Protein AF-A0A1M7M5Y4-F1 (afdb_monomer_lite)

Foldseek 3Di:
DDDDDDYDDDDDDDDDDDDDDDDDDDDDDDDQADPVQVVVPAPEEGADPLVVQLDFVVVVVPPGDYDYPPPPPFWDWDQDPVVRGIWIDGPQWTGHNVGDIDGDDDDDDDDDDDDDDDPDDDDLDDDLVVFDADDQLFDDPALCQLFAPVDDWDWDAFPVPRDIFTWADQDQWIKTLAFAADCDDPVQVQSVSFKAARSNDVVRCNNHNIWGWQCQQLSHPCRPAPHKPQPDDDFRQRNPGPQKGAAEPQNVVSRQVSCPLVLLLLATQDFLNVAHRGVVVRRSSFHQQAKQAVVSSYGPRGSFWAKEFHDYHIRWGWIWIRGHPPPSGIDIDTDNGHGIIHTYMIIGPDGHPDDDDDDDDDDDDDDDDYYDYYDDDDDDDDDDDDDDDDDDDDDDDDDDDDDDDDDDDDDDDLVQQFDPVDDWDWDAFPVPRDIFTWADDPQKIWGLAFAADCADPVQVQSVVFKAAQVNDPVSCNRHNIWGWQCQQLVHPQRHAQHWDDDADDFRQRNHGPLKGFAAPVNVVSVVVSCVLVLLLQATQDFAPDPDGRPVVRRSSNHQRAKAWPNHGDRGNQKAKEAHDDTTNWGWIWIAGPVVRDIDIDTHNDTTMTHTYMIMRGDPDDDDDDDDDDDDDDDDDDDDDDDDDDDDDDADDLCQLFDPVDDWDWDAQPVPRDIFTWDQDPNKIWGLAFAADQDCVVQVQNVVFKAAAVNDPNSCRRHNIWGWQCQQLVHPQLFLAPGDFAQDPDFRQRNHGPQKGFAAPVNLQSVCVVVVLDCQCQAGQPFADPVRHHPVVVRSSHHQRAKFKDFDPDGHGDGGRHWAWEAYAYSVCRNWGKTAADDDDDDDDSHRIDTPPDNTIGMTHTTMIMHD

Secondary structure (DSSP, 8-state):
----------------------------------HHHHTTT-SEEESSHHHHHTS-TTGGGTT--EEESS-GGGEEEEEETTTTEEEEEESS-EE-TT--EE-------------S----SS-S---GGGSPPP---S--S-GGGGS-TTS--EEEE-TTT--EEEEEEETTEEEESS-------TT-HHHHHSEE-GGG-HHHHHHH--EE-HHHHHT-GGGSTTS-----SS---TTSPTTEEPPBHHHHHHHHHHHTT-GGGTB-SSS-TTSPPP--TTS--B----EEETTTTEEESTTTEEEEE-B-SSSSEEEEEEESTTT-SEEEEEE--SSEEBB---EEEEE--------------------------------------------------------------GGGGS-TTSPPEEEE-TTT--EEEEEEETTEEEESS-------SS-HHHHHHEE-GGG-HHHHHHH--EE-HHHHTT-GGGSTTS-B-PPSS---TTSPTT-BPPBHHHHHHHHHHTTT-GGGGB-SSS--SSS----TTS--B----EEETTEEE-TTTEEEEE-B--BSSEEEEEEETTTTEEEEEEE-SS-EEEE---EE------------------------------------GGGGS-TTSPPEEEE-TTT--EEEEEEETTEEEESS------TTT-GGGTTTEE-GGG-HHHHHHH--EE-HHHHTT-TT--TTT--PPP--S---TTSPTT-BPPBHHHHHHHHHHTTT-GGGTB-SSSB-GGG----TTS--B---BEEEEETTEEEEE-TBT-B-EE-B-SSSTTS-EEE----SSSS-S-SEEE---TT-EEEEE---EE-

Sequence (867 aa):
MKKFLLLPGHGSLFVAGTLFALCLVACGDDDDFSPVAKNRGYDYAYTTAKGLSETPCNEMREGREAVIGRDKDRYECRFDRADSVYIWVGYDDTLTAEGREFHRAESSSSLLYSSSSFDFDITWSYDKDDFKLASIPFTLTSKDELFNPEIEYGTMTDERDGQVYRTVVIGNRVWMAENLNFAGNDDYPLVLERSACINFDDDNCALLGRLYSREATMDNIACKLGSSCDIGDTLVRGVCPKGWHIPSSDEVTALVDAFGDKFEEVRSAKTWSFYNEGGNTTGFSMPATGGLNFYNKDFDNLGRTGIVWAYIKGPYLSYLVFRGESGNDIIIHSGFSYNLFASVRCVSDDTLNVVSLSSSVRSSSSVSSSSISSSSGGVSSSSFSSSSFSIFPTSSSSSSAKSSSSSVVSSASKDNFFNSDVTYGTLKDSRDGQVYKTVEINGTTWMAENLNFAGNSDWPLPKNYSYCYGGIAANCALYGRLYDRAAAMNSTTCGYGKSCSLYDGLNRGVCPDGWHIPSEEEVDDLMDFTLGNRKTLRSVDGWVDREVGANESGFSLVGSGVRADKNYVNQGRFAALWYYSTGVVQNYLVFSGVEDKMYLTENSKETVYISVRCVNGAGAEPASSGSTKSSSSGSSSSSESSSSEESSSSFDKAVLFNSSVSYGEMTDSRDGQTYRTLNIAGRTWMAENLNFADSSKLPILEGNNRCYDDDPSECVAFGRLYSREAALNDRRCTCYNGTCPSMSGNVQGICPSGWHIPSKSEAEQLANLNGNQASSLNSSYGWNADHRGNNSTGMSFVGTGVYQRQTGYVGFKGKGNYTNLWVYDASTPNENWYLMDVGKGTTGNGIIAVSDDAGYDPFYPVRCVKD

pLDDT: mean 71.52, std 23.79, range [21.78, 97.69]

Radius of gyration: 38.6 Å; chains: 1; bounding box: 94×127×99 Å

Structure (mmCIF, N/CA/C/O backbone):
data_AF-A0A1M7M5Y4-F1
#
_entry.id   AF-A0A1M7M5Y4-F1
#
loop_
_atom_site.group_PDB
_atom_site.id
_atom_site.type_symbol
_atom_site.label_atom_id
_atom_site.label_alt_id
_atom_site.label_comp_id
_atom_site.label_asym_id
_atom_site.label_entity_id
_atom_site.label_seq_id
_atom_site.pdbx_PDB_ins_code
_atom_site.Cartn_x
_atom_site.Cartn_y
_atom_site.Cartn_z
_atom_site.occupancy
_atom_site.B_iso_or_equiv
_atom_site.auth_seq_id
_atom_site.auth_comp_id
_atom_site.auth_asym_id
_atom_site.auth_atom_id
_atom_site.pdbx_PDB_model_num
ATOM 1 N N . MET A 1 1 ? -26.210 67.051 -1.928 1.00 34.31 1 MET A N 1
ATOM 2 C CA . MET A 1 1 ? -26.258 68.531 -1.945 1.00 34.31 1 MET A CA 1
ATOM 3 C C . MET A 1 1 ? -26.843 68.995 -3.277 1.00 34.31 1 MET A C 1
ATOM 5 O O . MET A 1 1 ? -26.335 68.558 -4.291 1.00 34.31 1 MET A O 1
ATOM 9 N N . LYS A 1 2 ? -27.907 69.822 -3.211 1.00 31.05 2 LYS A N 1
ATOM 10 C CA . LYS A 1 2 ? -28.404 70.861 -4.159 1.00 31.05 2 LYS A CA 1
ATOM 11 C C . LYS A 1 2 ? -28.449 70.516 -5.672 1.00 31.05 2 LYS A C 1
ATOM 13 O O . LYS A 1 2 ? -27.404 70.392 -6.285 1.00 31.05 2 LYS A O 1
ATOM 18 N N . LYS A 1 3 ? -29.637 70.261 -6.265 1.00 32.41 3 LYS A N 1
ATOM 19 C CA . LYS A 1 3 ? -30.690 71.208 -6.773 1.00 32.41 3 LYS A CA 1
ATOM 20 C C . LYS A 1 3 ? -30.225 71.968 -8.039 1.00 32.41 3 LYS A C 1
ATOM 22 O O . LYS A 1 3 ? -29.120 72.480 -8.016 1.00 32.41 3 LYS A O 1
ATOM 27 N N . PHE A 1 4 ? -30.970 72.125 -9.139 1.00 30.55 4 PHE A N 1
ATOM 28 C CA . PHE A 1 4 ? -32.391 72.458 -9.408 1.00 30.55 4 PHE A CA 1
ATOM 29 C C . PHE A 1 4 ? -32.716 72.062 -10.886 1.00 30.55 4 PHE A C 1
ATOM 31 O O . PHE A 1 4 ? -31.772 71.934 -11.652 1.00 30.55 4 PHE A O 1
ATOM 38 N N . LEU A 1 5 ? -33.929 72.021 -11.462 1.00 34.34 5 LEU A N 1
ATOM 39 C CA . LEU A 1 5 ? -35.356 71.853 -11.107 1.00 34.34 5 LEU A CA 1
ATOM 40 C C . LEU A 1 5 ? -36.179 72.390 -12.312 1.00 34.34 5 LEU A C 1
ATOM 42 O O . LEU A 1 5 ? -35.698 73.314 -12.963 1.00 34.34 5 LEU A O 1
ATOM 46 N N . LEU A 1 6 ? -37.418 71.889 -12.488 1.00 29.47 6 LEU A N 1
ATOM 47 C CA . LEU A 1 6 ? -38.654 72.493 -13.072 1.00 29.47 6 LEU A CA 1
ATOM 48 C C . LEU A 1 6 ? -39.362 71.498 -14.029 1.00 29.47 6 LEU A C 1
ATOM 50 O O . LEU A 1 6 ? -38.896 71.314 -15.144 1.00 29.47 6 LEU A O 1
ATOM 54 N N . LEU A 1 7 ? -40.298 70.648 -13.552 1.00 31.44 7 LEU A N 1
ATOM 55 C CA . LEU A 1 7 ? -41.762 70.844 -13.296 1.00 31.44 7 LEU A CA 1
ATOM 56 C C . LEU A 1 7 ? -42.635 70.754 -14.591 1.00 31.44 7 LEU A C 1
ATOM 58 O O . LEU A 1 7 ? -42.131 71.110 -15.647 1.00 31.44 7 LEU A O 1
ATOM 62 N N . PRO A 1 8 ? -43.970 70.495 -14.538 1.00 45.22 8 PRO A N 1
ATOM 63 C CA . PRO A 1 8 ? -44.721 69.457 -13.798 1.00 45.22 8 PRO A CA 1
ATOM 64 C C . PRO A 1 8 ? -45.956 68.863 -14.556 1.00 45.22 8 PRO A C 1
ATOM 66 O O . PRO A 1 8 ? -46.399 69.396 -15.568 1.00 45.22 8 PRO A O 1
ATOM 69 N N . GLY A 1 9 ? -46.606 67.858 -13.944 1.00 29.36 9 GLY A N 1
ATOM 70 C CA . GLY A 1 9 ? -48.065 67.603 -14.027 1.00 29.36 9 GLY A CA 1
ATOM 71 C C . GLY A 1 9 ? -48.487 66.415 -14.908 1.00 29.36 9 GLY A C 1
ATOM 72 O O . GLY A 1 9 ? -47.954 66.247 -15.990 1.00 29.36 9 GLY A O 1
ATOM 73 N N . HIS A 1 10 ? -49.435 65.542 -14.559 1.00 31.19 10 HIS A N 1
ATOM 74 C CA . HIS A 1 10 ? -50.335 65.396 -13.408 1.00 31.19 10 HIS A CA 1
ATOM 75 C C . HIS A 1 10 ? -50.883 63.948 -13.390 1.00 31.19 10 HIS A C 1
ATOM 77 O O . HIS A 1 10 ? -51.125 63.390 -14.453 1.00 31.19 10 HIS A O 1
ATOM 83 N N . GLY A 1 11 ? -51.172 63.424 -12.189 1.00 27.94 11 GLY A N 1
ATOM 84 C CA . GLY A 1 11 ? -52.136 62.338 -11.913 1.00 27.94 11 GLY A CA 1
ATOM 85 C C . GLY A 1 11 ? -51.582 60.912 -12.053 1.00 27.94 11 GLY A C 1
ATOM 86 O O . GLY A 1 11 ? -51.301 60.476 -13.156 1.00 27.94 11 GLY A O 1
ATOM 87 N N . SER A 1 12 ? -51.293 60.153 -10.984 1.00 30.77 12 SER A N 1
ATOM 88 C CA . SER A 1 12 ? -52.267 59.509 -10.070 1.00 30.77 12 SER A CA 1
ATOM 89 C C . SER A 1 12 ? -53.247 58.613 -10.849 1.00 30.77 12 SER A C 1
ATOM 91 O O . SER A 1 12 ? -53.915 59.107 -11.740 1.00 30.77 12 SER A O 1
ATOM 93 N N . LEU A 1 13 ? -53.479 57.333 -10.562 1.00 27.58 13 LEU A N 1
ATOM 94 C CA . LEU A 1 13 ? -53.220 56.504 -9.388 1.00 27.58 13 LEU A CA 1
ATOM 95 C C . LEU A 1 13 ? -53.728 55.072 -9.750 1.00 27.58 13 LEU A C 1
ATOM 97 O O . LEU A 1 13 ? -54.674 54.944 -10.517 1.00 27.58 13 LEU A O 1
ATOM 101 N N . PHE A 1 14 ? -53.169 54.050 -9.097 1.00 26.98 14 PHE A N 1
ATOM 102 C CA . PHE A 1 14 ? -53.721 52.701 -8.840 1.00 26.98 14 PHE A CA 1
ATOM 103 C C . PHE A 1 14 ? -53.782 51.607 -9.932 1.00 26.98 14 PHE A C 1
ATOM 105 O O . PHE A 1 14 ? -54.712 51.505 -10.718 1.00 26.98 14 PHE A O 1
ATOM 112 N N . VAL A 1 15 ? -52.836 50.673 -9.746 1.00 27.33 15 VAL A N 1
ATOM 113 C CA . VAL A 1 15 ? -53.048 49.260 -9.358 1.00 27.33 15 VAL A CA 1
ATOM 114 C C . VAL A 1 15 ? -53.349 48.220 -10.443 1.00 27.33 15 VAL A C 1
ATOM 116 O O . VAL A 1 15 ? -54.462 48.063 -10.917 1.00 27.33 15 VAL A O 1
ATOM 119 N N . ALA A 1 16 ? -52.281 47.436 -10.640 1.00 26.52 16 ALA A N 1
ATOM 120 C CA . ALA A 1 16 ? -52.186 45.978 -10.651 1.00 26.52 16 ALA A CA 1
ATOM 121 C C . ALA A 1 16 ? -52.884 45.181 -11.750 1.00 26.52 16 ALA A C 1
ATOM 123 O O . ALA A 1 16 ? -54.075 45.301 -11.999 1.00 26.52 16 ALA A O 1
ATOM 124 N N . GLY A 1 17 ? -52.120 44.215 -12.261 1.00 27.28 17 GLY A N 1
ATOM 125 C CA . GLY A 1 17 ? -52.689 43.000 -12.826 1.00 27.28 17 GLY A CA 1
ATOM 126 C C . GLY A 1 17 ? -52.121 42.614 -14.178 1.00 27.28 17 GLY A C 1
ATOM 127 O O . GLY A 1 17 ? -52.799 42.738 -15.182 1.00 27.28 17 GLY A O 1
ATOM 128 N N . THR A 1 18 ? -50.881 42.122 -14.162 1.00 31.62 18 THR A N 1
ATOM 129 C CA . THR A 1 18 ? -50.489 40.837 -14.771 1.00 31.62 18 THR A CA 1
ATOM 130 C C . THR A 1 18 ? -50.976 40.467 -16.188 1.00 31.62 18 THR A C 1
ATOM 132 O O . THR A 1 18 ? -52.120 40.076 -16.379 1.00 31.62 18 THR A O 1
ATOM 135 N N . LEU A 1 19 ? -49.961 40.312 -17.053 1.00 29.69 19 LEU A N 1
ATOM 136 C CA . LEU A 1 19 ? -49.630 39.104 -17.837 1.00 29.69 19 LEU A CA 1
ATOM 137 C C . LEU A 1 19 ? -50.247 38.855 -19.234 1.00 29.69 19 LEU A C 1
ATOM 139 O O . LEU A 1 19 ? -51.456 38.837 -19.412 1.00 29.69 19 LEU A O 1
ATOM 143 N N . PHE A 1 20 ? -49.323 38.444 -20.123 1.00 29.45 20 PHE A N 1
ATOM 144 C CA . PHE A 1 20 ? -49.449 37.693 -21.389 1.00 29.45 20 PHE A CA 1
ATOM 145 C C . PHE A 1 20 ? -50.150 38.378 -22.573 1.00 29.45 20 PHE A C 1
ATOM 147 O O . PHE A 1 20 ? -51.145 39.060 -22.411 1.00 29.45 20 PHE A O 1
ATOM 154 N N . ALA A 1 21 ? -49.802 38.147 -23.837 1.00 32.47 21 ALA A N 1
ATOM 155 C CA . ALA A 1 21 ? -48.606 37.750 -24.585 1.00 32.47 21 ALA A CA 1
ATOM 156 C C . ALA A 1 21 ? -49.056 37.704 -26.065 1.00 32.47 21 ALA A C 1
ATOM 158 O O . ALA A 1 21 ? -50.230 37.462 -26.327 1.00 32.47 21 ALA A O 1
ATOM 159 N N . LEU A 1 22 ? -48.091 37.800 -26.988 1.00 32.81 22 LEU A N 1
ATOM 160 C CA . LEU A 1 22 ? -48.070 37.104 -28.291 1.00 32.81 22 LEU A CA 1
ATOM 161 C C . LEU A 1 22 ? -49.062 37.510 -29.407 1.00 32.81 22 LEU A C 1
ATOM 163 O O . LEU A 1 22 ? -50.264 37.290 -29.314 1.00 32.81 22 LEU A O 1
ATOM 167 N N . CYS A 1 23 ? -48.510 37.986 -30.535 1.00 28.95 23 CYS A N 1
ATOM 168 C CA . CYS A 1 23 ? -48.354 37.231 -31.806 1.00 28.95 23 CYS A CA 1
ATOM 169 C C . CYS A 1 23 ? -48.054 38.201 -32.979 1.00 28.95 23 CYS A C 1
ATOM 171 O O . CYS A 1 23 ? -48.779 39.173 -33.151 1.00 28.95 23 CYS A O 1
ATOM 173 N N . LEU A 1 24 ? -46.890 38.081 -33.650 1.00 29.92 24 LEU A N 1
ATOM 174 C CA . LEU A 1 24 ? -46.639 37.406 -34.958 1.00 29.92 24 LEU A CA 1
ATOM 175 C C . LEU A 1 24 ? -47.029 38.285 -36.179 1.00 29.92 24 LEU A C 1
ATOM 177 O O . LEU A 1 24 ? -48.061 38.934 -36.120 1.00 29.92 24 LEU A O 1
ATOM 181 N N . VAL A 1 25 ? -46.390 38.327 -37.360 1.00 33.47 25 VAL A N 1
ATOM 182 C CA . VAL A 1 25 ? -45.107 37.908 -37.989 1.00 33.47 25 VAL A CA 1
ATOM 183 C C . VAL A 1 25 ? -45.203 38.336 -39.480 1.00 33.47 25 VAL A C 1
ATOM 185 O O . VAL A 1 25 ? -46.324 38.404 -39.982 1.00 33.47 25 VAL A O 1
ATOM 188 N N . ALA A 1 26 ? -44.059 38.572 -40.159 1.00 27.20 26 ALA A N 1
ATOM 189 C CA . ALA A 1 26 ? -43.703 38.260 -41.582 1.00 27.20 26 ALA A CA 1
ATOM 190 C C . ALA A 1 26 ? -42.733 39.343 -42.141 1.00 27.20 26 ALA A C 1
ATOM 192 O O . ALA A 1 26 ? -43.088 40.515 -42.069 1.00 27.20 26 ALA A O 1
ATOM 193 N N . CYS A 1 27 ? -41.455 39.115 -42.523 1.00 29.62 27 CYS A N 1
ATOM 194 C CA . CYS A 1 27 ? -40.794 38.233 -43.537 1.00 29.62 27 CYS A CA 1
ATOM 195 C C . CYS A 1 27 ? -41.164 38.604 -44.997 1.00 29.62 27 CYS A C 1
ATOM 197 O O . CYS A 1 27 ? -42.352 38.774 -45.243 1.00 29.62 27 CYS 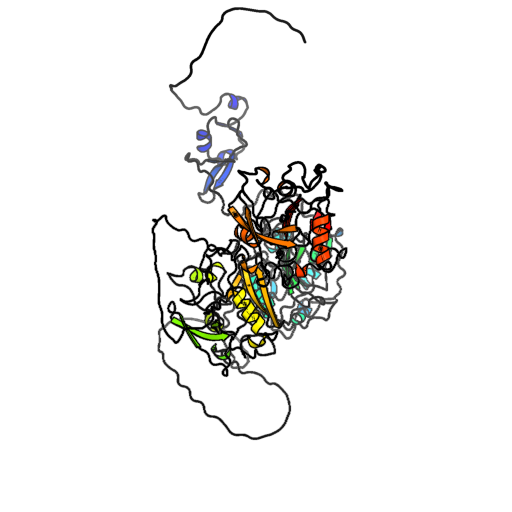A O 1
ATOM 199 N N . GLY A 1 28 ? -40.290 38.716 -46.017 1.00 25.91 28 GLY A N 1
ATOM 200 C CA . GLY A 1 28 ? -38.828 38.542 -46.229 1.00 25.91 28 GLY A CA 1
ATOM 201 C C . GLY A 1 28 ? -38.264 39.697 -47.109 1.00 25.91 28 GLY A C 1
ATOM 202 O O . GLY A 1 28 ? -38.909 40.740 -47.175 1.00 25.91 28 GLY A O 1
ATOM 203 N N . ASP A 1 29 ? -37.086 39.694 -47.743 1.00 31.00 29 ASP A N 1
ATOM 204 C CA . ASP A 1 29 ? -36.242 38.630 -48.309 1.00 31.00 29 ASP A CA 1
ATOM 205 C C . ASP A 1 29 ? -34.744 39.042 -48.302 1.00 31.00 29 ASP A C 1
ATOM 207 O O . ASP A 1 29 ? -34.417 40.220 -48.447 1.00 31.00 29 ASP A O 1
ATOM 211 N N . ASP A 1 30 ? -33.869 38.046 -48.132 1.00 39.25 30 ASP A N 1
ATOM 212 C CA . ASP A 1 30 ? -32.585 37.812 -48.821 1.00 39.25 30 ASP A CA 1
ATOM 213 C C . ASP A 1 30 ? -31.559 38.943 -49.021 1.00 39.25 30 ASP A C 1
ATOM 215 O O . ASP A 1 30 ? -31.142 39.203 -50.143 1.00 39.25 30 ASP A O 1
ATOM 219 N N . ASP A 1 31 ? -31.022 39.510 -47.940 1.00 40.72 31 ASP A N 1
ATOM 220 C CA . ASP A 1 31 ? -29.646 40.033 -47.949 1.00 40.72 31 ASP A CA 1
ATOM 221 C C . ASP A 1 31 ? -29.061 39.922 -46.529 1.00 40.72 31 ASP A C 1
ATOM 223 O O . ASP A 1 31 ? -29.251 40.795 -45.678 1.00 40.72 31 ASP A O 1
ATOM 227 N N . ASP A 1 32 ? -28.337 38.832 -46.256 1.00 45.06 32 ASP A N 1
ATOM 228 C CA . ASP A 1 32 ? -27.644 38.551 -44.984 1.00 45.06 32 ASP A CA 1
ATOM 229 C C . ASP A 1 32 ? -26.398 39.443 -44.778 1.00 45.06 32 ASP A C 1
ATOM 231 O O . ASP A 1 32 ? -25.331 38.991 -44.363 1.00 45.06 32 ASP A O 1
ATOM 235 N N . PHE A 1 33 ? -26.507 40.744 -45.066 1.00 40.06 33 PHE A N 1
ATOM 236 C CA . PHE A 1 33 ? -25.399 41.684 -44.939 1.00 40.06 33 PHE A CA 1
ATOM 237 C C . PHE A 1 33 ? -25.802 42.966 -44.217 1.00 40.06 33 PHE A C 1
ATOM 239 O O . PHE A 1 33 ? -26.606 43.766 -44.694 1.00 40.06 33 PHE A O 1
ATOM 246 N N . SER A 1 34 ? -25.176 43.219 -43.066 1.00 43.31 34 SER A N 1
ATOM 247 C CA . SER A 1 34 ? -25.359 44.481 -42.346 1.00 43.31 34 SER A CA 1
ATOM 248 C C . SER A 1 34 ? -24.813 45.660 -43.172 1.00 43.31 34 SER A C 1
ATOM 250 O O . SER A 1 34 ? -23.605 45.710 -43.438 1.00 43.31 34 SER A O 1
ATOM 252 N N . PRO A 1 35 ? -25.632 46.679 -43.508 1.00 43.94 35 PRO A N 1
ATOM 253 C CA . PRO A 1 35 ? -25.182 47.858 -44.261 1.00 43.94 35 PRO A CA 1
ATOM 254 C C . PRO A 1 35 ? -24.041 48.623 -43.570 1.00 43.94 35 PRO A C 1
ATOM 256 O O . PRO A 1 35 ? -23.283 49.357 -44.204 1.00 43.94 35 PRO A O 1
ATOM 259 N N . VAL A 1 36 ? -23.903 48.443 -42.254 1.00 45.44 36 VAL A N 1
ATOM 260 C CA . VAL A 1 36 ? -22.893 49.098 -41.415 1.00 45.44 36 VAL A CA 1
ATOM 261 C C . VAL A 1 36 ? -21.496 48.499 -41.625 1.00 45.44 36 VAL A C 1
ATOM 263 O O . VAL A 1 36 ? -20.505 49.218 -41.493 1.00 45.44 36 VAL A O 1
ATOM 266 N N . ALA A 1 37 ? -21.397 47.217 -41.985 1.00 44.81 37 ALA A N 1
ATOM 267 C CA . ALA A 1 37 ? -20.116 46.535 -42.172 1.00 44.81 37 ALA A CA 1
ATOM 268 C C . ALA A 1 37 ? -19.436 46.910 -43.498 1.00 44.81 37 ALA A C 1
ATOM 270 O O . ALA A 1 37 ? -18.224 47.130 -43.533 1.00 44.81 37 ALA A O 1
ATOM 271 N N . LYS A 1 38 ? -20.227 47.112 -44.560 1.00 41.72 38 LYS A N 1
ATOM 272 C CA . LYS A 1 38 ? -19.728 47.494 -45.892 1.00 41.72 38 LYS A CA 1
ATOM 273 C C . LYS A 1 38 ? -19.036 48.864 -45.899 1.00 41.72 38 LYS A C 1
ATOM 275 O O . LYS A 1 38 ? -18.039 49.056 -46.583 1.00 41.72 38 LYS A O 1
ATOM 280 N N . ASN A 1 39 ? -19.505 49.801 -45.072 1.00 48.44 39 ASN A N 1
ATOM 281 C CA . ASN A 1 39 ? -18.911 51.139 -44.942 1.00 48.44 39 ASN A CA 1
ATOM 282 C C . ASN A 1 39 ? -17.626 51.183 -44.094 1.00 48.44 39 ASN A C 1
ATOM 284 O O . ASN A 1 39 ? -16.997 52.237 -44.007 1.00 48.44 39 ASN A O 1
ATOM 288 N N . ARG A 1 40 ? -17.234 50.073 -43.456 1.00 48.09 40 ARG A N 1
ATOM 289 C CA . ARG A 1 40 ? -16.013 49.973 -42.638 1.00 48.09 40 ARG A CA 1
ATOM 290 C C . ARG A 1 40 ? -14.918 49.101 -43.260 1.00 48.09 40 ARG A C 1
ATOM 292 O O . ARG A 1 40 ? -13.887 48.918 -42.627 1.00 48.09 40 ARG A O 1
ATOM 299 N N . GLY A 1 41 ? -15.111 48.638 -44.497 1.00 42.81 41 GLY A N 1
ATOM 300 C CA . GLY A 1 41 ? -14.094 47.899 -45.252 1.00 42.81 41 GLY A CA 1
ATOM 301 C C . GLY A 1 41 ? -14.046 46.395 -44.975 1.00 42.81 41 GLY A C 1
ATOM 302 O O . GLY A 1 41 ? -13.026 45.781 -45.256 1.00 42.81 41 GLY A O 1
ATOM 303 N N . TYR A 1 42 ? -15.117 45.810 -44.430 1.00 46.94 42 TYR A N 1
ATOM 304 C CA . TYR A 1 42 ? -15.208 44.366 -44.201 1.00 46.94 42 TYR A CA 1
ATOM 305 C C . TYR A 1 42 ? -15.859 43.655 -45.388 1.00 46.94 42 TYR A C 1
ATOM 307 O O . TYR A 1 42 ? -16.869 44.127 -45.917 1.00 46.94 42 TYR A O 1
ATOM 315 N N . ASP A 1 43 ? -15.307 42.502 -45.763 1.00 46.72 43 ASP A N 1
ATOM 316 C CA . ASP A 1 43 ? -15.782 41.711 -46.900 1.00 46.72 43 ASP A CA 1
ATOM 317 C C . ASP A 1 43 ? -17.022 40.866 -46.564 1.00 46.72 43 ASP A C 1
ATOM 319 O O . ASP A 1 43 ? -17.818 40.592 -47.460 1.00 46.72 43 ASP A O 1
ATOM 323 N N . TYR A 1 44 ? -17.228 40.500 -45.285 1.00 48.16 44 TYR A N 1
ATOM 324 C CA . TYR A 1 44 ? -18.352 39.663 -44.831 1.00 48.16 44 TYR A CA 1
ATOM 325 C C . TYR A 1 44 ? -18.910 40.088 -43.455 1.00 48.16 44 TYR A C 1
ATOM 327 O O . TYR A 1 44 ? -18.153 40.429 -42.548 1.00 48.16 44 TYR A O 1
ATOM 335 N N . ALA A 1 45 ? -20.235 40.077 -43.255 1.00 46.88 45 ALA A N 1
ATOM 336 C CA . ALA A 1 45 ? -20.840 40.374 -41.948 1.00 46.88 45 ALA A CA 1
ATOM 337 C C . ALA A 1 45 ? -22.177 39.655 -41.741 1.00 46.88 45 ALA A C 1
ATOM 339 O O . ALA A 1 45 ? -23.184 40.050 -42.324 1.00 46.88 45 ALA A O 1
ATOM 340 N N . TYR A 1 46 ? -22.180 38.661 -40.849 1.00 53.84 46 TYR A N 1
ATOM 341 C CA . TYR A 1 46 ? -23.322 37.781 -40.601 1.00 53.84 46 TYR A CA 1
ATOM 342 C C . TYR A 1 46 ? -24.011 38.122 -39.278 1.00 53.84 46 TYR A C 1
ATOM 344 O O . TYR A 1 46 ? -23.365 38.379 -38.257 1.00 53.84 46 TYR A O 1
ATOM 352 N N . THR A 1 47 ? -25.342 38.125 -39.283 1.00 46.56 47 THR A N 1
ATOM 353 C CA . THR A 1 47 ? -26.169 38.493 -38.121 1.00 46.56 47 THR A CA 1
ATOM 354 C C . THR A 1 47 ? -26.804 37.288 -37.421 1.00 46.56 47 THR A C 1
ATOM 356 O O . THR A 1 47 ? -27.409 37.466 -36.364 1.00 46.56 47 THR A O 1
ATOM 359 N N . THR A 1 48 ? -26.651 36.070 -37.961 1.00 50.59 48 THR A N 1
ATOM 360 C CA . THR A 1 48 ? -27.249 34.836 -37.423 1.00 50.59 48 THR A CA 1
ATOM 361 C C . THR A 1 48 ? -26.273 33.650 -37.450 1.00 50.59 48 THR A C 1
ATOM 363 O O . THR A 1 48 ? -25.391 33.575 -38.305 1.00 50.59 48 THR A O 1
ATOM 366 N N . ALA A 1 49 ? -26.439 32.698 -36.520 1.00 50.53 49 ALA A N 1
ATOM 367 C CA . ALA A 1 49 ? -25.616 31.481 -36.438 1.00 50.53 49 ALA A CA 1
ATOM 368 C C . ALA A 1 49 ? -25.801 30.546 -37.649 1.00 50.53 49 ALA A C 1
ATOM 370 O O . ALA A 1 49 ? -24.877 29.831 -38.029 1.00 50.53 49 ALA A O 1
ATOM 371 N N . LYS A 1 50 ? -26.973 30.602 -38.296 1.00 50.38 50 LYS A N 1
ATOM 372 C CA . LYS A 1 50 ? -27.277 29.824 -39.500 1.00 50.38 50 LYS A CA 1
ATOM 373 C C . LYS A 1 50 ? -26.417 30.262 -40.694 1.00 50.38 50 LYS A C 1
ATOM 375 O O . LYS A 1 50 ? -25.756 29.416 -41.291 1.00 50.38 50 LYS A O 1
ATOM 380 N N . GLY A 1 51 ? -26.325 31.571 -40.959 1.00 56.41 51 GLY A N 1
ATOM 381 C CA . GLY A 1 51 ? -25.464 32.106 -42.026 1.00 56.41 51 GLY A CA 1
ATOM 382 C C . GLY A 1 51 ? -23.971 31.827 -41.802 1.00 56.41 51 GLY A C 1
ATOM 383 O O . GLY A 1 51 ? -23.217 31.628 -42.753 1.00 56.41 51 GLY A O 1
ATOM 384 N N . LEU A 1 52 ? -23.548 31.721 -40.536 1.00 57.00 52 LEU A N 1
ATOM 385 C CA . LEU A 1 52 ? -22.193 31.297 -40.178 1.00 57.00 52 LEU A CA 1
ATOM 386 C C . LEU A 1 52 ? -21.951 29.803 -40.448 1.00 57.00 52 LEU A C 1
ATOM 388 O O . LEU A 1 52 ? -20.889 29.447 -40.951 1.00 57.00 52 LEU A O 1
ATOM 392 N N . SER A 1 53 ? -22.915 28.938 -40.115 1.00 54.19 53 SER A N 1
ATOM 393 C CA . SER A 1 53 ? -22.785 27.486 -40.300 1.00 54.19 53 SER A CA 1
ATOM 394 C C . SER A 1 53 ? -22.752 27.075 -41.771 1.00 54.19 53 SER A C 1
ATOM 396 O O . SER A 1 53 ? -22.004 26.176 -42.133 1.00 54.19 53 SER A O 1
ATOM 398 N N . GLU A 1 54 ? -23.494 27.773 -42.632 1.00 54.16 54 GLU A N 1
ATOM 399 C CA . GLU A 1 54 ? -23.564 27.481 -44.070 1.00 54.16 54 GLU A CA 1
ATOM 400 C C . GLU A 1 54 ? -22.337 28.001 -44.847 1.00 54.16 54 GLU A C 1
ATOM 402 O O . GLU A 1 54 ? -22.169 27.665 -46.018 1.00 54.16 54 GLU A O 1
ATOM 407 N N . THR A 1 55 ? -21.448 28.772 -44.201 1.00 54.41 55 THR A N 1
ATOM 408 C CA . THR A 1 55 ? -20.211 29.288 -44.808 1.00 54.41 55 THR A CA 1
ATOM 409 C C . THR A 1 55 ? -18.996 28.447 -44.379 1.00 54.41 55 THR A C 1
ATOM 411 O O . THR A 1 55 ? -18.599 28.493 -43.207 1.00 54.41 55 THR A O 1
ATOM 414 N N . PRO A 1 56 ? -18.346 27.712 -45.303 1.00 54.59 56 PRO A N 1
ATOM 415 C CA . PRO A 1 56 ? -17.162 26.908 -45.010 1.00 54.59 56 PRO A CA 1
ATOM 416 C C . PRO A 1 56 ? -16.012 27.762 -44.452 1.00 54.59 56 PRO A C 1
ATOM 418 O O . PRO A 1 56 ? -15.554 28.718 -45.078 1.00 54.59 56 PRO A O 1
ATOM 421 N N . CYS A 1 57 ? -15.509 27.435 -43.259 1.00 59.16 57 CYS A N 1
ATOM 422 C CA . CYS A 1 57 ? -14.519 28.285 -42.584 1.00 59.16 57 CYS A CA 1
ATOM 423 C C . CYS A 1 57 ? -13.118 28.284 -43.222 1.00 59.16 57 CYS A C 1
ATOM 425 O O . CYS A 1 57 ? -12.282 29.129 -42.900 1.00 59.16 57 CYS A O 1
ATOM 427 N N . ASN A 1 58 ? -12.867 27.381 -44.171 1.00 50.25 58 ASN A N 1
ATOM 428 C CA . ASN A 1 58 ? -11.675 27.381 -45.019 1.00 50.25 58 ASN A CA 1
ATOM 429 C C . ASN A 1 58 ? -11.645 28.560 -46.013 1.00 50.25 58 ASN A C 1
ATOM 431 O O . ASN A 1 58 ? -10.555 29.027 -46.336 1.00 50.25 58 ASN A O 1
ATOM 435 N N . GLU A 1 59 ? -12.795 29.093 -46.436 1.00 51.41 59 GLU A N 1
ATOM 436 C CA . GLU A 1 59 ? -12.872 30.249 -47.346 1.00 51.41 59 GLU A CA 1
ATOM 437 C C . GLU A 1 59 ? -12.517 31.581 -46.654 1.00 51.41 59 GLU A C 1
ATOM 439 O O . GLU A 1 59 ? -12.146 32.548 -47.317 1.00 51.41 59 GLU A O 1
ATOM 444 N N . MET A 1 60 ? -12.540 31.633 -45.315 1.00 51.88 60 MET A N 1
ATOM 445 C CA . MET A 1 60 ? -12.175 32.827 -44.532 1.00 51.88 60 MET A CA 1
ATOM 446 C C . MET A 1 60 ? -10.663 32.981 -44.280 1.00 51.88 60 MET A C 1
ATOM 448 O O . MET A 1 60 ? -10.232 34.022 -43.788 1.00 51.88 60 MET A O 1
ATOM 452 N N . ARG A 1 61 ? -9.829 31.976 -44.603 1.00 43.12 61 ARG A N 1
ATOM 453 C CA . ARG A 1 61 ? -8.362 32.059 -44.422 1.00 43.12 61 ARG A CA 1
ATOM 454 C C . ARG A 1 61 ? -7.656 32.897 -45.493 1.00 43.12 61 ARG A C 1
ATOM 456 O O . ARG A 1 61 ? -6.558 33.388 -45.239 1.00 43.12 61 ARG A O 1
ATOM 463 N N . GLU A 1 62 ? -8.270 33.115 -46.654 1.00 42.69 62 GLU A N 1
ATOM 464 C CA . GLU A 1 62 ? -7.727 34.001 -47.691 1.00 42.69 62 GLU A CA 1
ATOM 465 C C . GLU A 1 62 ? -8.056 35.476 -47.397 1.00 42.69 62 GLU A C 1
ATOM 467 O O . GLU A 1 62 ? -8.876 36.096 -48.066 1.00 42.69 62 GLU A O 1
ATOM 472 N N . GLY A 1 63 ? -7.410 36.046 -46.374 1.00 42.81 63 GLY A N 1
ATOM 473 C CA . GLY A 1 63 ? -7.194 37.494 -46.238 1.00 42.81 63 GLY A CA 1
ATOM 474 C C . GLY A 1 63 ? -8.418 38.407 -46.076 1.00 42.81 63 GLY A C 1
ATOM 475 O O . GLY A 1 63 ? -8.280 39.605 -46.315 1.00 42.81 63 GLY A O 1
ATOM 476 N N . ARG A 1 64 ? -9.589 37.895 -45.680 1.00 44.16 64 ARG A N 1
ATOM 477 C CA . ARG A 1 64 ? -10.835 38.677 -45.580 1.00 44.16 64 ARG A CA 1
ATOM 478 C C . ARG A 1 64 ? -11.454 38.584 -44.183 1.00 44.16 64 ARG A C 1
ATOM 480 O O . ARG A 1 64 ? -11.658 37.492 -43.662 1.00 44.16 64 ARG A O 1
ATOM 487 N N . GLU A 1 65 ? -11.746 39.726 -43.554 1.00 43.38 65 GLU A N 1
ATOM 488 C CA . GLU A 1 65 ? -12.290 39.776 -42.187 1.00 43.38 65 GLU A CA 1
ATOM 489 C C . GLU A 1 65 ? -13.825 39.736 -42.164 1.00 43.38 65 GLU A C 1
ATOM 491 O O . GLU A 1 65 ? -14.485 40.571 -42.787 1.00 43.38 65 GLU A O 1
ATOM 496 N N . ALA A 1 66 ? -14.384 38.814 -41.368 1.00 43.41 66 ALA A N 1
ATOM 497 C CA . ALA A 1 66 ? -15.801 38.788 -41.014 1.00 43.41 66 ALA A CA 1
ATOM 498 C C . ALA A 1 66 ? -16.045 39.203 -39.551 1.00 43.41 66 ALA A C 1
ATOM 500 O O . ALA A 1 66 ? -15.241 38.912 -38.652 1.00 43.41 66 ALA A O 1
ATOM 501 N N . VAL A 1 67 ? -17.176 39.874 -39.304 1.00 43.56 67 VAL A N 1
ATOM 502 C CA . VAL A 1 67 ? -17.670 40.205 -37.957 1.00 43.56 67 VAL A CA 1
ATOM 503 C C . VAL A 1 67 ? -18.997 39.493 -37.715 1.00 43.56 67 VAL A C 1
ATOM 505 O O . VAL A 1 67 ? -19.945 39.668 -38.479 1.00 43.56 67 VAL A O 1
ATOM 508 N N . ILE A 1 68 ? -19.060 38.734 -36.621 1.00 43.47 68 ILE A N 1
ATOM 509 C CA . ILE A 1 68 ? -20.285 38.138 -36.079 1.00 43.47 68 ILE A CA 1
ATOM 510 C C . ILE A 1 68 ? -20.683 38.974 -34.862 1.00 43.47 68 ILE A C 1
ATOM 512 O O . ILE A 1 68 ? -19.826 39.388 -34.076 1.00 43.47 68 ILE A O 1
ATOM 516 N N . GLY A 1 69 ? -21.974 39.271 -34.715 1.00 48.16 69 GLY A N 1
ATOM 517 C CA . GLY A 1 69 ? -22.486 40.045 -33.584 1.00 48.16 69 GLY A CA 1
ATOM 518 C C . GLY A 1 69 ? -22.004 39.503 -32.229 1.00 48.16 69 GLY A C 1
ATOM 519 O O . GLY A 1 69 ? -22.151 38.323 -31.954 1.00 48.16 69 GLY A O 1
ATOM 520 N N . ARG A 1 70 ? -21.420 40.399 -31.419 1.00 41.91 70 ARG A N 1
ATOM 521 C CA . ARG A 1 70 ? -20.971 40.294 -30.008 1.00 41.91 70 ARG A CA 1
ATOM 522 C C . ARG A 1 70 ? -20.187 39.066 -29.512 1.00 41.91 70 ARG A C 1
ATOM 524 O O . ARG A 1 70 ? -19.750 39.140 -28.374 1.00 41.91 70 ARG A O 1
ATOM 531 N N . ASP A 1 71 ? -19.932 38.031 -30.310 1.00 47.53 71 ASP A N 1
ATOM 532 C CA . ASP A 1 71 ? -19.333 36.778 -29.814 1.00 47.53 71 ASP A CA 1
ATOM 533 C C . ASP A 1 71 ? -18.293 36.147 -30.756 1.00 47.53 71 ASP A C 1
ATOM 535 O O . ASP A 1 71 ? -18.160 34.927 -30.829 1.00 47.53 71 ASP A O 1
ATOM 539 N N . LYS A 1 72 ? -17.510 36.970 -31.468 1.00 43.72 72 LYS A N 1
ATOM 540 C CA . LYS A 1 72 ? -16.402 36.488 -32.319 1.00 43.72 72 LYS A CA 1
ATOM 541 C C . LYS A 1 72 ? -15.385 35.630 -31.546 1.00 43.72 72 LYS A C 1
ATOM 543 O O . LYS A 1 72 ? -14.796 34.726 -32.121 1.00 43.72 72 LYS A O 1
ATOM 548 N N . ASP A 1 73 ? -15.236 35.870 -30.247 1.00 50.66 73 ASP A N 1
ATOM 549 C CA . ASP A 1 73 ? -14.224 35.217 -29.410 1.00 50.66 73 ASP A CA 1
ATOM 550 C C . ASP A 1 73 ? -14.673 33.852 -28.861 1.00 50.66 73 ASP A C 1
ATOM 552 O O . ASP A 1 73 ? -13.921 33.199 -28.140 1.00 50.66 73 ASP A O 1
ATOM 556 N N . ARG A 1 74 ? -15.904 33.413 -29.169 1.00 51.50 74 ARG A N 1
ATOM 557 C CA . ARG A 1 74 ? -16.462 32.168 -28.624 1.00 51.50 74 ARG A CA 1
ATOM 558 C C . ARG A 1 74 ? -16.378 30.965 -29.553 1.00 51.50 74 ARG A C 1
ATOM 560 O O . ARG A 1 74 ? -16.664 29.882 -29.057 1.00 51.50 74 ARG A O 1
ATOM 567 N N . TYR A 1 75 ? -15.975 31.124 -30.822 1.00 52.19 75 TYR A N 1
ATOM 568 C CA . TYR A 1 75 ? -15.937 30.040 -31.818 1.00 52.19 75 TYR A CA 1
ATOM 569 C C . TYR A 1 75 ? -14.633 30.015 -32.640 1.00 52.19 75 TYR A C 1
ATOM 571 O O . TYR A 1 75 ? -14.171 31.042 -33.129 1.00 52.19 75 TYR A O 1
ATOM 579 N N . GLU A 1 76 ? -14.064 28.824 -32.838 1.00 56.84 76 GLU A N 1
ATOM 580 C CA . GLU A 1 76 ? -12.811 28.560 -33.558 1.00 56.84 76 GLU A CA 1
ATOM 581 C C . GLU A 1 76 ? -13.036 27.562 -34.711 1.00 56.84 76 GLU A C 1
ATOM 583 O O . GLU A 1 76 ? -13.714 26.550 -34.551 1.00 56.84 76 GLU A O 1
ATOM 588 N N . CYS A 1 77 ? -12.452 27.819 -35.883 1.00 53.25 77 CYS A N 1
ATOM 589 C CA . CYS A 1 77 ? -12.530 26.920 -37.041 1.00 53.25 77 CYS A CA 1
ATOM 590 C C . CYS A 1 77 ? -11.558 25.738 -36.888 1.00 53.25 77 CYS A C 1
ATOM 592 O O . CYS A 1 77 ? -10.343 25.940 -36.811 1.00 53.25 77 CYS A O 1
ATOM 594 N N . ARG A 1 78 ? -12.069 24.501 -36.901 1.00 51.72 78 ARG A N 1
ATOM 595 C CA . ARG A 1 78 ? -11.276 23.264 -36.801 1.00 51.72 78 ARG A CA 1
ATOM 596 C C . ARG A 1 78 ? -11.579 22.313 -37.953 1.00 51.72 78 ARG A C 1
ATOM 598 O O . ARG A 1 78 ? -12.710 22.213 -38.410 1.00 51.72 78 ARG A O 1
ATOM 605 N N . PHE A 1 79 ? -10.550 21.617 -38.431 1.00 49.56 79 PHE A N 1
ATOM 606 C CA . PHE A 1 79 ? -10.711 20.562 -39.430 1.00 49.56 79 PHE A CA 1
ATOM 607 C C . PHE A 1 79 ? -10.976 19.235 -38.725 1.00 49.56 79 PHE A C 1
ATOM 609 O O . PHE A 1 79 ? -10.114 18.755 -37.985 1.00 49.56 79 PHE A O 1
ATOM 616 N N . ASP A 1 80 ? -12.146 18.652 -38.956 1.00 49.47 80 ASP A N 1
ATOM 617 C CA . ASP A 1 80 ? -12.462 17.313 -38.485 1.00 49.47 80 ASP A CA 1
ATOM 618 C C . ASP A 1 80 ? -11.856 16.284 -39.448 1.00 49.47 80 ASP A C 1
ATOM 620 O O . ASP A 1 80 ? -12.263 16.165 -40.606 1.00 49.47 80 ASP A O 1
ATOM 624 N N . ARG A 1 81 ? -10.842 15.550 -38.974 1.00 42.44 81 ARG A N 1
ATOM 625 C CA . ARG A 1 81 ? -10.153 14.524 -39.769 1.00 42.44 81 ARG A CA 1
ATOM 626 C C . ARG A 1 81 ? -10.982 13.255 -39.963 1.00 42.44 81 ARG A C 1
ATOM 628 O O . ARG A 1 81 ? -10.664 12.514 -40.889 1.00 42.44 81 ARG A O 1
ATOM 635 N N . ALA A 1 82 ? -11.985 12.987 -39.124 1.00 46.12 82 ALA A N 1
ATOM 636 C CA . ALA A 1 82 ? -12.826 11.802 -39.275 1.00 46.12 82 ALA A CA 1
ATOM 637 C C . ALA A 1 82 ? -13.715 11.929 -40.519 1.00 46.12 82 ALA A C 1
ATOM 639 O O . ALA A 1 82 ? -13.764 11.012 -41.337 1.00 46.12 82 ALA A O 1
ATOM 640 N N . ASP A 1 83 ? -14.304 13.111 -40.707 1.00 45.03 83 ASP A N 1
ATOM 641 C CA . ASP A 1 83 ? -15.257 13.378 -41.789 1.00 45.03 83 ASP A CA 1
ATOM 642 C C . ASP A 1 83 ? -14.674 14.238 -42.925 1.00 45.03 83 ASP A C 1
ATOM 644 O O . ASP A 1 83 ? -15.324 14.462 -43.944 1.00 45.03 83 ASP A O 1
ATOM 648 N N . SER A 1 84 ? -13.418 14.685 -42.796 1.00 47.84 84 SER A N 1
ATOM 649 C CA . SER A 1 84 ? -12.703 15.520 -43.777 1.00 47.84 84 SER A CA 1
ATOM 650 C C . SER A 1 84 ? -13.407 16.846 -44.104 1.00 47.84 84 SER A C 1
ATOM 652 O O . SER A 1 84 ? -13.363 17.323 -45.241 1.00 47.84 84 SER A O 1
ATOM 654 N N . VAL A 1 85 ? -14.034 17.466 -43.102 1.00 46.78 85 VAL A N 1
ATOM 655 C CA . VAL A 1 85 ? -14.775 18.732 -43.224 1.00 46.78 85 VAL A CA 1
ATOM 656 C C . VAL A 1 85 ? -14.281 19.777 -42.222 1.00 46.78 85 VAL A C 1
ATOM 658 O O . VAL A 1 85 ? -13.723 19.457 -41.176 1.00 46.78 85 VAL A O 1
ATOM 661 N N . TYR A 1 86 ? -14.472 21.057 -42.545 1.00 52.38 86 TYR A N 1
ATOM 662 C CA . TYR A 1 86 ? -14.143 22.178 -41.661 1.00 52.38 86 TYR A CA 1
ATOM 663 C C . TYR A 1 86 ? -15.384 22.613 -40.869 1.00 52.38 86 TYR A C 1
ATOM 665 O O . TYR A 1 86 ? -16.426 22.878 -41.465 1.00 52.38 86 TYR A O 1
ATOM 673 N N . ILE A 1 87 ? -15.266 22.694 -39.542 1.00 56.12 87 ILE A N 1
ATOM 674 C CA . ILE A 1 87 ? -16.372 22.957 -38.608 1.00 56.12 87 ILE A CA 1
ATOM 675 C C . ILE A 1 87 ? -16.045 24.117 -37.658 1.00 56.12 87 ILE A C 1
ATOM 677 O O . ILE A 1 87 ? -14.879 24.376 -37.352 1.00 56.12 87 ILE A O 1
ATOM 681 N N . TRP A 1 88 ? -17.075 24.810 -37.169 1.00 56.22 88 TRP A N 1
ATOM 682 C CA . TRP A 1 88 ? -16.933 25.869 -36.167 1.00 56.22 88 TRP A CA 1
ATOM 683 C C . TRP A 1 88 ? -17.157 25.294 -34.765 1.00 56.22 88 TRP A C 1
ATOM 685 O O . TRP A 1 88 ? -18.199 24.708 -34.472 1.00 56.22 88 TRP A O 1
ATOM 695 N N . VAL A 1 89 ? -16.180 25.465 -33.881 1.00 56.84 89 VAL A N 1
ATOM 696 C CA . VAL A 1 89 ? -16.158 24.881 -32.535 1.00 56.84 89 VAL A CA 1
ATOM 697 C C . VAL A 1 89 ? -16.232 25.987 -31.499 1.00 56.84 89 VAL A C 1
ATOM 699 O O . VAL A 1 89 ? -15.322 26.805 -31.400 1.00 56.84 89 VAL A O 1
ATOM 702 N N . GLY A 1 90 ? -17.321 26.017 -30.741 1.00 56.06 90 GLY A N 1
ATOM 703 C CA . GLY A 1 90 ? -17.537 26.941 -29.641 1.00 56.06 90 GLY A CA 1
ATOM 704 C C . GLY A 1 90 ? -16.987 26.432 -28.312 1.00 56.06 90 GLY A C 1
ATOM 705 O O . GLY A 1 90 ? -16.673 25.252 -28.168 1.00 56.06 90 GLY A O 1
ATOM 706 N N . TYR A 1 91 ? -16.886 27.323 -27.324 1.00 52.66 91 TYR A N 1
ATOM 707 C CA . TYR A 1 91 ? -16.413 26.965 -25.977 1.00 52.66 91 TYR A CA 1
ATOM 708 C C . TYR A 1 91 ? -17.317 25.921 -25.290 1.00 52.66 91 TYR A C 1
ATOM 710 O O . TYR A 1 91 ? -16.810 25.026 -24.613 1.00 52.66 91 TYR A O 1
ATOM 718 N N . ASP A 1 92 ? -18.630 26.006 -25.542 1.00 51.09 92 ASP A N 1
ATOM 719 C CA . ASP A 1 92 ? -19.647 25.132 -24.942 1.00 51.09 92 ASP A CA 1
ATOM 720 C C . ASP A 1 92 ? -20.397 24.255 -25.975 1.00 51.09 92 ASP A C 1
ATOM 722 O O . ASP A 1 92 ? -20.928 23.210 -25.601 1.00 51.09 92 ASP A O 1
ATOM 726 N N . ASP A 1 93 ? -20.369 24.603 -27.275 1.00 53.72 93 ASP A N 1
ATOM 727 C CA . ASP A 1 93 ? -21.167 23.952 -28.334 1.00 53.72 93 ASP A CA 1
ATOM 728 C C . ASP A 1 93 ? -20.385 23.773 -29.652 1.00 53.72 93 ASP A C 1
ATOM 730 O O . ASP A 1 93 ? -19.469 24.536 -29.947 1.00 53.72 93 ASP A O 1
ATOM 734 N N . THR A 1 94 ? -20.763 22.809 -30.500 1.00 51.09 94 THR A N 1
ATOM 735 C CA . THR A 1 94 ? -20.170 22.606 -31.846 1.00 51.09 94 THR A CA 1
ATOM 736 C C . THR A 1 94 ? -21.210 22.772 -32.954 1.00 51.09 94 THR A C 1
ATOM 738 O O . THR A 1 94 ? -22.314 22.241 -32.847 1.00 51.09 94 THR A O 1
ATOM 741 N N . LEU A 1 95 ? -20.861 23.506 -34.021 1.00 47.78 95 LEU A N 1
ATOM 742 C CA . LEU A 1 95 ? -21.738 23.800 -35.161 1.00 47.78 95 LEU A CA 1
ATOM 743 C C . LEU A 1 95 ? -21.133 23.269 -36.467 1.00 47.78 95 LEU A C 1
ATOM 745 O O . LEU A 1 95 ? -19.990 23.568 -36.821 1.00 47.78 95 LEU A O 1
ATOM 749 N N . THR A 1 96 ? -21.931 22.504 -37.211 1.00 50.44 96 THR A N 1
ATOM 750 C CA . THR A 1 96 ? -21.567 21.943 -38.521 1.00 50.44 96 THR A CA 1
ATOM 751 C C . THR A 1 96 ? -22.443 22.527 -39.629 1.00 50.44 96 THR A C 1
ATOM 753 O O . THR A 1 96 ? -23.529 23.044 -39.359 1.00 50.44 96 THR A O 1
ATOM 756 N N . ALA A 1 97 ? -21.988 22.429 -40.883 1.00 43.00 97 ALA A N 1
ATOM 757 C CA . ALA A 1 97 ? -22.645 23.025 -42.052 1.00 43.00 97 ALA A CA 1
ATOM 758 C C . ALA A 1 97 ? -24.061 22.498 -42.365 1.00 43.00 97 ALA A C 1
ATOM 760 O O . ALA A 1 97 ? -24.746 23.048 -43.221 1.00 43.00 97 ALA A O 1
ATOM 761 N N . GLU A 1 98 ? -24.536 21.480 -41.640 1.00 43.72 98 GLU A N 1
ATOM 762 C CA . GLU A 1 98 ? -25.908 20.965 -41.733 1.00 43.72 98 GLU A CA 1
ATOM 763 C C . GLU A 1 98 ? -26.823 21.403 -40.569 1.00 43.72 98 GLU A C 1
ATOM 765 O O . GLU A 1 98 ? -27.938 20.895 -40.436 1.00 43.72 98 GLU A O 1
ATOM 770 N N . GLY A 1 99 ? -26.386 22.325 -39.703 1.00 41.97 99 GLY A N 1
ATOM 771 C CA . GLY A 1 99 ? -27.237 22.906 -38.655 1.00 41.97 99 GLY A CA 1
ATOM 772 C C . GLY A 1 99 ? -27.658 21.937 -37.541 1.00 41.97 99 GLY A C 1
ATOM 773 O O . GLY A 1 99 ? -28.694 22.148 -36.912 1.00 41.97 99 GLY A O 1
ATOM 774 N N . ARG A 1 100 ? -26.886 20.872 -37.283 1.00 36.69 100 ARG A N 1
ATOM 775 C CA . ARG A 1 100 ? -27.108 19.968 -36.141 1.00 36.69 100 ARG A CA 1
ATOM 776 C C . ARG A 1 100 ? -26.150 20.298 -34.995 1.00 36.69 100 ARG A C 1
ATOM 778 O O . ARG A 1 100 ? -24.936 20.238 -35.178 1.00 36.69 100 ARG A O 1
ATOM 785 N N . GLU A 1 101 ? -26.712 20.641 -33.835 1.00 36.47 101 GLU A N 1
ATOM 786 C CA . GLU A 1 101 ? -25.990 20.860 -32.574 1.00 36.47 101 GLU A CA 1
ATOM 787 C C . GLU A 1 101 ? -25.604 19.519 -31.932 1.00 36.47 101 GLU A C 1
ATOM 789 O O . GLU A 1 101 ? -26.442 18.625 -31.791 1.00 36.47 101 GLU A O 1
ATOM 794 N N . PHE A 1 102 ? -24.348 19.394 -31.501 1.00 34.38 102 PHE A N 1
ATOM 795 C CA . PHE A 1 102 ? -23.909 18.335 -30.591 1.00 34.38 102 PHE A CA 1
ATOM 796 C C . PHE A 1 102 ? -23.451 18.943 -29.261 1.00 34.38 102 PHE A C 1
ATOM 798 O O . PHE A 1 102 ? -22.592 19.827 -29.236 1.00 34.38 102 PHE A O 1
ATOM 805 N N . HIS A 1 103 ? -23.989 18.417 -28.154 1.00 30.20 103 HIS A N 1
ATOM 806 C CA . HIS A 1 103 ? -23.480 18.662 -26.805 1.00 30.20 103 HIS A CA 1
ATOM 807 C C . HIS A 1 103 ? -22.394 17.644 -26.446 1.00 30.20 103 HIS A C 1
ATOM 809 O O . HIS A 1 103 ? -22.509 16.448 -26.724 1.00 30.20 103 HIS A O 1
ATOM 815 N N . ARG A 1 104 ? -21.336 18.140 -25.805 1.00 27.84 104 ARG A N 1
ATOM 816 C CA . ARG A 1 104 ? -20.163 17.372 -25.382 1.00 27.84 104 ARG A CA 1
ATOM 817 C C . ARG A 1 104 ? -20.555 16.270 -24.391 1.00 27.84 104 ARG A C 1
ATOM 819 O O . ARG A 1 104 ? -20.964 16.564 -23.273 1.00 27.84 104 ARG A O 1
ATOM 826 N N . ALA A 1 105 ? -20.373 15.010 -24.780 1.00 25.06 105 ALA A N 1
ATOM 827 C CA . ALA A 1 105 ? -20.315 13.897 -23.836 1.00 25.06 105 ALA A CA 1
ATOM 828 C C . ALA A 1 105 ? -18.916 13.846 -23.197 1.00 25.06 105 ALA A C 1
ATOM 830 O O . ALA A 1 105 ? -17.902 14.014 -23.881 1.00 25.06 105 ALA A O 1
ATOM 831 N N . GLU A 1 106 ? -18.869 13.674 -21.877 1.00 31.77 106 GLU A N 1
ATOM 832 C CA . GLU A 1 106 ? -17.638 13.665 -21.092 1.00 31.77 106 GLU A CA 1
ATOM 833 C C . GLU A 1 106 ? -16.692 12.507 -21.455 1.00 31.77 106 GLU A C 1
ATOM 835 O O . GLU A 1 106 ? -17.096 11.357 -21.606 1.00 31.77 106 GLU A O 1
ATOM 840 N N . SER A 1 107 ? -15.409 12.877 -21.538 1.00 37.50 107 SER A N 1
ATOM 841 C CA . SER A 1 107 ? -14.189 12.072 -21.390 1.00 37.50 107 SER A CA 1
ATOM 842 C C . SER A 1 107 ? -14.055 10.753 -22.168 1.00 37.50 107 SER A C 1
ATOM 844 O O . SER A 1 107 ? -14.457 9.702 -21.683 1.00 37.50 107 SER A O 1
ATOM 846 N N . SER A 1 108 ? -13.272 10.778 -23.254 1.00 26.22 108 SER A N 1
ATOM 847 C CA . SER A 1 108 ? -12.112 9.878 -23.416 1.00 26.22 108 SER A CA 1
ATOM 848 C C . SER A 1 108 ? -11.299 10.207 -24.678 1.00 26.22 108 SER A C 1
ATOM 850 O O . SER A 1 108 ? -11.808 10.121 -25.789 1.00 26.22 108 SER A O 1
ATOM 852 N N . SER A 1 109 ? -10.028 10.560 -24.459 1.00 33.91 109 SER A N 1
ATOM 853 C CA . SER A 1 109 ? -8.836 10.224 -25.263 1.00 33.91 109 SER A CA 1
ATOM 854 C C . SER A 1 109 ? -8.911 10.191 -26.801 1.00 33.91 109 SER A C 1
ATOM 856 O O . SER A 1 109 ? -9.351 9.201 -27.378 1.00 33.91 109 SER A O 1
ATOM 858 N N . SER A 1 110 ? -8.250 11.159 -27.447 1.00 27.62 110 SER A N 1
ATOM 859 C CA . SER A 1 110 ? -7.414 10.908 -28.637 1.00 27.62 110 SER A CA 1
ATOM 860 C C . SER A 1 110 ? -6.602 12.159 -28.999 1.00 27.62 110 SER A C 1
ATOM 862 O O . SER A 1 110 ? -7.109 13.068 -29.652 1.00 27.62 110 SER A O 1
ATOM 864 N N . LEU A 1 111 ? -5.332 12.216 -28.591 1.00 27.94 111 LEU A N 1
ATOM 865 C CA . LEU A 1 111 ? -4.354 13.137 -29.174 1.00 27.94 111 LEU A CA 1
ATOM 866 C C . LEU A 1 111 ? -3.381 12.319 -30.026 1.00 27.94 111 LEU A C 1
ATOM 868 O O . LEU A 1 111 ? -2.464 11.690 -29.508 1.00 27.94 111 LEU A O 1
ATOM 872 N N . LEU A 1 112 ? -3.599 12.346 -31.342 1.00 26.53 112 LEU A N 1
ATOM 873 C CA . LEU A 1 112 ? -2.547 12.151 -32.334 1.00 26.53 112 LEU A CA 1
ATOM 874 C C . LEU A 1 112 ? -2.230 13.511 -32.961 1.00 26.53 112 LEU A C 1
ATOM 876 O O . LEU A 1 112 ? -3.116 14.287 -33.315 1.00 26.53 112 LEU A O 1
ATOM 880 N N . TYR A 1 113 ? -0.931 13.767 -33.028 1.00 29.27 113 TYR A N 1
ATOM 881 C CA . TYR A 1 113 ? -0.251 15.029 -33.271 1.00 29.27 113 TYR A CA 1
ATOM 882 C C . TYR A 1 113 ? -0.597 15.737 -34.597 1.00 29.27 113 TYR A C 1
ATOM 884 O O . TYR A 1 113 ? -0.894 15.121 -35.625 1.00 29.27 113 TYR A O 1
ATOM 892 N N . SER A 1 114 ? -0.444 17.065 -34.584 1.00 23.39 114 SER A N 1
ATOM 893 C CA . SER A 1 114 ? -0.130 17.874 -35.764 1.00 23.39 114 SER A CA 1
ATOM 894 C C . SER A 1 114 ? 0.693 19.088 -35.344 1.00 23.39 114 SER A C 1
ATOM 896 O O . SER A 1 114 ? 0.240 19.925 -34.568 1.00 23.39 114 SER A O 1
ATOM 898 N N . SER A 1 115 ? 1.906 19.157 -35.878 1.00 32.59 115 SER A N 1
ATOM 899 C CA . SER A 1 115 ? 2.836 20.280 -35.832 1.00 32.59 115 SER A CA 1
ATOM 900 C C . SER A 1 115 ? 2.187 21.585 -36.303 1.00 32.59 115 SER A C 1
ATOM 902 O O . SER A 1 115 ? 1.707 21.616 -37.433 1.00 32.59 115 SER A O 1
ATOM 904 N N . SER A 1 116 ? 2.222 22.626 -35.460 1.00 28.16 116 SER A N 1
ATOM 905 C CA . SER A 1 116 ? 2.325 24.064 -35.805 1.00 28.16 116 SER A CA 1
ATOM 906 C C . SER A 1 116 ? 1.590 24.970 -34.802 1.00 28.16 116 SER A C 1
ATOM 908 O O . SER A 1 116 ? 0.668 25.686 -35.177 1.00 28.16 116 SER A O 1
ATOM 910 N N . SER A 1 117 ? 1.992 24.949 -33.531 1.00 30.22 117 SER A N 1
ATOM 911 C CA . SER A 1 117 ? 1.881 26.098 -32.611 1.00 30.22 117 SER A CA 1
ATOM 912 C C . SER A 1 117 ? 2.529 25.707 -31.285 1.00 30.22 117 SER A C 1
ATOM 914 O O . SER A 1 117 ? 1.860 25.331 -30.322 1.00 30.22 117 SER A O 1
ATOM 916 N N . PHE A 1 118 ? 3.860 25.697 -31.278 1.00 29.89 118 PHE A N 1
ATOM 917 C CA . PHE A 1 118 ? 4.637 25.525 -30.061 1.00 29.89 118 PHE A CA 1
ATOM 918 C C . PHE A 1 118 ? 4.698 26.873 -29.347 1.00 29.89 118 PHE A C 1
ATOM 920 O O . PHE A 1 118 ? 5.429 27.757 -29.780 1.00 29.89 118 PHE A O 1
ATOM 927 N N . ASP A 1 119 ? 3.933 27.022 -28.270 1.00 26.14 119 ASP A N 1
ATOM 928 C CA . ASP A 1 119 ? 4.255 28.005 -27.238 1.00 26.14 119 ASP A CA 1
ATOM 929 C C . ASP A 1 119 ? 5.124 27.280 -26.204 1.00 26.14 119 ASP A C 1
ATOM 931 O O . ASP A 1 119 ? 4.651 26.708 -25.219 1.00 26.14 119 ASP A O 1
ATOM 935 N N . PHE A 1 120 ? 6.405 27.148 -26.551 1.00 33.66 120 PHE A N 1
ATOM 936 C CA . PHE A 1 120 ? 7.445 26.722 -25.630 1.00 33.66 120 PHE A CA 1
ATOM 937 C C . PHE A 1 120 ? 8.094 28.004 -25.119 1.00 33.66 120 PHE A C 1
ATOM 939 O O . PHE A 1 120 ? 8.745 28.713 -25.887 1.00 33.66 120 PHE A O 1
ATOM 946 N N . ASP A 1 121 ? 7.911 28.318 -23.838 1.00 34.00 121 ASP A N 1
ATOM 947 C CA . ASP A 1 121 ? 8.797 29.277 -23.196 1.00 34.00 121 ASP A CA 1
ATOM 948 C C . ASP A 1 121 ? 10.205 28.658 -23.212 1.00 34.00 121 ASP A C 1
ATOM 950 O O . ASP A 1 121 ? 10.430 27.593 -22.635 1.00 34.00 121 ASP A O 1
ATOM 954 N N . ILE A 1 122 ? 11.117 29.343 -23.907 1.00 33.44 122 ILE A N 1
ATOM 955 C CA . ILE A 1 122 ? 12.572 29.143 -23.946 1.00 33.44 122 ILE A CA 1
ATOM 956 C C . ILE A 1 122 ? 13.064 28.061 -24.926 1.00 33.44 122 ILE A C 1
ATOM 958 O O . ILE A 1 122 ? 13.100 26.867 -24.643 1.00 33.44 122 ILE A O 1
ATOM 962 N N . THR A 1 123 ? 13.576 28.535 -26.068 1.00 35.94 123 THR A N 1
ATOM 963 C CA . THR A 1 123 ? 14.809 28.031 -26.704 1.00 35.94 123 THR A CA 1
ATOM 964 C C . THR A 1 123 ? 15.624 27.145 -25.762 1.00 35.94 123 THR A C 1
ATOM 966 O O . THR A 1 123 ? 16.157 27.662 -24.783 1.00 35.94 123 THR A O 1
ATOM 969 N N . TRP A 1 124 ? 15.765 25.847 -26.040 1.00 44.62 124 TRP A N 1
ATOM 970 C CA . TRP A 1 124 ? 16.656 24.955 -25.291 1.00 44.62 124 TRP A CA 1
ATOM 971 C C . TRP A 1 124 ? 18.128 25.342 -25.557 1.00 44.62 124 TRP A C 1
ATOM 973 O O . TRP A 1 124 ? 18.857 24.702 -26.300 1.00 44.62 124 TRP A O 1
ATOM 983 N N . SER A 1 125 ? 18.535 26.479 -25.000 1.00 47.12 125 SER A N 1
ATOM 984 C CA . SER A 1 125 ? 19.861 27.082 -25.048 1.00 47.12 125 SER A CA 1
ATOM 985 C C . SER A 1 125 ? 20.331 27.160 -23.606 1.00 47.12 125 SER A C 1
ATOM 987 O O . SER A 1 125 ? 20.225 28.200 -22.958 1.00 47.12 125 SER A O 1
ATOM 989 N N . TYR A 1 126 ? 20.783 26.032 -23.074 1.00 57.78 126 TYR A N 1
ATOM 990 C CA . TYR A 1 126 ? 21.584 26.058 -21.862 1.00 57.78 126 TYR A CA 1
ATOM 991 C C . TYR A 1 126 ? 23.037 26.287 -22.271 1.00 57.78 126 TYR A C 1
ATOM 993 O O . TYR A 1 126 ? 23.508 25.729 -23.265 1.00 57.78 126 TYR A O 1
ATOM 1001 N N . ASP A 1 127 ? 23.738 27.127 -21.520 1.00 64.31 127 ASP A N 1
ATOM 1002 C CA . ASP A 1 127 ? 25.177 27.239 -21.681 1.00 64.31 127 ASP A CA 1
ATOM 1003 C C . ASP A 1 127 ? 25.816 25.997 -21.055 1.00 64.31 127 ASP A C 1
ATOM 1005 O O . ASP A 1 127 ? 25.568 25.689 -19.886 1.00 64.31 127 ASP A O 1
ATOM 1009 N N . LYS A 1 128 ? 26.605 25.244 -21.827 1.00 67.06 128 LYS A N 1
ATOM 1010 C CA . LYS A 1 128 ? 27.330 24.078 -21.298 1.00 67.06 128 LYS A CA 1
ATOM 1011 C C . LYS A 1 128 ? 28.291 24.501 -20.183 1.00 67.06 128 LYS A C 1
ATOM 1013 O O . LYS A 1 128 ? 28.542 23.705 -19.281 1.00 67.06 128 LYS A O 1
ATOM 1018 N N . ASP A 1 129 ? 28.746 25.753 -20.205 1.00 72.25 129 ASP A N 1
ATOM 1019 C CA . ASP A 1 129 ? 29.642 26.326 -19.202 1.00 72.25 129 ASP A CA 1
ATOM 1020 C C . ASP A 1 129 ? 28.958 26.534 -17.836 1.00 72.25 129 ASP A C 1
ATOM 1022 O O . ASP A 1 129 ? 29.636 26.672 -16.817 1.00 72.25 129 ASP A O 1
ATOM 1026 N N . ASP A 1 130 ? 27.622 26.490 -17.775 1.00 76.00 130 ASP A N 1
ATOM 1027 C CA . ASP A 1 130 ? 26.872 26.560 -16.517 1.00 76.00 130 ASP A CA 1
ATOM 1028 C C . ASP A 1 130 ? 26.879 25.238 -15.728 1.00 76.00 130 ASP A C 1
ATOM 1030 O O . ASP A 1 130 ? 26.434 25.203 -14.573 1.00 76.00 130 ASP A O 1
ATOM 1034 N N . PHE A 1 131 ? 27.316 24.143 -16.351 1.00 78.06 131 PHE A N 1
ATOM 1035 C CA . PHE A 1 131 ? 27.303 22.811 -15.763 1.00 78.06 131 PHE A CA 1
ATOM 1036 C C . PHE A 1 131 ? 28.670 22.446 -15.209 1.00 78.06 131 PHE A C 1
ATOM 1038 O O . PHE A 1 131 ? 29.714 22.672 -15.822 1.00 78.06 131 PHE A O 1
ATOM 1045 N N . LYS A 1 132 ? 28.671 21.813 -14.039 1.00 83.25 132 LYS A N 1
ATOM 1046 C CA . LYS A 1 132 ? 29.901 21.270 -13.476 1.00 83.25 132 LYS A CA 1
ATOM 1047 C C . LYS A 1 132 ? 30.312 20.038 -14.269 1.00 83.25 132 LYS A C 1
ATOM 1049 O O . LYS A 1 132 ? 29.551 19.081 -14.386 1.00 83.25 132 LYS A O 1
ATOM 1054 N N . LEU A 1 133 ? 31.537 20.058 -14.787 1.00 82.69 133 LEU A N 1
ATOM 1055 C CA . LEU A 1 133 ? 32.137 18.870 -15.379 1.00 82.69 133 LEU A CA 1
ATOM 1056 C C . LEU A 1 133 ? 32.374 17.825 -14.284 1.00 82.69 133 LEU A C 1
ATOM 1058 O O . LEU A 1 133 ? 33.012 18.096 -13.263 1.00 82.69 133 LEU A O 1
ATOM 1062 N N . ALA A 1 134 ? 31.873 16.619 -14.519 1.00 80.69 134 ALA A N 1
ATOM 1063 C CA . ALA A 1 134 ? 32.087 15.463 -13.677 1.00 80.69 134 ALA A CA 1
ATOM 1064 C C . ALA A 1 134 ? 33.565 15.062 -13.696 1.00 80.69 134 ALA A C 1
ATOM 1066 O O . ALA A 1 134 ? 34.185 14.955 -14.759 1.00 80.69 134 ALA A O 1
ATOM 1067 N N . SER A 1 135 ? 34.115 14.745 -12.526 1.00 82.75 135 SER A N 1
ATOM 1068 C CA . SER A 1 135 ? 35.380 14.015 -12.450 1.00 82.75 135 SER A CA 1
ATOM 1069 C C . SER A 1 135 ? 35.114 12.550 -12.795 1.00 82.75 135 SER A C 1
ATOM 1071 O O . SER A 1 135 ? 34.506 11.840 -11.994 1.00 82.75 135 SER A O 1
ATOM 1073 N N . ILE A 1 136 ? 35.521 12.106 -13.989 1.00 82.81 136 ILE A N 1
ATOM 1074 C CA . ILE A 1 136 ? 35.340 10.718 -14.434 1.00 82.81 136 ILE A CA 1
ATOM 1075 C C . ILE A 1 136 ? 36.344 9.833 -13.678 1.00 82.81 136 ILE A C 1
ATOM 1077 O O . ILE A 1 136 ? 37.551 9.975 -13.872 1.00 82.81 136 ILE A O 1
ATOM 1081 N N . PRO A 1 137 ? 35.886 8.918 -12.808 1.00 82.06 137 PRO A N 1
ATOM 1082 C CA . PRO A 1 137 ? 36.761 8.209 -11.875 1.00 82.06 137 PRO A CA 1
ATOM 1083 C C . PRO A 1 137 ? 37.368 6.921 -12.467 1.00 82.06 137 PRO A C 1
ATOM 1085 O O . PRO A 1 137 ? 37.939 6.107 -11.745 1.00 82.06 137 PRO A O 1
ATOM 1088 N N . PHE A 1 138 ? 37.237 6.721 -13.778 1.00 80.62 138 PHE A N 1
ATOM 1089 C CA . PHE A 1 138 ? 37.697 5.545 -14.511 1.00 80.62 138 PHE A CA 1
ATOM 1090 C C . PHE A 1 138 ? 38.238 5.941 -15.889 1.00 80.62 138 PHE A C 1
ATOM 1092 O O . PHE A 1 138 ? 38.001 7.042 -16.379 1.00 80.62 138 PHE A O 1
ATOM 1099 N N . THR A 1 139 ? 38.945 5.019 -16.540 1.00 83.44 139 THR A N 1
ATOM 1100 C CA . THR A 1 139 ? 39.463 5.209 -17.901 1.00 83.44 139 THR A CA 1
ATOM 1101 C C . THR A 1 139 ? 38.986 4.077 -18.799 1.00 83.44 139 THR A C 1
ATOM 1103 O O . THR A 1 139 ? 39.191 2.902 -18.480 1.00 83.44 139 THR A O 1
ATOM 1106 N N . LEU A 1 140 ? 38.380 4.442 -19.926 1.00 83.50 140 LEU A N 1
ATOM 1107 C CA . LEU A 1 140 ? 37.959 3.547 -21.001 1.00 83.50 140 LEU A CA 1
ATOM 1108 C C . LEU A 1 140 ? 38.639 3.992 -22.296 1.00 83.50 140 LEU A C 1
ATOM 1110 O O . LEU A 1 140 ? 38.686 5.185 -22.581 1.00 83.50 140 LEU A O 1
ATOM 1114 N N . THR A 1 141 ? 39.161 3.043 -23.066 1.00 85.06 141 THR A N 1
ATOM 1115 C CA . THR A 1 141 ? 39.735 3.292 -24.401 1.00 85.06 141 THR A CA 1
ATOM 1116 C C . THR A 1 141 ? 38.901 2.666 -25.515 1.00 85.06 141 THR A C 1
ATOM 1118 O O . THR A 1 141 ? 38.976 3.098 -26.662 1.00 85.06 141 THR A O 1
ATOM 1121 N N . SER A 1 142 ? 38.070 1.679 -25.174 1.00 88.94 142 SER A N 1
ATOM 1122 C CA . SER A 1 142 ? 37.063 1.084 -26.048 1.00 88.94 142 SER A CA 1
ATOM 1123 C C . SER A 1 142 ? 35.814 0.717 -25.251 1.00 88.94 142 SER A C 1
ATOM 1125 O O . SER A 1 142 ? 35.907 0.332 -24.082 1.00 88.94 142 SER A O 1
ATOM 1127 N N . LYS A 1 143 ? 34.643 0.757 -25.904 1.00 88.62 143 LYS A N 1
ATOM 1128 C CA . LYS A 1 143 ? 33.393 0.243 -25.324 1.00 88.62 143 LYS A CA 1
ATOM 1129 C C . LYS A 1 143 ? 33.474 -1.251 -24.996 1.00 88.62 143 LYS A C 1
ATOM 1131 O O . LYS A 1 143 ? 32.778 -1.712 -24.101 1.00 88.62 143 LYS A O 1
ATOM 1136 N N . ASP A 1 144 ? 34.355 -1.998 -25.669 1.00 90.00 144 ASP A N 1
ATOM 1137 C CA . ASP A 1 144 ? 34.567 -3.435 -25.443 1.00 90.00 144 ASP A CA 1
ATOM 1138 C C . ASP A 1 144 ? 35.010 -3.763 -24.019 1.00 90.00 144 ASP A C 1
ATOM 1140 O O . ASP A 1 144 ? 34.689 -4.832 -23.512 1.00 90.00 144 ASP A O 1
ATOM 1144 N N . GLU A 1 145 ? 35.667 -2.821 -23.344 1.00 89.75 145 GLU A N 1
ATOM 1145 C CA . GLU A 1 145 ? 36.111 -2.980 -21.959 1.00 89.75 145 GLU A CA 1
ATOM 1146 C C . GLU A 1 145 ? 34.955 -3.035 -20.947 1.00 89.75 145 GLU A C 1
ATOM 1148 O O . GLU A 1 145 ? 35.173 -3.369 -19.786 1.00 89.75 145 GLU A O 1
ATOM 1153 N N . LEU A 1 146 ? 33.723 -2.711 -21.353 1.00 89.81 146 LEU A N 1
ATOM 1154 C CA . LEU A 1 146 ? 32.544 -2.883 -20.504 1.00 89.81 146 LEU A CA 1
ATOM 1155 C C . LEU A 1 146 ? 32.097 -4.350 -20.434 1.00 89.81 146 LEU A C 1
ATOM 1157 O O . LEU A 1 146 ? 31.510 -4.767 -19.432 1.00 89.81 146 LEU A O 1
ATOM 1161 N N . PHE A 1 147 ? 32.387 -5.132 -21.473 1.00 91.06 147 PHE A N 1
ATOM 1162 C CA . PHE A 1 147 ? 31.774 -6.431 -21.723 1.00 91.06 147 PHE A CA 1
ATOM 1163 C C . PHE A 1 147 ? 32.642 -7.595 -21.249 1.00 91.06 147 PHE A C 1
ATOM 1165 O O . PHE A 1 147 ? 33.866 -7.498 -21.186 1.00 91.06 147 PHE A O 1
ATOM 1172 N N . ASN A 1 148 ? 32.001 -8.721 -20.935 1.00 90.25 148 ASN A N 1
ATOM 1173 C CA . ASN A 1 148 ? 32.712 -9.947 -20.598 1.00 90.25 148 ASN A CA 1
ATOM 1174 C C . ASN A 1 148 ? 33.087 -10.703 -21.889 1.00 90.25 148 ASN A C 1
ATOM 1176 O O . ASN A 1 148 ? 32.181 -11.126 -22.608 1.00 90.25 148 ASN A O 1
ATOM 1180 N N . PRO A 1 149 ? 34.382 -10.909 -22.196 1.00 88.88 149 PRO A N 1
ATOM 1181 C CA . PRO A 1 149 ? 34.803 -11.578 -23.429 1.00 88.88 149 PRO A CA 1
ATOM 1182 C C . PRO A 1 149 ? 34.389 -13.057 -23.504 1.00 88.88 149 PRO A C 1
ATOM 1184 O O . PRO A 1 149 ? 34.381 -13.624 -24.592 1.00 88.88 149 PRO A O 1
ATOM 1187 N N . GLU A 1 150 ? 34.028 -13.674 -22.376 1.00 89.06 150 GLU A N 1
ATOM 1188 C CA . GLU A 1 150 ? 33.583 -15.071 -22.305 1.00 89.06 150 GLU A CA 1
ATOM 1189 C C . GLU A 1 150 ? 32.096 -15.248 -22.663 1.00 89.06 150 GLU A C 1
ATOM 1191 O O . GLU A 1 150 ? 31.610 -16.377 -22.747 1.00 89.06 150 GLU A O 1
ATOM 1196 N N . ILE A 1 151 ? 31.355 -14.152 -22.863 1.00 89.06 151 ILE A N 1
ATOM 1197 C CA . ILE A 1 151 ? 29.932 -14.180 -23.214 1.00 89.06 151 ILE A CA 1
ATOM 1198 C C . ILE A 1 151 ? 29.759 -13.940 -24.711 1.00 89.06 151 ILE A C 1
ATOM 1200 O O . ILE A 1 151 ? 30.250 -12.961 -25.273 1.00 89.06 151 ILE A O 1
ATOM 1204 N N . GLU A 1 152 ? 29.005 -14.827 -25.360 1.00 92.94 152 GLU A N 1
ATOM 1205 C CA . GLU A 1 152 ? 28.591 -14.640 -26.747 1.00 92.94 152 GLU A CA 1
ATOM 1206 C C . GLU A 1 152 ? 27.406 -13.670 -26.809 1.00 92.94 152 GLU A C 1
ATOM 1208 O O . GLU A 1 152 ? 26.274 -14.000 -26.453 1.00 92.94 152 GLU A O 1
ATOM 1213 N N . TYR A 1 153 ? 27.689 -12.447 -27.249 1.00 94.00 153 TYR A N 1
ATOM 1214 C CA . TYR A 1 153 ? 26.690 -11.401 -27.420 1.00 94.00 153 TYR A CA 1
ATOM 1215 C C . TYR A 1 153 ? 25.993 -11.499 -28.773 1.00 94.00 153 TYR A C 1
ATOM 1217 O O . TYR A 1 153 ? 26.639 -11.648 -29.812 1.00 94.00 153 TYR A O 1
ATOM 1225 N N . GLY A 1 154 ? 24.675 -11.302 -28.767 1.00 95.19 154 GLY A N 1
ATOM 1226 C CA . GLY A 1 154 ? 23.944 -10.951 -29.977 1.00 95.19 154 GLY A CA 1
ATOM 1227 C C . GLY A 1 154 ? 24.231 -9.506 -30.386 1.00 95.19 154 GLY A C 1
ATOM 1228 O O . GLY A 1 154 ? 24.878 -8.743 -29.663 1.00 95.19 154 GLY A O 1
ATOM 1229 N N . THR A 1 155 ? 23.717 -9.095 -31.541 1.00 95.75 155 THR A N 1
ATOM 1230 C CA . THR A 1 155 ? 23.782 -7.700 -31.988 1.00 95.75 155 THR A CA 1
ATOM 1231 C C . THR A 1 155 ? 22.461 -7.259 -32.597 1.00 95.75 155 THR A C 1
ATOM 1233 O O . THR A 1 155 ? 21.671 -8.069 -33.078 1.00 95.75 155 THR A O 1
ATOM 1236 N N . MET A 1 156 ? 22.219 -5.956 -32.563 1.00 94.62 156 MET A N 1
ATOM 1237 C CA . MET A 1 156 ? 21.145 -5.293 -33.291 1.00 94.62 156 MET A CA 1
ATOM 1238 C C . MET A 1 156 ? 21.690 -4.004 -33.910 1.00 94.62 156 MET A C 1
ATOM 1240 O O . MET A 1 156 ? 22.587 -3.379 -33.343 1.00 94.62 156 MET A O 1
ATOM 1244 N N . THR A 1 157 ? 21.166 -3.604 -35.067 1.00 96.12 157 THR A N 1
ATOM 1245 C CA . THR A 1 157 ? 21.541 -2.352 -35.743 1.00 96.12 157 THR A CA 1
ATOM 1246 C C . THR A 1 157 ? 20.373 -1.379 -35.711 1.00 96.12 157 THR A C 1
ATOM 1248 O O . THR A 1 157 ? 19.266 -1.738 -36.106 1.00 96.12 157 THR A O 1
ATOM 1251 N N . ASP A 1 158 ? 20.599 -0.170 -35.205 1.00 94.94 158 ASP A N 1
ATOM 1252 C CA . ASP A 1 158 ? 19.598 0.888 -35.203 1.00 94.94 158 ASP A CA 1
ATOM 1253 C C . ASP A 1 158 ? 19.567 1.520 -36.594 1.00 94.94 158 ASP A C 1
ATOM 1255 O O . ASP A 1 158 ? 20.527 2.143 -37.039 1.00 94.94 158 ASP A O 1
ATOM 1259 N N . GLU A 1 159 ? 18.472 1.317 -37.322 1.00 92.81 159 GLU A N 1
ATOM 1260 C CA . GLU A 1 159 ? 18.336 1.795 -38.702 1.00 92.81 159 GLU A CA 1
ATOM 1261 C C . GLU A 1 159 ? 18.334 3.329 -38.807 1.00 92.81 159 GLU A C 1
ATOM 1263 O O . GLU A 1 159 ? 18.535 3.865 -39.897 1.00 92.81 159 GLU A O 1
ATOM 1268 N N . ARG A 1 160 ? 18.110 4.042 -37.693 1.00 93.38 160 ARG A N 1
ATOM 1269 C CA . ARG A 1 160 ? 17.998 5.507 -37.669 1.00 93.38 160 ARG A CA 1
ATOM 1270 C C . ARG A 1 160 ? 19.353 6.204 -37.731 1.00 93.38 160 ARG A C 1
ATOM 1272 O O . ARG A 1 160 ? 19.430 7.300 -38.278 1.00 93.38 160 ARG A O 1
ATOM 1279 N N . ASP A 1 161 ? 20.398 5.596 -37.170 1.00 92.94 161 ASP A N 1
ATOM 1280 C CA . ASP A 1 161 ? 21.752 6.167 -37.103 1.00 92.94 161 ASP A CA 1
ATOM 1281 C C . ASP A 1 161 ? 22.873 5.183 -37.498 1.00 92.94 161 ASP A C 1
ATOM 1283 O O . ASP A 1 161 ? 24.043 5.561 -37.566 1.00 92.94 161 ASP A O 1
ATOM 1287 N N . GLY A 1 162 ? 22.530 3.927 -37.799 1.00 92.56 162 GLY A N 1
ATOM 1288 C CA . GLY A 1 162 ? 23.463 2.872 -38.183 1.00 92.56 162 GLY A CA 1
ATOM 1289 C C . GLY A 1 162 ? 24.275 2.290 -37.024 1.00 92.56 162 GLY A C 1
ATOM 1290 O O . GLY A 1 162 ? 25.158 1.462 -37.272 1.00 92.56 162 GLY A O 1
ATOM 1291 N N . GLN A 1 163 ? 24.020 2.688 -35.772 1.00 93.25 163 GLN A N 1
ATOM 1292 C CA . GLN A 1 163 ? 24.774 2.176 -34.632 1.00 93.25 163 GLN A CA 1
ATOM 1293 C C . GLN A 1 163 ? 24.435 0.715 -34.343 1.00 93.25 163 GLN A C 1
ATOM 1295 O O . GLN A 1 163 ? 23.285 0.280 -34.400 1.00 93.25 163 GLN A O 1
ATOM 1300 N N . VAL A 1 164 ? 25.472 -0.062 -34.025 1.00 95.56 164 VAL A N 1
ATOM 1301 C CA . VAL A 1 164 ? 25.349 -1.482 -33.691 1.00 95.56 164 VAL A CA 1
ATOM 1302 C C . VAL A 1 164 ? 25.521 -1.662 -32.189 1.00 95.56 164 VAL A C 1
ATOM 1304 O O . VAL A 1 164 ? 26.592 -1.368 -31.643 1.00 95.56 164 VAL A O 1
ATOM 1307 N N . TYR A 1 165 ? 24.476 -2.187 -31.554 1.00 96.31 165 TYR A N 1
ATOM 1308 C CA . TYR A 1 165 ? 24.421 -2.457 -30.124 1.00 96.31 165 TYR A CA 1
ATOM 1309 C C . TYR A 1 165 ? 24.509 -3.961 -29.854 1.00 96.31 165 TYR A C 1
ATOM 1311 O O . TYR A 1 165 ? 23.841 -4.764 -30.511 1.00 96.31 165 TYR A O 1
ATOM 1319 N N . ARG A 1 166 ? 25.318 -4.358 -28.870 1.00 95.88 166 ARG A N 1
ATOM 1320 C CA . ARG A 1 166 ? 25.326 -5.715 -28.319 1.00 95.88 166 ARG A CA 1
ATOM 1321 C C . ARG A 1 166 ? 24.035 -5.996 -27.573 1.00 95.88 166 ARG A C 1
ATOM 1323 O O . ARG A 1 166 ? 23.479 -5.131 -26.895 1.00 95.88 166 ARG A O 1
ATOM 1330 N N . THR A 1 167 ? 23.594 -7.238 -27.658 1.00 96.44 167 THR A N 1
ATOM 1331 C CA . THR A 1 167 ? 22.391 -7.727 -26.999 1.00 96.44 167 THR A CA 1
ATOM 1332 C C . THR A 1 167 ? 22.684 -9.004 -26.232 1.00 96.44 167 THR A C 1
ATOM 1334 O O . THR A 1 167 ? 23.612 -9.750 -26.549 1.00 96.44 167 THR A O 1
ATOM 1337 N N . VAL A 1 168 ? 21.901 -9.244 -25.191 1.00 95.38 168 VAL A N 1
ATOM 1338 C CA . VAL A 1 168 ? 22.013 -10.430 -24.347 1.00 95.38 168 VAL A CA 1
ATOM 1339 C C . VAL A 1 168 ? 20.623 -10.953 -24.022 1.00 95.38 168 VAL A C 1
ATOM 1341 O O . VAL A 1 168 ? 19.674 -10.184 -23.858 1.00 95.38 168 VAL A O 1
ATOM 1344 N N . VAL A 1 169 ? 20.492 -12.273 -23.948 1.00 93.12 169 VAL A N 1
ATOM 1345 C CA . VAL A 1 169 ? 19.252 -12.910 -23.510 1.00 93.12 169 VAL A CA 1
ATOM 1346 C C . VAL A 1 169 ? 19.268 -12.999 -21.992 1.00 93.12 169 VAL A C 1
ATOM 1348 O O . VAL A 1 169 ? 20.103 -13.703 -21.431 1.00 93.12 169 VAL A O 1
ATOM 1351 N N . ILE A 1 170 ? 18.333 -12.314 -21.337 1.00 88.69 170 ILE A N 1
ATOM 1352 C CA . ILE A 1 170 ? 18.109 -12.421 -19.894 1.00 88.69 170 ILE A CA 1
ATOM 1353 C C . ILE A 1 170 ? 16.673 -12.890 -19.676 1.00 88.69 170 ILE A C 1
ATOM 1355 O O . ILE A 1 170 ? 15.719 -12.280 -20.169 1.00 88.69 170 ILE A O 1
ATOM 1359 N N . GLY A 1 171 ? 16.519 -14.015 -18.978 1.00 86.69 171 GLY A N 1
ATOM 1360 C CA . GLY A 1 171 ? 15.236 -14.708 -18.901 1.00 86.69 171 GLY A CA 1
ATOM 1361 C C . GLY A 1 171 ? 14.773 -15.160 -20.291 1.00 86.69 171 GLY A C 1
ATOM 1362 O O . GLY A 1 171 ? 15.468 -15.912 -20.969 1.00 86.69 171 GLY A O 1
ATOM 1363 N N . ASN A 1 172 ? 13.598 -14.698 -20.718 1.00 83.50 172 ASN A N 1
ATOM 1364 C CA . ASN A 1 172 ? 13.005 -14.991 -22.030 1.00 83.50 172 ASN A CA 1
ATOM 1365 C C . ASN A 1 172 ? 12.993 -13.781 -22.984 1.00 83.50 172 ASN A C 1
ATOM 1367 O O . ASN A 1 172 ? 12.288 -13.800 -23.998 1.00 83.50 172 ASN A O 1
ATOM 1371 N N . ARG A 1 173 ? 13.736 -12.721 -22.654 1.00 89.00 173 ARG A N 1
ATOM 1372 C CA . ARG A 1 173 ? 13.778 -11.467 -23.410 1.00 89.00 173 ARG A CA 1
ATOM 1373 C C . ARG A 1 173 ? 15.183 -11.185 -23.909 1.00 89.00 173 ARG A C 1
ATOM 1375 O O . ARG A 1 173 ? 16.171 -11.544 -23.266 1.00 89.00 173 ARG A O 1
ATOM 1382 N N . VAL A 1 174 ? 15.258 -10.493 -25.038 1.00 94.94 174 VAL A N 1
ATOM 1383 C CA . VAL A 1 174 ? 16.509 -9.947 -25.560 1.00 94.94 174 VAL A CA 1
ATOM 1384 C C . VAL A 1 174 ? 16.628 -8.497 -25.097 1.00 94.94 174 VAL A C 1
ATOM 1386 O O . VAL A 1 174 ? 15.759 -7.676 -25.387 1.00 94.94 174 VAL A O 1
ATOM 1389 N N . TRP A 1 175 ? 17.703 -8.190 -24.378 1.00 96.56 175 TRP A N 1
ATOM 1390 C CA . TRP A 1 175 ? 18.006 -6.867 -23.837 1.00 96.56 175 TRP A CA 1
ATOM 1391 C C . TRP A 1 175 ? 19.204 -6.258 -24.549 1.00 96.56 175 TRP A C 1
ATOM 1393 O O . TRP A 1 175 ? 20.134 -6.974 -24.929 1.00 96.56 175 TRP A O 1
ATOM 1403 N N . MET A 1 176 ? 19.235 -4.932 -24.663 1.00 96.75 176 MET A N 1
ATOM 1404 C CA . MET A 1 176 ? 20.483 -4.236 -24.968 1.00 96.75 176 MET A CA 1
ATOM 1405 C C . MET A 1 176 ? 21.495 -4.434 -23.827 1.00 96.75 176 MET A C 1
ATOM 1407 O O . MET A 1 176 ? 21.225 -4.129 -22.662 1.00 96.75 176 MET A O 1
ATOM 1411 N N . ALA A 1 177 ? 22.685 -4.920 -24.183 1.00 95.12 177 ALA A N 1
ATOM 1412 C CA . ALA A 1 177 ? 23.831 -5.060 -23.285 1.00 95.12 177 ALA A CA 1
ATOM 1413 C C . ALA A 1 177 ? 24.659 -3.759 -23.182 1.00 95.12 177 ALA A C 1
ATOM 1415 O O . ALA A 1 177 ? 25.538 -3.647 -22.331 1.00 95.12 177 ALA A O 1
ATOM 1416 N N . GLU A 1 178 ? 24.334 -2.741 -23.978 1.00 93.38 178 GLU A N 1
ATOM 1417 C CA . GLU A 1 178 ? 24.869 -1.376 -23.891 1.00 93.38 178 GLU A CA 1
ATOM 1418 C C . GLU A 1 178 ? 23.748 -0.345 -23.745 1.00 93.38 178 GLU A C 1
ATOM 1420 O O . GLU A 1 178 ? 22.593 -0.611 -24.065 1.00 93.38 178 GLU A O 1
ATOM 1425 N N . ASN A 1 179 ? 24.095 0.838 -23.239 1.00 96.94 179 ASN A N 1
ATOM 1426 C CA . ASN A 1 179 ? 23.180 1.974 -23.212 1.00 96.94 179 ASN A CA 1
ATOM 1427 C C . ASN A 1 179 ? 23.000 2.543 -24.630 1.00 96.94 179 ASN A C 1
ATOM 1429 O O . ASN A 1 179 ? 23.957 2.621 -25.400 1.00 96.94 179 ASN A O 1
ATOM 1433 N N . LEU A 1 180 ? 21.789 3.001 -24.945 1.00 97.69 180 LEU A N 1
ATOM 1434 C CA . LEU A 1 180 ? 21.457 3.659 -26.208 1.00 97.69 180 LEU A CA 1
ATOM 1435 C C . LEU A 1 180 ? 22.272 4.955 -26.400 1.00 97.69 180 LEU A C 1
ATOM 1437 O O . LEU A 1 180 ? 22.510 5.700 -25.447 1.00 97.69 180 LEU A O 1
ATOM 1441 N N . ASN A 1 181 ? 22.668 5.243 -27.644 1.00 96.88 181 ASN A N 1
ATOM 1442 C CA . ASN A 1 181 ? 23.419 6.448 -28.028 1.00 96.88 181 ASN A CA 1
ATOM 1443 C C . ASN A 1 181 ? 22.801 7.185 -29.238 1.00 96.88 181 ASN A C 1
ATOM 1445 O O . ASN A 1 181 ? 23.496 7.880 -29.977 1.00 96.88 181 ASN A O 1
ATOM 1449 N N . PHE A 1 182 ? 21.496 7.039 -29.464 1.00 96.75 182 PHE A N 1
ATOM 1450 C CA . PHE A 1 182 ? 20.782 7.756 -30.518 1.00 96.75 182 PHE A CA 1
ATOM 1451 C C . PHE A 1 182 ? 20.680 9.254 -30.186 1.00 96.75 182 PHE A C 1
ATOM 1453 O O . PHE A 1 182 ? 20.086 9.622 -29.173 1.00 96.75 182 PHE A O 1
ATOM 1460 N N . ALA A 1 183 ? 21.260 10.127 -31.011 1.00 91.75 183 ALA A N 1
ATOM 1461 C CA . ALA A 1 183 ? 21.322 11.571 -30.745 1.00 91.75 183 ALA A CA 1
ATOM 1462 C C . ALA A 1 183 ? 20.055 12.348 -31.156 1.00 91.75 183 ALA A C 1
ATOM 1464 O O . ALA A 1 183 ? 19.990 13.552 -30.935 1.00 91.75 183 ALA A O 1
ATOM 1465 N N . GLY A 1 184 ? 19.055 11.679 -31.740 1.00 88.94 184 GLY A N 1
ATOM 1466 C CA . GLY A 1 184 ? 17.911 12.341 -32.366 1.00 88.94 184 GLY A CA 1
ATOM 1467 C C . GLY A 1 184 ? 18.222 12.851 -33.776 1.00 88.94 184 GLY A C 1
ATOM 1468 O O . GLY A 1 184 ? 19.368 12.873 -34.222 1.00 88.94 184 GLY A O 1
ATOM 1469 N N . ASN A 1 185 ? 17.173 13.223 -34.500 1.00 86.56 185 ASN A N 1
ATOM 1470 C CA . ASN A 1 185 ? 17.224 13.835 -35.829 1.00 86.56 185 ASN A CA 1
ATOM 1471 C C . ASN A 1 185 ? 15.942 14.669 -36.033 1.00 86.56 185 ASN A C 1
ATOM 1473 O O . ASN A 1 185 ? 15.166 14.830 -35.089 1.00 86.56 185 ASN A O 1
ATOM 1477 N N . ASP A 1 186 ? 15.702 15.166 -37.246 1.00 81.25 186 ASP A N 1
ATOM 1478 C CA . ASP A 1 186 ? 14.525 15.991 -37.560 1.00 81.25 186 ASP A CA 1
ATOM 1479 C C . ASP A 1 186 ? 13.179 15.286 -37.280 1.00 81.25 186 ASP A C 1
ATOM 1481 O O . ASP A 1 186 ? 12.194 15.952 -36.960 1.00 81.25 186 ASP A O 1
ATOM 1485 N N . ASP A 1 187 ? 13.137 13.950 -37.335 1.00 82.25 187 ASP A N 1
ATOM 1486 C CA . ASP A 1 187 ? 11.947 13.149 -37.012 1.00 82.25 187 ASP A CA 1
ATOM 1487 C C . ASP A 1 187 ? 11.773 12.927 -35.497 1.00 82.25 187 ASP A C 1
ATOM 1489 O O . ASP A 1 187 ? 10.680 12.590 -35.041 1.00 82.25 187 ASP A O 1
ATOM 1493 N N . TYR A 1 188 ? 12.833 13.137 -34.708 1.00 84.06 188 TYR A N 1
ATOM 1494 C CA . TYR A 1 188 ? 12.872 12.965 -33.251 1.00 84.06 188 TYR A CA 1
ATOM 1495 C C . TYR A 1 188 ? 13.359 14.245 -32.543 1.00 84.06 188 TYR A C 1
ATOM 1497 O O . TYR A 1 188 ? 14.380 14.219 -31.841 1.00 84.06 188 TYR A O 1
ATOM 1505 N N . PRO A 1 189 ? 12.642 15.377 -32.683 1.00 82.06 189 PRO A N 1
ATOM 1506 C CA . PRO A 1 189 ? 13.096 16.678 -32.189 1.00 82.06 189 PRO A CA 1
ATOM 1507 C C . PRO A 1 189 ? 13.236 16.721 -30.662 1.00 82.06 189 PRO A C 1
ATOM 1509 O O . PRO A 1 189 ? 14.139 17.369 -30.144 1.00 82.06 189 PRO A O 1
ATOM 1512 N N . LEU A 1 190 ? 12.406 15.975 -29.921 1.00 83.38 190 LEU A N 1
ATOM 1513 C CA . LEU A 1 190 ? 12.536 15.876 -28.462 1.00 83.38 190 LEU A CA 1
ATOM 1514 C C . LEU A 1 190 ? 13.840 15.198 -28.047 1.00 83.38 190 LEU A C 1
ATOM 1516 O O . LEU A 1 190 ? 14.437 15.586 -27.052 1.00 83.38 190 LEU A O 1
ATOM 1520 N N . VAL A 1 191 ? 14.290 14.194 -28.796 1.00 88.38 191 VAL A N 1
ATOM 1521 C CA . VAL A 1 191 ? 15.547 13.488 -28.521 1.00 88.38 191 VAL A CA 1
ATOM 1522 C C . VAL A 1 191 ? 16.737 14.360 -28.906 1.00 88.38 191 VAL A C 1
ATOM 1524 O O . VAL A 1 191 ? 17.694 14.456 -28.136 1.00 88.38 191 VAL A O 1
ATOM 1527 N N . LEU A 1 192 ? 16.635 15.027 -30.060 1.00 85.06 192 LEU A N 1
ATOM 1528 C CA . LEU A 1 192 ? 17.635 15.965 -30.562 1.00 85.06 192 LEU A CA 1
ATOM 1529 C C . LEU A 1 192 ? 17.883 17.100 -29.564 1.00 85.06 192 LEU A C 1
ATOM 1531 O O . LEU A 1 192 ? 19.025 17.472 -29.309 1.00 85.06 192 LEU A O 1
ATOM 1535 N N . GLU A 1 193 ? 16.811 17.606 -28.957 1.00 82.12 193 GLU A N 1
ATOM 1536 C CA . GLU A 1 193 ? 16.877 18.689 -27.984 1.00 82.12 193 GLU A CA 1
ATOM 1537 C C . GLU A 1 193 ? 17.001 18.224 -26.538 1.00 82.12 193 GLU A C 1
ATOM 1539 O O . GLU A 1 193 ? 17.312 19.045 -25.704 1.00 82.12 193 GLU A O 1
ATOM 1544 N N . ARG A 1 194 ? 16.717 16.976 -26.153 1.00 86.00 194 ARG A N 1
ATOM 1545 C CA . ARG A 1 194 ? 16.734 16.568 -24.728 1.00 86.00 194 ARG A CA 1
ATOM 1546 C C . ARG A 1 194 ? 17.511 15.297 -24.470 1.00 86.00 194 ARG A C 1
ATOM 1548 O O . ARG A 1 194 ? 17.125 14.443 -23.666 1.00 86.00 194 ARG A O 1
ATOM 1555 N N . SER A 1 195 ? 18.677 15.234 -25.095 1.00 90.31 195 SER A N 1
ATOM 1556 C CA . SER A 1 195 ? 19.706 14.249 -24.803 1.00 90.31 195 SER A CA 1
ATOM 1557 C C . SER A 1 195 ? 21.081 14.909 -24.645 1.00 90.31 195 SER A C 1
ATOM 1559 O O . SER A 1 195 ? 21.348 15.969 -25.205 1.00 90.31 195 SER A O 1
ATOM 1561 N N . ALA A 1 196 ? 21.959 14.314 -23.837 1.00 89.62 196 ALA A N 1
ATOM 1562 C CA . ALA A 1 196 ? 23.277 14.864 -23.525 1.00 89.62 196 ALA A CA 1
ATOM 1563 C C . ALA A 1 196 ? 24.317 13.765 -23.282 1.00 89.62 196 ALA A C 1
ATOM 1565 O O . ALA A 1 196 ? 24.003 12.687 -22.773 1.00 89.62 196 ALA A O 1
ATOM 1566 N N . CYS A 1 197 ? 25.572 14.062 -23.613 1.00 90.88 197 CYS A N 1
ATOM 1567 C CA . CYS A 1 197 ? 26.712 13.223 -23.253 1.00 90.88 197 CYS A CA 1
ATOM 1568 C C . CYS A 1 197 ? 27.214 13.550 -21.850 1.00 90.88 197 CYS A C 1
ATOM 1570 O O . CYS A 1 197 ? 27.082 14.685 -21.384 1.00 90.88 197 CYS A O 1
ATOM 1572 N N . ILE A 1 198 ? 27.844 12.576 -21.192 1.00 88.94 198 ILE A N 1
ATOM 1573 C CA . ILE A 1 198 ? 28.586 12.844 -19.956 1.00 88.94 198 ILE A CA 1
ATOM 1574 C C . ILE A 1 198 ? 29.673 13.878 -20.265 1.00 88.94 198 ILE A C 1
ATOM 1576 O O . ILE A 1 198 ? 30.416 13.733 -21.237 1.00 88.94 198 ILE A O 1
ATOM 1580 N N . ASN A 1 199 ? 29.719 14.949 -19.469 1.00 85.25 199 ASN A N 1
ATOM 1581 C CA . ASN A 1 199 ? 30.561 16.129 -19.699 1.00 85.25 199 ASN A CA 1
ATOM 1582 C C . ASN A 1 199 ? 30.358 16.823 -21.057 1.00 85.25 199 ASN A C 1
ATOM 1584 O O . ASN A 1 199 ? 31.209 17.599 -21.478 1.00 85.25 199 ASN A O 1
ATOM 1588 N N . PHE A 1 200 ? 29.232 16.571 -21.733 1.00 87.62 200 PHE A N 1
ATOM 1589 C CA . PHE A 1 200 ? 28.925 17.089 -23.073 1.00 87.62 200 PHE A CA 1
ATOM 1590 C C . PHE A 1 200 ? 29.992 16.763 -24.127 1.00 87.62 200 PHE A C 1
ATOM 1592 O O . PHE A 1 200 ? 30.148 17.509 -25.095 1.00 87.62 200 PHE A O 1
ATOM 1599 N N . ASP A 1 201 ? 30.690 15.647 -23.922 1.00 85.69 201 ASP A N 1
ATOM 1600 C CA . ASP A 1 201 ? 31.766 15.141 -24.764 1.00 85.69 201 ASP A CA 1
ATOM 1601 C C . ASP A 1 201 ? 31.280 13.918 -25.557 1.00 85.69 201 ASP A C 1
ATOM 1603 O O . ASP A 1 201 ? 30.825 12.924 -24.978 1.00 85.69 201 ASP A O 1
ATOM 1607 N N . ASP A 1 202 ? 31.356 14.002 -26.884 1.00 88.75 202 ASP A N 1
ATOM 1608 C CA . ASP A 1 202 ? 30.868 12.964 -27.792 1.00 88.75 202 ASP A CA 1
ATOM 1609 C C . ASP A 1 202 ? 31.643 11.644 -27.653 1.00 88.75 202 ASP A C 1
ATOM 1611 O O . ASP A 1 202 ? 31.055 10.574 -27.843 1.00 88.75 202 ASP A O 1
ATOM 1615 N N . ASP A 1 203 ? 32.910 11.686 -27.225 1.00 89.31 203 ASP A N 1
ATOM 1616 C CA . ASP A 1 203 ? 33.701 10.479 -26.969 1.00 89.31 203 ASP A CA 1
ATOM 1617 C C . ASP A 1 203 ? 33.111 9.682 -25.794 1.00 89.31 203 ASP A C 1
ATOM 1619 O O . ASP A 1 203 ? 33.017 8.451 -25.840 1.00 89.31 203 ASP A O 1
ATOM 1623 N N . ASN A 1 204 ? 32.604 10.368 -24.763 1.00 89.56 204 ASN A N 1
ATOM 1624 C CA . ASN A 1 204 ? 31.928 9.706 -23.645 1.00 89.56 204 ASN A CA 1
ATOM 1625 C C . ASN A 1 204 ? 30.604 9.071 -24.078 1.00 89.56 204 ASN A C 1
ATOM 1627 O O . ASN A 1 204 ? 30.276 7.979 -23.616 1.00 89.56 204 ASN A O 1
ATOM 1631 N N . CYS A 1 205 ? 29.859 9.711 -24.981 1.00 92.50 205 CYS A N 1
ATOM 1632 C CA . CYS A 1 205 ? 28.662 9.118 -25.579 1.00 92.50 205 CYS A CA 1
ATOM 1633 C C . CYS A 1 205 ? 28.982 7.843 -26.369 1.00 92.50 205 CYS A C 1
ATOM 1635 O O . CYS A 1 205 ? 28.277 6.843 -26.235 1.00 92.50 205 CYS A O 1
ATOM 1637 N N . ALA A 1 206 ? 30.057 7.858 -27.161 1.00 91.00 206 ALA A N 1
ATOM 1638 C CA . ALA A 1 206 ? 30.495 6.696 -27.930 1.00 91.00 206 ALA A CA 1
ATOM 1639 C C . ALA A 1 206 ? 30.910 5.512 -27.036 1.00 91.00 206 ALA A C 1
ATOM 1641 O O . ALA A 1 206 ? 30.731 4.354 -27.420 1.00 91.00 206 ALA A O 1
ATOM 1642 N N . LEU A 1 207 ? 31.446 5.790 -25.842 1.00 89.94 207 LEU A N 1
ATOM 1643 C CA . LEU A 1 207 ? 31.899 4.770 -24.892 1.00 89.94 207 LEU A CA 1
ATOM 1644 C C . LEU A 1 207 ? 30.796 4.263 -23.950 1.00 89.94 207 LEU A C 1
ATOM 1646 O O . LEU A 1 207 ? 30.776 3.076 -23.631 1.00 89.94 207 LEU A O 1
ATOM 1650 N N . LEU A 1 208 ? 29.912 5.144 -23.471 1.00 91.31 208 LEU A N 1
ATOM 1651 C CA . LEU A 1 208 ? 29.000 4.872 -22.348 1.00 91.31 208 LEU A CA 1
ATOM 1652 C C . LEU A 1 208 ? 27.512 4.972 -22.703 1.00 91.31 208 LEU A C 1
ATOM 1654 O O . LEU A 1 208 ? 26.666 4.624 -21.873 1.00 91.31 208 LEU A O 1
ATOM 1658 N N . GLY A 1 209 ? 27.191 5.446 -23.904 1.00 94.19 209 GLY A N 1
ATOM 1659 C CA . GLY A 1 209 ? 25.842 5.837 -24.290 1.00 94.19 209 GLY A CA 1
ATOM 1660 C C . GLY A 1 209 ? 25.472 7.249 -23.837 1.00 94.19 209 GLY A C 1
ATOM 1661 O O . GLY A 1 209 ? 26.241 7.952 -23.174 1.00 94.19 209 GLY A O 1
ATOM 1662 N N . ARG A 1 210 ? 24.271 7.675 -24.225 1.00 94.81 210 ARG A N 1
ATOM 1663 C CA . ARG A 1 210 ? 23.759 9.032 -24.009 1.00 94.81 210 ARG A CA 1
ATOM 1664 C C . ARG A 1 210 ? 22.763 9.064 -22.849 1.00 94.81 210 ARG A C 1
ATOM 1666 O O . ARG A 1 210 ? 22.115 8.066 -22.533 1.00 94.81 210 ARG A O 1
ATOM 1673 N N . LEU A 1 211 ? 22.638 10.224 -22.212 1.00 94.50 211 LEU A N 1
ATOM 1674 C CA . LEU A 1 211 ? 21.636 10.486 -21.183 1.00 94.50 211 LEU A CA 1
ATOM 1675 C C . LEU A 1 211 ? 20.445 11.219 -21.804 1.00 94.50 211 LEU A C 1
ATOM 1677 O O . LEU A 1 211 ? 20.629 12.192 -22.530 1.00 94.50 211 LEU A O 1
ATOM 1681 N N . TYR A 1 212 ? 19.233 10.782 -21.490 1.00 93.56 212 TYR A N 1
ATOM 1682 C CA . TYR A 1 212 ? 17.983 11.305 -22.037 1.00 93.56 212 TYR A CA 1
ATOM 1683 C C . TYR A 1 212 ? 17.105 11.844 -20.921 1.00 93.56 212 TYR A C 1
ATOM 1685 O O . TYR A 1 212 ? 17.063 11.264 -19.833 1.00 93.56 212 TYR A O 1
ATOM 1693 N N . SER A 1 213 ? 16.364 12.915 -21.189 1.00 89.94 213 SER A N 1
ATOM 1694 C CA . SER A 1 213 ? 15.278 13.334 -20.303 1.00 89.94 213 SER A CA 1
ATOM 1695 C C . SER A 1 213 ? 14.091 12.365 -20.399 1.00 89.94 213 SER A C 1
ATOM 1697 O O . SER A 1 213 ? 14.025 11.520 -21.299 1.00 89.94 213 SER A O 1
ATOM 1699 N N . ARG A 1 214 ? 13.112 12.488 -19.497 1.00 87.81 214 ARG A N 1
ATOM 1700 C CA . ARG A 1 214 ? 11.914 11.634 -19.522 1.00 87.81 214 ARG A CA 1
ATOM 1701 C C . ARG A 1 214 ? 11.105 11.814 -20.808 1.00 87.81 214 ARG A C 1
ATOM 1703 O O . ARG A 1 214 ? 10.694 10.828 -21.409 1.00 87.81 214 ARG A O 1
ATOM 1710 N N . GLU A 1 215 ? 10.875 13.048 -21.248 1.00 86.25 215 GLU A N 1
ATOM 1711 C CA . GLU A 1 215 ? 10.120 13.316 -22.474 1.00 86.25 215 GLU A CA 1
ATOM 1712 C C . GLU A 1 215 ? 10.857 12.884 -23.742 1.00 86.25 215 GLU A C 1
ATOM 1714 O O . GLU A 1 215 ? 10.199 12.415 -24.664 1.00 86.25 215 GLU A O 1
ATOM 1719 N N . ALA A 1 216 ? 12.193 12.971 -23.775 1.00 90.75 216 ALA A N 1
ATOM 1720 C CA . ALA A 1 216 ? 12.987 12.407 -24.864 1.00 90.75 216 ALA A CA 1
ATOM 1721 C C . ALA A 1 216 ? 12.904 10.883 -24.865 1.00 90.75 216 ALA A C 1
ATOM 1723 O O . ALA A 1 216 ? 12.693 10.274 -25.906 1.00 90.75 216 ALA A O 1
ATOM 1724 N N . THR A 1 217 ? 13.018 10.265 -23.689 1.00 93.12 217 THR A N 1
ATOM 1725 C CA . THR A 1 217 ? 12.954 8.808 -23.534 1.00 93.12 217 THR A CA 1
ATOM 1726 C C . THR A 1 217 ? 11.627 8.244 -24.025 1.00 93.12 217 THR A C 1
ATOM 1728 O O . THR A 1 217 ? 11.610 7.249 -24.744 1.00 93.12 217 THR A O 1
ATOM 1731 N N . MET A 1 218 ? 10.518 8.883 -23.651 1.00 90.00 218 MET A N 1
ATOM 1732 C CA . MET A 1 218 ? 9.176 8.463 -24.063 1.00 90.00 218 MET A CA 1
ATOM 1733 C C . MET A 1 218 ? 8.782 8.997 -25.444 1.00 90.00 218 MET A C 1
ATOM 1735 O O . MET A 1 218 ? 7.734 8.609 -25.954 1.00 90.00 218 MET A O 1
ATOM 1739 N N . ASP A 1 219 ? 9.604 9.874 -26.033 1.00 88.31 219 ASP A N 1
ATOM 1740 C CA . ASP A 1 219 ? 9.340 10.594 -27.283 1.00 88.31 219 ASP A CA 1
ATOM 1741 C C . ASP A 1 219 ? 7.936 11.232 -27.302 1.00 88.31 219 ASP A C 1
ATOM 1743 O O . ASP A 1 219 ? 7.166 11.122 -28.256 1.00 88.31 219 ASP A O 1
ATOM 1747 N N . ASN A 1 220 ? 7.548 11.841 -26.174 1.00 85.75 220 ASN A N 1
ATOM 1748 C CA . ASN A 1 220 ? 6.200 12.367 -25.978 1.00 85.75 220 ASN A CA 1
ATOM 1749 C C . ASN A 1 220 ? 6.188 13.595 -25.059 1.00 85.75 220 ASN A C 1
ATOM 1751 O O . ASN A 1 220 ? 6.652 13.555 -23.918 1.00 85.75 220 ASN A O 1
ATOM 1755 N N . ILE A 1 221 ? 5.584 14.690 -25.528 1.00 78.12 221 ILE A N 1
ATOM 1756 C CA . ILE A 1 221 ? 5.558 15.970 -24.804 1.00 78.12 221 ILE A CA 1
ATOM 1757 C C . ILE A 1 221 ? 4.660 15.937 -23.560 1.00 78.12 221 ILE A C 1
ATOM 1759 O O . ILE A 1 221 ? 4.877 16.710 -22.626 1.00 78.12 221 ILE A O 1
ATOM 1763 N N . ALA A 1 222 ? 3.686 15.021 -23.501 1.00 77.69 222 ALA A N 1
ATOM 1764 C CA . ALA A 1 222 ? 2.890 14.786 -22.295 1.00 77.69 222 ALA A CA 1
ATOM 1765 C C . ALA A 1 222 ? 3.774 14.334 -21.117 1.00 77.69 222 ALA A C 1
ATOM 1767 O O . ALA A 1 222 ? 3.443 14.569 -19.958 1.00 77.69 222 ALA A O 1
ATOM 1768 N N . CYS A 1 223 ? 4.946 13.767 -21.415 1.00 79.50 223 CYS A N 1
ATOM 1769 C CA . CYS A 1 223 ? 5.957 13.357 -20.448 1.00 79.50 223 CYS A CA 1
ATOM 1770 C C . CYS A 1 223 ? 6.893 14.476 -19.993 1.00 79.50 223 CYS A C 1
ATOM 1772 O O . CYS A 1 223 ? 7.869 14.190 -19.302 1.00 79.50 223 CYS A O 1
ATOM 1774 N N . LYS A 1 224 ? 6.589 15.746 -20.284 1.00 77.06 224 LYS A N 1
ATOM 1775 C CA . LYS A 1 224 ? 7.352 16.874 -19.734 1.00 77.06 224 LYS A CA 1
ATOM 1776 C C . LYS A 1 224 ? 7.361 16.874 -18.200 1.00 77.06 224 LYS A C 1
ATOM 1778 O O . LYS A 1 224 ? 6.438 16.370 -17.547 1.00 77.06 224 LYS A O 1
ATOM 1783 N N . LEU A 1 225 ? 8.399 17.477 -17.620 1.00 67.69 225 LEU A N 1
ATOM 1784 C CA . LEU A 1 225 ? 8.527 17.619 -16.170 1.00 67.69 225 LEU A CA 1
ATOM 1785 C C . LEU A 1 225 ? 7.258 18.245 -15.560 1.00 67.69 225 LEU A C 1
ATOM 1787 O O . LEU A 1 225 ? 6.704 19.211 -16.085 1.00 67.69 225 LEU A O 1
ATOM 1791 N N . GLY A 1 226 ? 6.792 17.678 -14.444 1.00 63.38 226 GLY A N 1
ATOM 1792 C CA . GLY A 1 226 ? 5.609 18.159 -13.722 1.00 63.38 226 GLY A CA 1
ATOM 1793 C C . GLY A 1 226 ? 4.267 17.779 -14.355 1.00 63.38 226 GLY A C 1
ATOM 1794 O O . GLY A 1 226 ? 3.229 18.138 -13.810 1.00 63.38 226 GLY A O 1
ATOM 1795 N N . SER A 1 227 ? 4.264 17.049 -15.476 1.00 67.12 227 SER A N 1
ATOM 1796 C CA . SER A 1 227 ? 3.050 16.527 -16.117 1.00 67.12 227 SER A CA 1
ATOM 1797 C C . SER A 1 227 ? 2.917 15.014 -15.933 1.00 67.12 227 SER A C 1
ATOM 1799 O O . SER A 1 227 ? 3.912 14.280 -15.860 1.00 67.12 227 SER A O 1
ATOM 1801 N N . SER A 1 228 ? 1.672 14.535 -15.857 1.00 67.19 228 SER A N 1
ATOM 1802 C CA . SER A 1 228 ? 1.383 13.101 -15.871 1.00 67.19 228 SER A CA 1
ATOM 1803 C C . SER A 1 228 ? 1.741 12.514 -17.232 1.00 67.19 228 SER A C 1
ATOM 1805 O O . SER A 1 228 ? 1.301 13.047 -18.248 1.00 67.19 228 SER A O 1
ATOM 1807 N N . CYS A 1 229 ? 2.470 11.400 -17.259 1.00 72.44 229 CYS A N 1
ATOM 1808 C CA . CYS A 1 229 ? 2.792 10.699 -18.502 1.00 72.44 229 CYS A CA 1
ATOM 1809 C C . CYS A 1 229 ? 2.204 9.302 -18.518 1.00 72.44 229 CYS A C 1
ATOM 1811 O O . CYS A 1 229 ? 2.858 8.264 -18.557 1.00 72.44 229 CYS A O 1
ATOM 1813 N N . ASP A 1 230 ? 0.878 9.339 -18.497 1.00 73.75 230 ASP A N 1
ATOM 1814 C CA . ASP A 1 230 ? 0.049 8.221 -18.884 1.00 73.75 230 ASP A CA 1
ATOM 1815 C C . ASP A 1 230 ? -0.160 8.299 -20.400 1.00 73.75 230 ASP A C 1
ATOM 1817 O O . ASP A 1 230 ? -0.988 9.063 -20.897 1.00 73.75 230 ASP A O 1
ATOM 1821 N N . ILE A 1 231 ? 0.683 7.576 -21.136 1.00 72.44 231 ILE A N 1
ATOM 1822 C CA . ILE A 1 231 ? 0.643 7.494 -22.600 1.00 72.44 231 ILE A CA 1
ATOM 1823 C C . ILE A 1 231 ? -0.028 6.192 -23.069 1.00 72.44 231 ILE A C 1
ATOM 1825 O O . ILE A 1 231 ? 0.027 5.868 -24.253 1.00 72.44 231 ILE A O 1
ATOM 1829 N N . GLY A 1 232 ? -0.724 5.496 -22.158 1.00 61.03 232 GLY A N 1
ATOM 1830 C CA . GLY A 1 232 ? -1.550 4.321 -22.436 1.00 61.03 232 GLY A CA 1
ATOM 1831 C C . GLY A 1 232 ? -0.973 2.993 -21.935 1.00 61.03 232 GLY A C 1
ATOM 1832 O O . GLY A 1 232 ? 0.128 2.917 -21.401 1.00 61.03 232 GLY A O 1
ATOM 1833 N N . ASP A 1 233 ? -1.751 1.922 -22.126 1.00 54.22 233 ASP A N 1
ATOM 1834 C CA . ASP A 1 233 ? -1.467 0.551 -21.660 1.00 54.22 233 ASP A CA 1
ATOM 1835 C C . ASP A 1 233 ? -0.630 -0.289 -22.658 1.00 54.22 233 ASP A C 1
ATOM 1837 O O . ASP A 1 233 ? -0.701 -1.518 -22.661 1.00 54.22 233 ASP A O 1
ATOM 1841 N N . THR A 1 234 ? 0.137 0.347 -23.547 1.00 61.25 234 THR A N 1
ATOM 1842 C CA . THR A 1 234 ? 0.923 -0.330 -24.598 1.00 61.25 234 THR A CA 1
ATOM 1843 C C . THR A 1 234 ? 2.424 -0.260 -24.337 1.00 61.25 234 THR A C 1
ATOM 1845 O O . THR A 1 234 ? 2.891 0.685 -23.707 1.00 61.25 234 THR A O 1
ATOM 1848 N N . LEU A 1 235 ? 3.189 -1.214 -24.891 1.00 77.38 235 LEU A N 1
ATOM 1849 C CA . LEU A 1 235 ? 4.653 -1.134 -24.960 1.00 77.38 235 LEU A CA 1
ATOM 1850 C C . LEU A 1 235 ? 5.070 0.226 -25.533 1.00 77.38 235 LEU A C 1
ATOM 1852 O O . LEU A 1 235 ? 4.721 0.579 -26.663 1.00 77.38 235 LEU A O 1
ATOM 1856 N N . VAL A 1 236 ? 5.795 1.005 -24.735 1.00 86.88 236 VAL A N 1
ATOM 1857 C CA . VAL A 1 236 ? 6.233 2.341 -25.131 1.00 86.88 236 VAL A CA 1
ATOM 1858 C C . VAL A 1 236 ? 7.522 2.198 -25.916 1.00 86.88 236 VAL A C 1
ATOM 1860 O O . VAL A 1 236 ? 8.590 2.039 -25.332 1.00 86.88 236 VAL A O 1
ATOM 1863 N N . ARG A 1 237 ? 7.440 2.294 -27.248 1.00 90.62 237 ARG A N 1
ATOM 1864 C CA . ARG A 1 237 ? 8.643 2.352 -28.091 1.00 90.62 237 ARG A CA 1
ATOM 1865 C C . ARG A 1 237 ? 9.572 3.479 -27.627 1.00 90.62 237 ARG A C 1
ATOM 1867 O O . ARG A 1 237 ? 10.759 3.260 -27.420 1.00 90.62 237 ARG A O 1
ATOM 1874 N N . GLY A 1 238 ? 9.017 4.680 -27.449 1.00 91.12 238 GLY A N 1
ATOM 1875 C CA . GLY A 1 238 ? 9.783 5.869 -27.085 1.00 91.12 238 GLY A CA 1
ATOM 1876 C C . GLY A 1 238 ? 10.979 6.084 -28.017 1.00 91.12 238 GLY A C 1
ATOM 1877 O O . GLY A 1 238 ? 10.871 5.902 -29.235 1.00 91.12 238 GLY A O 1
ATOM 1878 N N . VAL A 1 239 ? 12.128 6.411 -27.423 1.00 95.31 239 VAL A N 1
ATOM 1879 C CA . VAL A 1 239 ? 13.407 6.606 -28.119 1.00 95.31 239 VAL A CA 1
ATOM 1880 C C . VAL A 1 239 ? 14.029 5.305 -28.644 1.00 95.31 239 VAL A C 1
ATOM 1882 O O . VAL A 1 239 ? 14.984 5.365 -29.419 1.00 95.31 239 VAL A O 1
ATOM 1885 N N . CYS A 1 240 ? 13.515 4.125 -28.289 1.00 95.94 240 CYS A N 1
ATOM 1886 C CA . CYS A 1 240 ? 14.047 2.855 -28.786 1.00 95.94 240 CYS A CA 1
ATOM 1887 C C . CYS A 1 240 ? 13.801 2.652 -30.292 1.00 95.94 240 CYS A C 1
ATOM 1889 O O . CYS A 1 240 ? 12.845 3.203 -30.852 1.00 95.94 240 CYS A O 1
ATOM 1891 N N . PRO A 1 241 ? 14.669 1.881 -30.976 1.00 94.12 241 PRO A N 1
ATOM 1892 C CA . PRO A 1 241 ? 14.490 1.583 -32.392 1.00 94.12 241 PRO A CA 1
ATOM 1893 C C . PRO A 1 241 ? 13.239 0.735 -32.631 1.00 94.12 241 PRO A C 1
ATOM 1895 O O . PRO A 1 241 ? 12.676 0.132 -31.723 1.00 94.12 241 PRO A O 1
ATOM 1898 N N . LYS A 1 242 ? 12.781 0.670 -33.883 1.00 89.25 242 LYS A N 1
ATOM 1899 C CA . LYS A 1 242 ? 11.646 -0.185 -34.253 1.00 89.25 242 LYS A CA 1
ATOM 1900 C C . LYS A 1 242 ? 11.933 -1.652 -33.888 1.00 89.25 242 LYS A C 1
ATOM 1902 O O . LYS A 1 242 ? 13.022 -2.143 -34.165 1.00 89.25 242 LYS A O 1
ATOM 1907 N N . GLY A 1 243 ? 10.948 -2.350 -33.314 1.00 89.50 243 GLY A N 1
ATOM 1908 C CA . GLY A 1 243 ? 11.120 -3.719 -32.804 1.00 89.50 243 GLY A CA 1
ATOM 1909 C C . GLY A 1 243 ? 11.697 -3.779 -31.385 1.00 89.50 243 GLY A C 1
ATOM 1910 O O . GLY A 1 243 ? 12.008 -4.866 -30.895 1.00 89.50 243 GLY A O 1
ATOM 1911 N N . TRP A 1 244 ? 11.880 -2.615 -30.755 1.00 95.06 244 TRP A N 1
ATOM 1912 C CA . TRP A 1 244 ? 12.384 -2.455 -29.403 1.00 95.06 244 TRP A CA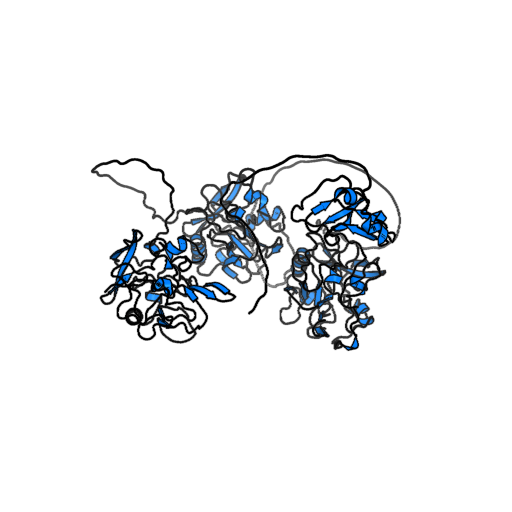 1
ATOM 1913 C C . TRP A 1 244 ? 11.584 -1.384 -28.657 1.00 95.06 244 TRP A C 1
ATOM 1915 O O . TRP A 1 244 ? 11.095 -0.421 -29.252 1.00 95.06 244 TRP A O 1
ATOM 1925 N N . HIS A 1 245 ? 11.506 -1.499 -27.337 1.00 94.00 245 HIS A N 1
ATOM 1926 C CA . HIS A 1 245 ? 10.761 -0.571 -26.492 1.00 94.00 245 HIS A CA 1
ATOM 1927 C C . HIS A 1 245 ? 11.485 -0.259 -25.181 1.00 94.00 245 HIS A C 1
ATOM 1929 O O . HIS A 1 245 ? 12.438 -0.935 -24.781 1.00 94.00 245 HIS A O 1
ATOM 1935 N N . ILE A 1 246 ? 11.024 0.808 -24.527 1.00 93.88 246 ILE A N 1
ATOM 1936 C CA . ILE A 1 246 ? 11.422 1.176 -23.172 1.00 93.88 246 ILE A CA 1
ATOM 1937 C C . ILE A 1 246 ? 10.882 0.114 -22.211 1.00 93.88 246 ILE A C 1
ATOM 1939 O O . ILE A 1 246 ? 9.679 -0.146 -22.254 1.00 93.88 246 ILE A O 1
ATOM 1943 N N . PRO A 1 247 ? 11.722 -0.462 -21.331 1.00 92.12 247 PRO A N 1
ATOM 1944 C CA . PRO A 1 247 ? 11.310 -1.524 -20.424 1.00 92.12 247 PRO A CA 1
ATOM 1945 C C . PRO A 1 247 ? 10.052 -1.150 -19.637 1.00 92.12 247 PRO A C 1
ATOM 1947 O O . PRO A 1 247 ? 10.022 -0.114 -18.963 1.00 92.12 247 PRO A O 1
ATOM 1950 N N . SER A 1 248 ? 9.027 -1.995 -19.709 1.00 86.62 248 SER A N 1
ATOM 1951 C CA . SER A 1 248 ? 7.835 -1.874 -18.863 1.00 86.62 248 SER A CA 1
ATOM 1952 C C . SER A 1 248 ? 8.117 -2.311 -17.421 1.00 86.62 248 SER A C 1
ATOM 1954 O O . SER A 1 248 ? 9.112 -2.986 -17.156 1.00 86.62 248 SER A O 1
ATOM 1956 N N . SER A 1 249 ? 7.223 -1.986 -16.480 1.00 79.12 249 SER A N 1
ATOM 1957 C CA . SER A 1 249 ? 7.291 -2.489 -15.095 1.00 79.12 249 SER A CA 1
ATOM 1958 C C . SER A 1 249 ? 7.512 -4.001 -15.021 1.00 79.12 249 SER A C 1
ATOM 1960 O O . SER A 1 249 ? 8.339 -4.468 -14.243 1.00 79.12 249 SER A O 1
ATOM 1962 N N . ASP A 1 250 ? 6.804 -4.755 -15.857 1.00 81.31 250 ASP A N 1
ATOM 1963 C CA . ASP A 1 250 ? 6.786 -6.215 -15.819 1.00 81.31 250 ASP A CA 1
ATOM 1964 C C . ASP A 1 250 ? 8.103 -6.790 -16.364 1.00 81.31 250 ASP A C 1
ATOM 1966 O O . ASP A 1 250 ? 8.655 -7.740 -15.810 1.00 81.31 250 ASP A O 1
ATOM 1970 N N . GLU A 1 251 ? 8.654 -6.187 -17.422 1.00 87.56 251 GLU A N 1
ATOM 1971 C CA . GLU A 1 251 ? 9.956 -6.572 -17.984 1.00 87.56 251 GLU A CA 1
ATOM 1972 C C . GLU A 1 251 ? 11.104 -6.209 -17.054 1.00 87.56 251 GLU A C 1
ATOM 1974 O O . GLU A 1 251 ? 12.056 -6.975 -16.924 1.00 87.56 251 GLU A O 1
ATOM 1979 N N . VAL A 1 252 ? 11.000 -5.076 -16.364 1.00 83.25 252 VAL A N 1
ATOM 1980 C CA . VAL A 1 252 ? 11.958 -4.674 -15.340 1.00 83.25 252 VAL A CA 1
ATOM 1981 C C . VAL A 1 252 ? 11.928 -5.624 -14.143 1.00 83.25 252 VAL A C 1
ATOM 1983 O O . VAL A 1 252 ? 12.989 -6.054 -13.692 1.00 83.25 252 VAL A O 1
ATOM 1986 N N . THR A 1 253 ? 10.747 -6.000 -13.650 1.00 82.31 253 THR A N 1
ATOM 1987 C CA . THR A 1 253 ? 10.625 -7.000 -12.578 1.00 82.31 253 THR A CA 1
ATOM 1988 C C . THR A 1 253 ? 11.210 -8.342 -13.023 1.00 82.31 253 THR A C 1
ATOM 1990 O O . THR A 1 253 ? 12.047 -8.904 -12.322 1.00 82.31 253 THR A O 1
ATOM 1993 N N . ALA A 1 254 ? 10.878 -8.806 -14.233 1.00 82.56 254 ALA A N 1
ATOM 1994 C CA . ALA A 1 254 ? 11.424 -10.046 -14.786 1.00 82.56 254 ALA A CA 1
ATOM 1995 C C . ALA A 1 254 ? 12.953 -10.006 -14.963 1.00 82.56 254 ALA A C 1
ATOM 1997 O O . ALA A 1 254 ? 13.622 -11.022 -14.777 1.00 82.56 254 ALA A O 1
ATOM 1998 N N . LEU A 1 255 ? 13.517 -8.843 -15.306 1.00 87.06 255 LEU A N 1
ATOM 1999 C CA . LEU A 1 255 ? 14.961 -8.630 -15.383 1.00 87.06 255 LEU A CA 1
ATOM 2000 C C . LEU A 1 255 ? 15.619 -8.793 -14.007 1.00 87.06 255 LEU A C 1
ATOM 2002 O O . LEU A 1 255 ? 16.607 -9.515 -13.881 1.00 87.06 255 LEU A O 1
ATOM 2006 N N . VAL A 1 256 ? 15.068 -8.142 -12.979 1.00 84.00 256 VAL A N 1
ATOM 2007 C CA . VAL A 1 256 ? 15.575 -8.231 -11.601 1.00 84.00 256 VAL A CA 1
ATOM 2008 C C . VAL A 1 256 ? 15.473 -9.666 -11.077 1.00 84.00 256 VAL A C 1
ATOM 2010 O O . VAL A 1 256 ? 16.445 -10.181 -10.522 1.00 84.00 256 VAL A O 1
ATOM 2013 N N . ASP A 1 257 ? 14.354 -10.345 -11.328 1.00 80.88 257 ASP A N 1
ATOM 2014 C CA . ASP A 1 257 ? 14.152 -11.747 -10.949 1.00 80.88 257 ASP A CA 1
ATOM 2015 C C . ASP A 1 257 ? 15.143 -12.687 -11.649 1.00 80.88 257 ASP A C 1
ATOM 2017 O O . ASP A 1 257 ? 15.688 -13.597 -11.021 1.00 80.88 257 ASP A O 1
ATOM 2021 N N . ALA A 1 258 ? 15.426 -12.454 -12.935 1.00 84.19 258 ALA A N 1
ATOM 2022 C CA . ALA A 1 258 ? 16.388 -13.247 -13.697 1.00 84.19 258 ALA A CA 1
ATOM 2023 C C . ALA A 1 258 ? 17.829 -13.099 -13.178 1.00 84.19 258 ALA A C 1
ATOM 2025 O O . ALA A 1 258 ? 18.626 -14.030 -13.314 1.00 84.19 258 ALA A O 1
ATOM 2026 N N . PHE A 1 259 ? 18.169 -11.959 -12.569 1.00 82.44 259 PHE A N 1
ATOM 2027 C CA . PHE A 1 259 ? 19.466 -11.761 -11.923 1.00 82.44 259 PHE A CA 1
ATOM 2028 C C . PHE A 1 259 ? 19.550 -12.386 -10.528 1.00 82.44 259 PHE A C 1
ATOM 2030 O O . PHE A 1 259 ? 20.638 -12.793 -10.120 1.00 82.44 259 PHE A O 1
ATOM 2037 N N . GLY A 1 260 ? 18.434 -12.522 -9.808 1.00 77.25 260 GLY A N 1
ATOM 2038 C CA . GLY A 1 260 ? 18.411 -13.157 -8.492 1.00 77.25 260 GLY A CA 1
ATOM 2039 C C . GLY A 1 260 ? 19.291 -12.419 -7.479 1.00 77.25 260 GLY A C 1
ATOM 2040 O O . GLY A 1 260 ? 19.041 -11.263 -7.171 1.00 77.25 260 GLY A O 1
ATOM 2041 N N . ASP A 1 261 ? 20.306 -13.090 -6.935 1.00 72.56 261 ASP A N 1
ATOM 2042 C CA . ASP A 1 261 ? 21.308 -12.538 -6.009 1.00 72.56 261 ASP A CA 1
ATOM 2043 C C . ASP A 1 261 ? 22.615 -12.103 -6.703 1.00 72.56 261 ASP A C 1
ATOM 2045 O O . ASP A 1 261 ? 23.558 -11.653 -6.050 1.00 72.56 261 ASP A O 1
ATOM 2049 N N . LYS A 1 262 ? 22.678 -12.187 -8.037 1.00 73.69 262 LYS A N 1
ATOM 2050 C CA . LYS A 1 262 ? 23.891 -11.972 -8.839 1.00 73.69 262 LYS A CA 1
ATOM 2051 C C . LYS A 1 262 ? 24.140 -10.507 -9.200 1.00 73.69 262 LYS A C 1
ATOM 2053 O O . LYS A 1 262 ? 24.605 -10.195 -10.292 1.00 73.69 262 LYS A O 1
ATOM 2058 N N . PHE A 1 263 ? 23.842 -9.570 -8.310 1.00 75.06 263 PHE A N 1
ATOM 2059 C CA . PHE A 1 263 ? 23.899 -8.136 -8.628 1.00 75.06 263 PHE A CA 1
ATOM 2060 C C . PHE A 1 263 ? 25.311 -7.635 -8.974 1.00 75.06 263 PHE A C 1
ATOM 2062 O O . PHE A 1 263 ? 25.474 -6.781 -9.848 1.00 75.06 263 PHE A O 1
ATOM 2069 N N . GLU A 1 264 ? 26.347 -8.205 -8.356 1.00 76.31 264 GLU A N 1
ATOM 2070 C CA . GLU A 1 264 ? 27.749 -7.913 -8.697 1.00 76.31 264 GLU A CA 1
ATOM 2071 C C . GLU A 1 264 ? 28.127 -8.406 -10.109 1.00 76.31 264 GLU A C 1
ATOM 2073 O O . GLU A 1 264 ? 29.014 -7.847 -10.753 1.00 76.31 264 GLU A O 1
ATOM 2078 N N . GLU A 1 265 ? 27.409 -9.406 -10.624 1.00 84.31 265 GLU A N 1
ATOM 2079 C CA . GLU A 1 265 ? 27.597 -10.008 -11.948 1.00 84.31 265 GLU A CA 1
ATOM 2080 C C . GLU A 1 265 ? 26.866 -9.252 -13.077 1.00 84.31 265 GLU A C 1
ATOM 2082 O O . GLU A 1 265 ? 27.035 -9.577 -14.254 1.00 84.31 265 GLU A O 1
ATOM 2087 N N . VAL A 1 266 ? 26.030 -8.264 -12.738 1.00 87.75 266 VAL A N 1
ATOM 2088 C CA . VAL A 1 266 ? 25.282 -7.409 -13.687 1.00 87.75 266 VAL A CA 1
ATOM 2089 C C . VAL A 1 266 ? 26.078 -6.169 -14.085 1.00 87.75 266 VAL A C 1
ATOM 2091 O O . VAL A 1 266 ? 25.925 -5.630 -15.185 1.00 87.75 266 VAL A O 1
ATOM 2094 N N . ARG A 1 267 ? 26.944 -5.712 -13.181 1.00 88.69 267 ARG A N 1
ATOM 2095 C CA . ARG A 1 267 ? 27.842 -4.577 -13.389 1.00 88.69 267 ARG A CA 1
ATOM 2096 C C . ARG A 1 267 ? 28.785 -4.864 -14.551 1.00 88.69 267 ARG A C 1
ATOM 2098 O O . ARG A 1 267 ? 29.285 -5.978 -14.687 1.00 88.69 267 ARG A O 1
ATOM 2105 N N . SER A 1 268 ? 29.041 -3.850 -15.370 1.00 89.44 268 SER A N 1
ATOM 2106 C CA . SER A 1 268 ? 30.066 -3.918 -16.408 1.00 89.44 268 SER A CA 1
ATOM 2107 C C . SER A 1 268 ? 31.443 -4.212 -15.814 1.00 89.44 268 SER A C 1
ATOM 2109 O O . SER A 1 268 ? 31.734 -3.858 -14.668 1.00 89.44 268 SER A O 1
ATOM 2111 N N . ALA A 1 269 ? 32.304 -4.797 -16.645 1.00 84.12 269 ALA A N 1
ATOM 2112 C CA . ALA A 1 269 ? 33.665 -5.180 -16.281 1.00 84.12 269 ALA A CA 1
ATOM 2113 C C . ALA A 1 269 ? 34.546 -3.985 -15.873 1.00 84.12 269 ALA A C 1
ATOM 2115 O O . ALA A 1 269 ? 35.550 -4.156 -15.195 1.00 84.12 269 ALA A O 1
ATOM 2116 N N . LYS A 1 270 ? 34.147 -2.762 -16.241 1.00 83.25 270 LYS A N 1
ATOM 2117 C CA . LYS A 1 270 ? 34.795 -1.503 -15.851 1.00 83.25 270 LYS A CA 1
ATOM 2118 C C . LYS A 1 270 ? 33.765 -0.448 -15.467 1.00 83.25 270 LYS A C 1
ATOM 2120 O O . LYS A 1 270 ? 32.575 -0.671 -15.650 1.00 83.25 270 LYS A O 1
ATOM 2125 N N . THR A 1 271 ? 34.208 0.721 -15.001 1.00 86.75 271 THR A N 1
ATOM 2126 C CA . THR A 1 271 ? 33.431 1.926 -14.595 1.00 86.75 271 THR A CA 1
ATOM 2127 C C . THR A 1 271 ? 32.972 2.010 -13.143 1.00 86.75 271 THR A C 1
ATOM 2129 O O . THR A 1 271 ? 32.775 3.115 -12.650 1.00 86.75 271 THR A O 1
ATOM 2132 N N . TRP A 1 272 ? 32.881 0.901 -12.411 1.00 87.44 272 TRP A N 1
ATOM 2133 C CA . TRP A 1 272 ? 32.438 0.886 -11.008 1.00 87.44 272 TRP A CA 1
ATOM 2134 C C . TRP A 1 272 ? 33.573 1.224 -10.028 1.00 87.44 272 TRP A C 1
ATOM 2136 O O . TRP A 1 272 ? 33.819 0.498 -9.078 1.00 87.44 272 TRP A O 1
ATOM 2146 N N . SER A 1 273 ? 34.281 2.331 -10.259 1.00 74.56 273 SER A N 1
ATOM 2147 C CA . SER A 1 273 ? 35.563 2.695 -9.623 1.00 74.56 273 SER A CA 1
ATOM 2148 C C . SER A 1 273 ? 35.532 2.911 -8.105 1.00 74.56 273 SER A C 1
ATOM 2150 O O . SER A 1 273 ? 36.584 2.953 -7.471 1.00 74.56 273 SER A O 1
ATOM 2152 N N . PHE A 1 274 ? 34.354 3.127 -7.518 1.00 68.06 274 PHE A N 1
ATOM 2153 C CA . PHE A 1 274 ? 34.191 3.256 -6.064 1.00 68.06 274 PHE A CA 1
ATOM 2154 C C . PHE A 1 274 ? 33.934 1.907 -5.376 1.00 68.06 274 PHE A C 1
ATOM 2156 O O . PHE A 1 274 ? 33.829 1.863 -4.153 1.00 68.06 274 PHE A O 1
ATOM 2163 N N . TYR A 1 275 ? 33.849 0.827 -6.155 1.00 66.81 275 TYR A N 1
ATOM 2164 C CA . TYR A 1 275 ? 33.557 -0.537 -5.730 1.00 66.81 275 TYR A CA 1
ATOM 2165 C C . TYR A 1 275 ? 34.508 -1.517 -6.436 1.00 66.81 275 TYR A C 1
ATOM 2167 O O . TYR A 1 275 ? 35.309 -1.118 -7.281 1.00 66.81 275 TYR A O 1
ATOM 2175 N N . ASN A 1 276 ? 34.449 -2.808 -6.097 1.00 60.56 276 ASN A N 1
ATOM 2176 C CA . ASN A 1 276 ? 35.120 -3.807 -6.930 1.00 60.56 276 ASN A CA 1
ATOM 2177 C C . ASN A 1 276 ? 34.456 -3.818 -8.317 1.00 60.56 276 ASN A C 1
ATOM 2179 O O . ASN A 1 276 ? 33.224 -3.803 -8.414 1.00 60.56 276 ASN A O 1
ATOM 2183 N N . GLU A 1 277 ? 35.273 -3.830 -9.374 1.00 64.94 277 GLU A N 1
ATOM 2184 C CA . GLU A 1 277 ? 34.805 -4.003 -10.751 1.00 64.94 277 GLU A CA 1
ATOM 2185 C C . GLU A 1 277 ? 33.949 -5.279 -10.858 1.00 64.94 277 GLU A C 1
ATOM 2187 O O . GLU A 1 277 ? 34.237 -6.295 -10.220 1.00 64.94 277 GLU A O 1
ATOM 2192 N N . GLY A 1 278 ? 32.847 -5.202 -11.607 1.00 62.50 278 GLY A N 1
ATOM 2193 C CA . GLY A 1 278 ? 31.890 -6.298 -11.733 1.00 62.50 278 GLY A CA 1
ATOM 2194 C C . GLY A 1 278 ? 32.410 -7.429 -12.610 1.00 62.50 278 GLY A C 1
ATOM 2195 O O . GLY A 1 278 ? 33.127 -7.193 -13.575 1.00 62.50 278 GLY A O 1
ATOM 2196 N N . GLY A 1 279 ? 31.998 -8.667 -12.330 1.00 69.31 279 GLY A N 1
ATOM 2197 C CA . GLY A 1 279 ? 32.366 -9.819 -13.165 1.00 69.31 279 GLY A CA 1
ATOM 2198 C C . GLY A 1 279 ? 31.654 -9.856 -14.524 1.00 69.31 279 GLY A C 1
ATOM 2199 O O . GLY A 1 279 ? 32.060 -10.617 -15.402 1.00 69.31 279 GLY A O 1
ATOM 2200 N N . ASN A 1 280 ? 30.580 -9.068 -14.694 1.00 83.38 280 ASN A N 1
ATOM 2201 C CA . ASN A 1 280 ? 29.704 -9.061 -15.870 1.00 83.38 280 ASN A CA 1
ATOM 2202 C C . ASN A 1 280 ? 29.368 -10.476 -16.393 1.00 83.38 280 ASN A C 1
ATOM 2204 O O . ASN A 1 280 ? 29.303 -10.719 -17.595 1.00 83.38 280 ASN A O 1
ATOM 2208 N N . THR A 1 281 ? 29.220 -11.461 -15.506 1.00 85.50 281 THR A N 1
ATOM 2209 C CA . THR A 1 281 ? 28.984 -12.864 -15.886 1.00 85.50 281 THR A CA 1
ATOM 2210 C C . THR A 1 281 ? 27.546 -13.111 -16.336 1.00 85.50 281 THR A C 1
ATOM 2212 O O . THR A 1 281 ? 27.259 -14.150 -16.923 1.00 85.50 281 THR A O 1
ATOM 2215 N N . THR A 1 282 ? 26.647 -12.143 -16.130 1.00 88.62 282 THR A N 1
ATOM 2216 C CA . THR A 1 282 ? 25.295 -12.146 -16.718 1.00 88.62 282 THR A CA 1
ATOM 2217 C C . THR A 1 282 ? 25.273 -11.661 -18.165 1.00 88.62 282 THR A C 1
ATOM 2219 O O . THR A 1 282 ? 24.321 -11.922 -18.891 1.00 88.62 282 THR A O 1
ATOM 2222 N N . GLY A 1 283 ? 26.292 -10.907 -18.577 1.00 90.44 283 GLY A N 1
ATOM 2223 C CA . GLY A 1 283 ? 26.357 -10.251 -19.873 1.00 90.44 283 GLY A CA 1
ATOM 2224 C C . GLY A 1 283 ? 25.574 -8.946 -19.958 1.00 90.44 283 GLY A C 1
ATOM 2225 O O . GLY A 1 283 ? 25.786 -8.191 -20.898 1.00 90.44 283 GLY A O 1
ATOM 2226 N N . PHE A 1 284 ? 24.733 -8.592 -18.986 1.00 92.69 284 PHE A N 1
ATOM 2227 C CA . PHE A 1 284 ? 23.963 -7.345 -19.057 1.00 92.69 284 PHE A CA 1
ATOM 2228 C C . PHE A 1 284 ? 24.844 -6.087 -19.072 1.00 92.69 284 PHE A C 1
ATOM 2230 O O . PHE A 1 284 ? 24.473 -5.090 -19.686 1.00 92.69 284 PHE A O 1
ATOM 2237 N N . SER A 1 285 ? 26.049 -6.149 -18.498 1.00 92.62 285 SER A N 1
ATOM 2238 C CA . SER A 1 285 ? 27.104 -5.155 -18.700 1.00 92.62 285 SER A CA 1
ATOM 2239 C C . SER A 1 285 ? 26.697 -3.720 -18.348 1.00 92.62 285 SER A C 1
ATOM 2241 O O . SER A 1 285 ? 26.902 -2.801 -19.143 1.00 92.62 285 SER A O 1
ATOM 2243 N N . MET A 1 286 ? 26.098 -3.501 -17.174 1.00 93.50 286 MET A N 1
ATOM 2244 C CA . MET A 1 286 ? 25.597 -2.181 -16.772 1.00 93.50 286 MET A CA 1
ATOM 2245 C C . MET A 1 286 ? 26.730 -1.242 -16.310 1.00 93.50 286 MET A C 1
ATOM 2247 O O . MET A 1 286 ? 27.321 -1.517 -15.263 1.00 93.50 286 MET A O 1
ATOM 2251 N N . PRO A 1 287 ? 27.018 -0.121 -17.004 1.00 92.00 287 PRO A N 1
ATOM 2252 C CA . PRO A 1 287 ? 28.002 0.865 -16.558 1.00 92.00 287 PRO A CA 1
ATOM 2253 C C . PRO A 1 287 ? 27.481 1.789 -15.451 1.00 92.00 287 PRO A C 1
ATOM 2255 O O . PRO A 1 287 ? 26.293 2.104 -15.374 1.00 92.00 287 PRO A O 1
ATOM 2258 N N . ALA A 1 288 ? 28.393 2.280 -14.612 1.00 89.88 288 ALA A N 1
ATOM 2259 C CA . ALA A 1 288 ? 28.102 3.230 -13.542 1.00 89.88 288 ALA A CA 1
ATOM 2260 C C . ALA A 1 288 ? 28.075 4.683 -14.053 1.00 89.88 288 ALA A C 1
ATOM 2262 O O . ALA A 1 288 ? 28.880 5.522 -13.644 1.00 89.88 288 ALA A O 1
ATOM 2263 N N . THR A 1 289 ? 27.172 4.982 -14.987 1.00 88.88 289 THR A N 1
ATOM 2264 C CA . THR A 1 289 ? 27.084 6.288 -15.669 1.00 88.88 289 THR A CA 1
ATOM 2265 C C . THR A 1 289 ? 26.469 7.404 -14.828 1.00 88.88 289 THR A C 1
ATOM 2267 O O . THR A 1 289 ? 26.560 8.564 -15.220 1.00 88.88 289 THR A O 1
ATOM 2270 N N . GLY A 1 290 ? 25.846 7.084 -13.691 1.00 89.12 290 GLY A N 1
ATOM 2271 C CA . GLY A 1 290 ? 25.103 8.060 -12.901 1.00 89.12 290 GLY A CA 1
ATOM 2272 C C . GLY A 1 290 ? 23.949 8.684 -13.692 1.00 89.12 290 GLY A C 1
ATOM 2273 O O . GLY A 1 290 ? 23.360 8.041 -14.567 1.00 89.12 290 GLY A O 1
ATOM 2274 N N . GLY A 1 291 ? 23.637 9.940 -13.381 1.00 89.88 291 GLY A N 1
ATOM 2275 C CA . GLY A 1 291 ? 22.683 10.756 -14.131 1.00 89.88 291 GLY A CA 1
ATOM 2276 C C . GLY A 1 291 ? 23.071 12.232 -14.125 1.00 89.88 291 GLY A C 1
ATOM 2277 O O . GLY A 1 291 ? 23.812 12.683 -13.256 1.00 89.88 291 GLY A O 1
ATOM 2278 N N . LEU A 1 292 ? 22.570 12.987 -15.098 1.00 87.81 292 LEU A N 1
ATOM 2279 C CA . LEU A 1 292 ? 22.724 14.440 -15.153 1.00 87.81 292 LEU A CA 1
ATOM 2280 C C . LEU A 1 292 ? 21.494 15.083 -14.515 1.00 87.81 292 LEU A C 1
ATOM 2282 O O . LEU A 1 292 ? 20.365 14.865 -14.956 1.00 87.81 292 LEU A O 1
ATOM 2286 N N . ASN A 1 293 ? 21.713 15.873 -13.474 1.00 84.19 293 ASN A N 1
ATOM 2287 C CA . ASN A 1 293 ? 20.665 16.584 -12.772 1.00 84.19 293 ASN A CA 1
ATOM 2288 C C . ASN A 1 293 ? 20.663 18.046 -13.229 1.00 84.19 293 ASN A C 1
ATOM 2290 O O . ASN A 1 293 ? 21.588 18.827 -13.013 1.00 84.19 293 ASN A O 1
ATOM 2294 N N . PHE A 1 294 ? 19.599 18.419 -13.931 1.00 75.31 294 PHE A N 1
ATOM 2295 C CA . PHE A 1 294 ? 19.501 19.730 -14.564 1.00 75.31 294 PHE A CA 1
ATOM 2296 C C . PHE A 1 294 ? 19.155 20.846 -13.573 1.00 75.31 294 PHE A C 1
ATOM 2298 O O . PHE A 1 294 ? 19.304 22.021 -13.896 1.00 75.31 294 PHE A O 1
ATOM 2305 N N . TYR A 1 295 ? 18.681 20.502 -12.371 1.00 73.38 295 TYR A N 1
ATOM 2306 C CA . TYR A 1 295 ? 18.357 21.487 -11.340 1.00 73.38 295 TYR A CA 1
ATOM 2307 C C . TYR A 1 295 ? 19.614 21.998 -10.629 1.00 73.38 295 TYR A C 1
ATOM 2309 O O . TYR A 1 295 ? 19.780 23.203 -10.455 1.00 73.38 295 TYR A O 1
ATOM 2317 N N . ASN A 1 296 ? 20.517 21.093 -10.240 1.00 75.56 296 ASN A N 1
ATOM 2318 C CA . ASN A 1 296 ? 21.801 21.448 -9.624 1.00 75.56 296 ASN A CA 1
ATOM 2319 C C . ASN A 1 296 ? 22.929 21.662 -10.656 1.00 75.56 296 ASN A C 1
ATOM 2321 O O . ASN A 1 296 ? 24.018 22.081 -10.261 1.00 75.56 296 ASN A O 1
ATOM 2325 N N . LYS A 1 297 ? 22.648 21.415 -11.946 1.00 79.81 297 LYS A N 1
ATOM 2326 C CA . LYS A 1 297 ? 23.581 21.507 -13.078 1.00 79.81 297 LYS A CA 1
ATOM 2327 C C . LYS A 1 297 ? 24.843 20.656 -12.872 1.00 79.81 297 LYS A C 1
ATOM 2329 O O . LYS A 1 297 ? 25.960 21.119 -13.109 1.00 79.81 297 LYS A O 1
ATOM 2334 N N . ASP A 1 298 ? 24.663 19.424 -12.397 1.00 83.88 298 ASP A N 1
ATOM 2335 C CA . ASP A 1 298 ? 25.755 18.528 -11.997 1.00 83.88 298 ASP A CA 1
ATOM 2336 C C . ASP A 1 298 ? 25.503 17.072 -12.431 1.00 83.88 298 ASP A C 1
ATOM 2338 O O . ASP A 1 298 ? 24.365 16.660 -12.678 1.00 83.88 298 ASP A O 1
ATOM 2342 N N . PHE A 1 299 ? 26.576 16.285 -12.515 1.00 84.69 299 PHE A N 1
ATOM 2343 C CA . PHE A 1 299 ? 26.516 14.846 -12.773 1.00 84.69 299 PHE A CA 1
ATOM 2344 C C . PHE A 1 299 ? 26.585 14.076 -11.453 1.00 84.69 299 PHE A C 1
ATOM 2346 O O . PHE A 1 299 ? 27.626 14.003 -10.795 1.00 84.69 299 PHE A O 1
ATOM 2353 N N . ASP A 1 300 ? 25.477 13.441 -11.087 1.00 84.75 300 ASP A N 1
ATOM 2354 C CA . ASP A 1 300 ? 25.331 12.739 -9.820 1.00 84.75 300 ASP A CA 1
ATOM 2355 C C . ASP A 1 300 ? 25.730 11.257 -9.959 1.00 84.75 300 ASP A C 1
ATOM 2357 O O . ASP A 1 300 ? 25.333 10.560 -10.895 1.00 84.75 300 ASP A O 1
ATOM 2361 N N . ASN A 1 301 ? 26.473 10.743 -8.971 1.00 83.56 301 ASN A N 1
ATOM 2362 C CA . ASN A 1 301 ? 26.793 9.315 -8.788 1.00 83.56 301 ASN A CA 1
ATOM 2363 C C . ASN A 1 301 ? 27.593 8.626 -9.916 1.00 83.56 301 ASN A C 1
ATOM 2365 O O . ASN A 1 301 ? 27.579 7.393 -10.022 1.00 83.56 301 ASN A O 1
ATOM 2369 N N . LEU A 1 302 ? 28.343 9.387 -10.717 1.00 86.50 302 LEU A N 1
ATOM 2370 C CA . LEU A 1 302 ? 29.258 8.822 -11.712 1.00 86.50 302 LEU A CA 1
ATOM 2371 C C . LEU A 1 302 ? 30.289 7.885 -11.050 1.00 86.50 302 LEU A C 1
ATOM 2373 O O . LEU A 1 302 ? 30.891 8.211 -10.025 1.00 86.50 302 LEU A O 1
ATOM 2377 N N . GLY A 1 303 ? 30.465 6.694 -11.619 1.00 84.50 303 GLY A N 1
ATOM 2378 C CA . GLY A 1 303 ? 31.317 5.627 -11.087 1.00 84.50 303 GLY A CA 1
ATOM 2379 C C . GLY A 1 303 ? 30.723 4.843 -9.910 1.00 84.50 303 GLY A C 1
ATOM 2380 O O . GLY A 1 303 ? 31.374 3.929 -9.399 1.00 84.50 303 GLY A O 1
ATOM 2381 N N . ARG A 1 304 ? 29.505 5.188 -9.459 1.00 85.38 304 ARG A N 1
ATOM 2382 C CA . ARG A 1 304 ? 28.842 4.565 -8.298 1.00 85.38 304 ARG A CA 1
ATOM 2383 C C . ARG A 1 304 ? 27.538 3.850 -8.619 1.00 85.38 304 ARG A C 1
ATOM 2385 O O . ARG A 1 304 ? 27.241 2.851 -7.970 1.00 85.38 304 ARG A O 1
ATOM 2392 N N . THR A 1 305 ? 26.740 4.376 -9.547 1.00 87.62 305 THR A N 1
ATOM 2393 C CA . THR A 1 305 ? 25.424 3.808 -9.873 1.00 87.62 305 THR A CA 1
ATOM 2394 C C . THR A 1 305 ? 25.176 3.780 -11.370 1.00 87.62 305 THR A C 1
ATOM 2396 O O . THR A 1 305 ? 25.483 4.746 -12.068 1.00 87.62 305 THR A O 1
ATOM 2399 N N . GLY A 1 306 ? 24.554 2.710 -11.856 1.00 89.94 306 GLY A N 1
ATOM 2400 C CA . GLY A 1 306 ? 23.923 2.689 -13.176 1.00 89.94 306 GLY A CA 1
ATOM 2401 C C . GLY A 1 306 ? 22.477 3.160 -13.057 1.00 89.94 306 GLY A C 1
ATOM 2402 O O . GLY A 1 306 ? 21.778 2.717 -12.147 1.00 89.94 306 GLY A O 1
ATOM 2403 N N . ILE A 1 307 ? 22.026 4.049 -13.944 1.00 92.19 307 ILE A N 1
ATOM 2404 C CA . ILE A 1 307 ? 20.631 4.513 -13.974 1.00 92.19 307 ILE A CA 1
ATOM 2405 C C . ILE A 1 307 ? 20.087 4.356 -15.390 1.00 92.19 307 ILE A C 1
ATOM 2407 O O . ILE A 1 307 ? 20.652 4.929 -16.325 1.00 92.19 307 ILE A O 1
ATOM 2411 N N . VAL A 1 308 ? 18.992 3.606 -15.544 1.00 94.06 308 VAL A N 1
ATOM 2412 C CA . VAL A 1 308 ? 18.291 3.467 -16.831 1.00 94.06 308 VAL A CA 1
ATOM 2413 C C . VAL A 1 308 ? 16.798 3.724 -16.688 1.00 94.06 308 VAL A C 1
ATOM 2415 O O . VAL A 1 308 ? 16.182 3.323 -15.702 1.00 94.06 308 VAL A O 1
ATOM 2418 N N . TRP A 1 309 ? 16.207 4.395 -17.670 1.00 93.25 309 TRP A N 1
ATOM 2419 C CA . TRP A 1 309 ? 14.773 4.662 -17.674 1.00 93.25 309 TRP A CA 1
ATOM 2420 C C . TRP A 1 309 ? 13.930 3.399 -17.828 1.00 93.25 309 TRP A C 1
ATOM 2422 O O . TRP A 1 309 ? 14.302 2.464 -18.537 1.00 93.25 309 TRP A O 1
ATOM 2432 N N . ALA A 1 310 ? 12.755 3.431 -17.203 1.00 90.38 310 ALA A N 1
ATOM 2433 C CA . ALA A 1 310 ? 11.689 2.461 -17.381 1.00 90.38 310 ALA A CA 1
ATOM 2434 C C . ALA A 1 310 ? 10.356 3.197 -17.562 1.00 90.38 310 ALA A C 1
ATOM 2436 O O . ALA A 1 310 ? 10.197 4.344 -17.136 1.00 90.38 310 ALA A O 1
ATOM 2437 N N . TYR A 1 311 ? 9.382 2.541 -18.182 1.00 86.12 311 TYR A N 1
ATOM 2438 C CA . TYR A 1 311 ? 8.023 3.051 -18.251 1.00 86.12 311 TYR A CA 1
ATOM 2439 C C . TYR A 1 311 ? 7.136 2.329 -17.238 1.00 86.12 311 TYR A C 1
ATOM 2441 O O . TYR A 1 311 ? 6.921 1.121 -17.327 1.00 86.12 311 TYR A O 1
ATOM 2449 N N . ILE A 1 312 ? 6.600 3.089 -16.283 1.00 78.12 312 ILE A N 1
ATOM 2450 C CA . ILE A 1 312 ? 5.559 2.632 -15.364 1.00 78.12 312 ILE A CA 1
ATOM 2451 C C . ILE A 1 312 ? 4.379 3.577 -15.523 1.00 78.12 312 ILE A C 1
ATOM 2453 O O . ILE A 1 312 ? 4.541 4.801 -15.501 1.00 78.12 312 ILE A O 1
ATOM 2457 N N . LYS A 1 313 ? 3.191 3.001 -15.700 1.00 72.00 313 LYS A N 1
ATOM 2458 C CA . LYS A 1 313 ? 1.963 3.767 -15.866 1.00 72.00 313 LYS A CA 1
ATOM 2459 C C . LYS A 1 313 ? 1.727 4.654 -14.644 1.00 72.00 313 LYS A C 1
ATOM 2461 O O . LYS A 1 313 ? 1.655 4.168 -13.519 1.00 72.00 313 LYS A O 1
ATOM 2466 N N . GLY A 1 314 ? 1.558 5.953 -14.874 1.00 66.56 314 GLY A N 1
ATOM 2467 C CA . GLY A 1 314 ? 1.201 6.900 -13.826 1.00 66.56 314 GLY A CA 1
ATOM 2468 C C . GLY A 1 314 ? 1.879 8.262 -13.966 1.00 66.56 314 GLY A C 1
ATOM 2469 O O . GLY A 1 314 ? 2.535 8.565 -14.966 1.00 66.56 314 GLY A O 1
ATOM 2470 N N . PRO A 1 315 ? 1.710 9.137 -12.962 1.00 64.06 315 PRO A N 1
ATOM 2471 C CA . PRO A 1 315 ? 2.256 10.486 -13.027 1.00 64.06 315 PRO A CA 1
ATOM 2472 C C . PRO A 1 315 ? 3.770 10.532 -12.777 1.00 64.06 315 PRO A C 1
ATOM 2474 O O . PRO A 1 315 ? 4.416 11.510 -13.152 1.00 64.06 315 PRO A O 1
ATOM 2477 N N . TYR A 1 316 ? 4.339 9.489 -12.173 1.00 67.06 316 TYR A N 1
ATOM 2478 C CA . TYR A 1 316 ? 5.700 9.490 -11.648 1.00 67.06 316 TYR A CA 1
ATOM 2479 C C . TYR A 1 316 ? 6.770 9.234 -12.718 1.00 67.06 316 TYR A C 1
ATOM 2481 O O . TYR A 1 316 ? 6.516 8.676 -13.786 1.00 67.06 316 TYR A O 1
ATOM 2489 N N . LEU A 1 317 ? 7.989 9.690 -12.426 1.00 72.00 317 LEU A N 1
ATOM 2490 C CA . LEU A 1 317 ? 9.195 9.271 -13.134 1.00 72.00 317 LEU A CA 1
ATOM 2491 C C . LEU A 1 317 ? 9.578 7.889 -12.620 1.00 72.00 317 LEU A C 1
ATOM 2493 O O . LEU A 1 317 ? 9.635 7.719 -11.402 1.00 72.00 317 LEU A O 1
ATOM 2497 N N . SER A 1 318 ? 9.888 6.960 -13.521 1.00 80.94 318 SER A N 1
ATOM 2498 C CA . SER A 1 318 ? 10.302 5.609 -13.151 1.00 80.94 318 SER A CA 1
ATOM 2499 C C . SER A 1 318 ? 11.605 5.231 -13.834 1.00 80.94 318 SER A C 1
ATOM 2501 O O . SER A 1 318 ? 11.779 5.406 -15.037 1.00 80.94 318 SER A O 1
ATOM 2503 N N . TYR A 1 319 ? 12.554 4.750 -13.047 1.00 87.88 319 TYR A N 1
ATOM 2504 C CA . TYR A 1 319 ? 13.858 4.323 -13.533 1.00 87.88 319 TYR A CA 1
ATOM 2505 C C . TYR A 1 319 ? 14.448 3.274 -12.597 1.00 87.88 319 TYR A C 1
ATOM 2507 O O . TYR A 1 319 ? 14.121 3.185 -11.413 1.00 87.88 319 TYR A O 1
ATOM 2515 N N . LEU A 1 320 ? 15.336 2.475 -13.159 1.00 89.00 320 LEU A N 1
ATOM 2516 C CA . LEU A 1 320 ? 16.135 1.478 -12.474 1.00 89.00 320 LEU A CA 1
ATOM 2517 C C . LEU A 1 320 ? 17.404 2.121 -11.929 1.00 89.00 320 LEU A C 1
ATOM 2519 O O . LEU A 1 320 ? 18.087 2.839 -12.659 1.00 89.00 320 LEU A O 1
ATOM 2523 N N . VAL A 1 321 ? 17.748 1.821 -10.678 1.00 89.12 321 VAL A N 1
ATOM 2524 C CA . VAL A 1 321 ? 19.028 2.205 -10.074 1.00 89.12 321 VAL A CA 1
ATOM 2525 C C . VAL A 1 321 ? 19.783 0.949 -9.661 1.00 89.12 321 VAL A C 1
ATOM 2527 O O . VAL A 1 321 ? 19.366 0.227 -8.759 1.00 89.12 321 VAL A O 1
ATOM 2530 N N . PHE A 1 322 ? 20.922 0.720 -10.306 1.00 87.81 322 PHE A N 1
ATOM 2531 C CA . PHE A 1 322 ? 21.874 -0.336 -9.981 1.00 87.81 322 PHE A CA 1
ATOM 2532 C C . PHE A 1 322 ? 22.862 0.228 -8.955 1.00 87.81 322 PHE A C 1
ATOM 2534 O O . PHE A 1 322 ? 23.568 1.197 -9.259 1.00 87.81 322 PHE A O 1
ATOM 2541 N N . ARG A 1 323 ? 22.905 -0.330 -7.739 1.00 81.69 323 ARG A N 1
ATOM 2542 C CA . ARG A 1 323 ? 23.722 0.194 -6.629 1.00 81.69 323 ARG A CA 1
ATOM 2543 C C . ARG A 1 323 ? 24.952 -0.665 -6.339 1.00 81.69 323 ARG A C 1
ATOM 2545 O O . ARG A 1 323 ? 24.944 -1.875 -6.545 1.00 81.69 323 ARG A O 1
ATOM 2552 N N . GLY A 1 324 ? 26.001 0.006 -5.857 1.00 63.31 324 GLY A N 1
ATOM 2553 C CA . GLY A 1 324 ? 27.255 -0.543 -5.330 1.00 63.31 324 GLY A CA 1
ATOM 2554 C C . GLY A 1 324 ? 27.142 -1.086 -3.897 1.00 63.31 324 GLY A C 1
ATOM 2555 O O . GLY A 1 324 ? 26.434 -2.047 -3.662 1.00 63.31 324 GLY A O 1
ATOM 2556 N N . GLU A 1 325 ? 27.793 -0.443 -2.919 1.00 54.28 325 GLU A N 1
ATOM 2557 C CA . GLU A 1 325 ? 27.920 -0.913 -1.516 1.00 54.28 325 GLU A CA 1
ATOM 2558 C C . GLU A 1 325 ? 26.637 -0.995 -0.673 1.00 54.28 325 GLU A C 1
ATOM 2560 O O . GLU A 1 325 ? 26.445 -1.972 0.040 1.00 54.28 325 GLU A O 1
ATOM 2565 N N . SER A 1 326 ? 25.797 0.048 -0.641 1.00 51.94 326 SER A N 1
ATOM 2566 C CA . SER A 1 326 ? 24.790 0.192 0.433 1.00 51.94 326 SER A CA 1
ATOM 2567 C C . SER A 1 326 ? 23.548 -0.682 0.261 1.00 51.94 326 SER A C 1
ATOM 2569 O O . SER A 1 326 ? 22.743 -0.790 1.184 1.00 51.94 326 SER A O 1
ATOM 2571 N N . GLY A 1 327 ? 23.398 -1.290 -0.913 1.00 55.88 327 GLY A N 1
ATOM 2572 C CA . GLY A 1 327 ? 22.295 -2.191 -1.230 1.00 55.88 327 GLY A CA 1
ATOM 2573 C C . GLY A 1 327 ? 22.720 -3.414 -2.031 1.00 55.88 327 GLY A C 1
ATOM 2574 O O . GLY A 1 327 ? 22.081 -4.447 -1.877 1.00 55.88 327 GLY A O 1
ATOM 2575 N N . ASN A 1 328 ? 23.807 -3.330 -2.823 1.00 71.06 328 ASN A N 1
ATOM 2576 C CA . ASN A 1 328 ? 24.252 -4.406 -3.717 1.00 71.06 328 ASN A CA 1
ATOM 2577 C C . ASN A 1 328 ? 23.053 -4.993 -4.493 1.00 71.06 328 ASN A C 1
ATOM 2579 O O . ASN A 1 328 ? 22.884 -6.202 -4.577 1.00 71.06 328 ASN A O 1
ATOM 2583 N N . ASP A 1 329 ? 22.181 -4.113 -4.988 1.00 72.12 329 ASP A N 1
ATOM 2584 C CA . ASP A 1 329 ? 20.848 -4.439 -5.482 1.00 72.12 329 ASP A CA 1
ATOM 2585 C C . ASP A 1 329 ? 20.441 -3.545 -6.660 1.00 72.12 329 ASP A C 1
ATOM 2587 O O . ASP A 1 329 ? 21.132 -2.593 -7.049 1.00 72.12 329 ASP A O 1
ATOM 2591 N N . ILE A 1 330 ? 19.293 -3.882 -7.241 1.00 81.62 330 ILE A N 1
ATOM 2592 C CA . ILE A 1 330 ? 18.624 -3.102 -8.275 1.00 81.62 330 ILE A CA 1
ATOM 2593 C C . ILE A 1 330 ? 17.303 -2.632 -7.685 1.00 81.62 330 ILE A C 1
ATOM 2595 O O . ILE A 1 330 ? 16.459 -3.451 -7.325 1.00 81.62 330 ILE A O 1
ATOM 2599 N N . ILE A 1 331 ? 17.120 -1.319 -7.587 1.00 80.19 331 ILE A N 1
ATOM 2600 C CA . ILE A 1 331 ? 15.866 -0.737 -7.107 1.00 80.19 331 ILE A CA 1
ATOM 2601 C C . ILE A 1 331 ? 15.105 -0.095 -8.259 1.00 80.19 331 ILE A C 1
ATOM 2603 O O . ILE A 1 331 ? 15.681 0.585 -9.111 1.00 80.19 331 ILE A O 1
ATOM 2607 N N . ILE A 1 332 ? 13.790 -0.281 -8.249 1.00 78.25 332 ILE A N 1
ATOM 2608 C CA . ILE A 1 332 ? 12.873 0.483 -9.087 1.00 78.25 332 ILE A CA 1
ATOM 2609 C C . ILE A 1 332 ? 12.530 1.745 -8.306 1.00 78.25 332 ILE A C 1
ATOM 2611 O O . ILE A 1 332 ? 11.849 1.691 -7.282 1.00 78.25 332 ILE A O 1
ATOM 2615 N N . HIS A 1 333 ? 13.027 2.888 -8.761 1.00 77.88 333 HIS A N 1
ATOM 2616 C CA . HIS A 1 333 ? 12.711 4.164 -8.145 1.00 77.88 333 HIS A CA 1
ATOM 2617 C C . HIS A 1 333 ? 11.538 4.809 -8.880 1.00 77.88 333 HIS A C 1
ATOM 2619 O O . HIS A 1 333 ? 11.605 5.016 -10.091 1.00 77.88 333 HIS A O 1
ATOM 2625 N N . SER A 1 334 ? 10.490 5.166 -8.134 1.00 67.38 334 SER A N 1
ATOM 2626 C CA . SER A 1 334 ? 9.354 5.941 -8.637 1.00 67.38 334 SER A CA 1
ATOM 2627 C C . SER A 1 334 ? 9.124 7.164 -7.755 1.00 67.38 334 SER A C 1
ATOM 2629 O O . SER A 1 334 ? 8.933 7.032 -6.548 1.00 67.38 334 SER A O 1
ATOM 2631 N N . GLY A 1 335 ? 9.163 8.366 -8.333 1.00 63.31 335 GLY A N 1
ATOM 2632 C CA . GLY A 1 335 ? 8.977 9.596 -7.559 1.00 63.31 335 GLY A CA 1
ATOM 2633 C C . GLY A 1 335 ? 8.941 10.878 -8.388 1.00 63.31 335 GLY A C 1
ATOM 2634 O O . GLY A 1 335 ? 9.045 10.858 -9.615 1.00 63.31 335 GLY A O 1
ATOM 2635 N N . PHE A 1 336 ? 8.796 12.011 -7.697 1.00 51.47 336 PHE A N 1
ATOM 2636 C CA . PHE A 1 336 ? 8.943 13.349 -8.272 1.00 51.47 336 PHE A CA 1
ATOM 2637 C C . PHE A 1 336 ? 10.409 13.781 -8.166 1.00 51.47 336 PHE A C 1
ATOM 2639 O O . PHE A 1 336 ? 10.784 14.478 -7.228 1.00 51.47 336 PHE A O 1
ATOM 2646 N N . SER A 1 337 ? 11.261 13.325 -9.084 1.00 53.69 337 SER A N 1
ATOM 2647 C CA . SER A 1 337 ? 12.619 13.868 -9.180 1.00 53.69 337 SER A CA 1
ATOM 2648 C C . SER A 1 337 ? 12.646 15.106 -10.078 1.00 53.69 337 SER A C 1
ATOM 2650 O O . SER A 1 337 ? 11.906 15.199 -11.060 1.00 53.69 337 SER A O 1
ATOM 2652 N N . TYR A 1 338 ? 13.501 16.065 -9.734 1.00 64.06 338 TYR A N 1
ATOM 2653 C CA . TYR A 1 338 ? 13.811 17.227 -10.566 1.00 64.06 338 TYR A CA 1
ATOM 2654 C C . TYR A 1 338 ? 14.519 16.772 -11.850 1.00 64.06 338 TYR A C 1
ATOM 2656 O O . TYR A 1 338 ? 15.252 15.793 -11.795 1.00 64.06 338 TYR A O 1
ATOM 2664 N N . ASN A 1 339 ? 14.290 17.471 -12.973 1.00 72.81 339 ASN A N 1
ATOM 2665 C CA . ASN A 1 339 ? 14.890 17.288 -14.313 1.00 72.81 339 ASN A CA 1
ATOM 2666 C C . ASN A 1 339 ? 16.113 16.340 -14.381 1.00 72.81 339 ASN A C 1
ATOM 2668 O O . ASN A 1 339 ? 17.256 16.792 -14.458 1.00 72.81 339 ASN A O 1
ATOM 2672 N N . LEU A 1 340 ? 15.872 15.028 -14.358 1.00 85.56 340 LEU A N 1
ATOM 2673 C CA . LEU A 1 340 ? 16.908 14.000 -14.421 1.00 85.56 340 LEU A CA 1
ATOM 2674 C C . LEU A 1 340 ? 17.109 13.583 -15.874 1.00 85.56 340 LEU A C 1
ATOM 2676 O O . LEU A 1 340 ? 16.140 13.409 -16.612 1.00 85.56 340 LEU A O 1
ATOM 2680 N N . PHE A 1 341 ? 18.363 13.378 -16.253 1.00 91.25 341 PHE A N 1
ATOM 2681 C CA . PHE A 1 341 ? 18.771 12.756 -17.501 1.00 91.25 341 PHE A CA 1
ATOM 2682 C C . PHE A 1 341 ? 19.492 11.450 -17.167 1.00 91.25 341 PHE A C 1
ATOM 2684 O O . PHE A 1 341 ? 20.490 11.452 -16.444 1.00 91.25 341 PHE A O 1
ATOM 2691 N N . ALA A 1 342 ? 18.983 10.336 -17.684 1.00 93.56 342 ALA A N 1
ATOM 2692 C CA . ALA A 1 342 ? 19.500 8.994 -17.420 1.00 93.56 342 ALA A CA 1
ATOM 2693 C C . ALA A 1 342 ? 19.636 8.184 -18.714 1.00 93.56 342 ALA A C 1
ATOM 2695 O O . ALA A 1 342 ? 19.117 8.573 -19.760 1.00 93.56 342 ALA A O 1
ATOM 2696 N N . SER A 1 343 ? 20.365 7.070 -18.656 1.00 96.75 343 SER A N 1
ATOM 2697 C CA . SER A 1 343 ? 20.571 6.215 -19.830 1.00 96.75 343 SER A CA 1
ATOM 2698 C C . SER A 1 343 ? 19.289 5.468 -20.214 1.00 96.75 343 SER A C 1
ATOM 2700 O O . SER A 1 343 ? 18.356 5.343 -19.423 1.00 96.75 343 SER A O 1
ATOM 2702 N N . VAL A 1 344 ? 19.238 4.933 -21.432 1.00 96.94 344 VAL A N 1
ATOM 2703 C CA . VAL A 1 344 ? 18.151 4.054 -21.892 1.00 96.94 344 VAL A CA 1
ATOM 2704 C C . VAL A 1 344 ? 18.740 2.717 -22.314 1.00 96.94 344 VAL A C 1
ATOM 2706 O O . VAL A 1 344 ? 19.785 2.677 -22.961 1.00 96.94 344 VAL A O 1
ATOM 2709 N N . ARG A 1 345 ? 18.060 1.623 -21.965 1.00 95.56 345 ARG A N 1
ATOM 2710 C CA . ARG A 1 345 ? 18.330 0.283 -22.493 1.00 95.56 345 ARG A CA 1
ATOM 2711 C C . ARG A 1 345 ? 17.038 -0.330 -22.969 1.00 95.56 345 ARG A C 1
ATOM 2713 O O . ARG A 1 345 ? 16.114 -0.486 -22.180 1.00 95.56 345 ARG A O 1
ATOM 2720 N N . CYS A 1 346 ? 16.991 -0.655 -24.249 1.00 96.38 346 CYS A N 1
ATOM 2721 C CA . CYS A 1 346 ? 15.780 -1.152 -24.869 1.00 96.38 346 CYS A CA 1
ATOM 2722 C C . CYS A 1 346 ? 15.651 -2.669 -24.715 1.00 96.38 346 CYS A C 1
ATOM 2724 O O . CYS A 1 346 ? 16.651 -3.394 -24.652 1.00 96.38 346 CYS A O 1
ATOM 2726 N N . VAL A 1 347 ? 14.407 -3.136 -24.715 1.00 96.00 347 VAL A N 1
ATOM 2727 C CA . VAL A 1 347 ? 14.035 -4.556 -24.753 1.00 96.00 347 VAL A CA 1
ATOM 2728 C C . VAL A 1 347 ? 13.426 -4.852 -26.111 1.00 96.00 347 VAL A C 1
ATOM 2730 O O . VAL A 1 347 ? 12.706 -4.017 -26.653 1.00 96.00 347 VAL A O 1
ATOM 2733 N N . SER A 1 348 ? 13.735 -6.009 -26.687 1.00 93.75 348 SER A N 1
ATOM 2734 C CA . SER A 1 348 ? 13.125 -6.415 -27.950 1.00 93.75 348 SER A CA 1
ATOM 2735 C C . SER A 1 348 ? 11.644 -6.750 -27.754 1.00 93.75 348 SER A C 1
ATOM 2737 O O . SER A 1 348 ? 11.258 -7.348 -26.745 1.00 93.75 348 SER A O 1
ATOM 2739 N N . ASP A 1 349 ? 10.824 -6.392 -28.742 1.00 87.50 349 ASP A N 1
ATOM 2740 C CA . ASP A 1 349 ? 9.398 -6.732 -28.795 1.00 87.50 349 ASP A CA 1
ATOM 2741 C C . ASP A 1 349 ? 9.177 -8.259 -28.865 1.00 87.50 349 ASP A C 1
ATOM 2743 O O . ASP A 1 349 ? 8.135 -8.763 -28.439 1.00 87.50 349 ASP A O 1
ATOM 2747 N N . ASP A 1 350 ? 10.166 -9.007 -29.365 1.00 80.75 350 ASP A N 1
ATOM 2748 C CA . ASP A 1 350 ? 10.092 -10.456 -29.508 1.00 80.75 350 ASP A CA 1
ATOM 2749 C C . ASP A 1 350 ? 10.315 -11.176 -28.167 1.00 80.75 350 ASP A C 1
ATOM 2751 O O . ASP A 1 350 ? 11.278 -10.940 -27.432 1.00 80.75 350 ASP A O 1
ATOM 2755 N N . THR A 1 351 ? 9.428 -12.126 -27.865 1.00 68.56 351 THR A N 1
ATOM 2756 C CA . THR A 1 351 ? 9.569 -13.035 -26.719 1.00 68.56 351 THR A CA 1
ATOM 2757 C C . THR A 1 351 ? 10.107 -14.381 -27.184 1.00 68.56 351 THR A C 1
ATOM 2759 O O . THR A 1 351 ? 9.585 -14.991 -28.121 1.00 68.56 351 THR A O 1
ATOM 2762 N N . LEU A 1 352 ? 11.165 -14.875 -26.536 1.00 69.44 352 LEU A N 1
ATOM 2763 C CA . LEU A 1 352 ? 11.718 -16.185 -26.863 1.00 69.44 352 LEU A CA 1
ATOM 2764 C C . LEU A 1 352 ? 10.837 -17.282 -26.250 1.00 69.44 352 LEU A C 1
ATOM 2766 O O . LEU A 1 352 ? 10.748 -17.428 -25.031 1.00 69.44 352 LEU A O 1
ATOM 2770 N N . ASN A 1 353 ? 10.205 -18.089 -27.104 1.00 40.19 353 ASN A N 1
ATOM 2771 C CA . ASN A 1 353 ? 9.502 -19.303 -26.692 1.00 40.19 353 ASN A CA 1
ATOM 2772 C C . ASN A 1 353 ? 10.522 -20.400 -26.360 1.00 40.19 353 ASN A C 1
ATOM 2774 O O . ASN A 1 353 ? 10.961 -21.142 -27.240 1.00 40.19 353 ASN A O 1
ATOM 2778 N N . VAL A 1 354 ? 10.911 -20.516 -25.090 1.00 37.00 354 VAL A N 1
ATOM 2779 C CA . VAL A 1 354 ? 11.850 -21.555 -24.645 1.00 37.00 354 VAL A CA 1
ATOM 2780 C C . VAL A 1 354 ? 11.105 -22.881 -24.453 1.00 37.00 354 VAL A C 1
ATOM 2782 O O . VAL A 1 354 ? 10.702 -23.247 -23.352 1.00 37.00 354 VAL A O 1
ATOM 2785 N N . VAL A 1 355 ? 10.908 -23.616 -25.551 1.00 32.50 355 VAL A N 1
ATOM 2786 C CA . VAL A 1 355 ? 10.649 -25.063 -25.514 1.00 32.50 355 VAL A CA 1
ATOM 2787 C C . VAL A 1 355 ? 11.991 -25.767 -25.327 1.00 32.50 355 VAL A C 1
ATOM 2789 O O . VAL A 1 355 ? 12.964 -25.462 -26.014 1.00 32.50 355 VAL A O 1
ATOM 2792 N N . SER A 1 356 ? 12.043 -26.710 -24.389 1.00 30.03 356 SER A N 1
ATOM 2793 C CA . SER A 1 356 ? 13.214 -27.526 -24.075 1.00 30.03 356 SER A CA 1
ATOM 2794 C C . SER A 1 356 ? 13.864 -28.144 -25.321 1.00 30.03 356 SER A C 1
ATOM 2796 O O . SER A 1 356 ? 13.321 -29.071 -25.924 1.00 30.03 356 SER A O 1
ATOM 2798 N N . LEU A 1 357 ? 15.072 -27.689 -25.641 1.00 27.70 357 LEU A N 1
ATOM 2799 C CA . LEU A 1 357 ? 16.051 -28.401 -26.455 1.00 27.70 357 LEU A CA 1
ATOM 2800 C C . LEU A 1 357 ? 17.319 -28.544 -25.611 1.00 27.70 357 LEU A C 1
ATOM 2802 O O . LEU A 1 357 ? 18.154 -27.644 -25.566 1.00 27.70 357 LEU A O 1
ATOM 2806 N N . SER A 1 358 ? 17.467 -29.680 -24.928 1.00 30.09 358 SER A N 1
ATOM 2807 C CA . SER A 1 358 ? 18.776 -30.129 -24.454 1.00 30.09 358 SER A CA 1
ATOM 2808 C C . SER A 1 358 ? 19.457 -30.948 -25.556 1.00 30.09 358 SER A C 1
ATOM 2810 O O . SER A 1 358 ? 19.078 -32.068 -25.884 1.00 30.09 358 SER A O 1
ATOM 2812 N N . SER A 1 359 ? 20.426 -30.276 -26.174 1.00 29.97 359 SER A N 1
ATOM 2813 C CA . SER A 1 359 ? 21.669 -30.751 -26.790 1.00 29.97 359 SER A CA 1
ATOM 2814 C C . SER A 1 359 ? 21.833 -32.233 -27.182 1.00 29.97 359 SER A C 1
ATOM 2816 O O . SER A 1 359 ? 21.928 -33.150 -26.370 1.00 29.97 359 SER A O 1
ATOM 2818 N N . SER A 1 360 ? 22.146 -32.431 -28.465 1.00 28.56 360 SER A N 1
ATOM 2819 C CA . SER A 1 360 ? 23.222 -33.340 -28.870 1.00 28.56 360 SER A CA 1
ATOM 2820 C C . SER A 1 360 ? 24.207 -32.582 -29.760 1.00 28.56 360 SER A C 1
ATOM 2822 O O . SER A 1 360 ? 23.834 -31.849 -30.669 1.00 28.56 360 SER A O 1
ATOM 2824 N N . VAL A 1 361 ? 25.474 -32.707 -29.385 1.00 32.22 361 VAL A N 1
ATOM 2825 C CA . VAL A 1 361 ? 26.623 -31.854 -29.706 1.00 32.22 361 VAL A CA 1
ATOM 2826 C C . VAL A 1 361 ? 27.265 -32.245 -31.042 1.00 32.22 361 VAL A C 1
ATOM 2828 O O . VAL A 1 361 ? 27.457 -33.436 -31.274 1.00 32.22 361 VAL A O 1
ATOM 2831 N N . ARG A 1 362 ? 27.710 -31.264 -31.850 1.00 27.28 362 ARG A N 1
ATOM 2832 C CA . ARG A 1 362 ? 29.108 -31.118 -32.338 1.00 27.28 362 ARG A CA 1
ATOM 2833 C C . ARG A 1 362 ? 29.258 -30.062 -33.438 1.00 27.28 362 ARG A C 1
ATOM 2835 O O . ARG A 1 362 ? 28.598 -30.112 -34.468 1.00 27.28 362 ARG A O 1
ATOM 2842 N N . SER A 1 363 ? 30.224 -29.172 -33.230 1.00 24.86 363 SER A N 1
ATOM 2843 C CA . SER A 1 363 ? 30.769 -28.229 -34.205 1.00 24.86 363 SER A CA 1
ATOM 2844 C C . SER A 1 363 ? 31.401 -28.941 -35.403 1.00 24.86 363 SER A C 1
ATOM 2846 O O . SER A 1 363 ? 32.186 -29.870 -35.208 1.00 24.86 363 SER A O 1
ATOM 2848 N N . SER A 1 364 ? 31.152 -28.458 -36.625 1.00 28.45 364 SER A N 1
ATOM 2849 C CA . SER A 1 364 ? 32.198 -28.012 -37.574 1.00 28.45 364 SER A CA 1
ATOM 2850 C C . SER A 1 364 ? 31.592 -27.416 -38.860 1.00 28.45 364 SER A C 1
ATOM 2852 O O . SER A 1 364 ? 30.926 -28.095 -39.628 1.00 28.45 364 SER A O 1
ATOM 2854 N N . SER A 1 365 ? 31.849 -26.117 -39.053 1.00 28.36 365 SER A N 1
ATOM 2855 C CA . SER A 1 365 ? 32.128 -25.392 -40.309 1.00 28.36 365 SER A CA 1
ATOM 2856 C C . SER A 1 365 ? 31.704 -25.989 -41.668 1.00 28.36 365 SER A C 1
ATOM 2858 O O . SER A 1 365 ? 32.279 -26.981 -42.110 1.00 28.36 365 SER A O 1
ATOM 2860 N N . SER A 1 366 ? 30.888 -25.247 -42.432 1.00 28.06 366 SER A N 1
ATOM 2861 C CA . SER A 1 366 ? 31.282 -24.499 -43.656 1.00 28.06 366 SER A CA 1
ATOM 2862 C C . SER A 1 366 ? 30.134 -24.325 -44.679 1.00 28.06 366 SER A C 1
ATOM 2864 O O . SER A 1 366 ? 29.474 -25.275 -45.070 1.00 28.06 366 SER A O 1
ATOM 2866 N N . VAL A 1 367 ? 29.926 -23.057 -45.063 1.00 26.94 367 VAL A N 1
ATOM 2867 C CA . VAL A 1 367 ? 29.369 -22.466 -46.305 1.00 26.94 367 VAL A CA 1
ATOM 2868 C C . VAL A 1 367 ? 28.327 -23.191 -47.195 1.00 26.94 367 VAL A C 1
ATOM 2870 O O . VAL A 1 367 ? 28.623 -24.148 -47.898 1.00 26.94 367 VAL A O 1
ATOM 2873 N N . SER A 1 368 ? 27.200 -22.471 -47.338 1.00 26.33 368 SER A N 1
ATOM 2874 C CA . SER A 1 368 ? 26.519 -22.049 -48.584 1.00 26.33 368 SER A CA 1
ATOM 2875 C C . SER A 1 368 ? 25.349 -22.847 -49.197 1.00 26.33 368 SER A C 1
ATOM 2877 O O . SER A 1 368 ? 25.490 -23.940 -49.732 1.00 26.33 368 SER A O 1
ATOM 2879 N N . SER A 1 369 ? 24.254 -22.078 -49.329 1.00 26.80 369 SER A N 1
ATOM 2880 C CA . SER A 1 369 ? 23.279 -21.954 -50.436 1.00 26.80 369 SER A CA 1
ATOM 2881 C C . SER A 1 369 ? 22.079 -22.912 -50.608 1.00 26.80 369 SER A C 1
ATOM 2883 O O . SER A 1 369 ? 22.205 -24.078 -50.957 1.00 26.80 369 SER A O 1
ATOM 2885 N N . SER A 1 370 ? 20.909 -22.247 -50.592 1.00 27.41 370 SER A N 1
ATOM 2886 C CA . SER A 1 370 ? 19.731 -22.350 -51.484 1.00 27.41 370 SER A CA 1
ATOM 2887 C C . SER A 1 370 ? 18.578 -23.352 -51.237 1.00 27.41 370 SER A C 1
ATOM 2889 O O . SER A 1 370 ? 18.715 -24.559 -51.378 1.00 27.41 370 SER A O 1
ATOM 2891 N N . SER A 1 371 ? 17.390 -22.734 -51.080 1.00 25.83 371 SER A N 1
ATOM 2892 C CA . SER A 1 371 ? 16.083 -22.988 -51.738 1.00 25.83 371 SER A CA 1
ATOM 2893 C C . SER A 1 371 ? 15.097 -24.092 -51.281 1.00 25.83 371 SER A C 1
ATOM 2895 O O . SER A 1 371 ? 15.339 -25.272 -51.479 1.00 25.83 371 SER A O 1
ATOM 2897 N N . ILE A 1 372 ? 13.887 -23.607 -50.919 1.00 27.38 372 ILE A N 1
ATOM 2898 C CA . ILE A 1 372 ? 12.530 -23.992 -51.407 1.00 27.38 372 ILE A CA 1
ATOM 2899 C C . ILE A 1 372 ? 11.744 -25.156 -50.726 1.00 27.38 372 ILE A C 1
ATOM 2901 O O . ILE A 1 372 ? 12.037 -26.330 -50.896 1.00 27.38 372 ILE A O 1
ATOM 2905 N N . SER A 1 373 ? 10.633 -24.736 -50.089 1.00 26.23 373 SER A N 1
ATOM 2906 C CA . SER A 1 373 ? 9.229 -25.232 -50.100 1.00 26.23 373 SER A CA 1
ATOM 2907 C C . SER A 1 373 ? 8.713 -26.516 -49.407 1.00 26.23 373 SER A C 1
ATOM 2909 O O . SER A 1 373 ? 8.993 -27.640 -49.797 1.00 26.23 373 SER A O 1
ATOM 2911 N N . SER A 1 374 ? 7.681 -26.253 -48.582 1.00 27.38 374 SER A N 1
ATOM 2912 C CA . SER A 1 374 ? 6.308 -26.820 -48.570 1.00 27.38 374 SER A CA 1
ATOM 2913 C C . SER A 1 374 ? 5.968 -28.182 -47.929 1.00 27.38 374 SER A C 1
ATOM 2915 O O . SER A 1 374 ? 6.415 -29.231 -48.372 1.00 27.38 374 SER A O 1
ATOM 2917 N N . SER A 1 375 ? 4.943 -28.111 -47.056 1.00 28.09 375 SER A N 1
ATOM 2918 C CA . SER A 1 375 ? 3.683 -28.899 -47.046 1.00 28.09 375 SER A CA 1
ATOM 2919 C C . SER A 1 375 ? 3.390 -29.891 -45.888 1.00 28.09 375 SER A C 1
ATOM 2921 O O . SER A 1 375 ? 4.006 -30.936 -45.750 1.00 28.09 375 SER A O 1
ATOM 2923 N N . SER A 1 376 ? 2.348 -29.518 -45.119 1.00 29.25 376 SER A N 1
ATOM 2924 C CA . SER A 1 376 ? 1.104 -30.246 -44.754 1.00 29.25 376 SER A CA 1
ATOM 2925 C C . SER A 1 376 ? 1.058 -31.557 -43.939 1.00 29.25 376 SER A C 1
ATOM 2927 O O . SER A 1 376 ? 1.629 -32.568 -44.325 1.00 29.25 376 SER A O 1
ATOM 2929 N N . GLY A 1 377 ? 0.118 -31.553 -42.969 1.00 25.53 377 GLY A N 1
ATOM 2930 C CA . GLY A 1 377 ? -0.627 -32.706 -42.410 1.00 25.53 377 GLY A CA 1
ATOM 2931 C C . GLY A 1 377 ? -0.104 -33.172 -41.044 1.00 25.53 377 GLY A C 1
ATOM 2932 O O . GLY A 1 377 ? 1.091 -33.344 -40.891 1.00 25.53 377 GLY A O 1
ATOM 2933 N N . GLY A 1 378 ? -0.870 -33.396 -39.974 1.00 24.52 378 GLY A N 1
ATOM 2934 C CA . GLY A 1 378 ? -2.305 -33.584 -39.781 1.00 24.52 378 GLY A CA 1
ATOM 2935 C C . GLY A 1 378 ? -2.531 -34.741 -38.784 1.00 24.52 378 GLY A C 1
ATOM 2936 O O . GLY A 1 378 ? -2.072 -35.844 -39.040 1.00 24.52 378 GLY A O 1
ATOM 2937 N N . VAL A 1 379 ? -3.277 -34.458 -37.705 1.00 25.77 379 VAL A N 1
ATOM 2938 C CA . VAL A 1 379 ? -4.145 -35.333 -36.868 1.00 25.77 379 VAL A CA 1
ATOM 2939 C C . VAL A 1 379 ? -3.599 -36.452 -35.933 1.00 25.77 379 VAL A C 1
ATOM 2941 O O . VAL A 1 379 ? -3.198 -37.525 -36.359 1.00 25.77 379 VAL A O 1
ATOM 2944 N N . SER A 1 380 ? -3.810 -36.198 -34.627 1.00 26.03 380 SER A N 1
ATOM 2945 C CA . SER A 1 380 ? -4.651 -36.943 -33.649 1.00 26.03 380 SER A CA 1
ATOM 2946 C C . SER A 1 380 ? -4.212 -38.236 -32.918 1.00 26.03 380 SER A C 1
ATOM 2948 O O . SER A 1 380 ? -4.084 -39.305 -33.498 1.00 26.03 380 SER A O 1
ATOM 2950 N N . SER A 1 381 ? -4.248 -38.102 -31.576 1.00 25.27 381 SER A N 1
ATOM 2951 C CA . SER A 1 381 ? -4.862 -38.960 -30.528 1.00 25.27 381 SER A CA 1
ATOM 2952 C C . SER A 1 381 ? -4.391 -40.402 -30.276 1.00 25.27 381 SER A C 1
ATOM 2954 O O . SER A 1 381 ? -4.597 -41.271 -31.112 1.00 25.27 381 SER A O 1
ATOM 2956 N N . SER A 1 382 ? -3.992 -40.709 -29.032 1.00 26.59 382 SER A N 1
ATOM 2957 C CA . SER A 1 382 ? -4.783 -41.530 -28.082 1.00 26.59 382 SER A CA 1
ATOM 2958 C C . SER A 1 382 ? -4.016 -41.795 -26.773 1.00 26.59 382 SER A C 1
ATOM 2960 O O . SER A 1 382 ? -2.809 -41.596 -26.691 1.00 26.59 382 SER A O 1
ATOM 2962 N N . SER A 1 383 ? -4.772 -42.185 -25.753 1.00 24.62 383 SER A N 1
ATOM 2963 C CA . SER A 1 383 ? -4.517 -42.041 -24.322 1.00 24.62 383 SER A CA 1
ATOM 2964 C C . SER A 1 383 ? -3.961 -43.308 -23.618 1.00 24.62 383 SER A C 1
ATOM 2966 O O . SER A 1 383 ? -3.679 -44.316 -24.255 1.00 24.62 383 SER A O 1
ATOM 2968 N N . PHE A 1 384 ? -3.951 -43.232 -22.274 1.00 25.77 384 PHE A N 1
ATOM 2969 C CA . PHE A 1 384 ? -4.084 -44.278 -21.229 1.00 25.77 384 PHE A CA 1
ATOM 2970 C C . PHE A 1 384 ? -2.828 -44.853 -20.526 1.00 25.77 384 PHE A C 1
ATOM 2972 O O . PHE A 1 384 ? -2.137 -45.728 -21.031 1.00 25.77 384 PHE A O 1
ATOM 2979 N N . SER A 1 385 ? -2.731 -44.451 -19.251 1.00 23.36 385 SER A N 1
ATOM 2980 C CA . SER A 1 385 ? -2.685 -45.287 -18.035 1.00 23.36 385 SER A CA 1
ATOM 2981 C C . SER A 1 385 ? -1.387 -45.906 -17.487 1.00 23.36 385 SER A C 1
ATOM 2983 O O . SER A 1 385 ? -0.743 -46.775 -18.061 1.00 23.36 385 SER A O 1
ATOM 2985 N N . SER A 1 386 ? -1.165 -45.475 -16.243 1.00 24.62 386 SER A N 1
ATOM 2986 C CA . SER A 1 386 ? -0.321 -45.877 -15.116 1.00 24.62 386 SER A CA 1
ATOM 2987 C C . SER A 1 386 ? -0.166 -47.374 -14.826 1.00 24.62 386 SER A C 1
ATOM 2989 O O . SER A 1 386 ? -1.109 -48.139 -15.010 1.00 24.62 386 SER A O 1
ATOM 2991 N N . SER A 1 387 ? 0.949 -47.740 -14.173 1.00 23.88 387 SER A N 1
ATOM 2992 C CA . SER A 1 387 ? 0.980 -48.598 -12.967 1.00 23.88 387 SER A CA 1
ATOM 2993 C C . SER A 1 387 ? 2.356 -48.573 -12.278 1.00 23.88 387 SER A C 1
ATOM 2995 O O . SER A 1 387 ? 3.392 -48.680 -12.929 1.00 23.88 387 SER A O 1
ATOM 2997 N N . SER A 1 388 ? 2.327 -48.436 -10.952 1.00 24.67 388 SER A N 1
ATOM 2998 C CA . SER A 1 388 ? 3.438 -48.425 -9.985 1.00 24.67 388 SER A CA 1
ATOM 2999 C C . SER A 1 388 ? 3.952 -49.833 -9.648 1.00 24.67 388 SER A C 1
ATOM 3001 O O . SER A 1 388 ? 3.180 -50.770 -9.789 1.00 24.67 388 SER A O 1
ATOM 3003 N N . PHE A 1 389 ? 5.174 -49.975 -9.102 1.00 22.83 389 PHE A N 1
ATOM 3004 C CA . PHE A 1 389 ? 5.507 -50.908 -7.997 1.00 22.83 389 PHE A CA 1
ATOM 3005 C C . PHE A 1 389 ? 6.917 -50.644 -7.417 1.00 22.83 389 PHE A C 1
ATOM 3007 O O . PHE A 1 389 ? 7.870 -50.394 -8.152 1.00 22.83 389 PHE A O 1
ATOM 3014 N N . SER A 1 390 ? 7.022 -50.734 -6.087 1.00 22.81 390 SER A N 1
ATOM 3015 C CA . SER A 1 390 ? 8.202 -50.507 -5.227 1.00 22.81 390 SER A CA 1
ATOM 3016 C C . SER A 1 390 ? 8.755 -51.826 -4.669 1.00 22.81 390 SER A C 1
ATOM 3018 O O . SER A 1 390 ? 7.925 -52.656 -4.316 1.00 22.81 390 SER A O 1
ATOM 3020 N N . ILE A 1 391 ? 10.082 -51.983 -4.459 1.00 23.53 391 ILE A N 1
ATOM 3021 C CA . ILE A 1 391 ? 10.714 -52.928 -3.489 1.00 23.53 391 ILE A CA 1
ATOM 3022 C C . ILE A 1 391 ? 12.108 -52.398 -3.014 1.00 23.53 391 ILE A C 1
ATOM 3024 O O . ILE A 1 391 ? 12.933 -52.018 -3.839 1.00 23.53 391 ILE A O 1
ATOM 3028 N N . PHE A 1 392 ? 12.360 -52.404 -1.689 1.00 21.94 392 PHE A N 1
ATOM 3029 C CA . PHE A 1 392 ? 13.622 -52.138 -0.932 1.00 21.94 392 PHE A CA 1
ATOM 3030 C C . PHE A 1 392 ? 14.345 -53.474 -0.527 1.00 21.94 392 PHE A C 1
ATOM 3032 O O . PHE A 1 392 ? 13.794 -54.530 -0.821 1.00 21.94 392 PHE A O 1
ATOM 3039 N N . PRO A 1 393 ? 15.376 -53.532 0.363 1.00 34.44 393 PRO A N 1
ATOM 3040 C CA . PRO A 1 393 ? 16.773 -53.029 0.344 1.00 34.44 393 PRO A CA 1
ATOM 3041 C C . PRO A 1 393 ? 17.827 -54.131 0.722 1.00 34.44 393 PRO A C 1
ATOM 3043 O O . PRO A 1 393 ? 17.429 -55.230 1.073 1.00 34.44 393 PRO A O 1
ATOM 3046 N N . THR A 1 394 ? 19.150 -53.835 0.737 1.00 21.78 394 THR A N 1
ATOM 3047 C CA . THR A 1 394 ? 20.129 -54.237 1.807 1.00 21.78 394 THR A CA 1
ATOM 3048 C C . THR A 1 394 ? 21.574 -53.717 1.578 1.00 21.78 394 THR A C 1
ATOM 3050 O O . THR A 1 394 ? 22.243 -54.111 0.630 1.00 21.78 394 THR A O 1
ATOM 3053 N N . SER A 1 395 ? 22.012 -52.840 2.497 1.00 23.33 395 SER A N 1
ATOM 3054 C CA . SER A 1 395 ? 23.321 -52.635 3.185 1.00 23.33 395 SER A CA 1
ATOM 3055 C C . SER A 1 395 ? 24.669 -53.197 2.665 1.00 23.33 395 SER A C 1
ATOM 3057 O O . SER A 1 395 ? 24.815 -54.410 2.585 1.00 23.33 395 SER A O 1
ATOM 3059 N N . SER A 1 396 ? 25.721 -52.346 2.590 1.00 23.44 396 SER A N 1
ATOM 3060 C CA . SER A 1 396 ? 26.750 -52.145 3.660 1.00 23.44 396 SER A CA 1
ATOM 3061 C C . SER A 1 396 ? 27.945 -51.233 3.247 1.00 23.44 396 SER A C 1
ATOM 3063 O O . SER A 1 396 ? 28.569 -51.514 2.232 1.00 23.44 396 SER A O 1
ATOM 3065 N N . SER A 1 397 ? 28.245 -50.202 4.075 1.00 24.47 397 SER A N 1
ATOM 3066 C CA . SER A 1 397 ? 29.541 -49.540 4.465 1.00 24.47 397 SER A CA 1
ATOM 3067 C C . SER A 1 397 ? 30.721 -49.418 3.460 1.00 24.47 397 SER A C 1
ATOM 3069 O O . SER A 1 397 ? 31.073 -50.405 2.837 1.00 24.47 397 SER A O 1
ATOM 3071 N N . SER A 1 398 ? 31.497 -48.324 3.313 1.00 25.70 398 SER A N 1
ATOM 3072 C CA . SER A 1 398 ? 31.981 -47.295 4.264 1.00 25.70 398 SER A CA 1
ATOM 3073 C C . SER A 1 398 ? 32.670 -46.077 3.581 1.00 25.70 398 SER A C 1
ATOM 3075 O O . SER A 1 398 ? 33.253 -46.213 2.511 1.00 25.70 398 SER A O 1
ATOM 3077 N N . SER A 1 399 ? 32.705 -44.952 4.319 1.00 26.59 399 SER A N 1
ATOM 3078 C CA . SER A 1 399 ? 33.706 -43.851 4.380 1.00 26.59 399 SER A CA 1
ATOM 3079 C C . SER A 1 399 ? 33.924 -42.850 3.219 1.00 26.59 399 SER A C 1
ATOM 3081 O O . SER A 1 399 ? 34.674 -43.101 2.286 1.00 26.59 399 SER A O 1
ATOM 3083 N N . SER A 1 400 ? 33.391 -41.641 3.452 1.00 25.88 400 SER A N 1
ATOM 3084 C CA . SER A 1 400 ? 34.078 -40.328 3.454 1.00 25.88 400 SER A CA 1
ATOM 3085 C C . SER A 1 400 ? 34.757 -39.783 2.183 1.00 25.88 400 SER A C 1
ATOM 3087 O O . SER A 1 400 ? 35.924 -40.065 1.943 1.00 25.88 400 SER A O 1
ATOM 3089 N N . ALA A 1 401 ? 34.099 -38.834 1.501 1.00 25.52 401 ALA A N 1
ATOM 3090 C CA . ALA A 1 401 ? 34.558 -37.441 1.311 1.00 25.52 401 ALA A CA 1
ATOM 3091 C C . ALA A 1 401 ? 33.622 -36.679 0.347 1.00 25.52 401 ALA A C 1
ATOM 3093 O O . ALA A 1 401 ? 33.099 -37.235 -0.611 1.00 25.52 401 ALA A O 1
ATOM 3094 N N . LYS A 1 402 ? 33.400 -35.394 0.641 1.00 28.38 402 LYS A N 1
ATOM 3095 C CA . LYS A 1 402 ? 32.497 -34.469 -0.057 1.00 28.38 402 LYS A CA 1
ATOM 3096 C C . LYS A 1 402 ? 33.037 -34.055 -1.436 1.00 28.38 402 LYS A C 1
ATOM 3098 O O . LYS A 1 402 ? 34.139 -33.524 -1.502 1.00 28.38 402 LYS A O 1
ATOM 3103 N N . SER A 1 403 ? 32.202 -34.139 -2.472 1.00 25.98 403 SER A N 1
ATOM 3104 C CA . SER A 1 403 ? 32.115 -33.130 -3.543 1.00 25.98 403 SER A CA 1
ATOM 3105 C C . SER A 1 403 ? 30.794 -33.300 -4.297 1.00 25.98 403 SER A C 1
ATOM 3107 O O . SER A 1 403 ? 30.577 -34.309 -4.970 1.00 25.98 403 SER A O 1
ATOM 3109 N N . SER A 1 404 ? 29.899 -32.331 -4.139 1.00 26.56 404 SER A N 1
ATOM 3110 C CA . SER A 1 404 ? 28.577 -32.302 -4.758 1.00 26.56 404 SER A CA 1
ATOM 3111 C C . SER A 1 404 ? 28.712 -32.123 -6.269 1.00 26.56 404 SER A C 1
ATOM 3113 O O . SER A 1 404 ? 29.215 -31.104 -6.736 1.00 26.56 404 SER A O 1
ATOM 3115 N N . SER A 1 405 ? 28.275 -33.135 -7.011 1.00 29.12 405 SER A N 1
ATOM 3116 C CA . SER A 1 405 ? 28.064 -33.090 -8.454 1.00 29.12 405 SER A CA 1
ATOM 3117 C C . SER A 1 405 ? 26.566 -33.003 -8.747 1.00 29.12 405 SER A C 1
ATOM 3119 O O . SER A 1 405 ? 25.716 -33.324 -7.919 1.00 29.12 405 SER A O 1
ATOM 3121 N N . SER A 1 406 ? 26.290 -32.466 -9.922 1.00 29.92 406 SER A N 1
ATOM 3122 C CA . SER A 1 406 ? 25.031 -31.976 -10.460 1.00 29.92 406 SER A CA 1
ATOM 3123 C C . SER A 1 406 ? 23.920 -33.013 -10.693 1.00 29.92 406 SER A C 1
ATOM 3125 O O . SER A 1 406 ? 24.176 -34.172 -11.006 1.00 29.92 406 SER A O 1
ATOM 3127 N N . SER A 1 407 ? 22.697 -32.462 -10.716 1.00 33.16 407 SER A N 1
ATOM 3128 C CA . SER A 1 407 ? 21.527 -32.801 -11.550 1.00 33.16 407 SER A CA 1
ATOM 3129 C C . SER A 1 407 ? 20.764 -34.111 -11.320 1.00 33.16 407 SER A C 1
ATOM 3131 O O . SER A 1 407 ? 21.179 -35.155 -11.810 1.00 33.16 407 SER A O 1
ATOM 3133 N N . VAL A 1 408 ? 19.535 -33.981 -10.795 1.00 25.91 408 VAL A N 1
ATOM 3134 C CA . VAL A 1 408 ? 18.323 -34.589 -11.382 1.00 25.91 408 VAL A CA 1
ATOM 3135 C C . VAL A 1 408 ? 17.147 -33.620 -11.163 1.00 25.91 408 VAL A C 1
ATOM 3137 O O . VAL A 1 408 ? 16.766 -33.362 -10.026 1.00 25.91 408 VAL A O 1
ATOM 3140 N N . VAL A 1 409 ? 16.591 -33.056 -12.241 1.00 30.67 409 VAL A N 1
ATOM 3141 C CA . VAL A 1 409 ? 15.298 -32.350 -12.212 1.00 30.67 409 VAL A CA 1
ATOM 3142 C C . VAL A 1 409 ? 14.210 -33.416 -12.264 1.00 30.67 409 VAL A C 1
ATOM 3144 O O . VAL A 1 409 ? 13.950 -33.996 -13.316 1.00 30.67 409 VAL A O 1
ATOM 3147 N N . SER A 1 410 ? 13.598 -33.703 -11.122 1.00 26.81 410 SER A N 1
ATOM 3148 C CA . SER A 1 410 ? 12.298 -34.365 -11.053 1.00 26.81 410 SER A CA 1
ATOM 3149 C C . SER A 1 410 ? 11.212 -33.297 -11.129 1.00 26.81 410 SER A C 1
ATOM 3151 O O . SER A 1 410 ? 11.231 -32.335 -10.365 1.00 26.81 410 SER A O 1
ATOM 3153 N N . SER A 1 411 ? 10.273 -33.469 -12.057 1.00 36.12 411 SER A N 1
ATOM 3154 C CA . SER A 1 411 ? 9.011 -32.732 -12.131 1.00 36.12 411 SER A CA 1
ATOM 3155 C C . SER A 1 411 ? 8.389 -32.587 -10.738 1.00 36.12 411 SER A C 1
ATOM 3157 O O . SER A 1 411 ? 8.038 -33.601 -10.132 1.00 36.12 411 SER A O 1
ATOM 3159 N N . ALA A 1 412 ? 8.271 -31.359 -10.231 1.00 52.94 412 ALA A N 1
ATOM 3160 C CA . ALA A 1 412 ? 7.647 -31.099 -8.938 1.00 52.94 412 ALA A CA 1
ATOM 3161 C C . ALA A 1 412 ? 6.194 -31.602 -8.970 1.00 52.94 412 ALA A C 1
ATOM 3163 O O . ALA A 1 412 ? 5.361 -31.071 -9.705 1.00 52.94 412 ALA A O 1
ATOM 3164 N N . SER A 1 413 ? 5.910 -32.673 -8.228 1.00 69.38 413 SER A N 1
ATOM 3165 C CA . SER A 1 413 ? 4.548 -33.152 -7.995 1.00 69.38 413 SER A CA 1
ATOM 3166 C C . SER A 1 413 ? 3.982 -32.412 -6.791 1.00 69.38 413 SER A C 1
ATOM 3168 O O . SER A 1 413 ? 4.697 -32.217 -5.810 1.00 69.38 413 SER A O 1
ATOM 3170 N N . LYS A 1 414 ? 2.691 -32.060 -6.826 1.00 78.06 414 LYS A N 1
ATOM 3171 C CA . LYS A 1 414 ? 1.974 -31.478 -5.677 1.00 78.06 414 LYS A CA 1
ATOM 3172 C C . LYS A 1 414 ? 2.110 -32.344 -4.417 1.00 78.06 414 LYS A C 1
ATOM 3174 O O . LYS A 1 414 ? 2.126 -31.820 -3.309 1.00 78.06 414 LYS A O 1
ATOM 3179 N N . ASP A 1 415 ? 2.265 -33.658 -4.594 1.00 81.81 415 ASP A N 1
ATOM 3180 C CA . ASP A 1 415 ? 2.447 -34.611 -3.499 1.00 81.81 415 ASP A CA 1
ATOM 3181 C C . ASP A 1 415 ? 3.708 -34.345 -2.661 1.00 81.81 415 ASP A C 1
ATOM 3183 O O . ASP A 1 415 ? 3.731 -34.676 -1.478 1.00 81.81 415 ASP A O 1
ATOM 3187 N N . ASN A 1 416 ? 4.725 -33.689 -3.232 1.00 82.56 416 ASN A N 1
ATOM 3188 C CA . ASN A 1 416 ? 5.964 -33.349 -2.530 1.00 82.56 416 ASN A CA 1
ATOM 3189 C C . ASN A 1 416 ? 5.764 -32.285 -1.438 1.00 82.56 416 ASN A C 1
ATOM 3191 O O . ASN A 1 416 ? 6.651 -32.083 -0.615 1.00 82.56 416 ASN A O 1
ATOM 3195 N N . PHE A 1 417 ? 4.625 -31.583 -1.413 1.00 84.62 417 PHE A N 1
ATOM 3196 C CA . PHE A 1 417 ? 4.354 -30.564 -0.397 1.00 84.62 417 PHE A CA 1
ATOM 3197 C C . PHE A 1 417 ? 3.916 -31.157 0.947 1.00 84.62 417 PHE A C 1
ATOM 3199 O O . PHE A 1 417 ? 4.049 -30.488 1.976 1.00 84.62 417 PHE A O 1
ATOM 3206 N N . PHE A 1 418 ? 3.425 -32.398 0.956 1.00 86.50 418 PHE A N 1
ATOM 3207 C CA . PHE A 1 418 ? 2.832 -33.028 2.134 1.00 86.50 418 PHE A CA 1
ATOM 3208 C C . PHE A 1 418 ? 3.837 -33.875 2.908 1.00 86.50 418 PHE A C 1
ATOM 3210 O O . PHE A 1 418 ? 4.747 -34.476 2.341 1.00 86.50 418 PHE A O 1
ATOM 3217 N N . ASN A 1 419 ? 3.632 -33.952 4.219 1.00 86.69 419 ASN A N 1
ATOM 3218 C CA . ASN A 1 419 ? 4.405 -34.830 5.081 1.00 86.69 419 ASN A CA 1
ATOM 3219 C C . ASN A 1 419 ? 3.803 -36.242 5.063 1.00 86.69 419 ASN A C 1
ATOM 3221 O O . ASN A 1 419 ? 2.652 -36.419 5.453 1.00 86.69 419 ASN A O 1
ATOM 3225 N N . SER A 1 420 ? 4.564 -37.255 4.642 1.00 85.12 420 SER A N 1
ATOM 3226 C CA . SER A 1 420 ? 4.085 -38.646 4.606 1.00 85.12 420 SER A CA 1
ATOM 3227 C C . SER A 1 420 ? 3.723 -39.217 5.978 1.00 85.12 420 SER A C 1
ATOM 3229 O O . SER A 1 420 ? 2.968 -40.185 6.044 1.00 85.12 420 SER A O 1
ATOM 3231 N N . ASP A 1 421 ? 4.250 -38.626 7.051 1.00 85.31 421 ASP A N 1
ATOM 3232 C CA . ASP A 1 421 ? 4.039 -39.082 8.425 1.00 85.31 421 ASP A CA 1
ATOM 3233 C C . ASP A 1 421 ? 2.756 -38.498 9.044 1.00 85.31 421 ASP A C 1
ATOM 3235 O O . ASP A 1 421 ? 2.302 -38.960 10.092 1.00 85.31 421 ASP A O 1
ATOM 3239 N N . VAL A 1 422 ? 2.131 -37.516 8.383 1.00 86.56 422 VAL A N 1
ATOM 3240 C CA . VAL A 1 422 ? 0.852 -36.934 8.802 1.00 86.56 422 VAL A CA 1
ATOM 3241 C C . VAL A 1 422 ? -0.305 -37.630 8.088 1.00 86.56 422 VAL A C 1
ATOM 3243 O O . VAL A 1 422 ? -0.306 -37.822 6.871 1.00 86.56 422 VAL A O 1
ATOM 3246 N N . THR A 1 423 ? -1.341 -37.990 8.849 1.00 90.94 423 THR A N 1
ATOM 3247 C CA . THR A 1 423 ? -2.586 -38.518 8.278 1.00 90.94 423 THR A CA 1
ATOM 3248 C C . THR A 1 423 ? -3.493 -37.366 7.863 1.00 90.94 423 THR A C 1
ATOM 3250 O O . THR A 1 423 ? -3.945 -36.594 8.703 1.00 90.94 423 THR A O 1
ATOM 3253 N N . TYR A 1 424 ? -3.784 -37.278 6.567 1.00 92.31 424 TYR A N 1
ATOM 3254 C CA . TYR A 1 424 ? -4.655 -36.250 6.003 1.00 92.31 424 TYR A CA 1
ATOM 3255 C C . TYR A 1 424 ? -6.085 -36.750 5.815 1.00 92.31 424 TYR A C 1
ATOM 3257 O O . TYR A 1 424 ? -6.306 -37.863 5.330 1.00 92.31 424 TYR A O 1
ATOM 3265 N N . GLY A 1 425 ? -7.053 -35.885 6.115 1.00 93.94 425 GLY A N 1
ATOM 3266 C CA . GLY A 1 425 ? -8.420 -36.010 5.621 1.00 93.94 425 GLY A CA 1
ATOM 3267 C C . GLY A 1 425 ? -8.537 -35.543 4.168 1.00 93.94 425 GLY A C 1
ATOM 3268 O O . GLY A 1 425 ? -7.555 -35.134 3.544 1.00 93.94 425 GLY A O 1
ATOM 3269 N N . THR A 1 426 ? -9.748 -35.596 3.615 1.00 94.38 426 THR A N 1
ATOM 3270 C CA . THR A 1 426 ? -10.027 -35.092 2.264 1.00 94.38 426 THR A CA 1
ATOM 3271 C C . THR A 1 426 ? -11.361 -34.366 2.199 1.00 94.38 426 THR A C 1
ATOM 3273 O O . THR A 1 426 ? -12.356 -34.843 2.743 1.00 94.38 426 THR A O 1
ATOM 3276 N N . LEU A 1 427 ? -11.401 -33.287 1.430 1.00 93.69 427 LEU A N 1
ATOM 3277 C CA . LEU A 1 427 ? -12.578 -32.520 1.063 1.00 93.69 427 LEU A CA 1
ATOM 3278 C C . LEU A 1 427 ? -12.732 -32.538 -0.455 1.00 93.69 427 LEU A C 1
ATOM 3280 O O . LEU A 1 427 ? -11.827 -32.123 -1.171 1.00 93.69 427 LEU A O 1
ATOM 3284 N N . LYS A 1 428 ? -13.892 -32.966 -0.952 1.00 93.69 428 LYS A N 1
ATOM 3285 C CA . LYS A 1 428 ? -14.239 -32.837 -2.369 1.00 93.69 428 LYS A CA 1
ATOM 3286 C C . LYS A 1 428 ? -15.125 -31.613 -2.575 1.00 93.69 428 LYS A C 1
ATOM 3288 O O . LYS A 1 428 ? -16.230 -31.571 -2.041 1.00 93.69 428 LYS A O 1
ATOM 3293 N N . ASP A 1 429 ? -14.665 -30.655 -3.371 1.00 94.38 429 ASP A N 1
ATOM 3294 C CA . ASP A 1 429 ? -15.461 -29.504 -3.788 1.00 94.38 429 ASP A CA 1
ATOM 3295 C C . ASP A 1 429 ? -16.480 -29.950 -4.846 1.00 94.38 429 ASP A C 1
ATOM 3297 O O . ASP A 1 429 ? -16.132 -30.442 -5.921 1.00 94.38 429 ASP A O 1
ATOM 3301 N N . SER A 1 430 ? -17.767 -29.833 -4.526 1.00 91.19 430 SER A N 1
ATOM 3302 C CA . SER A 1 430 ? -18.865 -30.235 -5.410 1.00 91.19 430 SER A CA 1
ATOM 3303 C C . SER A 1 430 ? -18.998 -29.339 -6.646 1.00 91.19 430 SER A C 1
ATOM 3305 O O . SER A 1 430 ? -19.619 -29.758 -7.624 1.00 91.19 430 SER A O 1
ATOM 3307 N N . ARG A 1 431 ? -18.415 -28.132 -6.622 1.00 93.06 431 ARG A N 1
ATOM 3308 C CA . ARG A 1 431 ? -18.570 -27.106 -7.665 1.00 93.06 431 ARG A CA 1
ATOM 3309 C C . ARG A 1 431 ? -17.667 -27.342 -8.872 1.00 93.06 431 ARG A C 1
ATOM 3311 O O . ARG A 1 431 ? -18.050 -26.984 -9.983 1.00 93.06 431 ARG A O 1
ATOM 3318 N N . ASP A 1 432 ? -16.486 -27.923 -8.665 1.00 92.75 432 ASP A N 1
ATOM 3319 C CA . ASP A 1 432 ? -15.503 -28.216 -9.721 1.00 92.75 432 ASP A CA 1
ATOM 3320 C C . ASP A 1 432 ? -14.944 -29.652 -9.678 1.00 92.75 432 ASP A C 1
ATOM 3322 O O . ASP A 1 432 ? -14.209 -30.065 -10.575 1.00 92.75 432 ASP A O 1
ATOM 3326 N N . GLY A 1 433 ? -15.317 -30.439 -8.665 1.00 89.56 433 GLY A N 1
ATOM 3327 C CA . GLY A 1 433 ? -14.892 -31.823 -8.489 1.00 89.56 433 GLY A CA 1
ATOM 3328 C C . GLY A 1 433 ? -13.481 -31.993 -7.924 1.00 89.56 433 GLY A C 1
ATOM 3329 O O . GLY A 1 433 ? -13.059 -33.145 -7.773 1.00 89.56 433 GLY A O 1
ATOM 3330 N N . GLN A 1 434 ? -12.761 -30.910 -7.606 1.00 91.50 434 GLN A N 1
ATOM 3331 C CA . GLN A 1 434 ? -11.417 -30.995 -7.038 1.00 91.50 434 GLN A CA 1
ATOM 3332 C C . GLN A 1 434 ? -11.445 -31.576 -5.625 1.00 91.50 434 GLN A C 1
ATOM 3334 O O . GLN A 1 434 ? -12.380 -31.365 -4.855 1.00 91.50 434 GLN A O 1
ATOM 3339 N N . VAL A 1 435 ? -10.406 -32.341 -5.292 1.00 93.81 435 VAL A N 1
ATOM 3340 C CA . VAL A 1 435 ? -10.236 -32.961 -3.976 1.00 93.81 435 VAL A CA 1
ATOM 3341 C C . VAL A 1 435 ? -9.017 -32.340 -3.311 1.00 93.81 435 VAL A C 1
ATOM 3343 O O . VAL A 1 435 ? -7.935 -32.353 -3.890 1.00 93.81 435 VAL A O 1
ATOM 3346 N N . TYR A 1 436 ? -9.212 -31.814 -2.108 1.00 94.88 436 TYR A N 1
ATOM 3347 C CA . TYR A 1 436 ? -8.201 -31.169 -1.279 1.00 94.88 436 TYR A CA 1
ATOM 3348 C C . TYR A 1 436 ? -7.953 -32.014 -0.032 1.00 94.88 436 TYR A C 1
ATOM 3350 O O . TYR A 1 436 ? -8.895 -32.529 0.567 1.00 94.88 436 TYR A O 1
ATOM 3358 N N . LYS A 1 437 ? -6.704 -32.146 0.396 1.00 94.69 437 LYS A N 1
ATOM 3359 C CA . LYS A 1 437 ? -6.333 -32.705 1.694 1.00 94.69 437 LYS A CA 1
ATOM 3360 C C . LYS A 1 437 ? -6.701 -31.735 2.811 1.00 94.69 437 LYS A C 1
ATOM 3362 O O . LYS A 1 437 ? -6.669 -30.516 2.631 1.00 94.69 437 LYS A O 1
ATOM 3367 N N . THR A 1 438 ? -7.019 -32.277 3.977 1.00 95.69 438 THR A N 1
ATOM 3368 C CA . THR A 1 438 ? -7.356 -31.509 5.181 1.00 95.69 438 THR A CA 1
ATOM 3369 C C . THR A 1 438 ? -6.576 -32.026 6.384 1.00 95.69 438 THR A C 1
ATOM 3371 O O . THR A 1 438 ? -6.147 -33.181 6.399 1.00 95.69 438 THR A O 1
ATOM 3374 N N . VAL A 1 439 ? -6.383 -31.177 7.387 1.00 94.44 439 VAL A N 1
ATOM 3375 C CA . VAL A 1 439 ? -5.697 -31.511 8.640 1.00 94.44 439 VAL A CA 1
ATOM 3376 C C . VAL A 1 439 ? -6.386 -30.811 9.807 1.00 94.44 439 VAL A C 1
ATOM 3378 O O . VAL A 1 439 ? -6.920 -29.720 9.640 1.00 94.44 439 VAL A O 1
ATOM 3381 N N . GLU A 1 440 ? -6.404 -31.440 10.974 1.00 91.31 440 GLU A N 1
ATOM 3382 C CA . GLU A 1 440 ? -6.980 -30.860 12.188 1.00 91.31 440 GLU A CA 1
ATOM 3383 C C . GLU A 1 440 ? -5.874 -30.216 13.031 1.00 91.31 440 GLU A C 1
ATOM 3385 O O . GLU A 1 440 ? -4.872 -30.861 13.341 1.00 91.31 440 GLU A O 1
ATOM 3390 N N . ILE A 1 441 ? -6.045 -28.941 13.386 1.00 84.38 441 ILE A N 1
ATOM 3391 C CA . ILE A 1 441 ? -5.121 -28.167 14.223 1.00 84.38 441 ILE A CA 1
ATOM 3392 C C . ILE A 1 441 ? -5.962 -27.495 15.309 1.00 84.38 441 ILE A C 1
ATOM 3394 O O . ILE A 1 441 ? -6.881 -26.745 14.994 1.00 84.38 441 ILE A O 1
ATOM 3398 N N . ASN A 1 442 ? -5.675 -27.794 16.581 1.00 79.00 442 ASN A N 1
ATOM 3399 C CA . ASN A 1 442 ? -6.400 -27.262 17.747 1.00 79.00 442 ASN A CA 1
ATOM 3400 C C . ASN A 1 442 ? -7.941 -27.395 17.684 1.00 79.00 442 ASN A C 1
ATOM 3402 O O . ASN A 1 442 ? -8.661 -26.542 18.187 1.00 79.00 442 ASN A O 1
ATOM 3406 N N . GLY A 1 443 ? -8.465 -28.480 17.101 1.00 79.00 443 GLY A N 1
ATOM 3407 C CA . GLY A 1 443 ? -9.915 -28.718 16.996 1.00 79.00 443 GLY A CA 1
ATOM 3408 C C . GLY A 1 443 ? -10.596 -28.035 15.803 1.00 79.00 443 GLY A C 1
ATOM 3409 O O . GLY A 1 443 ? -11.783 -28.261 15.567 1.00 79.00 443 GLY A O 1
ATOM 3410 N N . THR A 1 444 ? -9.846 -27.268 15.006 1.00 85.75 444 THR A N 1
ATOM 3411 C CA . THR A 1 444 ? -10.303 -26.687 13.737 1.00 85.75 444 THR A CA 1
ATOM 3412 C C . THR A 1 444 ? -9.756 -27.506 12.574 1.00 85.75 444 THR A C 1
ATOM 3414 O O . THR A 1 444 ? -8.558 -27.793 12.502 1.00 85.75 444 THR A O 1
ATOM 3417 N N . THR A 1 445 ? -10.615 -27.889 11.627 1.00 94.44 445 THR A N 1
ATOM 3418 C CA . THR A 1 445 ? -10.173 -28.592 10.418 1.00 94.44 445 THR A CA 1
ATOM 3419 C C . THR A 1 445 ? -9.784 -27.576 9.352 1.00 94.44 445 THR A C 1
ATOM 3421 O O . THR A 1 445 ? -10.623 -26.850 8.828 1.00 94.44 445 THR A O 1
ATOM 3424 N N . TRP A 1 446 ? -8.513 -27.551 8.976 1.00 95.50 446 TRP A N 1
ATOM 3425 C CA . TRP A 1 446 ? -7.979 -26.706 7.916 1.00 95.50 446 TRP A CA 1
ATOM 3426 C C . TRP A 1 446 ? -7.873 -27.476 6.605 1.00 95.50 446 TRP A C 1
ATOM 3428 O O . TRP A 1 446 ? -7.542 -28.666 6.582 1.00 95.50 446 TRP A O 1
ATOM 3438 N N . MET A 1 447 ? -8.063 -26.792 5.478 1.00 96.38 447 MET A N 1
ATOM 3439 C CA . MET A 1 447 ? -7.493 -27.274 4.226 1.00 96.38 447 MET A CA 1
ATOM 3440 C C . MET A 1 447 ? -5.967 -27.319 4.378 1.00 96.38 447 MET A C 1
ATOM 3442 O O . MET A 1 447 ? -5.348 -26.335 4.777 1.00 96.38 447 MET A O 1
ATOM 3446 N N . ALA A 1 448 ? -5.359 -28.455 4.030 1.00 93.25 448 ALA A N 1
ATOM 3447 C CA . ALA A 1 448 ? -3.908 -28.618 3.916 1.00 93.25 448 ALA A CA 1
ATOM 3448 C C . ALA A 1 448 ? -3.379 -28.107 2.558 1.00 93.25 448 ALA A C 1
ATOM 3450 O O . ALA A 1 448 ? -2.174 -28.029 2.329 1.00 93.25 448 ALA A O 1
ATOM 3451 N N . GLU A 1 449 ? -4.276 -27.681 1.671 1.00 92.38 449 GLU A N 1
ATOM 3452 C CA . GLU A 1 449 ? -3.980 -27.157 0.342 1.00 92.38 449 GLU A CA 1
ATOM 3453 C C . GLU A 1 449 ? -4.596 -25.771 0.151 1.00 92.38 449 GLU A C 1
ATOM 3455 O O . GLU A 1 449 ? -5.618 -25.445 0.750 1.00 92.38 449 GLU A O 1
ATOM 3460 N N . ASN A 1 450 ? -4.003 -24.954 -0.720 1.00 95.88 450 ASN A N 1
ATOM 3461 C CA . ASN A 1 450 ? -4.632 -23.704 -1.139 1.00 95.88 450 ASN A CA 1
ATOM 3462 C C . ASN A 1 450 ? -5.763 -24.000 -2.140 1.00 95.88 450 ASN A C 1
ATOM 3464 O O . ASN A 1 450 ? -5.630 -24.864 -3.013 1.00 95.88 450 ASN A O 1
ATOM 3468 N N . LEU A 1 451 ? -6.860 -23.251 -2.049 1.00 97.19 451 LEU A N 1
ATOM 3469 C CA . LEU A 1 451 ? -8.037 -23.406 -2.899 1.00 97.19 451 LEU A CA 1
ATOM 3470 C C . LEU A 1 451 ? -7.713 -23.096 -4.372 1.00 97.19 451 LEU A C 1
ATOM 3472 O O . LEU A 1 451 ? -7.122 -22.064 -4.692 1.00 97.19 451 LEU A O 1
ATOM 3476 N N . ASN A 1 452 ? -8.180 -23.936 -5.297 1.00 96.38 452 ASN A N 1
ATOM 3477 C CA . ASN A 1 452 ? -7.962 -23.800 -6.744 1.00 96.38 452 ASN A CA 1
ATOM 3478 C C . ASN A 1 452 ? -9.281 -23.699 -7.545 1.00 96.38 452 ASN A C 1
ATOM 3480 O O . ASN A 1 452 ? -9.351 -24.097 -8.709 1.00 96.38 452 ASN A O 1
ATOM 3484 N N . PHE A 1 453 ? -10.340 -23.158 -6.944 1.00 96.75 453 PHE A N 1
ATOM 3485 C CA . PHE A 1 453 ? -11.629 -22.972 -7.602 1.00 96.75 453 PHE A CA 1
ATOM 3486 C C . PHE A 1 453 ? -11.604 -21.786 -8.583 1.00 96.75 453 PHE A C 1
ATOM 3488 O O . PHE A 1 453 ? -11.502 -20.626 -8.195 1.00 96.75 453 PHE A O 1
ATOM 3495 N N . ALA A 1 454 ? -11.723 -22.070 -9.881 1.00 94.06 454 ALA A N 1
ATOM 3496 C CA . ALA A 1 454 ? -11.638 -21.055 -10.936 1.00 94.06 454 ALA A CA 1
ATOM 3497 C C . ALA A 1 454 ? -12.897 -20.181 -11.093 1.00 94.06 454 ALA A C 1
ATOM 3499 O O . ALA A 1 454 ? -12.881 -19.255 -11.895 1.00 94.06 454 ALA A O 1
ATOM 3500 N N . GLY A 1 455 ? -13.987 -20.483 -10.382 1.00 91.50 455 GLY A N 1
ATOM 3501 C CA . GLY A 1 455 ? -15.302 -19.893 -10.636 1.00 91.50 455 GLY A CA 1
ATOM 3502 C C . GLY A 1 455 ? -16.036 -20.535 -11.817 1.00 91.50 455 GLY A C 1
ATOM 3503 O O . GLY A 1 455 ? -15.461 -21.234 -12.652 1.00 91.50 455 GLY A O 1
ATOM 3504 N N . ASN A 1 456 ? -17.344 -20.307 -11.884 1.00 90.81 456 ASN A N 1
ATOM 3505 C CA . ASN A 1 456 ? -18.231 -20.806 -12.938 1.00 90.81 456 ASN A CA 1
ATOM 3506 C C . ASN A 1 456 ? -19.353 -19.780 -13.202 1.00 90.81 456 ASN A C 1
ATOM 3508 O O . ASN A 1 456 ? -19.217 -18.617 -12.823 1.00 90.81 456 ASN A O 1
ATOM 3512 N N . SER A 1 457 ? -20.428 -20.160 -13.901 1.00 85.56 457 SER A N 1
ATOM 3513 C CA . SER A 1 457 ? -21.569 -19.259 -14.145 1.00 85.56 457 SER A CA 1
ATOM 3514 C C . SER A 1 457 ? -22.209 -18.742 -12.858 1.00 85.56 457 SER A C 1
ATOM 3516 O O . SER A 1 457 ? -22.635 -17.592 -12.816 1.00 85.56 457 SER A O 1
ATOM 3518 N N . ASP A 1 458 ? -22.228 -19.574 -11.821 1.00 84.75 458 ASP A N 1
ATOM 3519 C CA . ASP A 1 458 ? -22.893 -19.295 -10.549 1.00 84.75 458 ASP A CA 1
ATOM 3520 C C . ASP A 1 458 ? -21.946 -18.565 -9.578 1.00 84.75 458 ASP A C 1
ATOM 3522 O O . ASP A 1 458 ? -22.387 -17.927 -8.627 1.00 84.75 458 ASP A O 1
ATOM 3526 N N . TRP A 1 459 ? -20.637 -18.613 -9.856 1.00 89.31 459 TRP A N 1
ATOM 3527 C CA . TRP A 1 459 ? -19.559 -17.974 -9.097 1.00 89.31 459 TRP A CA 1
ATOM 3528 C C . TRP A 1 459 ? -18.708 -17.062 -9.998 1.00 89.31 459 TRP A C 1
ATOM 3530 O O . TRP A 1 459 ? -17.556 -17.390 -10.315 1.00 89.31 459 TRP A O 1
ATOM 3540 N N . PRO A 1 460 ? -19.252 -15.913 -10.438 1.00 88.06 460 PRO A N 1
ATOM 3541 C CA . PRO A 1 460 ? -18.606 -15.053 -11.428 1.00 88.06 460 PRO A CA 1
ATOM 3542 C C . PRO A 1 460 ? -17.397 -14.277 -10.884 1.00 88.06 460 PRO A C 1
ATOM 3544 O O . PRO A 1 460 ? -16.533 -13.882 -11.666 1.00 88.06 460 PRO A O 1
ATOM 3547 N N . LEU A 1 461 ? -17.299 -14.057 -9.568 1.00 89.69 461 LEU A N 1
ATOM 3548 C CA . LEU A 1 461 ? -16.198 -13.282 -8.985 1.00 89.69 461 LEU A CA 1
ATOM 3549 C C . LEU A 1 461 ? -14.858 -14.027 -9.046 1.00 89.69 461 LEU A C 1
ATOM 3551 O O . LEU A 1 461 ? -13.935 -13.485 -9.652 1.00 89.69 461 LEU A O 1
ATOM 3555 N N . PRO A 1 462 ? -14.737 -15.282 -8.569 1.00 92.19 462 PRO A N 1
ATOM 3556 C CA . PRO A 1 462 ? -13.526 -16.071 -8.796 1.00 92.19 462 PRO A CA 1
ATOM 3557 C C . PRO A 1 462 ? -13.162 -16.214 -10.279 1.00 92.19 462 PRO A C 1
ATOM 3559 O O . PRO A 1 462 ? -11.983 -16.229 -10.620 1.00 92.19 462 PRO A O 1
ATOM 3562 N N . LYS A 1 463 ? -14.157 -16.252 -11.175 1.00 89.69 463 LYS A N 1
ATOM 3563 C CA . LYS A 1 463 ? -13.929 -16.347 -12.623 1.00 89.69 463 LYS A CA 1
ATOM 3564 C C . LYS A 1 463 ? -13.224 -15.122 -13.204 1.00 89.69 463 LYS A C 1
ATOM 3566 O O . LYS A 1 463 ? -12.390 -15.271 -14.092 1.00 89.69 463 LYS A O 1
ATOM 3571 N N . ASN A 1 464 ? -13.553 -13.932 -12.712 1.00 88.44 464 ASN A N 1
ATOM 3572 C CA . ASN A 1 464 ? -13.038 -12.669 -13.246 1.00 88.44 464 ASN A CA 1
ATOM 3573 C C . ASN A 1 464 ? -11.852 -12.112 -12.442 1.00 88.44 464 ASN A C 1
ATOM 3575 O O . ASN A 1 464 ? -11.059 -11.335 -12.973 1.00 88.44 464 ASN A O 1
ATOM 3579 N N . TYR A 1 465 ? -11.722 -12.513 -11.176 1.00 93.94 465 TYR A N 1
ATOM 3580 C CA . TYR A 1 465 ? -10.768 -11.941 -10.228 1.00 93.94 465 TYR A CA 1
ATOM 3581 C C . TYR A 1 465 ? -9.955 -13.009 -9.473 1.00 93.94 465 TYR A C 1
ATOM 3583 O O . TYR A 1 465 ? -9.530 -12.803 -8.336 1.00 93.94 465 TYR A O 1
ATOM 3591 N N . SER A 1 466 ? -9.689 -14.153 -10.115 1.00 95.56 466 SER A N 1
ATOM 3592 C CA . SER A 1 466 ? -8.672 -15.109 -9.659 1.00 95.56 466 SER A CA 1
ATOM 3593 C C . SER A 1 466 ? -7.693 -15.483 -10.767 1.00 95.56 466 SER A C 1
ATOM 3595 O O . SER A 1 466 ? -8.057 -15.578 -11.941 1.00 95.56 466 SER A O 1
ATOM 3597 N N . TYR A 1 467 ? -6.442 -15.731 -10.386 1.00 94.44 467 TYR A N 1
ATOM 3598 C CA . TYR A 1 467 ? -5.355 -16.011 -11.316 1.00 94.44 467 TYR A CA 1
ATOM 3599 C C . TYR A 1 467 ? -4.469 -17.151 -10.817 1.00 94.44 467 TYR A C 1
ATOM 3601 O O . TYR A 1 467 ? -4.287 -17.351 -9.616 1.00 94.44 467 TYR A O 1
ATOM 3609 N N . CYS A 1 468 ? -3.882 -17.886 -11.758 1.00 94.06 468 CYS A N 1
ATOM 3610 C CA . CYS A 1 468 ? -2.743 -18.745 -11.456 1.00 94.06 468 CYS A CA 1
ATOM 3611 C C . CYS A 1 468 ? -1.496 -17.886 -11.321 1.00 94.06 468 CYS A C 1
ATOM 3613 O O . CYS A 1 468 ? -1.362 -16.906 -12.052 1.00 94.06 468 CYS A O 1
ATOM 3615 N N . TYR A 1 469 ? -0.564 -18.265 -10.449 1.00 87.31 469 TYR A N 1
ATOM 3616 C CA . TYR A 1 469 ? 0.713 -17.564 -10.360 1.00 87.31 469 TYR A CA 1
ATOM 3617 C C . TYR A 1 469 ? 1.402 -17.503 -11.740 1.00 87.31 469 TYR A C 1
ATOM 3619 O O . TYR A 1 469 ? 1.517 -18.523 -12.426 1.00 87.31 469 TYR A O 1
ATOM 3627 N N . GLY A 1 470 ? 1.805 -16.310 -12.180 1.00 85.12 470 GLY A N 1
ATOM 3628 C CA . GLY A 1 470 ? 2.365 -16.050 -13.511 1.00 85.12 470 GLY A CA 1
ATOM 3629 C C . GLY A 1 470 ? 1.376 -16.199 -14.675 1.00 85.12 470 GLY A C 1
ATOM 3630 O O . GLY A 1 470 ? 1.794 -16.232 -15.825 1.00 85.12 470 GLY A O 1
ATOM 3631 N N . GLY A 1 471 ? 0.075 -16.370 -14.416 1.00 84.44 471 GLY A N 1
ATOM 3632 C CA . GLY A 1 471 ? -0.910 -16.748 -15.437 1.00 84.44 471 GLY A CA 1
ATOM 3633 C C . GLY A 1 471 ? -0.750 -18.185 -15.956 1.00 84.44 471 GLY A C 1
ATOM 3634 O O . GLY A 1 471 ? -1.411 -18.572 -16.917 1.00 84.44 471 GLY A O 1
ATOM 3635 N N . ILE A 1 472 ? 0.103 -18.999 -15.326 1.00 84.19 472 ILE A N 1
ATOM 3636 C CA . ILE A 1 472 ? 0.452 -20.344 -15.793 1.00 84.19 472 ILE A CA 1
ATOM 3637 C C . ILE A 1 472 ? -0.483 -21.372 -15.151 1.00 84.19 472 ILE A C 1
ATOM 3639 O O . ILE A 1 472 ? -0.450 -21.580 -13.941 1.00 84.19 472 ILE A O 1
ATOM 3643 N N . ALA A 1 473 ? -1.281 -22.081 -15.954 1.00 86.38 473 ALA A N 1
ATOM 3644 C CA . ALA A 1 473 ? -2.259 -23.060 -15.457 1.00 86.38 473 ALA A CA 1
ATOM 3645 C C . ALA A 1 473 ? -1.646 -24.164 -14.567 1.00 86.38 473 ALA A C 1
ATOM 3647 O O . ALA A 1 473 ? -2.269 -24.588 -13.595 1.00 86.38 473 ALA A O 1
ATOM 3648 N N . ALA A 1 474 ? -0.412 -24.594 -14.848 1.00 83.25 474 ALA A N 1
ATOM 3649 C CA . ALA A 1 474 ? 0.297 -25.574 -14.022 1.00 83.25 474 ALA A CA 1
ATOM 3650 C C . ALA A 1 474 ? 0.558 -25.070 -12.587 1.00 83.25 474 ALA A C 1
ATOM 3652 O O . ALA A 1 474 ? 0.494 -25.851 -11.640 1.00 83.25 474 ALA A O 1
ATOM 3653 N N . ASN A 1 475 ? 0.761 -23.762 -12.400 1.00 85.56 475 ASN A N 1
ATOM 3654 C CA . ASN A 1 475 ? 0.984 -23.180 -11.078 1.00 85.56 475 ASN A CA 1
ATOM 3655 C C . ASN A 1 475 ? -0.282 -23.191 -10.218 1.00 85.56 475 ASN A C 1
ATOM 3657 O O . ASN A 1 475 ? -0.181 -23.367 -9.013 1.00 85.56 475 ASN A O 1
ATOM 3661 N N . CYS A 1 476 ? -1.470 -23.082 -10.818 1.00 90.38 476 CYS A N 1
ATOM 3662 C CA . CYS A 1 476 ? -2.726 -23.294 -10.096 1.00 90.38 476 CYS A CA 1
ATOM 3663 C C . CYS A 1 476 ? -2.827 -24.713 -9.514 1.00 90.38 476 CYS A C 1
ATOM 3665 O O . CYS A 1 476 ? -3.286 -24.895 -8.388 1.00 90.38 476 CYS A O 1
ATOM 3667 N N . ALA A 1 477 ? -2.388 -25.721 -10.276 1.00 87.50 477 ALA A N 1
ATOM 3668 C CA . ALA A 1 477 ? -2.422 -27.113 -9.835 1.00 87.50 477 ALA A CA 1
ATOM 3669 C C . ALA A 1 477 ? -1.450 -27.379 -8.672 1.00 87.50 477 ALA A C 1
ATOM 3671 O O . ALA A 1 477 ? -1.773 -28.167 -7.785 1.00 87.50 477 ALA A O 1
ATOM 3672 N N . LEU A 1 478 ? -0.295 -26.706 -8.659 1.00 83.75 478 LEU A N 1
ATOM 3673 C CA . LEU A 1 478 ? 0.716 -26.832 -7.607 1.00 83.75 478 LEU A CA 1
ATOM 3674 C C . LEU A 1 478 ? 0.389 -25.965 -6.380 1.00 83.75 478 LEU A C 1
ATOM 3676 O O . LEU A 1 478 ? 0.286 -26.480 -5.271 1.00 83.75 478 LEU A O 1
ATOM 3680 N N . TYR A 1 479 ? 0.184 -24.664 -6.571 1.00 86.75 479 TYR A N 1
ATOM 3681 C CA . TYR A 1 479 ? 0.160 -23.665 -5.497 1.00 86.75 479 TYR A CA 1
ATOM 3682 C C . TYR A 1 479 ? -1.240 -23.192 -5.095 1.00 86.75 479 TYR A C 1
ATOM 3684 O O . TYR A 1 479 ? -1.372 -22.445 -4.125 1.00 86.75 479 TYR A O 1
ATOM 3692 N N . GLY A 1 480 ? -2.275 -23.605 -5.827 1.00 92.56 480 GLY A N 1
ATOM 3693 C CA . GLY A 1 480 ? -3.610 -23.021 -5.733 1.00 92.56 480 GLY A CA 1
ATOM 3694 C C . GLY A 1 480 ? -3.738 -21.708 -6.509 1.00 92.56 480 GLY A C 1
ATOM 3695 O O . GLY A 1 480 ? -2.824 -21.273 -7.216 1.00 92.56 480 GLY A O 1
ATOM 3696 N N . ARG A 1 481 ? -4.914 -21.086 -6.408 1.00 95.50 481 ARG A N 1
ATOM 3697 C CA . ARG A 1 481 ? -5.234 -19.812 -7.065 1.00 95.50 481 ARG A CA 1
ATOM 3698 C C . ARG A 1 481 ? -5.004 -18.630 -6.144 1.00 95.50 481 ARG A C 1
ATOM 3700 O O . ARG A 1 481 ? -5.199 -18.723 -4.937 1.00 95.50 481 ARG A O 1
ATOM 3707 N N . LEU A 1 482 ? -4.683 -17.503 -6.767 1.00 97.62 482 LEU A N 1
ATOM 3708 C CA . LEU A 1 482 ? -4.622 -16.198 -6.131 1.00 97.62 482 LEU A CA 1
ATOM 3709 C C . LEU A 1 482 ? -5.920 -15.444 -6.422 1.00 97.62 482 LEU A C 1
ATOM 3711 O O . LEU A 1 482 ? -6.236 -15.193 -7.585 1.00 97.62 482 LEU A O 1
ATOM 3715 N N . TYR A 1 483 ? -6.659 -15.081 -5.384 1.00 97.44 483 TYR A N 1
ATOM 3716 C CA . TYR A 1 483 ? -7.938 -14.373 -5.455 1.00 97.44 483 TYR A CA 1
ATOM 3717 C C . TYR A 1 483 ? -7.737 -12.953 -4.954 1.00 97.44 483 TYR A C 1
ATOM 3719 O O . TYR A 1 483 ? -6.999 -12.771 -3.986 1.00 97.44 483 TYR A O 1
ATOM 3727 N N . ASP A 1 484 ? -8.390 -11.959 -5.552 1.00 95.25 484 ASP A N 1
ATOM 3728 C CA . ASP A 1 484 ? -8.530 -10.676 -4.861 1.00 95.25 484 ASP A CA 1
ATOM 3729 C C . ASP A 1 484 ? -9.533 -10.778 -3.708 1.00 95.25 484 ASP A C 1
ATOM 3731 O O . ASP A 1 484 ? -10.223 -11.788 -3.539 1.00 95.25 484 ASP A O 1
ATOM 3735 N N . ARG A 1 485 ? -9.628 -9.719 -2.901 1.00 93.88 485 ARG A N 1
ATOM 3736 C CA . ARG A 1 485 ? -10.534 -9.698 -1.749 1.00 93.88 485 ARG A CA 1
ATOM 3737 C C . ARG A 1 485 ? -12.002 -9.877 -2.154 1.00 93.88 485 ARG A C 1
ATOM 3739 O O . ARG A 1 485 ? -12.741 -10.558 -1.448 1.00 93.88 485 ARG A O 1
ATOM 3746 N N . ALA A 1 486 ? -12.427 -9.333 -3.298 1.00 92.81 486 ALA A N 1
ATOM 3747 C CA . ALA A 1 486 ? -13.798 -9.502 -3.780 1.00 92.81 486 ALA A CA 1
ATOM 3748 C C . ALA A 1 486 ? -14.101 -10.958 -4.153 1.00 92.81 486 ALA A C 1
ATOM 3750 O O . ALA A 1 486 ? -15.155 -11.473 -3.786 1.00 92.81 486 ALA A O 1
ATOM 3751 N N . ALA A 1 487 ? -13.194 -11.633 -4.859 1.00 95.56 487 ALA A N 1
ATOM 3752 C CA . ALA A 1 487 ? -13.325 -13.041 -5.197 1.00 95.56 487 ALA A CA 1
ATOM 3753 C C . ALA A 1 487 ? -13.216 -13.934 -3.966 1.00 95.56 487 ALA A C 1
ATOM 3755 O O . ALA A 1 487 ? -14.039 -14.832 -3.831 1.00 95.56 487 ALA A O 1
ATOM 3756 N N . ALA A 1 488 ? -12.269 -13.672 -3.062 1.00 95.69 488 ALA A N 1
ATOM 3757 C CA . ALA A 1 488 ? -12.084 -14.440 -1.833 1.00 95.69 488 ALA A CA 1
ATOM 3758 C C . ALA A 1 488 ? -13.322 -14.374 -0.929 1.00 95.69 488 ALA A C 1
ATOM 3760 O O . ALA A 1 488 ? -13.793 -15.404 -0.456 1.00 95.69 488 ALA A O 1
ATOM 3761 N N . MET A 1 489 ? -13.902 -13.184 -0.761 1.00 93.31 489 MET A N 1
ATOM 3762 C CA . MET A 1 489 ? -15.130 -12.979 0.016 1.00 93.31 489 MET A CA 1
ATOM 3763 C C . MET A 1 489 ? -16.406 -13.237 -0.795 1.00 93.31 489 MET A C 1
ATOM 3765 O O . MET A 1 489 ? -17.506 -13.130 -0.263 1.00 93.31 489 MET A O 1
ATOM 3769 N N . ASN A 1 490 ? -16.269 -13.551 -2.087 1.00 91.69 490 ASN A N 1
ATOM 3770 C CA . ASN A 1 490 ? -17.354 -13.667 -3.059 1.00 91.69 490 ASN A CA 1
ATOM 3771 C C . ASN A 1 490 ? -18.379 -12.515 -2.981 1.00 91.69 490 ASN A C 1
ATOM 3773 O O . ASN A 1 490 ? -19.587 -12.723 -3.086 1.00 91.69 490 ASN A O 1
ATOM 3777 N N . SER A 1 491 ? -17.894 -11.283 -2.809 1.00 89.50 491 SER A N 1
ATOM 3778 C CA . SER A 1 491 ? -18.726 -10.083 -2.788 1.00 89.50 491 SER A CA 1
ATOM 3779 C C . SER A 1 491 ? -18.021 -8.884 -3.413 1.00 89.50 491 SER A C 1
ATOM 3781 O O . SER A 1 491 ? -16.916 -8.507 -3.024 1.00 89.50 491 SER A O 1
ATOM 3783 N N . THR A 1 492 ? -18.708 -8.197 -4.328 1.00 87.00 492 THR A N 1
ATOM 3784 C CA . THR A 1 492 ? -18.231 -6.941 -4.931 1.00 87.00 492 THR A CA 1
ATOM 3785 C C . THR A 1 492 ? -18.141 -5.781 -3.940 1.00 87.00 492 THR A C 1
ATOM 3787 O O . THR A 1 492 ? -17.498 -4.775 -4.250 1.00 87.00 492 THR A O 1
ATOM 3790 N N . THR A 1 493 ? -18.799 -5.879 -2.777 1.00 85.00 493 THR A N 1
ATOM 3791 C CA . THR A 1 493 ? -18.680 -4.882 -1.698 1.00 85.00 493 THR A CA 1
ATOM 3792 C C . THR A 1 493 ? -17.332 -4.978 -0.993 1.00 85.00 493 THR A C 1
ATOM 3794 O O . THR A 1 493 ? -16.843 -3.979 -0.490 1.00 85.00 493 THR A O 1
ATOM 3797 N N . CYS A 1 494 ? -16.678 -6.139 -1.063 1.00 86.75 494 CYS A N 1
ATOM 3798 C CA . CYS A 1 494 ? -15.363 -6.390 -0.478 1.00 86.75 494 CYS A CA 1
ATOM 3799 C C . CYS A 1 494 ? -14.202 -6.146 -1.450 1.00 86.75 494 CYS A C 1
ATOM 3801 O O . CYS A 1 494 ? -13.070 -6.541 -1.176 1.00 86.75 494 CYS A O 1
ATOM 3803 N N . GLY A 1 495 ? -14.475 -5.516 -2.595 1.00 83.81 495 GLY A N 1
ATOM 3804 C CA . GLY A 1 495 ? -13.446 -5.132 -3.556 1.00 83.81 495 GLY A CA 1
ATOM 3805 C C . GLY A 1 495 ? -12.484 -4.078 -3.014 1.00 83.81 495 GLY A C 1
ATOM 3806 O O . GLY A 1 495 ? -12.744 -3.413 -2.014 1.00 83.81 495 GLY A O 1
ATOM 3807 N N . TYR A 1 496 ? -11.360 -3.922 -3.706 1.00 82.38 496 TYR A N 1
ATOM 3808 C CA . TYR A 1 496 ? -10.348 -2.932 -3.358 1.00 82.38 496 TYR A CA 1
ATOM 3809 C C . TYR A 1 496 ? -10.933 -1.512 -3.252 1.00 82.38 496 TYR A C 1
ATOM 3811 O O . TYR A 1 496 ? -11.724 -1.091 -4.099 1.00 82.38 496 TYR A O 1
ATOM 3819 N N . GLY A 1 497 ? -10.551 -0.789 -2.193 1.00 77.06 497 GLY A N 1
ATOM 3820 C CA . GLY A 1 497 ? -11.034 0.564 -1.901 1.00 77.06 497 GLY A CA 1
ATOM 3821 C C . GLY A 1 497 ? -12.487 0.637 -1.417 1.00 77.06 497 GLY A C 1
ATOM 3822 O O . GLY A 1 497 ? -13.015 1.735 -1.254 1.00 77.06 497 GLY A O 1
ATOM 3823 N N . LYS A 1 498 ? -13.149 -0.505 -1.194 1.00 81.25 498 LYS A N 1
ATOM 3824 C CA . LYS A 1 498 ? -14.514 -0.575 -0.666 1.00 81.25 498 LYS A CA 1
ATOM 3825 C C . LYS A 1 498 ? -14.523 -1.190 0.724 1.00 81.25 498 LYS A C 1
ATOM 3827 O O . LYS A 1 498 ? -13.745 -2.094 1.028 1.00 81.25 498 LYS A O 1
ATOM 3832 N N . SER A 1 499 ? -15.436 -0.698 1.557 1.00 80.06 499 SER A N 1
ATOM 3833 C CA . SER A 1 499 ? -15.658 -1.283 2.874 1.00 80.06 499 SER A CA 1
ATOM 3834 C C . SER A 1 499 ? -16.324 -2.645 2.714 1.00 80.06 499 SER A C 1
ATOM 3836 O O . SER A 1 499 ? -17.441 -2.740 2.202 1.00 80.06 499 SER A O 1
ATOM 3838 N N . CYS A 1 500 ? -15.633 -3.698 3.141 1.00 80.25 500 CYS A N 1
ATOM 3839 C CA . CYS A 1 500 ? -16.226 -5.018 3.267 1.00 80.25 500 CYS A CA 1
ATOM 3840 C C . CYS A 1 500 ? -16.910 -5.095 4.626 1.00 80.25 500 CYS A C 1
ATOM 3842 O O . CYS A 1 500 ? -16.259 -5.033 5.666 1.00 80.25 500 CYS A O 1
ATOM 3844 N N . SER A 1 501 ? -18.224 -5.239 4.599 1.00 78.38 501 SER A N 1
ATOM 3845 C CA . SER A 1 501 ? -19.030 -5.588 5.758 1.00 78.38 501 SER A CA 1
ATOM 3846 C C . SER A 1 501 ? -19.998 -6.654 5.274 1.00 78.38 501 SER A C 1
ATOM 3848 O O . SER A 1 501 ? -20.944 -6.372 4.537 1.00 78.38 501 SER A O 1
ATOM 3850 N N . LEU A 1 502 ? -19.656 -7.906 5.553 1.00 74.94 502 LEU A N 1
ATOM 3851 C CA . LEU A 1 502 ? -20.529 -9.050 5.334 1.00 74.94 502 LEU A CA 1
ATOM 3852 C C . LEU A 1 502 ? -21.121 -9.420 6.705 1.00 74.94 502 LEU A C 1
ATOM 3854 O O . LEU A 1 502 ? -20.427 -9.297 7.711 1.00 74.94 502 LEU A O 1
ATOM 3858 N N . TYR A 1 503 ? -22.414 -9.768 6.742 1.00 49.44 503 TYR A N 1
ATOM 3859 C CA . TYR A 1 503 ? -23.183 -10.030 7.974 1.00 49.44 503 TYR A CA 1
ATOM 3860 C C . TYR A 1 503 ? -22.450 -10.961 8.962 1.00 49.44 503 TYR A C 1
ATOM 3862 O O . TYR A 1 503 ? -21.703 -11.836 8.520 1.00 49.44 503 TYR A O 1
ATOM 3870 N N . ASP A 1 504 ? -22.698 -10.812 10.273 1.00 42.91 504 ASP A N 1
ATOM 3871 C CA . ASP A 1 504 ? -22.024 -11.631 11.294 1.00 42.91 504 ASP A CA 1
ATOM 3872 C C . ASP A 1 504 ? -22.319 -13.125 11.129 1.00 42.91 504 ASP A C 1
ATOM 3874 O O . ASP A 1 504 ? -23.467 -13.573 11.046 1.00 42.91 504 ASP A O 1
ATOM 3878 N N . GLY A 1 505 ? -21.232 -13.889 11.117 1.00 54.09 505 GLY A N 1
ATOM 3879 C CA . GLY A 1 505 ? -21.188 -15.333 10.971 1.00 54.09 505 GLY A CA 1
ATOM 3880 C C . GLY A 1 505 ? -19.879 -15.766 10.311 1.00 54.09 505 GLY A C 1
ATOM 3881 O O . GLY A 1 505 ? -19.078 -14.943 9.867 1.00 54.09 505 GLY A O 1
ATOM 3882 N N . LEU A 1 506 ? -19.665 -17.078 10.221 1.00 59.25 506 LEU A N 1
ATOM 3883 C CA . LEU A 1 506 ? -18.547 -17.640 9.467 1.00 59.25 506 LEU A CA 1
ATOM 3884 C C . LEU A 1 506 ? -18.702 -17.265 7.987 1.00 59.25 506 LEU A C 1
ATOM 3886 O O . LEU A 1 506 ? -19.617 -17.732 7.301 1.00 59.25 506 LEU A O 1
ATOM 3890 N N . ASN A 1 507 ? -17.826 -16.392 7.489 1.00 80.44 507 ASN A N 1
ATOM 3891 C CA . ASN A 1 507 ? -17.904 -15.931 6.113 1.00 80.44 507 ASN A CA 1
ATOM 3892 C C . ASN A 1 507 ? -17.461 -17.043 5.164 1.00 80.44 507 ASN A C 1
ATOM 3894 O O . ASN A 1 507 ? -16.269 -17.272 4.962 1.00 80.44 507 ASN A O 1
ATOM 3898 N N . ARG A 1 508 ? -18.434 -17.709 4.533 1.00 88.44 508 ARG A N 1
ATOM 3899 C CA . ARG A 1 508 ? -18.164 -18.736 3.522 1.00 88.44 508 ARG A CA 1
ATOM 3900 C C . ARG A 1 508 ? -17.194 -18.240 2.442 1.00 88.44 508 ARG A C 1
ATOM 3902 O O . ARG A 1 508 ? -16.307 -18.980 2.030 1.00 88.44 508 ARG A O 1
ATOM 3909 N N . GLY A 1 509 ? -17.376 -17.016 1.949 1.00 91.94 509 GLY A N 1
ATOM 3910 C CA . GLY A 1 509 ? -16.629 -16.490 0.811 1.00 91.94 509 GLY A CA 1
ATOM 3911 C C . GLY A 1 509 ? -16.597 -17.472 -0.365 1.00 91.94 509 GLY A C 1
ATOM 3912 O O . GLY A 1 509 ? -17.601 -18.099 -0.703 1.00 91.94 509 GLY A O 1
ATOM 3913 N N . VAL A 1 510 ? -15.425 -17.641 -0.976 1.00 95.81 510 VAL A N 1
ATOM 3914 C CA . VAL A 1 510 ? -15.176 -18.585 -2.079 1.00 95.81 510 VAL A CA 1
ATOM 3915 C C . VAL A 1 510 ? -15.110 -20.054 -1.638 1.00 95.81 510 VAL A C 1
ATOM 3917 O O . VAL A 1 510 ? -15.007 -20.949 -2.483 1.00 95.81 510 VAL A O 1
ATOM 3920 N N . CYS A 1 511 ? -15.196 -20.356 -0.345 1.00 95.88 511 CYS A N 1
ATOM 3921 C CA . CYS A 1 511 ? -15.050 -21.717 0.161 1.00 95.88 511 CYS A CA 1
ATOM 3922 C C . CYS A 1 511 ? -16.240 -22.639 -0.188 1.00 95.88 511 CYS A C 1
ATOM 3924 O O . CYS A 1 511 ? -17.353 -22.167 -0.468 1.00 95.88 511 CYS A O 1
ATOM 3926 N N . PRO A 1 512 ? -16.022 -23.971 -0.235 1.00 93.56 512 PRO A N 1
ATOM 3927 C CA . PRO A 1 512 ? -17.089 -24.954 -0.453 1.00 93.56 512 PRO A CA 1
ATOM 3928 C C . PRO A 1 512 ? -18.179 -24.897 0.629 1.00 93.56 512 PRO A C 1
ATOM 3930 O O . PRO A 1 512 ? -17.990 -24.295 1.680 1.00 93.56 512 PRO A O 1
ATOM 3933 N N . ASP A 1 513 ? -19.334 -25.524 0.384 1.00 88.56 513 ASP A N 1
ATOM 3934 C CA . ASP A 1 513 ? -20.394 -25.602 1.402 1.00 88.56 513 ASP A CA 1
ATOM 3935 C C . ASP A 1 513 ? -19.874 -26.263 2.692 1.00 88.56 513 ASP A C 1
ATOM 3937 O O . ASP A 1 513 ? -19.203 -27.295 2.642 1.00 88.56 513 ASP A O 1
ATOM 3941 N N . GLY A 1 514 ? -20.190 -25.664 3.844 1.00 87.56 514 GLY A N 1
ATOM 3942 C CA . GLY A 1 514 ? -19.710 -26.118 5.155 1.00 87.56 514 GLY A CA 1
ATOM 3943 C C . GLY A 1 514 ? -18.268 -25.720 5.488 1.00 87.56 514 GLY A C 1
ATOM 3944 O O . GLY A 1 514 ? -17.745 -26.187 6.491 1.00 87.56 514 GLY A O 1
ATOM 3945 N N . TRP A 1 515 ? -17.631 -24.892 4.657 1.00 94.44 515 TRP A N 1
ATOM 3946 C CA . TRP A 1 515 ? -16.300 -24.332 4.885 1.00 94.44 515 TRP A CA 1
ATOM 3947 C C . TRP A 1 515 ? -16.340 -22.810 4.755 1.00 94.44 515 TRP A C 1
ATOM 3949 O O . TRP A 1 515 ? -17.133 -22.271 3.979 1.00 94.44 515 TRP A O 1
ATOM 3959 N N . HIS A 1 516 ? -15.455 -22.115 5.460 1.00 93.62 516 HIS A N 1
ATOM 3960 C CA . HIS A 1 516 ? -15.392 -20.654 5.466 1.00 93.62 516 HIS A CA 1
ATOM 3961 C C . HIS A 1 516 ? -13.972 -20.116 5.306 1.00 93.62 516 HIS A C 1
ATOM 3963 O O . HIS A 1 516 ? -12.985 -20.848 5.421 1.00 93.62 516 HIS A O 1
ATOM 3969 N N . ILE A 1 517 ? -13.887 -18.832 4.954 1.00 94.44 517 ILE A N 1
ATOM 3970 C CA . ILE A 1 517 ? -12.649 -18.057 5.015 1.00 94.44 517 ILE A CA 1
ATOM 3971 C C . ILE A 1 517 ? -12.303 -17.887 6.497 1.00 94.44 517 ILE A C 1
ATOM 3973 O O . ILE A 1 517 ? -13.188 -17.451 7.235 1.00 94.44 517 ILE A O 1
ATOM 3977 N N . PRO A 1 518 ? -11.065 -18.188 6.927 1.00 93.12 518 PRO A N 1
ATOM 3978 C CA . PRO A 1 518 ? -10.676 -18.085 8.329 1.00 93.12 518 PRO A CA 1
ATOM 3979 C C . PRO A 1 518 ? -11.008 -16.715 8.916 1.00 93.12 518 PRO A C 1
ATOM 3981 O O . PRO A 1 518 ? -10.815 -15.699 8.241 1.00 93.12 518 PRO A O 1
ATOM 3984 N N . SER A 1 519 ? -11.490 -16.671 10.152 1.00 88.25 519 SER A N 1
ATOM 3985 C CA . SER A 1 519 ? -11.555 -15.430 10.924 1.00 88.25 519 SER A CA 1
ATOM 3986 C C . SER A 1 519 ? -10.160 -15.017 11.405 1.00 88.25 519 SER A C 1
ATOM 3988 O O . SER A 1 519 ? -9.210 -15.800 11.355 1.00 88.25 519 SER A O 1
ATOM 3990 N N . GLU A 1 520 ? -10.025 -13.777 11.875 1.00 86.00 520 GLU A N 1
ATOM 3991 C CA . GLU A 1 520 ? -8.793 -13.327 12.535 1.00 86.00 520 GLU A CA 1
ATOM 3992 C C . GLU A 1 520 ? -8.461 -14.195 13.761 1.00 86.00 520 GLU A C 1
ATOM 3994 O O . GLU A 1 520 ? -7.317 -14.599 13.916 1.00 86.00 520 GLU A O 1
ATOM 3999 N N . GLU A 1 521 ? -9.470 -14.588 14.548 1.00 83.94 521 GLU A N 1
ATOM 4000 C CA . GLU A 1 521 ? -9.320 -15.481 15.709 1.00 83.94 521 GLU A CA 1
ATOM 4001 C C . GLU A 1 521 ? -8.787 -16.867 15.316 1.00 83.94 521 GLU A C 1
ATOM 4003 O O . GLU A 1 521 ? -7.838 -17.358 15.917 1.00 83.94 521 GLU A O 1
ATOM 4008 N N . GLU A 1 522 ? -9.325 -17.482 14.257 1.00 88.19 522 GLU A N 1
ATOM 4009 C CA . GLU A 1 522 ? -8.837 -18.784 13.783 1.00 88.19 522 GLU A CA 1
ATOM 4010 C C . GLU A 1 522 ? -7.397 -18.692 13.258 1.00 88.19 522 GLU A C 1
ATOM 4012 O O . GLU A 1 522 ? -6.615 -19.638 13.391 1.00 88.19 522 GLU A O 1
ATOM 4017 N N . VAL A 1 523 ? -7.023 -17.557 12.660 1.00 88.75 523 VAL A N 1
ATOM 4018 C CA . VAL A 1 523 ? -5.639 -17.310 12.247 1.00 88.75 523 VAL A CA 1
ATOM 4019 C C . VAL A 1 523 ? -4.729 -17.089 13.453 1.00 88.75 523 VAL A C 1
ATOM 4021 O O . VAL A 1 523 ? -3.637 -17.656 13.465 1.00 88.75 523 VAL A O 1
ATOM 4024 N N . ASP A 1 524 ? -5.155 -16.333 14.461 1.00 83.56 524 ASP A N 1
ATOM 4025 C CA . ASP A 1 524 ? -4.399 -16.132 15.700 1.00 83.56 524 ASP A CA 1
ATOM 4026 C C . ASP A 1 524 ? -4.172 -17.466 16.430 1.00 83.56 524 ASP A C 1
ATOM 4028 O O . ASP A 1 524 ? -3.036 -17.780 16.785 1.00 83.56 524 ASP A O 1
ATOM 4032 N N . ASP A 1 525 ? -5.193 -18.323 16.528 1.00 84.62 525 ASP A N 1
ATOM 4033 C CA . ASP A 1 525 ? -5.077 -19.675 17.089 1.00 84.62 525 ASP A CA 1
ATOM 4034 C C . ASP A 1 525 ? -4.065 -20.542 16.319 1.00 84.62 525 ASP A C 1
ATOM 4036 O O . ASP A 1 525 ? -3.284 -21.299 16.913 1.00 84.62 525 ASP A O 1
ATOM 4040 N N . LEU A 1 526 ? -4.047 -20.434 14.984 1.00 86.44 526 LEU A N 1
ATOM 4041 C CA . LEU A 1 526 ? -3.055 -21.098 14.135 1.00 86.44 526 LEU A CA 1
ATOM 4042 C C . LEU A 1 526 ? -1.645 -20.542 14.387 1.00 86.44 526 LEU A C 1
ATOM 4044 O O . LEU A 1 526 ? -0.679 -21.311 14.391 1.00 86.44 526 LEU A O 1
ATOM 4048 N N . MET A 1 527 ? -1.505 -19.229 14.592 1.00 82.31 527 MET A N 1
ATOM 4049 C CA . MET A 1 527 ? -0.224 -18.594 14.904 1.00 82.31 527 MET A CA 1
ATOM 4050 C C . MET A 1 527 ? 0.291 -19.026 16.285 1.00 82.31 527 MET A C 1
ATOM 4052 O O . MET A 1 527 ? 1.461 -19.413 16.397 1.00 82.31 527 MET A O 1
ATOM 4056 N N . ASP A 1 528 ? -0.575 -19.067 17.294 1.00 78.19 528 ASP A N 1
ATOM 4057 C CA . ASP A 1 528 ? -0.263 -19.474 18.667 1.00 78.19 528 ASP A CA 1
ATOM 4058 C C . ASP A 1 528 ? 0.091 -20.960 18.776 1.00 78.19 528 ASP A C 1
ATOM 4060 O O . ASP A 1 528 ? 1.044 -21.316 19.478 1.00 78.19 528 ASP A O 1
ATOM 4064 N N . PHE A 1 529 ? -0.585 -21.830 18.013 1.00 76.44 529 PHE A N 1
ATOM 4065 C CA . PHE A 1 529 ? -0.252 -23.257 17.920 1.00 76.44 529 PHE A CA 1
ATOM 4066 C C . PHE A 1 529 ? 1.226 -23.490 17.585 1.00 76.44 529 PHE A C 1
ATOM 4068 O O . PHE A 1 529 ? 1.840 -24.442 18.072 1.00 76.44 529 PHE A O 1
ATOM 4075 N N . THR A 1 530 ? 1.832 -22.611 16.783 1.00 73.44 530 THR A N 1
ATOM 4076 C CA . THR A 1 530 ? 3.236 -22.775 16.397 1.00 73.44 530 THR A CA 1
ATOM 4077 C C . THR A 1 530 ? 4.220 -22.531 17.542 1.00 73.44 530 THR A C 1
ATOM 4079 O O . THR A 1 530 ? 5.379 -22.920 17.406 1.00 73.44 530 THR A O 1
ATOM 4082 N N . LEU A 1 531 ? 3.812 -21.902 18.659 1.00 60.28 531 LEU A N 1
ATOM 4083 C CA . LEU A 1 531 ? 4.665 -21.523 19.802 1.00 60.28 531 LEU A CA 1
ATOM 4084 C C . LEU A 1 531 ? 5.980 -20.832 19.378 1.00 60.28 531 LEU A C 1
ATOM 4086 O O . LEU A 1 531 ? 7.027 -20.990 20.008 1.00 60.28 531 LEU A O 1
ATOM 4090 N N . GLY A 1 532 ? 5.949 -20.102 18.258 1.00 60.94 532 GLY A N 1
ATOM 4091 C CA . GLY A 1 532 ? 7.118 -19.467 17.644 1.00 60.94 532 GLY A CA 1
ATOM 4092 C C . GLY A 1 532 ? 7.928 -20.353 16.682 1.00 60.94 532 GLY A C 1
ATOM 4093 O O . GLY A 1 532 ? 8.737 -19.815 15.924 1.00 60.94 532 GLY A O 1
ATOM 4094 N N . ASN A 1 533 ? 7.693 -21.671 16.626 1.00 68.62 533 ASN A N 1
ATOM 4095 C CA . ASN A 1 533 ? 8.257 -22.587 15.626 1.00 68.62 533 ASN A CA 1
ATOM 4096 C C . ASN A 1 533 ? 7.340 -22.727 14.399 1.00 68.62 533 ASN A C 1
ATOM 4098 O O . ASN A 1 533 ? 6.733 -23.759 14.109 1.00 68.62 533 ASN A O 1
ATOM 4102 N N . ARG A 1 534 ? 7.287 -21.645 13.634 1.00 72.19 534 ARG A N 1
ATOM 4103 C CA . ARG A 1 534 ? 6.478 -21.480 12.421 1.00 72.19 534 ARG A CA 1
ATOM 4104 C C . ARG A 1 534 ? 6.871 -22.404 11.250 1.00 72.19 534 ARG A C 1
ATOM 4106 O O . ARG A 1 534 ? 6.084 -22.592 10.325 1.00 72.19 534 ARG A O 1
ATOM 4113 N N . LYS A 1 535 ? 8.065 -23.018 11.281 1.00 74.25 535 LYS A N 1
ATOM 4114 C CA . LYS A 1 535 ? 8.529 -23.984 10.261 1.00 74.25 535 LYS A CA 1
ATOM 4115 C C . LYS A 1 535 ? 7.671 -25.248 10.214 1.00 74.25 535 LYS A C 1
ATOM 4117 O O . LYS A 1 535 ? 7.642 -25.923 9.187 1.00 74.25 535 LYS A O 1
ATOM 4122 N N . THR A 1 536 ? 6.955 -25.537 11.300 1.00 81.06 536 THR A N 1
ATOM 4123 C CA . THR A 1 536 ? 6.010 -26.655 11.408 1.00 81.06 536 THR A CA 1
ATOM 4124 C C . THR A 1 536 ? 4.830 -26.535 10.441 1.00 81.06 536 THR A C 1
ATOM 4126 O O . THR A 1 536 ? 4.262 -27.562 10.072 1.00 81.06 536 THR A O 1
ATOM 4129 N N . LEU A 1 537 ? 4.482 -25.319 9.995 1.00 86.69 537 LEU A N 1
ATOM 4130 C CA . LEU A 1 537 ? 3.392 -25.058 9.045 1.00 86.69 537 LEU A CA 1
ATOM 4131 C C . LEU A 1 537 ? 3.827 -25.144 7.575 1.00 86.69 537 LEU A C 1
ATOM 4133 O O . LEU A 1 537 ? 2.986 -25.360 6.703 1.00 86.69 537 LEU A O 1
ATOM 4137 N N . ARG A 1 538 ? 5.120 -24.953 7.280 1.00 85.50 538 ARG A N 1
ATOM 4138 C CA . ARG A 1 538 ? 5.657 -24.920 5.909 1.00 85.50 538 ARG A CA 1
ATOM 4139 C C . ARG A 1 538 ? 5.616 -26.302 5.275 1.00 85.50 538 ARG A C 1
ATOM 4141 O O . ARG A 1 538 ? 5.997 -27.273 5.917 1.00 85.50 538 ARG A O 1
ATOM 4148 N N . SER A 1 539 ? 5.245 -26.363 4.001 1.00 84.81 539 SER A N 1
ATOM 4149 C CA . SER A 1 539 ? 5.375 -27.557 3.166 1.00 84.81 539 SER A CA 1
ATOM 4150 C C . SER A 1 539 ? 6.820 -28.053 3.062 1.00 84.81 539 SER A C 1
ATOM 4152 O O . SER A 1 539 ? 7.776 -27.283 3.189 1.00 84.81 539 SER A O 1
ATOM 4154 N N . VAL A 1 540 ? 6.954 -29.348 2.767 1.00 78.38 540 VAL A N 1
ATOM 4155 C CA . VAL A 1 540 ? 8.248 -30.030 2.581 1.00 78.38 540 VAL A CA 1
ATOM 4156 C C . VAL A 1 540 ? 8.947 -29.601 1.284 1.00 78.38 540 VAL A C 1
ATOM 4158 O O . VAL A 1 540 ? 10.140 -29.795 1.122 1.00 78.38 540 VAL A O 1
ATOM 4161 N N . ASP A 1 541 ? 8.244 -28.969 0.351 1.00 78.62 541 ASP A N 1
ATOM 4162 C CA . ASP A 1 541 ? 8.821 -28.465 -0.900 1.00 78.62 541 ASP A CA 1
ATOM 4163 C C . ASP A 1 541 ? 8.111 -27.159 -1.309 1.00 78.62 541 ASP A C 1
ATOM 4165 O O . ASP A 1 541 ? 7.125 -26.760 -0.684 1.00 78.62 541 ASP A O 1
ATOM 4169 N N . GLY A 1 542 ? 8.598 -26.465 -2.336 1.00 73.50 542 GLY A N 1
ATOM 4170 C CA . GLY A 1 542 ? 7.995 -25.231 -2.848 1.00 73.50 542 GLY A CA 1
ATOM 4171 C C . GLY A 1 542 ? 8.426 -23.954 -2.121 1.00 73.50 542 GLY A C 1
ATOM 4172 O O . GLY A 1 542 ? 7.714 -22.953 -2.203 1.00 73.50 542 GLY A O 1
ATOM 4173 N N . TRP A 1 543 ? 9.579 -23.977 -1.442 1.00 82.19 543 TRP A N 1
ATOM 4174 C CA . TRP A 1 543 ? 10.245 -22.801 -0.870 1.00 82.19 543 TRP A CA 1
ATOM 4175 C C . TRP A 1 543 ? 11.692 -22.686 -1.378 1.00 82.19 543 TRP A C 1
ATOM 4177 O O . TRP A 1 543 ? 12.345 -23.705 -1.579 1.00 82.19 543 TRP A O 1
ATOM 4187 N N . VAL A 1 544 ? 12.211 -21.467 -1.575 1.00 68.50 544 VAL A N 1
ATOM 4188 C CA . VAL A 1 544 ? 13.549 -21.241 -2.180 1.00 68.50 544 VAL A CA 1
ATOM 4189 C C . VAL A 1 544 ? 14.712 -21.322 -1.171 1.00 68.50 544 VAL A C 1
ATOM 4191 O O . VAL A 1 544 ? 15.874 -21.334 -1.571 1.00 68.50 544 VAL A O 1
ATOM 4194 N N . ASP A 1 545 ? 14.424 -21.374 0.133 1.00 58.84 545 ASP A N 1
ATOM 4195 C CA . ASP A 1 545 ? 15.438 -21.286 1.194 1.00 58.84 545 ASP A CA 1
ATOM 4196 C C . ASP A 1 545 ? 16.051 -22.637 1.604 1.00 58.84 545 ASP A C 1
ATOM 4198 O O . ASP A 1 545 ? 15.443 -23.696 1.479 1.00 58.84 545 ASP A O 1
ATOM 4202 N N . ARG A 1 546 ? 17.277 -22.578 2.151 1.00 47.16 546 ARG A N 1
ATOM 4203 C CA . ARG A 1 546 ? 18.167 -23.723 2.451 1.00 47.16 546 ARG A CA 1
ATOM 4204 C C . ARG A 1 546 ? 17.713 -24.663 3.578 1.00 47.16 546 ARG A C 1
ATOM 4206 O O . ARG A 1 546 ? 18.372 -25.678 3.797 1.00 47.16 546 ARG A O 1
ATOM 4213 N N . GLU A 1 547 ? 16.618 -24.362 4.269 1.00 51.12 547 GLU A N 1
ATOM 4214 C CA . GLU A 1 547 ? 16.013 -25.266 5.249 1.00 51.12 547 GLU A CA 1
ATOM 4215 C C . GLU A 1 547 ? 14.588 -25.616 4.821 1.00 51.12 547 GLU A C 1
ATOM 4217 O O . GLU A 1 547 ? 13.678 -24.788 4.832 1.00 51.12 547 GLU A O 1
ATOM 4222 N N . VAL A 1 548 ? 14.441 -26.869 4.404 1.00 56.25 548 VAL A N 1
ATOM 4223 C CA . VAL A 1 548 ? 13.198 -27.509 3.980 1.00 56.25 548 VAL A CA 1
ATOM 4224 C C . VAL A 1 548 ? 12.176 -27.443 5.126 1.00 56.25 548 VAL A C 1
ATOM 4226 O O . VAL A 1 548 ? 12.529 -27.718 6.273 1.00 56.25 548 VAL A O 1
ATOM 4229 N N . GLY A 1 549 ? 10.927 -27.050 4.852 1.00 60.81 549 GLY A N 1
ATOM 4230 C CA . GLY A 1 549 ? 9.872 -27.023 5.871 1.00 60.81 549 GLY A CA 1
ATOM 4231 C C . GLY A 1 549 ? 9.615 -28.428 6.422 1.00 60.81 549 GLY A C 1
ATOM 4232 O O . GLY A 1 549 ? 9.494 -29.376 5.654 1.00 60.81 549 GLY A O 1
ATOM 4233 N N . ALA A 1 550 ? 9.553 -28.586 7.746 1.00 64.62 550 ALA A N 1
ATOM 4234 C CA . ALA A 1 550 ? 9.359 -29.905 8.358 1.00 64.62 550 ALA A CA 1
ATOM 4235 C C . ALA A 1 550 ? 7.907 -30.402 8.231 1.00 64.62 550 ALA A C 1
ATOM 4237 O O . ALA A 1 550 ? 7.646 -31.594 8.379 1.00 64.62 550 ALA A O 1
ATOM 4238 N N . ASN A 1 551 ? 6.964 -29.487 7.956 1.00 80.56 551 ASN A N 1
ATOM 4239 C CA . ASN A 1 551 ? 5.534 -29.757 7.812 1.00 80.56 551 ASN A CA 1
ATOM 4240 C C . ASN A 1 551 ? 4.972 -30.690 8.904 1.00 80.56 551 ASN A C 1
ATOM 4242 O O . ASN A 1 551 ? 4.147 -31.565 8.642 1.00 80.56 551 ASN A O 1
ATOM 4246 N N . GLU A 1 552 ? 5.471 -30.556 10.133 1.00 83.06 552 GLU A N 1
ATOM 4247 C CA . GLU A 1 552 ? 5.122 -31.431 11.261 1.00 83.06 552 GLU A CA 1
ATOM 4248 C C . GLU A 1 552 ? 3.653 -31.275 11.667 1.00 83.06 552 GLU A C 1
ATOM 4250 O O . GLU A 1 552 ? 3.038 -32.222 12.145 1.00 83.06 552 GLU A O 1
ATOM 4255 N N . SER A 1 553 ? 3.071 -30.095 11.428 1.00 84.50 553 SER A N 1
ATOM 4256 C CA . SER A 1 553 ? 1.646 -29.825 11.661 1.00 84.50 553 SER A CA 1
ATOM 4257 C C . SER A 1 553 ? 0.726 -30.440 10.604 1.00 84.50 553 SER A C 1
ATOM 4259 O O . SER A 1 553 ? -0.485 -30.479 10.791 1.00 84.50 553 SER A O 1
ATOM 4261 N N . GLY A 1 554 ? 1.272 -30.836 9.450 1.00 86.88 554 GLY A N 1
ATOM 4262 C CA . GLY A 1 554 ? 0.499 -31.193 8.268 1.00 86.88 554 GLY A CA 1
ATOM 4263 C C . GLY A 1 554 ? -0.122 -30.013 7.526 1.00 86.88 554 GLY A C 1
ATOM 4264 O O . GLY A 1 554 ? -0.690 -30.218 6.457 1.00 86.88 554 GLY A O 1
ATOM 4265 N N . PHE A 1 555 ? -0.004 -28.772 8.001 1.00 91.19 555 PHE A N 1
ATOM 4266 C CA . PHE A 1 555 ? -0.624 -27.626 7.338 1.00 91.19 555 PHE A CA 1
ATOM 4267 C C . PHE A 1 555 ? -0.138 -27.450 5.892 1.00 91.19 555 PHE A C 1
ATOM 4269 O O . PHE A 1 555 ? -0.921 -27.087 5.032 1.00 91.19 555 PHE A O 1
ATOM 4276 N N . SER A 1 556 ? 1.095 -27.826 5.550 1.00 89.56 556 SER A N 1
ATOM 4277 C CA . SER A 1 556 ? 1.604 -27.855 4.166 1.00 89.56 556 SER A CA 1
ATOM 4278 C C . SER A 1 556 ? 1.488 -26.501 3.445 1.00 89.56 556 SER A C 1
ATOM 4280 O O . SER A 1 556 ? 1.086 -26.424 2.281 1.00 89.56 556 SER A O 1
ATOM 4282 N N . LEU A 1 557 ? 1.812 -25.406 4.138 1.00 90.31 557 LEU A N 1
ATOM 4283 C CA . LEU A 1 557 ? 1.820 -24.060 3.569 1.00 90.31 557 LEU A CA 1
ATOM 4284 C C . LEU A 1 557 ? 2.924 -23.941 2.523 1.00 90.31 557 LEU A C 1
ATOM 4286 O O . LEU A 1 557 ? 4.109 -24.006 2.852 1.00 90.31 557 LEU A O 1
ATOM 4290 N N . VAL A 1 558 ? 2.523 -23.734 1.275 1.00 88.62 558 VAL A N 1
ATOM 4291 C CA . VAL A 1 558 ? 3.432 -23.578 0.140 1.00 88.62 558 VAL A CA 1
ATOM 4292 C C . VAL A 1 558 ? 3.663 -22.102 -0.164 1.00 88.62 558 VAL A C 1
ATOM 4294 O O . VAL A 1 558 ? 2.728 -21.304 -0.070 1.00 88.62 558 VAL A O 1
ATOM 4297 N N . GLY A 1 559 ? 4.889 -21.743 -0.557 1.00 87.31 559 GLY A N 1
ATOM 4298 C CA . GLY A 1 559 ? 5.259 -20.393 -0.979 1.00 87.31 559 GLY A CA 1
ATOM 4299 C C . GLY A 1 559 ? 4.600 -20.016 -2.306 1.00 87.31 559 GLY A C 1
ATOM 4300 O O . GLY A 1 559 ? 5.254 -19.966 -3.344 1.00 87.31 559 GLY A O 1
ATOM 4301 N N . SER A 1 560 ? 3.289 -19.781 -2.303 1.00 86.62 560 SER A N 1
ATOM 4302 C CA . SER A 1 560 ? 2.505 -19.514 -3.514 1.00 86.62 560 SER A CA 1
ATOM 4303 C C . SER A 1 560 ? 2.830 -18.174 -4.171 1.00 86.62 560 SER A C 1
ATOM 4305 O O . SER A 1 560 ? 2.390 -17.936 -5.292 1.00 86.62 560 SER A O 1
ATOM 4307 N N . GLY A 1 561 ? 3.560 -17.296 -3.478 1.00 87.81 561 GLY A N 1
ATOM 4308 C CA . GLY A 1 561 ? 3.722 -15.902 -3.857 1.00 87.81 561 GLY A CA 1
ATOM 4309 C C . GLY A 1 561 ? 2.399 -15.138 -3.796 1.00 87.81 561 GLY A C 1
ATOM 4310 O O . GLY A 1 561 ? 1.381 -15.635 -3.301 1.00 87.81 561 GLY A O 1
ATOM 4311 N N . VAL A 1 562 ? 2.433 -13.909 -4.300 1.00 92.38 562 VAL A N 1
ATOM 4312 C CA . VAL A 1 562 ? 1.278 -13.006 -4.373 1.00 92.38 562 VAL A CA 1
ATOM 4313 C C . VAL A 1 562 ? 1.241 -12.344 -5.741 1.00 92.38 562 VAL A C 1
ATOM 4315 O O . VAL A 1 562 ? 2.256 -12.293 -6.440 1.00 92.38 562 VAL A O 1
ATOM 4318 N N . ARG A 1 563 ? 0.083 -11.811 -6.123 1.00 92.81 563 ARG A N 1
ATOM 4319 C CA . ARG A 1 563 ? -0.025 -10.896 -7.253 1.00 92.81 563 ARG A CA 1
ATOM 4320 C C . ARG A 1 563 ? -0.497 -9.532 -6.773 1.00 92.81 563 ARG A C 1
ATOM 4322 O O . ARG A 1 563 ? -1.575 -9.430 -6.207 1.00 92.81 563 ARG A O 1
ATOM 4329 N N . ALA A 1 564 ? 0.286 -8.496 -7.012 1.00 85.94 564 ALA A N 1
ATOM 4330 C CA . ALA A 1 564 ? 0.016 -7.127 -6.590 1.00 85.94 564 ALA A CA 1
ATOM 4331 C C . ALA A 1 564 ? 0.303 -6.196 -7.770 1.00 85.94 564 ALA A C 1
ATOM 4333 O O . ALA A 1 564 ? 1.253 -6.445 -8.507 1.00 85.94 564 ALA A O 1
ATOM 4334 N N . ASP A 1 565 ? -0.567 -5.214 -8.018 1.00 79.00 565 ASP A N 1
ATOM 4335 C CA . ASP A 1 565 ? -0.475 -4.311 -9.181 1.00 79.00 565 ASP A CA 1
ATOM 4336 C C . ASP A 1 565 ? -0.156 -5.038 -10.502 1.00 79.00 565 ASP A C 1
ATOM 4338 O O . ASP A 1 565 ? 0.797 -4.748 -11.217 1.00 79.00 565 ASP A O 1
ATOM 4342 N N . LYS A 1 566 ? -0.936 -6.094 -10.772 1.00 79.12 566 LYS A N 1
ATOM 4343 C CA . LYS A 1 566 ? -0.817 -7.010 -11.925 1.00 79.12 566 LYS A CA 1
ATOM 4344 C C . LYS A 1 566 ? 0.479 -7.831 -12.021 1.00 79.12 566 LYS A C 1
ATOM 4346 O O . LYS A 1 566 ? 0.474 -8.798 -12.783 1.00 79.12 566 LYS A O 1
ATOM 4351 N N . ASN A 1 567 ? 1.484 -7.554 -11.202 1.00 85.56 567 ASN A N 1
ATOM 4352 C CA . ASN A 1 567 ? 2.738 -8.292 -11.106 1.00 85.56 567 ASN A CA 1
ATOM 4353 C C . ASN A 1 567 ? 2.604 -9.518 -10.203 1.00 85.56 567 ASN A C 1
ATOM 4355 O O . ASN A 1 567 ? 1.905 -9.473 -9.196 1.00 85.56 567 ASN A O 1
ATOM 4359 N N . TYR A 1 568 ? 3.294 -10.608 -10.539 1.00 87.06 568 TYR A N 1
ATOM 4360 C CA . TYR A 1 568 ? 3.438 -11.776 -9.668 1.00 87.06 568 TYR A CA 1
ATOM 4361 C C . TYR A 1 568 ? 4.800 -11.709 -9.001 1.00 87.06 568 TYR A C 1
ATOM 4363 O O . TYR A 1 568 ? 5.808 -11.609 -9.687 1.00 87.06 568 TYR A O 1
ATOM 4371 N N . VAL A 1 569 ? 4.838 -11.775 -7.676 1.00 86.00 569 VAL A N 1
ATOM 4372 C CA . VAL A 1 569 ? 6.080 -11.605 -6.917 1.00 86.00 569 VAL A CA 1
ATOM 4373 C C . VAL A 1 569 ? 6.213 -12.692 -5.862 1.00 86.00 569 VAL A C 1
ATOM 4375 O O . VAL A 1 569 ? 5.227 -13.327 -5.472 1.00 86.00 569 VAL A O 1
ATOM 4378 N N . ASN A 1 570 ? 7.439 -12.915 -5.395 1.00 84.00 570 ASN A N 1
ATOM 4379 C CA . ASN A 1 570 ? 7.720 -13.691 -4.190 1.00 84.00 570 ASN A CA 1
ATOM 4380 C C . ASN A 1 570 ? 7.336 -15.191 -4.217 1.00 84.00 570 ASN A C 1
ATOM 4382 O O . ASN A 1 570 ? 7.149 -15.782 -3.147 1.00 84.00 570 ASN A O 1
ATOM 4386 N N . GLN A 1 571 ? 7.253 -15.838 -5.390 1.00 84.00 571 GLN A N 1
ATOM 4387 C CA . GLN A 1 571 ? 7.067 -17.297 -5.461 1.00 84.00 571 GLN A CA 1
ATOM 4388 C C . GLN A 1 571 ? 8.165 -18.024 -4.682 1.00 84.00 571 GLN A C 1
ATOM 4390 O O . GLN A 1 571 ? 9.343 -17.685 -4.774 1.00 84.00 571 GLN A O 1
ATOM 4395 N N . GLY A 1 572 ? 7.778 -19.012 -3.884 1.00 78.69 572 GLY A N 1
ATOM 4396 C CA . GLY A 1 572 ? 8.665 -19.798 -3.032 1.00 78.69 572 GLY A CA 1
ATOM 4397 C C . GLY A 1 572 ? 9.301 -19.032 -1.867 1.00 78.69 572 GLY A C 1
ATOM 4398 O O . GLY A 1 572 ? 9.972 -19.645 -1.041 1.00 78.69 572 GLY A O 1
ATOM 4399 N N . ARG A 1 573 ? 9.119 -17.711 -1.771 1.00 81.75 573 ARG A N 1
ATOM 4400 C CA . ARG A 1 573 ? 9.645 -16.879 -0.675 1.00 81.75 573 ARG A CA 1
ATOM 4401 C C . ARG A 1 573 ? 8.557 -16.441 0.288 1.00 81.75 573 ARG A C 1
ATOM 4403 O O . ARG A 1 573 ? 8.825 -16.316 1.479 1.00 81.75 573 ARG A O 1
ATOM 4410 N N . PHE A 1 574 ? 7.346 -16.221 -0.218 1.00 85.88 574 PHE A N 1
ATOM 4411 C CA . PHE A 1 574 ? 6.200 -15.815 0.581 1.00 85.88 574 PHE A CA 1
ATOM 4412 C C . PHE A 1 574 ? 4.990 -16.705 0.311 1.00 85.88 574 PHE A C 1
ATOM 4414 O O . PHE A 1 574 ? 4.736 -17.126 -0.821 1.00 85.88 574 PHE A O 1
ATOM 4421 N N . ALA A 1 575 ? 4.208 -16.928 1.358 1.00 90.12 575 ALA A N 1
ATOM 4422 C CA . ALA A 1 575 ? 2.823 -17.356 1.255 1.00 90.12 575 ALA A CA 1
ATOM 4423 C C . ALA A 1 575 ? 1.952 -16.295 1.926 1.00 90.12 575 ALA A C 1
ATOM 4425 O O . ALA A 1 575 ? 2.320 -15.773 2.977 1.00 90.12 575 ALA A O 1
ATOM 4426 N N . ALA A 1 576 ? 0.812 -15.972 1.325 1.00 94.19 576 ALA A N 1
ATOM 4427 C CA . ALA A 1 576 ? -0.164 -15.085 1.936 1.00 94.19 576 ALA A CA 1
ATOM 4428 C C . ALA A 1 576 ? -1.554 -15.705 1.835 1.00 94.19 576 ALA A C 1
ATOM 4430 O O . ALA A 1 576 ? -1.910 -16.252 0.786 1.00 94.19 576 ALA A O 1
ATOM 4431 N N . LEU A 1 577 ? -2.305 -15.636 2.932 1.00 96.31 577 LEU A N 1
ATOM 4432 C CA . LEU A 1 577 ? -3.638 -16.210 3.055 1.00 96.31 577 LEU A CA 1
ATOM 4433 C C . LEU A 1 577 ? -4.641 -15.131 3.445 1.00 96.31 577 LEU A C 1
ATOM 4435 O O . LEU A 1 577 ? -4.420 -14.389 4.402 1.00 96.31 577 LEU A O 1
ATOM 4439 N N . TRP A 1 578 ? -5.756 -15.071 2.723 1.00 96.00 578 TRP A N 1
ATOM 4440 C CA . TRP A 1 578 ? -6.890 -14.257 3.146 1.00 96.00 578 TRP A CA 1
ATOM 4441 C C . TRP A 1 578 ? -7.468 -14.766 4.463 1.00 96.00 578 TRP A C 1
ATOM 4443 O O . TRP A 1 578 ? -7.709 -15.965 4.610 1.00 96.00 578 TRP A O 1
ATOM 4453 N N . TYR A 1 579 ? -7.778 -13.828 5.352 1.00 92.50 579 TYR A N 1
ATOM 4454 C CA . TYR A 1 579 ? -8.718 -14.028 6.445 1.00 92.50 579 TYR A CA 1
ATOM 4455 C C . TYR A 1 579 ? -9.805 -12.955 6.366 1.00 92.50 579 TYR A C 1
ATOM 4457 O O . TYR A 1 579 ? -9.643 -11.922 5.705 1.00 92.50 579 TYR A O 1
ATOM 4465 N N . TYR A 1 580 ? -10.958 -13.231 6.959 1.00 89.19 580 TYR A N 1
ATOM 4466 C CA . TYR A 1 580 ? -12.069 -12.300 6.961 1.00 89.19 580 TYR A CA 1
ATOM 4467 C C . TYR A 1 580 ? -11.854 -11.213 8.010 1.00 89.19 580 TYR A C 1
ATOM 4469 O O . TYR A 1 580 ? -11.658 -11.494 9.187 1.00 89.19 580 TYR A O 1
ATOM 4477 N N . SER A 1 581 ? -11.935 -9.965 7.559 1.00 82.12 581 SER A N 1
ATOM 4478 C CA . SER A 1 581 ? -11.903 -8.780 8.404 1.00 82.12 581 SER A CA 1
ATOM 4479 C C . SER A 1 581 ? -12.711 -7.668 7.739 1.00 82.12 581 SER A C 1
ATOM 4481 O O . SER A 1 581 ? -12.754 -7.566 6.500 1.00 82.12 581 SER A O 1
ATOM 4483 N N . THR A 1 582 ? -13.381 -6.865 8.560 1.00 82.62 582 THR A N 1
ATOM 4484 C CA . THR A 1 582 ? -14.255 -5.777 8.125 1.00 82.62 582 THR A CA 1
ATOM 4485 C C . THR A 1 582 ? -13.450 -4.530 7.752 1.00 82.62 582 THR A C 1
ATOM 4487 O O . THR A 1 582 ? -12.270 -4.390 8.063 1.00 82.62 582 THR A O 1
ATOM 4490 N N . GLY A 1 583 ? -14.078 -3.615 7.017 1.00 77.94 583 GLY A N 1
ATOM 4491 C CA . GLY A 1 583 ? -13.487 -2.324 6.671 1.00 77.94 583 GLY A CA 1
ATOM 4492 C C . GLY A 1 583 ? -12.879 -2.264 5.271 1.00 77.94 583 GLY A C 1
ATOM 4493 O O . GLY A 1 583 ? -13.066 -3.150 4.425 1.00 77.94 583 GLY A O 1
ATOM 4494 N N . VAL A 1 584 ? -12.203 -1.151 4.993 1.00 74.81 584 VAL A N 1
ATOM 4495 C CA . VAL A 1 584 ? -11.736 -0.766 3.647 1.00 74.81 584 VAL A CA 1
ATOM 4496 C C . VAL A 1 584 ? -10.372 -1.346 3.276 1.00 74.81 584 VAL A C 1
ATOM 4498 O O . VAL A 1 584 ? -10.020 -1.389 2.096 1.00 74.81 584 VAL A O 1
ATOM 4501 N N . VAL A 1 585 ? -9.610 -1.795 4.273 1.00 78.94 585 VAL A N 1
ATOM 4502 C CA . VAL A 1 585 ? -8.261 -2.335 4.098 1.00 78.94 585 VAL A CA 1
ATOM 4503 C C . VAL A 1 585 ? -8.303 -3.833 3.796 1.00 78.94 585 VAL A C 1
ATOM 4505 O O . VAL A 1 585 ? -9.215 -4.556 4.199 1.00 78.94 585 VAL A O 1
ATOM 4508 N N . GLN A 1 586 ? -7.333 -4.307 3.019 1.00 84.06 586 GLN A N 1
ATOM 4509 C CA . GLN A 1 586 ? -7.184 -5.726 2.713 1.00 84.06 586 GLN A CA 1
ATOM 4510 C C . GLN A 1 586 ? -6.318 -6.381 3.780 1.00 84.06 586 GLN A C 1
ATOM 4512 O O . GLN A 1 586 ? -5.113 -6.158 3.790 1.00 84.06 586 GLN A O 1
ATOM 4517 N N . ASN A 1 587 ? -6.930 -7.201 4.626 1.00 87.25 587 ASN A N 1
ATOM 4518 C CA . ASN A 1 587 ? -6.258 -7.895 5.717 1.00 87.25 587 ASN A CA 1
ATOM 4519 C C . ASN A 1 587 ? -5.913 -9.331 5.329 1.00 87.25 587 ASN A C 1
ATOM 4521 O O . ASN A 1 587 ? -6.745 -10.045 4.764 1.00 87.25 587 ASN A O 1
ATOM 4525 N N . TYR A 1 588 ? -4.677 -9.744 5.593 1.00 92.69 588 TYR A N 1
ATOM 4526 C CA . TYR A 1 588 ? -4.215 -11.093 5.289 1.00 92.69 588 TYR A CA 1
ATOM 4527 C C . TYR A 1 588 ? -3.031 -11.523 6.153 1.00 92.69 588 TYR A C 1
ATOM 4529 O O . TYR A 1 588 ? -2.254 -10.710 6.656 1.00 92.69 588 TYR A O 1
ATOM 4537 N N . LEU A 1 589 ? -2.898 -12.836 6.316 1.00 93.44 589 LEU A N 1
ATOM 4538 C CA . LEU A 1 589 ? -1.762 -13.473 6.964 1.00 93.44 589 LEU A CA 1
ATOM 4539 C C . LEU A 1 589 ? -0.608 -13.558 5.969 1.00 93.44 589 LEU A C 1
ATOM 4541 O O . LEU A 1 589 ? -0.807 -14.024 4.846 1.00 93.44 589 LEU A O 1
ATOM 4545 N N . VAL A 1 590 ? 0.598 -13.174 6.381 1.00 91.81 590 VAL A N 1
ATOM 4546 C CA . VAL A 1 590 ? 1.821 -13.342 5.591 1.00 91.81 590 VAL A CA 1
ATOM 4547 C C . VAL A 1 590 ? 2.776 -14.286 6.295 1.00 91.81 590 VAL A C 1
ATOM 4549 O O . VAL A 1 590 ? 3.048 -14.150 7.485 1.00 91.81 590 VAL A O 1
ATOM 4552 N N . PHE A 1 591 ? 3.341 -15.205 5.520 1.00 87.44 591 PHE A N 1
ATOM 4553 C CA . PHE A 1 591 ? 4.454 -16.051 5.904 1.00 87.44 591 PHE A CA 1
ATOM 4554 C C . PHE A 1 591 ? 5.660 -15.756 5.004 1.00 87.44 591 PHE A C 1
ATOM 4556 O O . PHE A 1 591 ? 5.613 -16.012 3.800 1.00 87.44 591 PHE A O 1
ATOM 4563 N N . SER A 1 592 ? 6.746 -15.250 5.587 1.00 84.56 592 SER A N 1
ATOM 4564 C CA . SER A 1 592 ? 8.045 -15.062 4.933 1.00 84.56 592 SER A CA 1
ATOM 4565 C C . SER A 1 592 ? 8.944 -16.261 5.222 1.00 84.56 592 SER A C 1
ATOM 4567 O O . SER A 1 592 ? 9.306 -16.509 6.373 1.00 84.56 592 SER A O 1
ATOM 4569 N N . GLY A 1 593 ? 9.314 -17.003 4.177 1.00 73.06 593 GLY A N 1
ATOM 4570 C CA . GLY A 1 593 ? 10.238 -18.134 4.270 1.00 73.06 593 GLY A CA 1
ATOM 4571 C C . GLY A 1 593 ? 11.665 -17.710 4.621 1.00 73.06 593 GLY A C 1
ATOM 4572 O O . GLY A 1 593 ? 12.323 -18.420 5.385 1.00 73.06 593 GLY A O 1
ATOM 4573 N N . VAL A 1 594 ? 12.081 -16.534 4.127 1.00 71.69 594 VAL A N 1
ATOM 4574 C CA . VAL A 1 594 ? 13.455 -16.007 4.230 1.00 71.69 594 VAL A CA 1
ATOM 4575 C C . VAL A 1 594 ? 13.736 -15.482 5.627 1.00 71.69 594 VAL A C 1
ATOM 4577 O O . VAL A 1 594 ? 14.753 -15.803 6.235 1.00 71.69 594 VAL A O 1
ATOM 4580 N N . GLU A 1 595 ? 12.820 -14.665 6.146 1.00 73.19 595 GLU A N 1
ATOM 4581 C CA . GLU A 1 595 ? 12.944 -14.133 7.502 1.00 73.19 595 GLU A CA 1
ATOM 4582 C C . GLU A 1 595 ? 12.543 -15.161 8.553 1.00 73.19 595 GLU A C 1
ATOM 4584 O O . GLU A 1 595 ? 12.758 -14.920 9.741 1.00 73.19 595 GLU A O 1
ATOM 4589 N N . ASP A 1 596 ? 11.932 -16.266 8.104 1.00 76.31 596 ASP A N 1
ATOM 4590 C CA . ASP A 1 596 ? 11.137 -17.162 8.919 1.00 76.31 596 ASP A CA 1
ATOM 4591 C C . ASP A 1 596 ? 10.248 -16.273 9.797 1.00 76.31 596 ASP A C 1
ATOM 4593 O O . ASP A 1 596 ? 10.518 -16.071 10.971 1.00 76.31 596 ASP A O 1
ATOM 4597 N N . LYS A 1 597 ? 9.210 -15.647 9.244 1.00 80.56 597 LYS A N 1
ATOM 4598 C CA . LYS A 1 597 ? 8.269 -14.835 10.033 1.00 80.56 597 LYS A CA 1
ATOM 4599 C C . LYS A 1 597 ? 6.850 -15.055 9.570 1.00 80.56 597 LYS A C 1
ATOM 4601 O O . LYS A 1 597 ? 6.603 -15.236 8.384 1.00 80.56 597 LYS A O 1
ATOM 4606 N N . MET A 1 598 ? 5.938 -14.995 10.527 1.00 85.38 598 MET A N 1
ATOM 4607 C CA . MET A 1 598 ? 4.508 -15.033 10.286 1.00 85.38 598 MET A CA 1
ATOM 4608 C C . MET A 1 598 ? 3.881 -13.846 11.008 1.00 85.38 598 MET A C 1
ATOM 4610 O O . MET A 1 598 ? 4.195 -13.623 12.177 1.00 85.38 598 MET A O 1
ATOM 4614 N N . TYR A 1 599 ? 3.089 -13.050 10.298 1.00 85.75 599 TYR A N 1
ATOM 4615 C CA . TYR A 1 599 ? 2.468 -11.842 10.837 1.00 85.75 599 TYR A CA 1
ATOM 4616 C C . TYR A 1 599 ? 1.218 -11.464 10.042 1.00 85.75 599 TYR A C 1
ATOM 4618 O O . TYR A 1 599 ? 1.110 -11.752 8.847 1.00 85.75 599 TYR A O 1
ATOM 4626 N N . LEU A 1 600 ? 0.291 -10.789 10.714 1.00 87.38 600 LEU A N 1
ATOM 4627 C CA . LEU A 1 600 ? -0.866 -10.165 10.085 1.00 87.38 600 LEU A CA 1
ATOM 4628 C C . LEU A 1 600 ? -0.456 -8.824 9.483 1.00 87.38 600 LEU A C 1
ATOM 4630 O O . LEU A 1 600 ? 0.357 -8.090 10.050 1.00 87.38 600 LEU A O 1
ATOM 4634 N N . THR A 1 601 ? -0.995 -8.506 8.314 1.00 87.19 601 THR A N 1
ATOM 4635 C CA . THR A 1 601 ? -0.734 -7.227 7.659 1.00 87.19 601 THR A CA 1
ATOM 4636 C C . THR A 1 601 ? -1.958 -6.738 6.904 1.00 87.19 601 THR A C 1
ATOM 4638 O O . THR A 1 601 ? -2.865 -7.511 6.584 1.00 87.19 601 THR A O 1
ATOM 4641 N N . GLU A 1 602 ? -1.947 -5.444 6.609 1.00 84.25 602 GLU A N 1
ATOM 4642 C CA . GLU A 1 602 ? -3.005 -4.751 5.895 1.00 84.25 602 GLU A CA 1
ATOM 4643 C C . GLU A 1 602 ? -2.451 -4.072 4.637 1.00 84.25 602 GLU A C 1
ATOM 4645 O O . GLU A 1 602 ? -1.321 -3.576 4.609 1.00 84.25 602 GLU A O 1
ATOM 4650 N N . ASN A 1 603 ? -3.260 -4.026 3.580 1.00 79.06 603 ASN A N 1
ATOM 4651 C CA . ASN A 1 603 ? -2.939 -3.300 2.360 1.00 79.06 603 ASN A CA 1
ATOM 4652 C C . ASN A 1 603 ? -4.096 -2.409 1.906 1.00 79.06 603 ASN A C 1
ATOM 4654 O O . ASN A 1 603 ? -5.187 -2.873 1.563 1.00 79.06 603 ASN A O 1
ATOM 4658 N N . SER A 1 604 ? -3.812 -1.114 1.833 1.00 76.25 604 SER A N 1
ATOM 4659 C CA . SER A 1 604 ? -4.717 -0.070 1.349 1.00 76.25 604 SER A CA 1
ATOM 4660 C C . SER A 1 604 ? -4.238 0.601 0.059 1.00 76.25 604 SER A C 1
ATOM 4662 O O . SER A 1 604 ? -4.892 1.525 -0.414 1.00 76.25 604 SER A O 1
ATOM 4664 N N . LYS A 1 605 ? -3.100 0.170 -0.503 1.00 76.56 605 LYS A N 1
ATOM 4665 C CA . LYS A 1 605 ? -2.409 0.877 -1.593 1.00 76.56 605 LYS A CA 1
ATOM 4666 C C . LYS A 1 605 ? -2.760 0.371 -2.985 1.00 76.56 605 LYS A C 1
ATOM 4668 O O . LYS A 1 605 ? -2.739 1.149 -3.935 1.00 76.56 605 LYS A O 1
ATOM 4673 N N . GLU A 1 606 ? -3.065 -0.917 -3.107 1.00 84.12 606 GLU A N 1
ATOM 4674 C CA . GLU A 1 606 ? -3.328 -1.568 -4.392 1.00 84.12 606 GLU A CA 1
ATOM 4675 C C . GLU A 1 606 ? -4.151 -2.844 -4.220 1.00 84.12 606 GLU A C 1
ATOM 4677 O O . GLU A 1 606 ? -4.192 -3.420 -3.136 1.00 84.12 606 GLU A O 1
ATOM 4682 N N . THR A 1 607 ? -4.791 -3.327 -5.285 1.00 88.38 607 THR A N 1
ATOM 4683 C CA . THR A 1 607 ? -5.451 -4.641 -5.247 1.00 88.38 607 THR A CA 1
ATOM 4684 C C . THR A 1 607 ? -4.401 -5.745 -5.187 1.00 88.38 607 THR A C 1
ATOM 4686 O O . THR A 1 607 ? -3.553 -5.841 -6.077 1.00 88.38 607 THR A O 1
ATOM 4689 N N . VAL A 1 608 ? -4.498 -6.612 -4.181 1.00 92.81 608 VAL A N 1
ATOM 4690 C CA . VAL A 1 608 ? -3.670 -7.819 -4.080 1.00 92.81 608 VAL A CA 1
ATOM 4691 C C . VAL A 1 608 ? -4.496 -9.063 -4.344 1.00 92.81 608 VAL A C 1
ATOM 4693 O O . VAL A 1 608 ? -5.689 -9.113 -4.064 1.00 92.81 608 VAL A O 1
ATOM 4696 N N . TYR A 1 609 ? -3.833 -10.071 -4.888 1.00 95.88 609 TYR A N 1
ATOM 4697 C CA . TYR A 1 609 ? -4.354 -11.387 -5.187 1.00 95.88 609 TYR A CA 1
ATOM 4698 C C . TYR A 1 609 ? -3.486 -12.391 -4.448 1.00 95.88 609 TYR A C 1
ATOM 4700 O O . TYR A 1 609 ? -2.293 -12.527 -4.736 1.00 95.88 609 TYR A O 1
ATOM 4708 N N . ILE A 1 610 ? -4.079 -13.093 -3.496 1.00 96.44 610 ILE A N 1
ATOM 4709 C CA . ILE A 1 610 ? -3.375 -14.034 -2.626 1.00 96.44 610 ILE A CA 1
ATOM 4710 C C . ILE A 1 610 ? -4.191 -15.313 -2.456 1.00 96.44 610 ILE A C 1
ATOM 4712 O O . ILE A 1 610 ? -5.344 -15.400 -2.890 1.00 96.44 610 ILE A O 1
ATOM 4716 N N . SER A 1 611 ? -3.574 -16.332 -1.875 1.00 97.62 611 SER A N 1
ATOM 4717 C CA . SER A 1 611 ? -4.193 -17.645 -1.743 1.00 97.62 611 SER A CA 1
ATOM 4718 C C . SER A 1 611 ? -5.339 -17.628 -0.726 1.00 97.62 611 SER A C 1
ATOM 4720 O O . SER A 1 611 ? -5.342 -16.863 0.237 1.00 97.62 611 SER A O 1
ATOM 4722 N N . VAL A 1 612 ? -6.323 -18.502 -0.931 1.00 97.38 612 VAL A N 1
ATOM 4723 C CA . VAL A 1 612 ? -7.364 -18.810 0.059 1.00 97.38 612 VAL A CA 1
ATOM 4724 C C . VAL A 1 612 ? -7.127 -20.216 0.579 1.00 97.38 612 VAL A C 1
ATOM 4726 O O . VAL A 1 612 ? -6.823 -21.124 -0.196 1.00 97.38 612 VAL A O 1
ATOM 4729 N N . ARG A 1 613 ? -7.314 -20.408 1.881 1.00 95.69 613 ARG A N 1
ATOM 4730 C CA . ARG A 1 613 ? -7.295 -21.719 2.513 1.00 95.69 613 ARG A CA 1
ATOM 4731 C C . ARG A 1 613 ? -8.442 -21.790 3.501 1.00 95.69 613 ARG A C 1
ATOM 4733 O O . ARG A 1 613 ? -8.463 -21.045 4.469 1.00 95.69 613 ARG A O 1
ATOM 4740 N N . CYS A 1 614 ? -9.415 -22.631 3.188 1.00 96.12 614 CYS A N 1
ATOM 4741 C CA . CYS A 1 614 ? -10.659 -22.667 3.932 1.00 96.12 614 CYS A CA 1
ATOM 4742 C C . CYS A 1 614 ? -10.519 -23.486 5.211 1.00 96.12 614 CYS A C 1
ATOM 4744 O O . CYS A 1 614 ? -9.708 -24.415 5.286 1.00 96.12 614 CYS A O 1
ATOM 4746 N N . VAL A 1 615 ? -11.382 -23.181 6.167 1.00 95.06 615 VAL A N 1
ATOM 4747 C CA . VAL A 1 615 ? -11.505 -23.870 7.451 1.00 95.06 615 VAL A CA 1
ATOM 4748 C C . VAL A 1 615 ? -12.909 -24.416 7.644 1.00 95.06 615 VAL A C 1
ATOM 4750 O O . VAL A 1 615 ? -13.868 -23.963 7.021 1.00 95.06 615 VAL A O 1
ATOM 4753 N N . ASN A 1 616 ? -13.000 -25.448 8.468 1.00 88.38 616 ASN A N 1
ATOM 4754 C CA . ASN A 1 616 ? -14.227 -26.077 8.911 1.00 88.38 616 ASN A CA 1
ATOM 4755 C C . ASN A 1 616 ? -14.032 -26.455 10.377 1.00 88.38 616 ASN A C 1
ATOM 4757 O O . ASN A 1 616 ? -13.314 -27.395 10.720 1.00 88.38 616 ASN A O 1
ATOM 4761 N N . GLY A 1 617 ? -14.626 -25.658 11.247 1.00 66.06 617 GLY A N 1
ATOM 4762 C CA . GLY A 1 617 ? -14.558 -25.815 12.686 1.00 66.06 617 GLY A CA 1
ATOM 4763 C C . GLY A 1 617 ? -15.783 -25.164 13.303 1.00 66.06 617 GLY A C 1
ATOM 4764 O O . GLY A 1 617 ? -16.286 -24.159 12.802 1.00 66.06 617 GLY A O 1
ATOM 4765 N N . ALA A 1 618 ? -16.294 -25.773 14.366 1.00 44.97 618 ALA A N 1
ATOM 4766 C CA . ALA A 1 618 ? -17.248 -25.116 15.237 1.00 44.97 618 ALA A CA 1
ATOM 4767 C C . ALA A 1 618 ? -16.462 -24.135 16.113 1.00 44.97 618 ALA A C 1
ATOM 4769 O O . ALA A 1 618 ? -15.559 -24.570 16.827 1.00 44.97 618 ALA A O 1
ATOM 4770 N N . GLY A 1 619 ? -16.815 -22.846 16.101 1.00 34.69 619 GLY A N 1
ATOM 4771 C CA . GLY A 1 619 ? -16.483 -21.976 17.231 1.00 34.69 619 GLY A CA 1
ATOM 4772 C C . GLY A 1 619 ? -16.913 -22.694 18.511 1.00 34.69 619 GLY A C 1
ATOM 4773 O O . GLY A 1 619 ? -18.003 -23.270 18.553 1.00 34.69 619 GLY A O 1
ATOM 4774 N N . ALA A 1 620 ? -16.016 -22.778 19.488 1.00 26.45 620 ALA A N 1
ATOM 4775 C CA . ALA A 1 620 ? -16.172 -23.634 20.651 1.00 26.45 620 ALA A CA 1
ATOM 4776 C C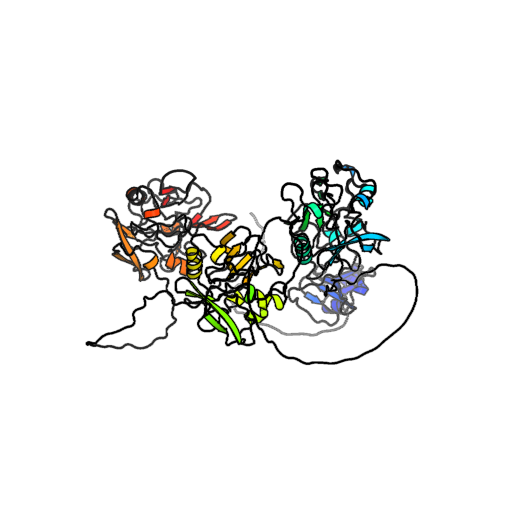 . ALA A 1 620 ? -17.496 -23.373 21.398 1.00 26.45 620 ALA A C 1
ATOM 4778 O O . ALA A 1 620 ? -17.588 -22.476 22.230 1.00 26.45 620 ALA A O 1
ATOM 4779 N N . GLU A 1 621 ? -18.495 -24.233 21.184 1.00 24.53 621 GLU A N 1
ATOM 4780 C CA . GLU A 1 621 ? -19.326 -24.705 22.286 1.00 24.53 621 GLU A CA 1
ATOM 4781 C C . GLU A 1 621 ? -18.811 -26.078 22.748 1.00 24.53 621 GLU A C 1
ATOM 4783 O O . GLU A 1 621 ? -18.445 -26.928 21.928 1.00 24.53 621 GLU A O 1
ATOM 4788 N N . PRO A 1 622 ? -18.761 -26.317 24.069 1.00 30.55 622 PRO A N 1
ATOM 4789 C CA . PRO A 1 622 ? -18.223 -27.536 24.643 1.00 30.55 622 PRO A CA 1
ATOM 4790 C C . PRO A 1 622 ? -19.041 -28.758 24.225 1.00 30.55 622 PRO A C 1
ATOM 4792 O O . PRO A 1 622 ? -20.260 -28.828 24.391 1.00 30.55 622 PRO A O 1
ATOM 4795 N N . ALA A 1 623 ? -18.327 -29.782 23.764 1.00 24.72 623 ALA A N 1
ATOM 4796 C CA . ALA A 1 623 ? -18.864 -31.118 23.599 1.00 24.72 623 ALA A CA 1
ATOM 4797 C C . ALA A 1 623 ? -19.503 -31.611 24.908 1.00 24.72 623 ALA A C 1
ATOM 4799 O O . ALA A 1 623 ? -18.818 -31.952 25.871 1.00 24.72 623 ALA A O 1
ATOM 4800 N N . SER A 1 624 ? -20.830 -31.717 24.920 1.00 25.70 624 SER A N 1
ATOM 4801 C CA . SER A 1 624 ? -21.540 -32.706 25.727 1.00 25.70 624 SER A CA 1
ATOM 4802 C C . SER A 1 624 ? -22.948 -32.942 25.175 1.00 25.70 624 SER A C 1
ATOM 4804 O O . SER A 1 624 ? -23.935 -32.378 25.643 1.00 25.70 624 SER A O 1
ATOM 4806 N N . SER A 1 625 ? -23.062 -33.887 24.245 1.00 26.70 625 SER A N 1
ATOM 4807 C CA . SER A 1 625 ? -24.237 -34.760 24.169 1.00 26.70 625 SER A CA 1
ATOM 4808 C C . SER A 1 625 ? -23.718 -36.201 24.129 1.00 26.70 625 SER A C 1
ATOM 4810 O O . SER A 1 625 ? -22.777 -36.499 23.407 1.00 26.70 625 SER A O 1
ATOM 4812 N N . GLY A 1 626 ? -24.194 -37.159 24.909 1.00 25.33 626 GLY A N 1
ATOM 4813 C CA . GLY A 1 626 ? -25.157 -37.145 25.993 1.00 25.33 626 GLY A CA 1
ATOM 4814 C C . GLY A 1 626 ? -25.251 -38.565 26.555 1.00 25.33 626 GLY A C 1
ATOM 4815 O O . GLY A 1 626 ? -24.869 -39.520 25.882 1.00 25.33 626 GLY A O 1
ATOM 4816 N N . SER A 1 627 ? -25.759 -38.703 27.782 1.00 23.12 627 SER A N 1
ATOM 4817 C CA . SER A 1 627 ? -26.522 -39.867 28.266 1.00 23.12 627 SER A CA 1
ATOM 4818 C C . SER A 1 627 ? -26.905 -39.663 29.735 1.00 23.12 627 SER A C 1
ATOM 4820 O O . SER A 1 627 ? -26.111 -39.963 30.616 1.00 23.12 627 SER A O 1
ATOM 4822 N N . THR A 1 628 ? -28.120 -39.176 30.017 1.00 22.27 628 THR A N 1
ATOM 4823 C CA . THR A 1 628 ? -29.194 -39.904 30.739 1.00 22.27 628 THR A CA 1
ATOM 4824 C C . THR A 1 628 ? -30.243 -38.989 31.404 1.00 22.27 628 THR A C 1
ATOM 4826 O O . THR A 1 628 ? -29.936 -38.158 32.243 1.00 22.27 628 THR A O 1
ATOM 4829 N N . LYS A 1 629 ? -31.508 -39.290 31.062 1.00 23.41 629 LYS A N 1
ATOM 4830 C CA . LYS A 1 629 ? -32.740 -39.301 31.885 1.00 23.41 629 LYS A CA 1
ATOM 4831 C C . LYS A 1 629 ? -33.324 -38.000 32.479 1.00 23.41 629 LYS A C 1
ATOM 4833 O O . LYS A 1 629 ? -32.972 -37.567 33.563 1.00 23.41 629 LYS A O 1
ATOM 4838 N N . SER A 1 630 ? -34.395 -37.558 31.806 1.00 24.52 630 SER A N 1
ATOM 4839 C CA . SER A 1 630 ? -35.771 -37.343 32.314 1.00 24.52 630 SER A CA 1
ATOM 4840 C C . SER A 1 630 ? -36.000 -36.645 33.667 1.00 24.52 630 SER A C 1
ATOM 4842 O O . SER A 1 630 ? -35.797 -37.278 34.697 1.00 24.52 630 SER A O 1
ATOM 4844 N N . SER A 1 631 ? -36.675 -35.483 33.640 1.00 25.09 631 SER A N 1
ATOM 4845 C CA . SER A 1 631 ? -38.027 -35.282 34.222 1.00 25.09 631 SER A CA 1
ATOM 4846 C C . SER A 1 631 ? -38.506 -33.815 34.132 1.00 25.09 631 SER A C 1
ATOM 4848 O O . SER A 1 631 ? -37.791 -32.930 34.581 1.00 25.09 631 SER A O 1
ATOM 4850 N N . SER A 1 632 ? -39.708 -33.620 33.552 1.00 25.45 632 SER A N 1
ATOM 4851 C CA . SER A 1 632 ? -40.836 -32.701 33.894 1.00 25.45 632 SER A CA 1
ATOM 4852 C C . SER A 1 632 ? -40.565 -31.426 34.733 1.00 25.45 632 SER A C 1
ATOM 4854 O O . SER A 1 632 ? -39.891 -31.520 35.747 1.00 25.45 632 SER A O 1
ATOM 4856 N N . SER A 1 633 ? -41.148 -30.235 34.503 1.00 26.67 633 SER A N 1
ATOM 4857 C CA . SER A 1 633 ? -42.572 -29.896 34.252 1.00 26.67 633 SER A CA 1
ATOM 4858 C C . SER A 1 633 ? -42.801 -28.364 34.185 1.00 26.67 633 SER A C 1
ATOM 4860 O O . SER A 1 633 ? -42.148 -27.646 34.934 1.00 26.67 633 SER A O 1
ATOM 4862 N N . GLY A 1 634 ? -43.844 -27.927 33.448 1.00 24.95 634 GLY A N 1
ATOM 4863 C CA . GLY A 1 634 ? -44.672 -26.718 33.703 1.00 24.95 634 GLY A CA 1
ATOM 4864 C C . GLY A 1 634 ? -44.292 -25.451 32.913 1.00 24.95 634 GLY A C 1
ATOM 4865 O O . GLY A 1 634 ? -43.302 -24.822 33.249 1.00 24.95 634 GLY A O 1
ATOM 4866 N N . SER A 1 635 ? -44.928 -25.106 31.778 1.00 26.62 635 SER A N 1
ATOM 4867 C CA . SER A 1 635 ? -46.225 -24.382 31.622 1.00 26.62 635 SER A CA 1
ATOM 4868 C C . SER A 1 635 ? -46.190 -22.975 32.261 1.00 26.62 635 SER A C 1
ATOM 4870 O O . SER A 1 635 ? -45.890 -22.883 33.440 1.00 26.62 635 SER A O 1
ATOM 4872 N N . SER A 1 636 ? -46.479 -21.842 31.601 1.00 26.56 636 SER A N 1
ATOM 4873 C CA . SER A 1 636 ? -47.605 -21.536 30.694 1.00 26.56 636 SER A CA 1
ATOM 4874 C C . SER A 1 636 ? -47.514 -20.118 30.066 1.00 26.56 636 SER A C 1
ATOM 4876 O O . SER A 1 636 ? -47.116 -19.197 30.768 1.00 26.56 636 SER A O 1
ATOM 4878 N N . SER A 1 637 ? -47.965 -19.995 28.798 1.00 24.67 637 SER A N 1
ATOM 4879 C CA . SER A 1 637 ? -48.737 -18.915 28.102 1.00 24.67 637 SER A CA 1
ATOM 4880 C C . SER A 1 637 ? -48.534 -17.425 28.473 1.00 24.67 637 SER A C 1
ATOM 4882 O O . SER A 1 637 ? -48.586 -17.089 29.644 1.00 24.67 637 SER A O 1
ATOM 4884 N N . SER A 1 638 ? -48.473 -16.453 27.550 1.00 26.70 638 SER A N 1
ATOM 4885 C CA . SER A 1 638 ? -49.414 -16.214 26.435 1.00 26.70 638 SER A CA 1
ATOM 4886 C C . SER A 1 638 ? -48.913 -15.157 25.426 1.00 26.70 638 SER A C 1
ATOM 4888 O O . SER A 1 638 ? -48.414 -14.116 25.832 1.00 26.70 638 SER A O 1
ATOM 4890 N N . SER A 1 639 ? -49.136 -15.453 24.138 1.00 26.11 639 SER A N 1
ATOM 4891 C CA . SER A 1 639 ? -49.460 -14.585 22.983 1.00 26.11 639 SER A CA 1
ATOM 4892 C C . SER A 1 639 ? -49.135 -13.082 22.997 1.00 26.11 639 SER A C 1
ATOM 4894 O O . SER A 1 639 ? -49.772 -12.339 23.735 1.00 26.11 639 SER A O 1
ATOM 4896 N N . GLU A 1 640 ? -48.379 -12.630 21.988 1.00 24.42 640 GLU A N 1
ATOM 4897 C CA . GLU A 1 640 ? -48.838 -11.569 21.078 1.00 24.42 640 GLU A CA 1
ATOM 4898 C C . GLU A 1 640 ? -48.108 -11.603 19.723 1.00 24.42 640 GLU A C 1
ATOM 4900 O O . GLU A 1 640 ? -47.090 -12.265 19.541 1.00 24.42 640 GLU A O 1
ATOM 4905 N N . SER A 1 641 ? -48.762 -10.991 18.744 1.00 24.19 641 SER A N 1
ATOM 4906 C CA . SER A 1 641 ? -48.648 -11.156 17.299 1.00 24.19 641 SER A CA 1
ATOM 4907 C C . SER A 1 641 ? -47.558 -10.321 16.617 1.00 24.19 641 SER A C 1
ATOM 4909 O O . SER A 1 641 ? -47.343 -9.164 16.948 1.00 24.19 641 SER A O 1
ATOM 4911 N N . SER A 1 642 ? -46.990 -10.938 15.579 1.00 26.41 642 SER A N 1
ATOM 4912 C CA . SER A 1 642 ? -46.230 -10.423 14.431 1.00 26.41 642 SER A CA 1
ATOM 4913 C C . SER A 1 642 ? -46.122 -8.903 14.202 1.00 26.41 642 SER A C 1
ATOM 4915 O O . SER A 1 642 ? -47.100 -8.249 13.833 1.00 26.41 642 SER A O 1
ATOM 4917 N N . SER A 1 643 ? -44.880 -8.427 14.133 1.00 25.11 643 SER A N 1
ATOM 4918 C CA . SER A 1 643 ? -44.425 -7.530 13.065 1.00 25.11 643 SER A CA 1
ATOM 4919 C C . SER A 1 643 ? -42.956 -7.826 12.755 1.00 25.11 643 SER A C 1
ATOM 4921 O O . SER A 1 643 ? -42.145 -7.955 13.664 1.00 25.11 643 SER A O 1
ATOM 4923 N N . SER A 1 644 ? -42.691 -7.991 11.464 1.00 26.89 644 SER A N 1
ATOM 4924 C CA . SER A 1 644 ? -41.484 -8.469 10.782 1.00 26.89 644 SER A CA 1
ATOM 4925 C C . SER A 1 644 ? -40.13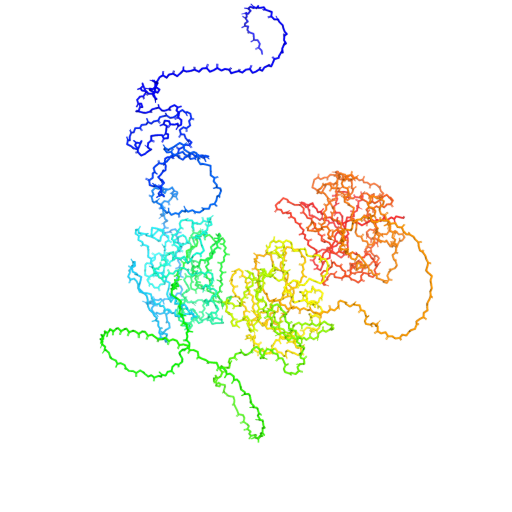6 -7.969 11.312 1.00 26.89 644 SER A C 1
ATOM 4927 O O . SER A 1 644 ? -39.933 -6.771 11.493 1.00 26.89 644 SER A O 1
ATOM 4929 N N . GLU A 1 645 ? -39.233 -8.940 11.454 1.00 27.05 645 GLU A N 1
ATOM 4930 C CA . GLU A 1 645 ? -37.819 -8.860 11.814 1.00 27.05 645 GLU A CA 1
ATOM 4931 C C . GLU A 1 645 ? -36.953 -8.276 10.683 1.00 27.05 645 GLU A C 1
ATOM 4933 O O . GLU A 1 645 ? -37.094 -8.667 9.525 1.00 27.05 645 GLU A O 1
ATOM 4938 N N . GLU A 1 646 ? -35.988 -7.429 11.048 1.00 25.69 646 GLU A N 1
ATOM 4939 C CA . GLU A 1 646 ? -34.665 -7.401 10.418 1.00 25.69 646 GLU A CA 1
ATOM 4940 C C . GLU A 1 646 ? -33.636 -7.635 11.532 1.00 25.69 646 GLU A C 1
ATOM 4942 O O . GLU A 1 646 ? -33.568 -6.886 12.507 1.00 25.69 646 GLU A O 1
ATOM 4947 N N . SER A 1 647 ? -32.897 -8.741 11.443 1.00 26.92 647 SER A N 1
ATOM 4948 C CA . SER A 1 647 ? -31.978 -9.211 12.479 1.00 26.92 647 SER A CA 1
ATOM 4949 C C . SER A 1 647 ? -30.630 -8.494 12.384 1.00 26.92 647 SER A C 1
ATOM 4951 O O . SER A 1 647 ? -29.814 -8.793 11.512 1.00 26.92 647 SER A O 1
ATOM 4953 N N . SER A 1 648 ? -30.403 -7.566 13.311 1.00 28.80 648 SER A N 1
ATOM 4954 C CA . SER A 1 648 ? -29.101 -6.995 13.650 1.00 28.80 648 SER A CA 1
ATOM 4955 C C . SER A 1 648 ? -28.252 -8.028 14.384 1.00 28.80 648 SER A C 1
ATOM 4957 O O . SER A 1 648 ? -28.694 -8.579 15.394 1.00 28.80 648 SER A O 1
ATOM 4959 N N . SER A 1 649 ? -27.028 -8.251 13.942 1.00 33.25 649 SER A N 1
ATOM 4960 C CA . SER A 1 649 ? -26.055 -8.984 14.729 1.00 33.25 649 SER A CA 1
ATOM 4961 C C . SER A 1 649 ? -25.360 -8.021 15.697 1.00 33.25 649 SER A C 1
ATOM 4963 O O . SER A 1 649 ? -24.782 -7.006 15.310 1.00 33.25 649 SER A O 1
ATOM 4965 N N . SER A 1 650 ? -25.574 -8.243 16.993 1.00 48.53 650 SER A N 1
ATOM 4966 C CA . SER A 1 650 ? -25.163 -7.326 18.053 1.00 48.53 650 SER A CA 1
ATOM 4967 C C . SER A 1 650 ? -23.811 -7.740 18.625 1.00 48.53 650 SER A C 1
ATOM 4969 O O . SER A 1 650 ? -23.702 -8.836 19.171 1.00 48.53 650 SER A O 1
ATOM 4971 N N . PHE A 1 651 ? -22.822 -6.846 18.567 1.00 63.41 651 PHE A N 1
ATOM 4972 C CA . PHE A 1 651 ? -21.572 -6.957 19.325 1.00 63.41 651 PHE A CA 1
ATOM 4973 C C . PHE A 1 651 ? -21.852 -7.327 20.791 1.00 63.41 651 PHE A C 1
ATOM 4975 O O . PHE A 1 651 ? -22.582 -6.608 21.486 1.00 63.41 651 PHE A O 1
ATOM 4982 N N . ASP A 1 652 ? -21.266 -8.431 21.266 1.00 77.88 652 ASP A N 1
ATOM 4983 C CA . ASP A 1 652 ? -21.405 -8.839 22.662 1.00 77.88 652 ASP A CA 1
ATOM 4984 C C . ASP A 1 652 ? -20.488 -7.999 23.556 1.00 77.88 652 ASP A C 1
ATOM 4986 O O . ASP A 1 652 ? -19.303 -8.282 23.756 1.00 77.88 652 ASP A O 1
ATOM 4990 N N . LYS A 1 653 ? -21.076 -6.957 24.152 1.00 76.62 653 LYS A N 1
ATOM 4991 C CA . LYS A 1 653 ? -20.395 -6.090 25.117 1.00 76.62 653 LYS A CA 1
ATOM 4992 C C . LYS A 1 653 ? -19.806 -6.851 26.307 1.00 76.62 653 LYS A C 1
ATOM 4994 O O . LYS A 1 653 ? -18.931 -6.295 26.966 1.00 76.62 653 LYS A O 1
ATOM 4999 N N . ALA A 1 654 ? -20.226 -8.087 26.603 1.00 81.25 654 ALA A N 1
ATOM 5000 C CA . ALA A 1 654 ? -19.681 -8.874 27.708 1.00 81.25 654 ALA A CA 1
ATOM 5001 C C . ALA A 1 654 ? -18.155 -9.047 27.629 1.00 81.25 654 ALA A C 1
ATOM 5003 O O . ALA A 1 654 ? -17.510 -9.045 28.677 1.00 81.25 654 ALA A O 1
ATOM 5004 N N . VAL A 1 655 ? -17.586 -9.100 26.418 1.00 80.88 655 VAL A N 1
ATOM 5005 C CA . VAL A 1 655 ? -16.142 -9.259 26.162 1.00 80.88 655 VAL A CA 1
ATOM 5006 C C . VAL A 1 655 ? -15.307 -8.100 26.720 1.00 80.88 655 VAL A C 1
ATOM 5008 O O . VAL A 1 655 ? -14.134 -8.276 27.052 1.00 80.88 655 VAL A O 1
ATOM 5011 N N . LEU A 1 656 ? -15.900 -6.913 26.886 1.00 82.19 656 LEU A N 1
ATOM 5012 C CA . LEU A 1 656 ? -15.198 -5.762 27.456 1.00 82.19 656 LEU A CA 1
ATOM 5013 C C . LEU A 1 656 ? -14.904 -5.946 28.949 1.00 82.19 656 LEU A C 1
ATOM 5015 O O . LEU A 1 656 ? -13.936 -5.380 29.466 1.00 82.19 656 LEU A O 1
ATOM 5019 N N . PHE A 1 657 ? -15.729 -6.726 29.641 1.00 87.12 657 PHE A N 1
ATOM 5020 C CA . PHE A 1 657 ? -15.815 -6.738 31.092 1.00 87.12 657 PHE A CA 1
ATOM 5021 C C . PHE A 1 657 ? -15.138 -7.951 31.714 1.00 87.12 657 PHE A C 1
ATOM 5023 O O . PHE A 1 657 ? -15.131 -9.053 31.174 1.00 87.12 657 PHE A O 1
ATOM 5030 N N . ASN A 1 658 ? -14.616 -7.761 32.920 1.00 86.31 658 ASN A N 1
ATOM 5031 C CA . ASN A 1 658 ? -14.022 -8.843 33.684 1.00 86.31 658 ASN A CA 1
ATOM 5032 C C . ASN A 1 658 ? -15.121 -9.694 34.337 1.00 86.31 658 ASN A C 1
ATOM 5034 O O . ASN A 1 658 ? -15.798 -9.234 35.254 1.00 86.31 658 ASN A O 1
ATOM 5038 N N . SER A 1 659 ? -15.268 -10.951 33.917 1.00 86.50 659 SER A N 1
ATOM 5039 C CA . SER A 1 659 ? -16.282 -11.882 34.444 1.00 86.50 659 SER A CA 1
ATOM 5040 C C . SER A 1 659 ? -16.151 -12.183 35.943 1.00 86.50 659 SER A C 1
ATOM 5042 O O . SER A 1 659 ? -17.111 -12.634 36.565 1.00 86.50 659 SER A O 1
ATOM 5044 N N . SER A 1 660 ? -14.988 -11.910 36.544 1.00 86.31 660 SER A N 1
ATOM 5045 C CA . SER A 1 660 ? -14.748 -12.063 37.985 1.00 86.31 660 SER A CA 1
ATOM 5046 C C . SER A 1 660 ? -15.210 -10.855 38.810 1.00 86.31 660 SER A C 1
ATOM 5048 O O . SER A 1 660 ? -15.190 -10.912 40.040 1.00 86.31 660 SER A O 1
ATOM 5050 N N . VAL A 1 661 ? -15.610 -9.757 38.161 1.00 88.12 661 VAL A N 1
ATOM 5051 C CA . VAL A 1 661 ? -16.086 -8.531 38.809 1.00 88.12 661 VAL A CA 1
ATOM 5052 C C . VAL A 1 661 ? -17.612 -8.469 38.739 1.00 88.12 661 VAL A C 1
ATOM 5054 O O . VAL A 1 661 ? -18.216 -8.666 37.688 1.00 88.12 661 VAL A O 1
ATOM 5057 N N . SER A 1 662 ? -18.253 -8.163 39.870 1.00 91.69 662 SER A N 1
ATOM 5058 C CA . SER A 1 662 ? -19.697 -7.921 39.916 1.00 91.69 662 SER A CA 1
ATOM 5059 C C . SER A 1 662 ? -20.001 -6.481 39.518 1.00 91.69 662 SER A C 1
ATOM 5061 O O . SER A 1 662 ? -19.606 -5.549 40.217 1.00 91.69 662 SER A O 1
ATOM 5063 N N . TYR A 1 663 ? -20.753 -6.307 38.435 1.00 94.12 663 TYR A N 1
ATOM 5064 C CA . TYR A 1 663 ? -21.183 -5.003 37.938 1.00 94.12 663 TYR A CA 1
ATOM 5065 C C . TYR A 1 663 ? -22.593 -4.653 38.420 1.00 94.12 663 TYR A C 1
ATOM 5067 O O . TYR A 1 663 ? -23.453 -5.522 38.548 1.00 94.12 663 TYR A O 1
ATOM 5075 N N . GLY A 1 664 ? -22.830 -3.367 38.669 1.00 94.94 664 GLY A N 1
ATOM 5076 C CA . GLY A 1 664 ? -24.169 -2.788 38.625 1.00 94.94 664 GLY A CA 1
ATOM 5077 C C . GLY A 1 664 ? -24.531 -2.383 37.196 1.00 94.94 664 GLY A C 1
ATOM 5078 O O . GLY A 1 664 ? -23.713 -2.485 36.284 1.00 94.94 664 GLY A O 1
ATOM 5079 N N . GLU A 1 665 ? -25.725 -1.838 37.001 1.00 95.25 665 GLU A N 1
ATOM 5080 C CA . GLU A 1 665 ? -26.183 -1.337 35.704 1.00 95.25 665 GLU A CA 1
ATOM 5081 C C . GLU A 1 665 ? -26.934 -0.019 35.877 1.00 95.25 665 GLU A C 1
ATOM 5083 O O . GLU A 1 665 ? -27.536 0.248 36.921 1.00 95.25 665 GLU A O 1
ATOM 5088 N N . MET A 1 666 ? -26.893 0.819 34.849 1.00 94.75 666 MET A N 1
ATOM 5089 C CA . MET A 1 666 ? -27.721 2.010 34.745 1.00 94.75 666 MET A CA 1
ATOM 5090 C C . MET A 1 666 ? -28.258 2.129 33.324 1.00 94.75 666 MET A C 1
ATOM 5092 O O . MET A 1 666 ? -27.525 1.888 32.375 1.00 94.75 666 MET A O 1
ATOM 5096 N N . THR A 1 667 ? -29.523 2.511 33.171 1.00 95.06 667 THR A N 1
ATOM 5097 C CA . THR A 1 667 ? -30.123 2.772 31.855 1.00 95.06 667 THR A CA 1
ATOM 5098 C C . THR A 1 667 ? -30.276 4.271 31.647 1.00 95.06 667 THR A C 1
ATOM 5100 O O . THR A 1 667 ? -30.900 4.963 32.458 1.00 95.06 667 THR A O 1
ATOM 5103 N N . ASP A 1 668 ? -29.688 4.798 30.578 1.00 94.19 668 ASP A N 1
ATOM 5104 C CA . ASP A 1 668 ? -29.830 6.193 30.197 1.00 94.19 668 ASP A CA 1
ATOM 5105 C C . ASP A 1 668 ? -31.237 6.424 29.642 1.00 94.19 668 ASP A C 1
ATOM 5107 O O . ASP A 1 668 ? -31.587 6.017 28.541 1.00 94.19 668 ASP A O 1
ATOM 5111 N N . SER A 1 669 ? -32.068 7.115 30.421 1.00 91.00 669 SER A N 1
ATOM 5112 C CA . SER A 1 669 ? -33.445 7.455 30.036 1.00 91.00 669 SER A CA 1
ATOM 5113 C C . SER A 1 669 ? -33.565 8.252 28.728 1.00 91.00 669 SER A C 1
ATOM 5115 O O . SER A 1 669 ? -34.662 8.366 28.180 1.00 91.00 669 SER A O 1
ATOM 5117 N N . ARG A 1 670 ? -32.468 8.844 28.237 1.00 91.88 670 ARG A N 1
ATOM 5118 C CA . ARG A 1 670 ? -32.464 9.669 27.027 1.00 91.88 670 ARG A CA 1
ATOM 5119 C C . ARG A 1 670 ? -32.449 8.830 25.758 1.00 91.88 670 ARG A C 1
ATOM 5121 O O . ARG A 1 670 ? -33.020 9.283 24.775 1.00 91.88 670 ARG A O 1
ATOM 5128 N N . ASP A 1 671 ? -31.838 7.655 25.754 1.00 91.88 671 ASP A N 1
ATOM 5129 C CA . ASP A 1 671 ? -31.714 6.804 24.560 1.00 91.88 671 ASP A CA 1
ATOM 5130 C C . ASP A 1 671 ? -32.009 5.317 24.822 1.00 91.88 671 ASP A C 1
ATOM 5132 O O . ASP A 1 671 ? -32.032 4.523 23.887 1.00 91.88 671 ASP A O 1
ATOM 5136 N N . GLY A 1 672 ? -32.288 4.944 26.072 1.00 88.94 672 GLY A N 1
ATOM 5137 C CA . GLY A 1 672 ? -32.578 3.574 26.482 1.00 88.94 672 GLY A CA 1
ATOM 5138 C C . GLY A 1 672 ? -31.343 2.680 26.594 1.00 88.94 672 GLY A C 1
ATOM 5139 O O . GLY A 1 672 ? -31.503 1.493 26.869 1.00 88.94 672 GLY A O 1
ATOM 5140 N N . GLN A 1 673 ? -30.127 3.204 26.404 1.00 91.12 673 GLN A N 1
ATOM 5141 C CA . GLN A 1 673 ? -28.911 2.397 26.496 1.00 91.12 673 GLN A CA 1
ATOM 5142 C C . GLN A 1 673 ? -28.579 2.063 27.951 1.00 91.12 673 GLN A C 1
ATOM 5144 O O . GLN A 1 673 ? -28.578 2.937 28.819 1.00 91.12 673 GLN A O 1
ATOM 5149 N N . THR A 1 674 ? -28.262 0.795 28.212 1.00 93.31 674 THR A N 1
ATOM 5150 C CA . THR A 1 674 ? -27.810 0.323 29.526 1.00 93.31 674 THR A CA 1
ATOM 5151 C C . THR A 1 674 ? -26.289 0.224 29.559 1.00 93.31 674 THR A C 1
ATOM 5153 O O . THR A 1 674 ? -25.682 -0.322 28.640 1.00 93.31 674 THR A O 1
ATOM 5156 N N . TYR A 1 675 ? -25.695 0.746 30.629 1.00 94.75 675 TYR A N 1
ATOM 5157 C CA . TYR A 1 675 ? -24.261 0.788 30.881 1.00 94.75 675 TYR A CA 1
ATOM 5158 C C . TYR A 1 675 ? -23.943 0.055 32.182 1.00 94.75 675 TYR A C 1
ATOM 5160 O O . TYR A 1 675 ? -24.617 0.261 33.200 1.00 94.75 675 TYR A O 1
ATOM 5168 N N . ARG A 1 676 ? -22.885 -0.758 32.187 1.00 95.00 676 ARG A N 1
ATOM 5169 C CA . ARG A 1 676 ? -22.391 -1.376 33.424 1.00 95.00 676 ARG A CA 1
ATOM 5170 C C . ARG A 1 676 ? -21.730 -0.339 34.323 1.00 95.00 676 ARG A C 1
ATOM 5172 O O . ARG A 1 676 ? -21.119 0.623 33.856 1.00 95.00 676 ARG A O 1
ATOM 5179 N N . THR A 1 677 ? -21.837 -0.532 35.631 1.00 95.62 677 THR A N 1
ATOM 5180 C CA . THR A 1 677 ? -21.326 0.403 36.638 1.00 95.62 677 THR A CA 1
ATOM 5181 C C . THR A 1 677 ? -20.585 -0.310 37.762 1.00 95.62 677 THR A C 1
ATOM 5183 O O . THR A 1 677 ? -20.816 -1.489 38.029 1.00 95.62 677 THR A O 1
ATOM 5186 N N . LEU A 1 678 ? -19.675 0.403 38.423 1.00 94.25 678 LEU A N 1
ATOM 5187 C CA . LEU A 1 678 ? -18.886 -0.097 39.550 1.00 94.25 678 LEU A CA 1
ATOM 5188 C C . LEU A 1 678 ? -18.764 0.967 40.633 1.00 94.25 678 LEU A C 1
ATOM 5190 O O . LEU A 1 678 ? -18.648 2.151 40.326 1.00 94.25 678 LEU A O 1
ATOM 5194 N N . ASN A 1 679 ? -18.737 0.548 41.900 1.00 91.56 679 ASN A N 1
ATOM 5195 C CA . ASN A 1 679 ? -18.388 1.450 42.992 1.00 91.56 679 ASN A CA 1
ATOM 5196 C C . ASN A 1 679 ? -16.874 1.405 43.236 1.00 91.56 679 ASN A C 1
ATOM 5198 O O . ASN A 1 679 ? -16.338 0.366 43.622 1.00 91.56 679 ASN A O 1
ATOM 5202 N N . ILE A 1 680 ? -16.193 2.528 43.020 1.00 85.19 680 ILE A N 1
ATOM 5203 C CA . ILE A 1 680 ? -14.760 2.689 43.266 1.00 85.19 680 ILE A CA 1
ATOM 5204 C C . ILE A 1 680 ? -14.574 3.863 44.220 1.00 85.19 680 ILE A C 1
ATOM 5206 O O . ILE A 1 680 ? -14.953 4.994 43.917 1.00 85.19 680 ILE A O 1
ATOM 5210 N N . ALA A 1 681 ? -13.989 3.578 45.386 1.00 82.38 681 ALA A N 1
ATOM 5211 C CA . ALA A 1 681 ? -13.722 4.556 46.443 1.00 82.38 681 ALA A CA 1
ATOM 5212 C C . ALA A 1 681 ? -14.940 5.425 46.822 1.00 82.38 681 ALA A C 1
ATOM 5214 O O . ALA A 1 681 ? -14.814 6.625 47.053 1.00 82.38 681 ALA A O 1
ATOM 5215 N N . GLY A 1 682 ? -16.125 4.811 46.900 1.00 85.62 682 GLY A N 1
ATOM 5216 C CA . GLY A 1 682 ? -17.356 5.481 47.317 1.00 85.62 682 GLY A CA 1
ATOM 5217 C C . GLY A 1 682 ? -18.122 6.168 46.189 1.00 85.62 682 GLY A C 1
ATOM 5218 O O . GLY A 1 682 ? -19.243 6.591 46.434 1.00 85.62 682 GLY A O 1
ATOM 5219 N N . ARG A 1 683 ? -17.583 6.215 44.965 1.00 91.06 683 ARG A N 1
ATOM 5220 C CA . ARG A 1 683 ? -18.266 6.770 43.788 1.00 91.06 683 ARG A CA 1
ATOM 5221 C C . ARG A 1 683 ? -18.679 5.684 42.820 1.00 91.06 683 ARG A C 1
ATOM 5223 O O . ARG A 1 683 ? -17.973 4.691 42.656 1.00 91.06 683 ARG A O 1
ATOM 5230 N N . THR A 1 684 ? -19.793 5.895 42.136 1.00 95.75 684 THR A N 1
ATOM 5231 C CA . THR A 1 684 ? -20.262 4.990 41.086 1.00 95.75 684 THR A CA 1
ATOM 5232 C C . THR A 1 684 ? -19.742 5.465 39.732 1.00 95.75 684 THR A C 1
ATOM 5234 O O . THR A 1 684 ? -20.068 6.561 39.288 1.00 95.75 684 THR A O 1
ATOM 5237 N N . TRP A 1 685 ? -18.940 4.641 39.068 1.00 94.94 685 TRP A N 1
ATOM 5238 C CA . TRP A 1 685 ? -18.378 4.899 37.743 1.00 94.94 685 TRP A CA 1
ATOM 5239 C C . TRP A 1 685 ? -19.102 4.083 36.681 1.00 94.94 685 TRP A C 1
ATOM 5241 O O . TRP A 1 685 ? -19.465 2.932 36.928 1.00 94.94 685 TRP A O 1
ATOM 5251 N N . MET A 1 686 ? -19.245 4.641 35.479 1.00 95.50 686 MET A N 1
ATOM 5252 C CA . MET A 1 686 ? -19.495 3.827 34.292 1.00 95.50 686 MET A CA 1
ATOM 5253 C C . MET A 1 686 ? -18.268 2.954 34.004 1.00 95.50 686 MET A C 1
ATOM 5255 O O . MET A 1 686 ? -17.132 3.437 33.950 1.00 95.50 686 MET A O 1
ATOM 5259 N N . ALA A 1 687 ? -18.505 1.660 33.819 1.00 93.06 687 ALA A N 1
ATOM 5260 C CA . ALA A 1 687 ? -17.489 0.678 33.463 1.00 93.06 687 ALA A CA 1
ATOM 5261 C C . ALA A 1 687 ? -17.234 0.615 31.948 1.00 93.06 687 ALA A C 1
ATOM 5263 O O . ALA A 1 687 ? -16.268 -0.002 31.529 1.00 93.06 687 ALA A O 1
ATOM 5264 N N . GLU A 1 688 ? -18.015 1.312 31.130 1.00 92.06 688 GLU A N 1
ATOM 5265 C CA . GLU A 1 688 ? -17.793 1.467 29.689 1.00 92.06 688 GLU A CA 1
ATOM 5266 C C . GLU A 1 688 ? -17.935 2.943 29.274 1.00 92.06 688 GLU A C 1
ATOM 5268 O O . GLU A 1 688 ? -18.332 3.791 30.078 1.00 92.06 688 GLU A O 1
ATOM 5273 N N . ASN A 1 689 ? -17.570 3.266 28.034 1.00 94.44 689 ASN A N 1
ATOM 5274 C CA . ASN A 1 689 ? -17.654 4.631 27.512 1.00 94.44 689 ASN A CA 1
ATOM 5275 C C . ASN A 1 689 ? -19.097 4.983 27.093 1.00 94.44 689 ASN A C 1
ATOM 5277 O O . ASN A 1 689 ? -19.841 4.141 26.594 1.00 94.44 689 ASN A O 1
ATOM 5281 N N . LEU A 1 690 ? -19.483 6.251 27.248 1.00 95.81 690 LEU A N 1
ATOM 5282 C CA . LEU A 1 690 ? -20.799 6.777 26.877 1.00 95.81 690 LEU A CA 1
ATOM 5283 C C . LEU A 1 690 ? -21.012 6.754 25.351 1.00 95.81 690 LEU A C 1
ATOM 5285 O O . LEU A 1 690 ? -20.167 7.227 24.587 1.00 95.81 690 LEU A O 1
ATOM 5289 N N . ASN A 1 691 ? -22.194 6.326 24.902 1.00 95.31 691 ASN A N 1
ATOM 5290 C CA . ASN A 1 691 ? -22.566 6.217 23.485 1.00 95.31 691 ASN A CA 1
ATOM 5291 C C . ASN A 1 691 ? -23.825 7.041 23.112 1.00 95.31 691 ASN A C 1
ATOM 5293 O O . ASN A 1 691 ? -24.600 6.656 22.238 1.00 95.31 691 ASN A O 1
ATOM 5297 N N . PHE A 1 692 ? -24.060 8.176 23.773 1.00 95.19 692 PHE A N 1
ATOM 5298 C CA . PHE A 1 692 ? -25.211 9.046 23.516 1.00 95.19 692 PHE A CA 1
ATOM 5299 C C . PHE A 1 692 ? -25.033 9.892 22.238 1.00 95.19 692 PHE A C 1
ATOM 5301 O O . PHE A 1 692 ? -24.052 10.616 22.097 1.00 95.19 692 PHE A O 1
ATOM 5308 N N . ALA A 1 693 ? -25.998 9.840 21.313 1.00 93.50 693 ALA A N 1
ATOM 5309 C CA . ALA A 1 693 ? -25.850 10.412 19.963 1.00 93.50 693 ALA A CA 1
ATOM 5310 C C . ALA A 1 693 ? -26.991 11.329 19.498 1.00 93.50 693 ALA A C 1
ATOM 5312 O O . ALA A 1 693 ? -26.939 11.857 18.388 1.00 93.50 693 ALA A O 1
ATOM 5313 N N . ASP A 1 694 ? -28.055 11.467 20.291 1.00 90.06 694 ASP A N 1
ATOM 5314 C CA . ASP A 1 694 ? -29.306 12.068 19.829 1.00 90.06 694 ASP A CA 1
ATOM 5315 C C . ASP A 1 694 ? -29.186 13.596 19.703 1.00 90.06 694 ASP A C 1
ATOM 5317 O O . ASP A 1 694 ? -29.400 14.349 20.660 1.00 90.06 694 ASP A O 1
ATOM 5321 N N . SER A 1 695 ? -28.859 14.062 18.495 1.00 87.19 695 SER A N 1
ATOM 5322 C CA . SER A 1 695 ? -28.748 15.484 18.167 1.00 87.19 695 SER A CA 1
ATOM 5323 C C . SER A 1 695 ? -30.094 16.213 18.164 1.00 87.19 695 SER A C 1
ATOM 5325 O O . SER A 1 695 ? -30.115 17.436 18.288 1.00 87.19 695 SER A O 1
ATOM 5327 N N . SER A 1 696 ? -31.225 15.499 18.100 1.00 85.25 696 SER A N 1
ATOM 5328 C CA . SER A 1 696 ? -32.550 16.117 18.241 1.00 85.25 696 SER A CA 1
ATOM 5329 C C . SER A 1 696 ? -32.813 16.553 19.685 1.00 85.25 696 SER A C 1
ATOM 5331 O O . SER A 1 696 ? -33.414 17.601 19.924 1.00 85.25 696 SER A O 1
ATOM 5333 N N . LYS A 1 697 ? -32.300 15.784 20.654 1.00 85.19 697 LYS A N 1
ATOM 5334 C CA . LYS A 1 697 ? -32.345 16.114 22.085 1.00 85.19 697 LYS A CA 1
ATOM 5335 C C . LYS A 1 697 ? -31.208 17.039 22.496 1.00 85.19 697 LYS A C 1
ATOM 5337 O O . LYS A 1 697 ? -31.396 17.865 23.388 1.00 85.19 697 LYS A O 1
ATOM 5342 N N . LEU A 1 698 ? -30.046 16.916 21.854 1.00 86.94 698 LEU A N 1
ATOM 5343 C CA . LEU A 1 698 ? -28.870 17.724 22.151 1.00 86.94 698 LEU A CA 1
ATOM 5344 C C . LEU A 1 698 ? -28.201 18.248 20.864 1.00 86.94 698 LEU A C 1
ATOM 5346 O O . LEU A 1 698 ? -27.228 17.662 20.389 1.00 86.94 698 LEU A O 1
ATOM 5350 N N . PRO A 1 699 ? -28.660 19.393 20.317 1.00 89.12 699 PRO A N 1
ATOM 5351 C CA . PRO A 1 699 ? -28.181 19.918 19.031 1.00 89.12 699 PRO A CA 1
ATOM 5352 C C . PRO A 1 699 ? -26.672 20.172 18.946 1.00 89.12 699 PRO A C 1
ATOM 5354 O O . PRO A 1 699 ? -26.112 20.205 17.857 1.00 89.12 699 PRO A O 1
ATOM 5357 N N . ILE A 1 700 ? -25.984 20.335 20.083 1.00 88.88 700 ILE A N 1
ATOM 5358 C CA . ILE A 1 700 ? -24.524 20.508 20.112 1.00 88.88 700 ILE A CA 1
ATOM 5359 C C . ILE A 1 700 ? -23.768 19.297 19.553 1.00 88.88 700 ILE A C 1
ATOM 5361 O O . ILE A 1 700 ? -22.609 19.456 19.192 1.00 88.88 700 ILE A O 1
ATOM 5365 N N . LEU A 1 701 ? -24.405 18.122 19.472 1.00 91.62 701 LEU A N 1
ATOM 5366 C CA . LEU A 1 701 ? -23.806 16.888 18.967 1.00 91.62 701 LEU A CA 1
ATOM 5367 C C . LEU A 1 701 ? -23.626 16.879 17.448 1.00 91.62 701 LEU A C 1
ATOM 5369 O O . LEU A 1 701 ? -22.782 16.130 16.956 1.00 91.62 701 LEU A O 1
ATOM 5373 N N . GLU A 1 702 ? -24.367 17.694 16.697 1.00 88.94 702 GLU A N 1
ATOM 5374 C CA . GLU A 1 702 ? -24.251 17.750 15.239 1.00 88.94 702 GLU A CA 1
ATOM 5375 C C . GLU A 1 702 ? -22.826 18.162 14.820 1.00 88.94 702 GLU A C 1
ATOM 5377 O O . GLU A 1 702 ? -22.363 19.264 15.111 1.00 88.94 702 GLU A O 1
ATOM 5382 N N . GLY A 1 703 ? -22.091 17.236 14.190 1.00 84.81 703 GLY A N 1
ATOM 5383 C CA . GLY A 1 703 ? -20.688 17.424 13.789 1.00 84.81 703 GLY A CA 1
ATOM 5384 C C . GLY A 1 703 ? -19.645 17.363 14.922 1.00 84.81 703 GLY A C 1
ATOM 5385 O O . GLY A 1 703 ? -18.447 17.503 14.649 1.00 84.81 703 GLY A O 1
ATOM 5386 N N . ASN A 1 704 ? -20.079 17.127 16.165 1.00 90.88 704 ASN A N 1
ATOM 5387 C CA . ASN A 1 704 ? -19.256 17.153 17.385 1.00 90.88 704 ASN A CA 1
ATOM 5388 C C . ASN A 1 704 ? -19.264 15.829 18.170 1.00 90.88 704 ASN A C 1
ATOM 5390 O O . ASN A 1 704 ? -18.763 15.755 19.292 1.00 90.88 704 ASN A O 1
ATOM 5394 N N . ASN A 1 705 ? -19.791 14.768 17.567 1.00 93.75 705 ASN A N 1
ATOM 5395 C CA . ASN A 1 705 ? -19.620 13.398 18.031 1.00 93.75 705 ASN A CA 1
ATOM 5396 C C . ASN A 1 705 ? -19.329 12.485 16.835 1.00 93.75 705 ASN A C 1
ATOM 5398 O O . ASN A 1 705 ? -19.804 12.769 15.733 1.00 93.75 705 ASN A O 1
ATOM 5402 N N . ARG A 1 706 ? -18.559 11.418 17.046 1.00 93.25 706 ARG A N 1
ATOM 5403 C CA . ARG A 1 706 ? -18.207 10.430 16.018 1.00 93.25 706 ARG A CA 1
ATOM 5404 C C . ARG A 1 706 ? -18.034 9.040 16.615 1.00 93.25 706 ARG A C 1
ATOM 5406 O O . ARG A 1 706 ? -17.649 8.906 17.777 1.00 93.25 706 ARG A O 1
ATOM 5413 N N . CYS A 1 707 ? -18.287 8.023 15.803 1.00 92.00 707 CYS A N 1
ATOM 5414 C CA . CYS A 1 707 ? -17.733 6.695 16.042 1.00 92.00 707 CYS A CA 1
ATOM 5415 C C . CYS A 1 707 ? -16.297 6.658 15.526 1.00 92.00 707 CYS A C 1
ATOM 5417 O O . CYS A 1 707 ? -15.942 7.470 14.670 1.00 92.00 707 CYS A O 1
ATOM 5419 N N . TYR A 1 708 ? -15.468 5.749 16.033 1.00 84.25 708 TYR A N 1
ATOM 5420 C CA . TYR A 1 708 ? -14.160 5.548 15.417 1.00 84.25 708 TYR A CA 1
ATOM 5421 C C . TYR A 1 708 ? -14.336 5.131 13.949 1.00 84.25 708 TYR A C 1
ATOM 5423 O O . TYR A 1 708 ? -15.247 4.362 13.652 1.00 84.25 708 TYR A O 1
ATOM 5431 N N . ASP A 1 709 ? -13.541 5.703 13.040 1.00 83.38 709 ASP A N 1
ATOM 5432 C CA . ASP A 1 709 ? -13.668 5.537 11.581 1.00 83.38 709 ASP A CA 1
ATOM 5433 C C . ASP A 1 709 ? -15.083 5.787 11.021 1.00 83.38 709 ASP A C 1
ATOM 5435 O O . ASP A 1 709 ? -15.443 5.298 9.952 1.00 83.38 709 ASP A O 1
ATOM 5439 N N . ASP A 1 710 ? -15.891 6.568 11.749 1.00 85.25 710 ASP A N 1
ATOM 5440 C CA . ASP A 1 710 ? -17.303 6.831 11.459 1.00 85.25 710 ASP A CA 1
ATOM 5441 C C . ASP A 1 710 ? -18.163 5.550 11.320 1.00 85.25 710 ASP A C 1
ATOM 5443 O O . ASP A 1 710 ? -19.231 5.570 10.705 1.00 85.25 710 ASP A O 1
ATOM 5447 N N . ASP A 1 711 ? -17.744 4.447 11.954 1.00 81.94 711 ASP A N 1
ATOM 5448 C CA . ASP A 1 711 ? -18.439 3.157 11.952 1.00 81.94 711 ASP A CA 1
ATOM 5449 C C . ASP A 1 711 ? -19.359 2.980 13.186 1.00 81.94 711 ASP A C 1
ATOM 5451 O O . ASP A 1 711 ? -18.882 2.913 14.321 1.00 81.94 711 ASP A O 1
ATOM 5455 N N . PRO A 1 712 ? -20.688 2.834 13.015 1.00 80.94 712 PRO A N 1
ATOM 5456 C CA . PRO A 1 712 ? -21.616 2.574 14.114 1.00 80.94 712 PRO A CA 1
ATOM 5457 C C . PRO A 1 712 ? -21.265 1.377 15.012 1.00 80.94 712 PRO A C 1
ATOM 5459 O O . PRO A 1 712 ? -21.564 1.448 16.206 1.00 80.94 712 PRO A O 1
ATOM 5462 N N . SER A 1 713 ? -20.634 0.307 14.506 1.00 80.25 713 SER A N 1
ATOM 5463 C CA . SER A 1 713 ? -20.220 -0.816 15.367 1.00 80.25 713 SER A CA 1
ATOM 5464 C C . SER A 1 713 ? -19.107 -0.442 16.340 1.00 80.25 713 SER A C 1
ATOM 5466 O O . SER A 1 713 ? -19.110 -0.890 17.487 1.00 80.25 713 SER A O 1
ATOM 5468 N N . GLU A 1 714 ? -18.233 0.483 15.955 1.00 85.31 714 GLU A N 1
ATOM 5469 C CA . GLU A 1 714 ? -17.185 1.015 16.826 1.00 85.31 714 GLU A CA 1
ATOM 5470 C C . GLU A 1 714 ? -17.780 1.829 17.976 1.00 85.31 714 GLU A C 1
ATOM 5472 O O . GLU A 1 714 ? -17.292 1.778 19.099 1.00 85.31 714 GLU A O 1
ATOM 5477 N N . CYS A 1 715 ? -18.894 2.525 17.743 1.00 88.19 715 CYS A N 1
ATOM 5478 C CA . CYS A 1 715 ? -19.652 3.171 18.812 1.00 88.19 715 CYS A CA 1
ATOM 5479 C C . CYS A 1 715 ? -20.242 2.170 19.816 1.00 88.19 715 CYS A C 1
ATOM 5481 O O . CYS A 1 715 ? -20.319 2.467 21.010 1.00 88.19 715 CYS A O 1
ATOM 5483 N N . VAL A 1 716 ? -20.670 0.994 19.345 1.00 85.06 716 VAL A N 1
ATOM 5484 C CA . VAL A 1 716 ? -21.195 -0.071 20.212 1.00 85.06 716 VAL A CA 1
ATOM 5485 C C . VAL A 1 716 ? -20.066 -0.700 21.032 1.00 85.06 716 VAL A C 1
ATOM 5487 O O . VAL A 1 716 ? -20.252 -0.919 22.228 1.00 85.06 716 VAL A O 1
ATOM 5490 N N . ALA A 1 717 ? -18.904 -0.941 20.421 1.00 80.31 717 ALA A N 1
ATOM 5491 C CA . ALA A 1 717 ? -17.762 -1.580 21.073 1.00 80.31 717 ALA A CA 1
ATOM 5492 C C . ALA A 1 717 ? -16.944 -0.636 21.967 1.00 80.31 717 ALA A C 1
ATOM 5494 O O . ALA A 1 717 ? -16.482 -1.030 23.036 1.00 80.31 717 ALA A O 1
ATOM 5495 N N . PHE A 1 718 ? -16.767 0.616 21.549 1.00 86.75 718 PHE A N 1
ATOM 5496 C CA . PHE A 1 718 ? -15.805 1.539 22.150 1.00 86.75 718 PHE A CA 1
ATOM 5497 C C . PHE A 1 718 ? -16.412 2.826 22.707 1.00 86.75 718 PHE A C 1
ATOM 5499 O O . PHE A 1 718 ? -15.706 3.619 23.340 1.00 86.75 718 PHE A O 1
ATOM 5506 N N . GLY A 1 719 ? -17.715 3.030 22.516 1.00 91.56 719 GLY A N 1
ATOM 5507 C CA . GLY A 1 719 ? -18.385 4.295 22.794 1.00 91.56 719 GLY A CA 1
ATOM 5508 C C . GLY A 1 719 ? -18.058 5.369 21.756 1.00 91.56 719 GLY A C 1
ATOM 5509 O O . GLY A 1 719 ? -17.320 5.156 20.794 1.00 91.56 719 GLY A O 1
ATOM 5510 N N . ARG A 1 720 ? -18.634 6.557 21.948 1.00 94.00 720 ARG A N 1
ATOM 5511 C CA . ARG A 1 720 ? -18.455 7.696 21.036 1.00 94.00 720 ARG A CA 1
ATOM 5512 C C . ARG A 1 720 ? -17.295 8.577 21.443 1.00 94.00 720 ARG A C 1
ATOM 5514 O O . ARG A 1 720 ? -17.043 8.777 22.627 1.00 94.00 720 ARG A O 1
ATOM 5521 N N . LEU A 1 721 ? -16.672 9.183 20.440 1.00 95.50 721 LEU A N 1
ATOM 5522 C CA . LEU A 1 721 ? -15.730 10.281 20.584 1.00 95.50 721 LEU A CA 1
ATOM 5523 C C . LEU A 1 721 ? -16.492 11.606 20.508 1.00 95.50 721 LEU A C 1
ATOM 5525 O O . LEU A 1 721 ? -17.218 11.848 19.544 1.00 95.50 721 LEU A O 1
ATOM 5529 N N . TYR A 1 722 ? -16.306 12.482 21.492 1.00 94.69 722 TYR A N 1
ATOM 5530 C CA . TYR A 1 722 ? -16.962 13.790 21.562 1.00 94.69 722 TYR A CA 1
ATOM 5531 C C . TYR A 1 722 ? -15.925 14.901 21.514 1.00 94.69 722 TYR A C 1
ATOM 5533 O O . TYR A 1 722 ? -14.870 14.770 22.135 1.00 94.69 722 TYR A O 1
ATOM 5541 N N . SER A 1 723 ? -16.228 16.010 20.840 1.00 92.00 723 SER A N 1
ATOM 5542 C CA . SER A 1 723 ? -15.449 17.235 21.036 1.00 92.00 723 SER A CA 1
ATOM 5543 C C . SER A 1 723 ? -15.645 17.775 22.450 1.00 92.00 723 SER A C 1
ATOM 5545 O O . SER A 1 723 ? -16.566 17.378 23.175 1.00 92.00 723 SER A O 1
ATOM 5547 N N . ARG A 1 724 ? -14.793 18.714 22.853 1.00 89.75 724 ARG A N 1
ATOM 5548 C CA . ARG A 1 724 ? -14.839 19.306 24.190 1.00 89.75 724 ARG A CA 1
ATOM 5549 C C . ARG A 1 724 ? -16.145 20.036 24.472 1.00 89.75 724 ARG A C 1
ATOM 5551 O O . ARG A 1 724 ? -16.736 19.850 25.536 1.00 89.75 724 ARG A O 1
ATOM 5558 N N . GLU A 1 725 ? -16.625 20.834 23.523 1.00 89.69 725 GLU A N 1
ATOM 5559 C CA . GLU A 1 725 ? -17.899 21.537 23.650 1.00 89.69 725 GLU A CA 1
ATOM 5560 C C . GLU A 1 725 ? -19.082 20.569 23.753 1.00 89.69 725 GLU A C 1
ATOM 5562 O O . GLU A 1 725 ? -20.014 20.847 24.504 1.00 89.69 725 GLU A O 1
ATOM 5567 N N . ALA A 1 726 ? -19.032 19.415 23.077 1.00 93.56 726 ALA A N 1
ATOM 5568 C CA . ALA A 1 726 ? -20.046 18.374 23.220 1.00 93.56 726 ALA A CA 1
ATOM 5569 C C . ALA A 1 726 ? -19.954 17.667 24.578 1.00 93.56 726 ALA A C 1
ATOM 5571 O O . ALA A 1 726 ? -20.974 17.522 25.249 1.00 93.56 726 ALA A O 1
ATOM 5572 N N . ALA A 1 727 ? -18.753 17.286 25.019 1.00 93.81 727 ALA A N 1
ATOM 5573 C CA . ALA A 1 727 ? -18.535 16.605 26.294 1.00 93.81 727 ALA A CA 1
ATOM 5574 C C . ALA A 1 727 ? -18.959 17.461 27.499 1.00 93.81 727 ALA A C 1
ATOM 5576 O O . ALA A 1 727 ? -19.621 16.966 28.410 1.00 93.81 727 ALA A O 1
ATOM 5577 N N . LEU A 1 728 ? -18.634 18.757 27.483 1.00 92.00 728 LEU A N 1
ATOM 5578 C CA . LEU A 1 728 ? -19.039 19.714 28.519 1.00 92.00 728 LEU A CA 1
ATOM 5579 C C . LEU A 1 728 ? -20.439 20.297 28.285 1.00 92.00 728 LEU A C 1
ATOM 5581 O O . LEU A 1 728 ? -20.961 20.986 29.159 1.00 92.00 728 LEU A O 1
ATOM 5585 N N . ASN A 1 729 ? -21.054 19.999 27.137 1.00 91.88 729 ASN A N 1
ATOM 5586 C CA . ASN A 1 729 ? -22.348 20.527 26.714 1.00 91.88 729 ASN A CA 1
ATOM 5587 C C . ASN A 1 729 ? -22.423 22.072 26.784 1.00 91.88 729 ASN A C 1
ATOM 5589 O O . ASN A 1 729 ? -23.426 22.653 27.200 1.00 91.88 729 ASN A O 1
ATOM 5593 N N . ASP A 1 730 ? -21.344 22.751 26.382 1.00 90.12 730 ASP A N 1
ATOM 5594 C CA . ASP A 1 730 ? -21.251 24.214 26.354 1.00 90.12 730 ASP A CA 1
ATOM 5595 C C . ASP A 1 730 ? -20.471 24.680 25.120 1.00 90.12 730 ASP A C 1
ATOM 5597 O O . ASP A 1 730 ? -19.273 24.431 24.974 1.00 90.12 730 ASP A O 1
ATOM 5601 N N . ARG A 1 731 ? -21.152 25.422 24.237 1.00 87.00 731 ARG A N 1
ATOM 5602 C CA . ARG A 1 731 ? -20.595 25.927 22.970 1.00 87.00 731 ARG A CA 1
ATOM 5603 C C . ARG A 1 731 ? -19.432 26.906 23.148 1.00 87.00 731 ARG A C 1
ATOM 5605 O O . ARG A 1 731 ? -18.777 27.233 22.164 1.00 87.00 731 ARG A O 1
ATOM 5612 N N . ARG A 1 732 ? -19.199 27.420 24.358 1.00 85.06 732 ARG A N 1
ATOM 5613 C CA . ARG A 1 732 ? -18.068 28.307 24.665 1.00 85.06 732 ARG A CA 1
ATOM 5614 C C . ARG A 1 732 ? -16.770 27.528 24.882 1.00 85.06 732 ARG A C 1
ATOM 5616 O O . ARG A 1 732 ? -15.694 28.080 24.682 1.00 85.06 732 ARG A O 1
ATOM 5623 N N . CYS A 1 733 ? -16.859 26.245 25.234 1.00 83.12 733 CYS A N 1
ATOM 5624 C CA . CYS A 1 733 ? -15.713 25.398 25.558 1.00 83.12 733 CYS A CA 1
ATOM 5625 C C . CYS A 1 733 ? -14.995 24.820 24.321 1.00 83.12 733 CYS A C 1
ATOM 5627 O O . CYS A 1 733 ? -14.604 23.657 24.335 1.00 83.12 733 CYS A O 1
ATOM 5629 N N . THR A 1 734 ? -14.783 25.619 23.270 1.00 76.88 734 THR A N 1
ATOM 5630 C CA . THR A 1 734 ? -14.084 25.177 22.049 1.00 76.88 734 THR A CA 1
ATOM 5631 C C . THR A 1 734 ? -12.576 25.031 22.278 1.00 76.88 734 THR A C 1
ATOM 5633 O O . THR A 1 734 ? -11.966 25.862 22.953 1.00 76.88 734 THR A O 1
ATOM 5636 N N . CYS A 1 735 ? -11.946 24.006 21.693 1.00 65.50 735 CYS A N 1
ATOM 5637 C CA . CYS A 1 735 ? -10.501 23.753 21.834 1.00 65.50 735 CYS A CA 1
ATOM 5638 C C . CYS A 1 735 ? -9.610 24.793 21.124 1.00 65.50 735 CYS A C 1
ATOM 5640 O O . CYS A 1 735 ? -8.467 24.991 21.527 1.00 65.50 735 CYS A O 1
ATOM 5642 N N . TYR A 1 736 ? -10.126 25.491 20.103 1.00 61.72 736 TYR A N 1
ATOM 5643 C CA . TYR A 1 736 ? -9.392 26.506 19.335 1.00 61.72 736 TYR A CA 1
ATOM 5644 C C . TYR A 1 736 ? -9.841 27.922 19.730 1.00 61.72 736 TYR A C 1
ATOM 5646 O O . TYR A 1 736 ? -10.982 28.300 19.458 1.00 61.72 736 TYR A O 1
ATOM 5654 N N . ASN A 1 737 ? -8.970 28.700 20.390 1.00 58.19 737 ASN A N 1
ATOM 5655 C CA . ASN A 1 737 ? -9.216 30.088 20.840 1.00 58.19 737 ASN A CA 1
ATOM 5656 C C . ASN A 1 737 ? -10.481 30.309 21.710 1.00 58.19 737 ASN A C 1
ATOM 5658 O O . ASN A 1 737 ? -10.907 31.451 21.903 1.00 58.19 737 ASN A O 1
ATOM 5662 N N . GLY A 1 738 ? -11.092 29.239 22.225 1.00 61.00 738 GLY A N 1
ATOM 5663 C CA . GLY A 1 738 ? -12.301 29.298 23.044 1.00 61.00 738 GLY A CA 1
ATOM 5664 C C . GLY A 1 738 ? -12.018 29.700 24.485 1.00 61.00 738 GLY A C 1
ATOM 5665 O O . GLY A 1 738 ? -10.949 29.424 25.025 1.00 61.00 738 GLY A O 1
ATOM 5666 N N . THR A 1 739 ? -13.001 30.326 25.133 1.00 71.75 739 THR A N 1
ATOM 5667 C CA . THR A 1 739 ? -12.997 30.520 26.588 1.00 71.75 739 THR A CA 1
ATOM 5668 C C . THR A 1 739 ? -14.054 29.609 27.193 1.00 71.75 739 THR A C 1
ATOM 5670 O O . THR A 1 739 ? -15.247 29.805 26.981 1.00 71.75 739 THR A O 1
ATOM 5673 N N . CYS A 1 740 ? -13.635 28.601 27.950 1.00 81.12 740 CYS A N 1
ATOM 5674 C CA . CYS A 1 740 ? -14.571 27.768 28.693 1.00 81.12 740 CYS A CA 1
ATOM 5675 C C . CYS A 1 740 ? -14.794 28.410 30.071 1.00 81.12 740 CYS A C 1
ATOM 5677 O O . CYS A 1 740 ? -13.823 28.739 30.763 1.00 81.12 740 CYS A O 1
ATOM 5679 N N . PRO A 1 741 ? -16.051 28.658 30.478 1.00 82.38 741 PRO A N 1
ATOM 5680 C CA . PRO A 1 741 ? -16.326 29.264 31.772 1.00 82.38 741 PRO A CA 1
ATOM 5681 C C . PRO A 1 741 ? -15.810 28.371 32.906 1.00 82.38 741 PRO A C 1
ATOM 5683 O O . PRO A 1 741 ? -15.870 27.143 32.833 1.00 82.38 741 PRO A O 1
ATOM 5686 N N . SER A 1 742 ? -15.334 28.996 33.986 1.00 80.38 742 SER A N 1
ATOM 5687 C CA . SER A 1 742 ? -15.089 28.265 35.229 1.00 80.38 742 SER A CA 1
ATOM 5688 C C . SER A 1 742 ? -16.437 27.806 35.785 1.00 80.38 742 SER A C 1
ATOM 5690 O O . SER A 1 742 ? -17.322 28.620 36.062 1.00 80.38 742 SER A O 1
ATOM 5692 N N . MET A 1 743 ? -16.606 26.493 35.881 1.00 83.12 743 MET A N 1
ATOM 5693 C CA . MET A 1 743 ? -17.778 25.824 36.422 1.00 83.12 743 MET A CA 1
ATOM 5694 C C . MET A 1 743 ? -17.409 25.281 37.801 1.00 83.12 743 MET A C 1
ATOM 5696 O O . MET A 1 743 ? -16.343 24.700 37.988 1.00 83.12 743 MET A O 1
ATOM 5700 N N . SER A 1 744 ? -18.272 25.505 38.788 1.00 77.88 744 SER A N 1
ATOM 5701 C CA . SER A 1 744 ? -18.046 25.059 40.163 1.00 77.88 744 SER A CA 1
ATOM 5702 C C . SER A 1 744 ? -18.739 23.728 40.436 1.00 77.88 744 SER A C 1
ATOM 5704 O O . SER A 1 744 ? -19.908 23.572 40.085 1.00 77.88 744 SER A O 1
ATOM 5706 N N . GLY A 1 745 ? -18.067 22.833 41.160 1.00 81.50 745 GLY A N 1
ATOM 5707 C CA . GLY A 1 745 ? -18.611 21.525 41.525 1.00 81.50 745 GLY A CA 1
ATOM 5708 C C . GLY A 1 745 ? -18.573 20.527 40.368 1.00 81.50 745 GLY A C 1
ATOM 5709 O O . GLY A 1 745 ? -17.780 20.667 39.438 1.00 81.50 745 GLY A O 1
ATOM 5710 N N . ASN A 1 746 ? -19.428 19.511 40.444 1.00 87.31 746 ASN A N 1
ATOM 5711 C CA . ASN A 1 746 ? -19.488 18.445 39.452 1.00 87.31 746 ASN A CA 1
ATOM 5712 C C . ASN A 1 746 ? -20.198 18.928 38.183 1.00 87.31 746 ASN A C 1
ATOM 5714 O O . ASN A 1 746 ? -21.369 19.316 38.216 1.00 87.31 746 ASN A O 1
ATOM 5718 N N . VAL A 1 747 ? -19.492 18.893 37.053 1.00 91.88 747 VAL A N 1
ATOM 5719 C CA . VAL A 1 747 ? -20.027 19.328 35.758 1.00 91.88 747 VAL A CA 1
ATOM 5720 C C . VAL A 1 747 ? -20.749 18.166 35.093 1.00 91.88 747 VAL A C 1
ATOM 5722 O O . VAL A 1 747 ? -20.108 17.230 34.623 1.00 91.88 747 VAL A O 1
ATOM 5725 N N . GLN A 1 748 ? -22.083 18.233 35.013 1.00 93.75 748 GLN A N 1
ATOM 5726 C CA . GLN A 1 748 ? -22.878 17.192 34.351 1.00 93.75 748 GLN A CA 1
ATOM 5727 C C . GLN A 1 748 ? -22.388 16.928 32.913 1.00 93.75 748 GLN A C 1
ATOM 5729 O O . GLN A 1 748 ? -22.170 15.783 32.530 1.00 93.75 748 GLN A O 1
ATOM 5734 N N . GLY A 1 749 ? -22.195 17.984 32.117 1.00 93.19 749 GLY A N 1
ATOM 5735 C CA . GLY A 1 749 ? -21.804 17.855 30.713 1.00 93.19 749 GLY A CA 1
ATOM 5736 C C . GLY A 1 749 ? -22.799 17.014 29.905 1.00 93.19 749 GLY A C 1
ATOM 5737 O O . GLY A 1 749 ? -24.014 17.140 30.068 1.00 93.19 749 GLY A O 1
ATOM 5738 N N . ILE A 1 750 ? -22.285 16.142 29.037 1.00 95.88 750 ILE A N 1
ATOM 5739 C CA . ILE A 1 750 ? -23.086 15.191 28.251 1.00 95.88 750 ILE A CA 1
ATOM 5740 C C . ILE A 1 750 ? -23.627 14.016 29.085 1.00 95.88 750 ILE A C 1
ATOM 5742 O O . ILE A 1 750 ? -24.448 13.234 28.599 1.00 95.88 750 ILE A O 1
ATOM 5746 N N . CYS A 1 751 ? -23.213 13.866 30.343 1.00 96.38 751 CYS A N 1
ATOM 5747 C CA . CYS A 1 751 ? -23.653 12.751 31.173 1.00 96.38 751 CYS A CA 1
ATOM 5748 C C . CYS A 1 751 ? -25.160 12.804 31.503 1.00 96.38 751 CYS A C 1
ATOM 5750 O O . CYS A 1 751 ? -25.775 13.881 31.488 1.00 96.38 751 CYS A O 1
ATOM 5752 N N . PRO A 1 752 ? -25.787 11.642 31.782 1.00 95.31 752 PRO A N 1
ATOM 5753 C CA . PRO A 1 752 ? -27.186 11.585 32.195 1.00 95.31 752 PRO A CA 1
ATOM 5754 C C . PRO A 1 752 ? -27.438 12.389 33.476 1.00 95.31 752 PRO A C 1
ATOM 5756 O O . PRO A 1 752 ? -26.526 12.649 34.257 1.00 95.31 752 PRO A O 1
ATOM 5759 N N . SER A 1 753 ? -28.697 12.751 33.734 1.00 93.12 753 SER A N 1
ATOM 5760 C CA . SER A 1 753 ? -29.059 13.473 34.961 1.00 93.12 753 SER A CA 1
ATOM 5761 C C . SER A 1 753 ? -28.592 12.720 36.214 1.00 93.12 753 SER A C 1
ATOM 5763 O O . SER A 1 753 ? -28.877 11.533 36.377 1.00 93.12 753 SER A O 1
ATOM 5765 N N . GLY A 1 754 ? -27.904 13.425 37.115 1.00 93.00 754 GLY A N 1
ATOM 5766 C CA . GLY A 1 754 ? -27.321 12.847 38.331 1.00 93.00 754 GLY A CA 1
ATOM 5767 C C . GLY A 1 754 ? -25.968 12.156 38.132 1.00 93.00 754 GLY A C 1
ATOM 5768 O O . GLY A 1 754 ? -25.479 11.551 39.079 1.00 93.00 754 GLY A O 1
ATOM 5769 N N . TRP A 1 755 ? -25.385 12.247 36.936 1.00 97.12 755 TRP A N 1
ATOM 5770 C CA . TRP A 1 755 ? -24.017 11.844 36.617 1.00 97.12 755 TRP A CA 1
ATOM 5771 C C . TRP A 1 755 ? -23.230 13.047 36.082 1.00 97.12 755 TRP A C 1
ATOM 5773 O O . TRP A 1 755 ? -23.821 13.993 35.563 1.00 97.12 755 TRP A O 1
ATOM 5783 N N . HIS A 1 756 ? -21.904 13.013 36.161 1.00 95.56 756 HIS A N 1
ATOM 5784 C CA . HIS A 1 756 ? -21.026 14.098 35.724 1.00 95.56 756 HIS A CA 1
ATOM 5785 C C . HIS A 1 756 ? -19.769 13.611 35.009 1.00 95.56 756 HIS A C 1
ATOM 5787 O O . HIS A 1 756 ? -19.372 12.449 35.124 1.00 95.56 756 HIS A O 1
ATOM 5793 N N . ILE A 1 757 ? -19.158 14.520 34.245 1.00 94.56 757 ILE A N 1
ATOM 5794 C CA . ILE A 1 757 ? -17.820 14.342 33.675 1.00 94.56 757 ILE A CA 1
ATOM 5795 C C . ILE A 1 757 ? -16.827 14.258 34.837 1.00 94.56 757 ILE A C 1
ATOM 5797 O O . ILE A 1 757 ? -16.892 15.127 35.712 1.00 94.56 757 ILE A O 1
ATOM 5801 N N . PRO A 1 758 ? -15.904 13.279 34.855 1.00 92.50 758 PRO A N 1
ATOM 5802 C CA . PRO A 1 758 ? -14.935 13.149 35.930 1.00 92.50 758 PRO A CA 1
ATOM 5803 C C . PRO A 1 758 ? -14.193 14.464 36.161 1.00 92.50 758 PRO A C 1
ATOM 5805 O O . PRO A 1 758 ? -13.612 15.049 35.240 1.00 92.50 758 PRO A O 1
ATOM 5808 N N . SER A 1 759 ? -14.180 14.923 37.406 1.00 89.44 759 SER A N 1
ATOM 5809 C CA . SER A 1 759 ? -13.262 15.973 37.820 1.00 89.44 759 SER A CA 1
ATOM 5810 C C . SER A 1 759 ? -11.831 15.440 37.832 1.00 89.44 759 SER A C 1
ATOM 5812 O O . SER A 1 759 ? -11.586 14.244 38.012 1.00 89.44 759 SER A O 1
ATOM 5814 N N . LYS A 1 760 ? -10.850 16.333 37.715 1.00 86.69 760 LYS A N 1
ATOM 5815 C CA . LYS A 1 760 ? -9.438 15.962 37.861 1.00 86.69 760 LYS A CA 1
ATOM 5816 C C . LYS A 1 760 ? -9.149 15.230 39.172 1.00 86.69 760 LYS A C 1
ATOM 5818 O O . LYS A 1 760 ? -8.432 14.239 39.160 1.00 86.69 760 LYS A O 1
ATOM 5823 N N . SER A 1 761 ? -9.762 15.646 40.282 1.00 85.81 761 SER A N 1
ATOM 5824 C CA . SER A 1 761 ? -9.574 14.967 41.571 1.00 85.81 761 SER A CA 1
ATOM 5825 C C . SER A 1 761 ? -10.136 13.539 41.575 1.00 85.81 761 SER A C 1
ATOM 5827 O O . SER A 1 761 ? -9.533 12.638 42.154 1.00 85.81 761 SER A O 1
ATOM 5829 N N . GLU A 1 762 ? -11.272 13.304 40.916 1.00 89.25 762 GLU A N 1
ATOM 5830 C CA . GLU A 1 762 ? -11.845 11.962 40.741 1.00 89.25 762 GLU A CA 1
ATOM 5831 C C . GLU A 1 762 ? -10.971 11.070 39.869 1.00 89.25 762 GLU A C 1
ATOM 5833 O O . GLU A 1 762 ? -10.712 9.918 40.224 1.00 89.25 762 GLU A O 1
ATOM 5838 N N . ALA A 1 763 ? -10.481 11.621 38.761 1.00 87.31 763 ALA A N 1
ATOM 5839 C CA . ALA A 1 763 ? -9.546 10.954 37.874 1.00 87.31 763 ALA A CA 1
ATOM 5840 C C . ALA A 1 763 ? -8.241 10.594 38.611 1.00 87.31 763 ALA A C 1
ATOM 5842 O O . ALA A 1 763 ? -7.763 9.466 38.495 1.00 87.31 763 ALA A O 1
ATOM 5843 N N . GLU A 1 764 ? -7.691 11.507 39.423 1.00 83.69 764 GLU A N 1
ATOM 5844 C CA . GLU A 1 764 ? -6.472 11.291 40.223 1.00 83.69 764 GLU A CA 1
ATOM 5845 C C . GLU A 1 764 ? -6.669 10.193 41.263 1.00 83.69 764 GLU A C 1
ATOM 5847 O O . GLU A 1 764 ? -5.799 9.342 41.446 1.00 83.69 764 GLU A O 1
ATOM 5852 N N . GLN A 1 765 ? -7.821 10.166 41.933 1.00 84.75 765 GLN A N 1
ATOM 5853 C CA . GLN A 1 765 ? -8.146 9.098 42.875 1.00 84.75 765 GLN A CA 1
ATOM 5854 C C . GLN A 1 765 ? -8.213 7.740 42.168 1.00 84.75 765 GLN A C 1
ATOM 5856 O O . GLN A 1 765 ? -7.623 6.778 42.657 1.00 84.75 765 GLN A O 1
ATOM 5861 N N . LEU A 1 766 ? -8.847 7.669 40.993 1.00 84.19 766 LEU A N 1
ATOM 5862 C CA . LEU A 1 766 ? -8.902 6.448 40.191 1.00 84.19 766 LEU A CA 1
ATOM 5863 C C . LEU A 1 766 ? -7.507 5.998 39.716 1.00 84.19 766 LEU A C 1
ATOM 5865 O O . LEU A 1 766 ? -7.189 4.814 39.795 1.00 84.19 766 LEU A O 1
ATOM 5869 N N . ALA A 1 767 ? -6.652 6.919 39.270 1.00 78.81 767 ALA A N 1
ATOM 5870 C CA . ALA A 1 767 ? -5.282 6.611 38.853 1.00 78.81 767 ALA A CA 1
ATOM 5871 C C . ALA A 1 767 ? -4.409 6.109 40.021 1.00 78.81 767 ALA A C 1
ATOM 5873 O O . ALA A 1 767 ? -3.699 5.104 39.898 1.00 78.81 767 ALA A O 1
ATOM 5874 N N . ASN A 1 768 ? -4.510 6.764 41.181 1.00 77.31 768 ASN A N 1
ATOM 5875 C CA . ASN A 1 768 ? -3.712 6.453 42.367 1.00 77.31 768 ASN A CA 1
ATOM 5876 C C . ASN A 1 768 ? -4.058 5.094 42.987 1.00 77.31 768 ASN A C 1
ATOM 5878 O O . ASN A 1 768 ? -3.158 4.397 43.457 1.00 77.31 768 ASN A O 1
ATOM 5882 N N . LEU A 1 769 ? -5.330 4.678 42.952 1.00 72.69 769 LEU A N 1
ATOM 5883 C CA . LEU A 1 769 ? -5.751 3.347 43.420 1.00 72.69 769 LEU A CA 1
ATOM 5884 C C . LEU A 1 769 ? -5.060 2.205 42.662 1.00 72.69 769 LEU A C 1
ATOM 5886 O O . LEU A 1 769 ? -4.922 1.108 43.196 1.00 72.69 769 LEU A O 1
ATOM 5890 N N . ASN A 1 770 ? -4.583 2.484 41.450 1.00 67.88 770 ASN A N 1
ATOM 5891 C CA . ASN A 1 770 ? -4.011 1.507 40.530 1.00 67.88 770 ASN A CA 1
ATOM 5892 C C . ASN A 1 770 ? -2.487 1.611 40.408 1.00 67.88 770 ASN A C 1
ATOM 5894 O O . ASN A 1 770 ? -1.898 1.114 39.449 1.00 67.88 770 ASN A O 1
ATOM 5898 N N . GLY A 1 771 ? -1.829 2.291 41.356 1.00 67.12 771 GLY A N 1
ATOM 5899 C CA . GLY A 1 771 ? -0.374 2.458 41.359 1.00 67.12 771 GLY A CA 1
ATOM 5900 C C . GLY A 1 771 ? 0.158 3.191 40.124 1.00 67.12 771 GLY A C 1
ATOM 5901 O O . GLY A 1 771 ? 1.301 2.963 39.729 1.00 67.12 771 GLY A O 1
ATOM 5902 N N . ASN A 1 772 ? -0.676 4.031 39.497 1.00 68.56 772 ASN A N 1
ATOM 5903 C CA . ASN A 1 772 ? -0.400 4.680 38.215 1.00 68.56 772 ASN A CA 1
ATOM 5904 C C . ASN A 1 772 ? -0.062 3.695 37.076 1.00 68.56 772 ASN A C 1
ATOM 5906 O O . ASN A 1 772 ? 0.692 4.032 36.168 1.00 68.56 772 ASN A O 1
ATOM 5910 N N . GLN A 1 773 ? -0.644 2.488 37.101 1.00 69.56 773 GLN A N 1
ATOM 5911 C CA . GLN A 1 773 ? -0.558 1.502 36.018 1.00 69.56 773 GLN A CA 1
ATOM 5912 C C . GLN A 1 773 ? -1.876 1.387 35.237 1.00 69.56 773 GLN A C 1
ATOM 5914 O O . GLN A 1 773 ? -2.896 0.949 35.776 1.00 69.56 773 GLN A O 1
ATOM 5919 N N . ALA A 1 774 ? -1.843 1.718 33.942 1.00 72.50 774 ALA A N 1
ATOM 5920 C CA . ALA A 1 774 ? -3.008 1.650 33.053 1.00 72.50 774 ALA A CA 1
ATOM 5921 C C . ALA A 1 774 ? -3.500 0.210 32.786 1.00 72.50 774 ALA A C 1
ATOM 5923 O O . ALA A 1 774 ? -4.692 -0.019 32.596 1.00 72.50 774 ALA A O 1
ATOM 5924 N N . SER A 1 775 ? -2.615 -0.789 32.859 1.00 75.62 775 SER A N 1
ATOM 5925 C CA . SER A 1 775 ? -2.931 -2.193 32.540 1.00 75.62 775 SER A CA 1
ATOM 5926 C C . SER A 1 775 ? -4.016 -2.826 33.424 1.00 75.62 775 SER A C 1
ATOM 5928 O O . SER A 1 775 ? -4.678 -3.767 33.000 1.00 75.62 775 SER A O 1
ATOM 5930 N N . SER A 1 776 ? -4.241 -2.318 34.637 1.00 79.56 776 SER A N 1
ATOM 5931 C CA . SER A 1 776 ? -5.297 -2.809 35.544 1.00 79.56 776 SER A CA 1
ATOM 5932 C C . SER A 1 776 ? -6.694 -2.242 35.244 1.00 79.56 776 SER A C 1
ATOM 5934 O O . SER A 1 776 ? -7.713 -2.797 35.671 1.00 79.56 776 SER A O 1
ATOM 5936 N N . LEU A 1 777 ? -6.740 -1.129 34.511 1.00 83.06 777 LEU A N 1
ATOM 5937 C CA . LEU A 1 777 ? -7.942 -0.407 34.095 1.00 83.06 777 LEU A CA 1
ATOM 5938 C C . LEU A 1 777 ? -8.388 -0.824 32.687 1.00 83.06 777 LEU A C 1
ATOM 5940 O O . LEU A 1 777 ? -9.584 -0.831 32.395 1.00 83.06 777 LEU A O 1
ATOM 5944 N N . ASN A 1 778 ? -7.429 -1.186 31.836 1.00 84.06 778 ASN A N 1
ATOM 5945 C CA . ASN A 1 778 ? -7.649 -1.609 30.459 1.00 84.06 778 ASN A CA 1
ATOM 5946 C C . ASN A 1 778 ? -8.393 -2.949 30.393 1.00 84.06 778 ASN A C 1
ATOM 5948 O O . ASN A 1 778 ? -8.019 -3.918 31.055 1.00 84.06 778 ASN A O 1
ATOM 5952 N N . SER A 1 779 ? -9.427 -2.996 29.556 1.00 83.94 779 SER A N 1
ATOM 5953 C CA . SER A 1 779 ? -10.074 -4.212 29.080 1.00 83.94 779 SER A CA 1
ATOM 5954 C C . SER A 1 779 ? -9.052 -5.144 28.420 1.00 83.94 779 SER A C 1
ATOM 5956 O O . SER A 1 779 ? -8.023 -4.709 27.899 1.00 83.94 779 SER A O 1
ATOM 5958 N N . SER A 1 780 ? -9.361 -6.438 28.408 1.00 79.19 780 SER A N 1
ATOM 5959 C CA . SER A 1 780 ? -8.661 -7.418 27.575 1.00 79.19 780 SER A CA 1
ATOM 5960 C C . SER A 1 780 ? -8.931 -7.217 26.078 1.00 79.19 780 SER A C 1
ATOM 5962 O O . SER A 1 780 ? -8.196 -7.757 25.254 1.00 79.19 780 SER A O 1
ATOM 5964 N N . TYR A 1 781 ? -9.965 -6.444 25.730 1.00 79.19 781 TYR A N 1
ATOM 5965 C CA . TYR A 1 781 ? -10.411 -6.178 24.366 1.00 79.19 781 TYR A CA 1
ATOM 5966 C C . TYR A 1 781 ? -10.154 -4.723 23.947 1.00 79.19 781 TYR A C 1
ATOM 5968 O O . TYR A 1 781 ? -10.167 -3.809 24.773 1.00 79.19 781 TYR A O 1
ATOM 5976 N N . GLY A 1 782 ? -9.936 -4.494 22.650 1.00 78.50 782 GLY A N 1
ATOM 5977 C CA . GLY A 1 782 ? -9.735 -3.150 22.095 1.00 78.50 782 GLY A CA 1
ATOM 5978 C C . GLY A 1 782 ? -8.325 -2.581 22.254 1.00 78.50 782 GLY A C 1
ATOM 5979 O O . GLY A 1 782 ? -8.161 -1.371 22.137 1.00 78.50 782 GLY A O 1
ATOM 5980 N N . TRP A 1 783 ? -7.325 -3.422 22.538 1.00 81.06 783 TRP A N 1
ATOM 5981 C CA . TRP A 1 783 ? -5.920 -3.030 22.699 1.00 81.06 783 TRP A CA 1
ATOM 5982 C C . TRP A 1 783 ? -4.985 -3.919 21.873 1.00 81.06 783 TRP A C 1
ATOM 5984 O O . TRP A 1 783 ? -5.153 -5.144 21.818 1.00 81.06 783 TRP A O 1
ATOM 5994 N N . ASN A 1 784 ? -3.951 -3.304 21.299 1.00 76.31 784 ASN A N 1
ATOM 5995 C CA . ASN A 1 784 ? -2.816 -3.999 20.695 1.00 76.31 784 ASN A CA 1
ATOM 5996 C C . ASN A 1 784 ? -2.041 -4.759 21.784 1.00 76.31 784 ASN A C 1
ATOM 5998 O O . ASN A 1 784 ? -2.070 -4.366 22.951 1.00 76.31 784 ASN A O 1
ATOM 6002 N N . ALA A 1 785 ? -1.355 -5.847 21.418 1.00 68.50 785 ALA A N 1
ATOM 6003 C CA . ALA A 1 785 ? -0.775 -6.805 22.369 1.00 68.50 785 ALA A CA 1
ATOM 6004 C C . ALA A 1 785 ? 0.094 -6.160 23.469 1.00 68.50 785 ALA A C 1
ATOM 6006 O O . ALA A 1 785 ? -0.030 -6.521 24.638 1.00 68.50 785 ALA A O 1
ATOM 6007 N N . ASP A 1 786 ? 0.890 -5.145 23.121 1.00 66.00 786 ASP A N 1
ATOM 6008 C CA . ASP A 1 786 ? 1.790 -4.447 24.053 1.00 66.00 786 ASP A CA 1
ATOM 6009 C C . ASP A 1 786 ? 1.073 -3.527 25.064 1.00 66.00 786 ASP A C 1
ATOM 6011 O O . ASP A 1 786 ? 1.685 -3.066 26.031 1.00 66.00 786 ASP A O 1
ATOM 6015 N N . HIS A 1 787 ? -0.221 -3.263 24.860 1.00 64.25 787 HIS A N 1
ATOM 6016 C CA . HIS A 1 787 ? -1.032 -2.316 25.635 1.00 64.25 787 HIS A CA 1
ATOM 6017 C C . HIS A 1 787 ? -2.265 -2.967 26.294 1.00 64.25 787 HIS A C 1
ATOM 6019 O O . HIS A 1 787 ? -3.037 -2.283 26.979 1.00 64.25 787 HIS A O 1
ATOM 6025 N N . ARG A 1 788 ? -2.450 -4.288 26.121 1.00 67.38 788 ARG A N 1
ATOM 6026 C CA . ARG A 1 788 ? -3.555 -5.051 26.725 1.00 67.38 788 ARG A CA 1
ATOM 6027 C C . ARG A 1 788 ? -3.468 -5.047 28.249 1.00 67.38 788 ARG A C 1
ATOM 6029 O O . ARG A 1 788 ? -2.407 -5.244 28.844 1.00 67.38 788 ARG A O 1
ATOM 6036 N N . GLY A 1 789 ? -4.620 -4.836 28.877 1.00 68.81 789 GLY A N 1
ATOM 6037 C CA . GLY A 1 789 ? -4.778 -4.918 30.320 1.00 68.81 789 GLY A CA 1
ATOM 6038 C C . GLY A 1 789 ? -5.346 -6.244 30.794 1.00 68.81 789 GLY A C 1
ATOM 6039 O O . GLY A 1 789 ? -5.888 -7.027 30.019 1.00 68.81 789 GLY A O 1
ATOM 6040 N N . ASN A 1 790 ? -5.263 -6.475 32.101 1.00 75.06 790 ASN A N 1
ATOM 6041 C CA . ASN A 1 790 ? -5.923 -7.604 32.762 1.00 75.06 790 ASN A CA 1
ATOM 6042 C C . ASN A 1 790 ? -7.299 -7.231 33.341 1.00 75.06 790 ASN A C 1
ATOM 6044 O O . ASN A 1 790 ? -7.943 -8.072 33.968 1.00 75.06 790 ASN A O 1
ATOM 6048 N N . ASN A 1 791 ? -7.723 -5.972 33.176 1.00 84.19 791 ASN A N 1
ATOM 6049 C CA . ASN A 1 791 ? -8.978 -5.421 33.675 1.00 84.19 791 ASN A CA 1
ATOM 6050 C C . ASN A 1 791 ? -9.287 -5.800 35.136 1.00 84.19 791 ASN A C 1
ATOM 6052 O O . ASN A 1 791 ? -10.436 -6.079 35.488 1.00 84.19 791 ASN A O 1
ATOM 6056 N N . SER A 1 792 ? -8.278 -5.880 36.010 1.00 83.38 792 SER A N 1
ATOM 6057 C CA . SER A 1 792 ? -8.470 -6.355 37.388 1.00 83.38 792 SER A CA 1
ATOM 6058 C C . SER A 1 792 ? -9.375 -5.442 38.221 1.00 83.38 792 SER A C 1
ATOM 6060 O O . SER A 1 792 ? -9.936 -5.875 39.222 1.00 83.38 792 SER A O 1
ATOM 6062 N N . THR A 1 793 ? -9.517 -4.179 37.818 1.00 83.12 793 THR A N 1
ATOM 6063 C CA . THR A 1 793 ? -10.421 -3.198 38.445 1.00 83.12 793 THR A CA 1
ATOM 6064 C C . THR A 1 793 ? -11.866 -3.309 37.962 1.00 83.12 793 THR A C 1
ATOM 6066 O O . THR A 1 793 ? -12.768 -2.778 38.603 1.00 83.12 793 THR A O 1
ATOM 6069 N N . GLY A 1 794 ? -12.082 -3.954 36.813 1.00 87.31 794 GLY A N 1
ATOM 6070 C CA . GLY A 1 794 ? -13.355 -4.002 36.106 1.00 87.31 794 GLY A CA 1
ATOM 6071 C C . GLY A 1 794 ? -13.691 -2.743 35.301 1.00 87.31 794 GLY A C 1
ATOM 6072 O O . GLY A 1 794 ? -14.722 -2.728 34.627 1.00 87.31 794 GLY A O 1
ATOM 6073 N N . MET A 1 795 ? -12.848 -1.706 35.311 1.00 86.88 795 MET A N 1
ATOM 6074 C CA . MET A 1 795 ? -13.120 -0.453 34.603 1.00 86.88 795 MET A CA 1
ATOM 6075 C C . MET A 1 795 ? -13.142 -0.584 33.082 1.00 86.88 795 MET A C 1
ATOM 6077 O O . MET A 1 795 ? -13.667 0.303 32.441 1.00 86.88 795 MET A O 1
ATOM 6081 N N . SER A 1 796 ? -12.642 -1.655 32.475 1.00 89.00 796 SER A N 1
ATOM 6082 C CA . SER A 1 796 ? -12.860 -1.959 31.051 1.00 89.00 796 SER A CA 1
ATOM 6083 C C . SER A 1 796 ? -12.576 -0.774 30.110 1.00 89.00 796 SER A C 1
ATOM 6085 O O . SER A 1 796 ? -13.369 -0.450 29.227 1.00 89.00 796 SER A O 1
ATOM 6087 N N . PHE A 1 797 ? -11.465 -0.065 30.326 1.00 88.75 797 PHE A N 1
ATOM 6088 C CA . PHE A 1 797 ? -10.997 0.946 29.377 1.00 88.75 797 PHE A CA 1
ATOM 6089 C C . PHE A 1 797 ? -10.631 0.268 28.060 1.00 88.75 797 PHE A C 1
ATOM 6091 O O . PHE A 1 797 ? -10.025 -0.797 28.055 1.00 88.75 797 PHE A O 1
ATOM 6098 N N . VAL A 1 798 ? -10.972 0.881 26.941 1.00 87.88 798 VAL A N 1
ATOM 6099 C CA . VAL A 1 798 ? -10.753 0.333 25.599 1.00 87.88 798 VAL A CA 1
ATOM 6100 C C . VAL A 1 798 ? -9.908 1.312 24.802 1.00 87.88 798 VAL A C 1
ATOM 6102 O O . VAL A 1 798 ? -10.078 2.515 24.974 1.00 87.88 798 VAL A O 1
ATOM 6105 N N . GLY A 1 799 ? -8.998 0.822 23.961 1.00 86.00 799 GLY A N 1
ATOM 6106 C CA . GLY A 1 799 ? -8.073 1.643 23.179 1.00 86.00 799 GLY A CA 1
ATOM 6107 C C . GLY A 1 799 ? -8.752 2.325 21.992 1.00 86.00 799 GLY A C 1
ATOM 6108 O O . GLY A 1 799 ? -8.420 2.041 20.846 1.00 86.00 799 GLY A O 1
ATOM 6109 N N . THR A 1 800 ? -9.719 3.210 22.240 1.00 87.19 800 THR A N 1
ATOM 6110 C CA . THR A 1 800 ? -10.494 3.888 21.186 1.00 87.19 800 THR A CA 1
ATOM 6111 C C . THR A 1 800 ? -9.660 4.888 20.381 1.00 87.19 800 THR A C 1
ATOM 6113 O O . THR A 1 800 ? -10.109 5.339 19.340 1.00 87.19 800 THR A O 1
ATOM 6116 N N . GLY A 1 801 ? -8.464 5.280 20.823 1.00 87.00 801 GLY A N 1
ATOM 6117 C CA . GLY A 1 801 ? -7.672 6.313 20.158 1.00 87.00 801 GLY A CA 1
ATOM 6118 C C . GLY A 1 801 ? -8.319 7.702 20.222 1.00 87.00 801 GLY A C 1
ATOM 6119 O O . GLY A 1 801 ? -8.971 8.067 21.201 1.00 87.00 801 GLY A O 1
ATOM 6120 N N . VAL A 1 802 ? -8.108 8.501 19.176 1.00 87.50 802 VAL A N 1
ATOM 6121 C CA . VAL A 1 802 ? -8.581 9.891 19.069 1.00 87.50 802 VAL A CA 1
ATOM 6122 C C . VAL A 1 802 ? -8.988 10.212 17.635 1.00 87.50 802 VAL A C 1
ATOM 6124 O O . VAL A 1 802 ? -8.425 9.678 16.678 1.00 87.50 802 VAL A O 1
ATOM 6127 N N . TYR A 1 803 ? -9.908 11.158 17.482 1.00 89.75 803 TYR A N 1
ATOM 6128 C CA . TYR A 1 803 ? -10.111 11.875 16.225 1.00 89.75 803 TYR A CA 1
ATOM 6129 C C . TYR A 1 803 ? -9.657 13.331 16.376 1.00 89.75 803 TYR A C 1
ATOM 6131 O O . TYR A 1 803 ? -9.996 13.979 17.364 1.00 89.75 803 TYR A O 1
ATOM 6139 N N . GLN A 1 804 ? -8.902 13.862 15.411 1.00 85.50 804 GLN A N 1
ATOM 6140 C CA . GLN A 1 804 ? -8.336 15.217 15.477 1.00 85.50 804 GLN A CA 1
ATOM 6141 C C . GLN A 1 804 ? -8.751 16.063 14.266 1.00 85.50 804 GLN A C 1
ATOM 6143 O O . GLN A 1 804 ? -8.641 15.610 13.123 1.00 85.50 804 GLN A O 1
ATOM 6148 N N . ARG A 1 805 ? -9.165 17.318 14.505 1.00 82.56 805 ARG A N 1
ATOM 6149 C CA . ARG A 1 805 ? -9.310 18.350 13.456 1.00 82.56 805 ARG A CA 1
ATOM 6150 C C . ARG A 1 805 ? -8.141 19.341 13.513 1.00 82.56 805 ARG A C 1
ATOM 6152 O O . ARG A 1 805 ? -7.913 19.944 14.559 1.00 82.56 805 ARG A O 1
ATOM 6159 N N . GLN A 1 806 ? -7.441 19.540 12.390 1.00 71.62 806 GLN A N 1
ATOM 6160 C CA . GLN A 1 806 ? -6.400 20.563 12.210 1.00 71.62 806 GLN A CA 1
ATOM 6161 C C . GLN A 1 806 ? -6.455 21.174 10.795 1.00 71.62 806 GLN A C 1
ATOM 6163 O O . GLN A 1 806 ? -6.929 20.555 9.840 1.00 71.62 806 GLN A O 1
ATOM 6168 N N . THR A 1 807 ? -5.930 22.391 10.623 1.00 53.31 807 THR A N 1
ATOM 6169 C CA . THR A 1 807 ? -5.665 22.976 9.299 1.00 53.31 807 THR A CA 1
ATOM 6170 C C . THR A 1 807 ? -4.638 22.134 8.534 1.00 53.31 807 THR A C 1
ATOM 6172 O O . THR A 1 807 ? -3.449 22.192 8.835 1.00 53.31 807 THR A O 1
ATOM 6175 N N . GLY A 1 808 ? -5.097 21.359 7.548 1.00 52.84 808 GLY A N 1
ATOM 6176 C CA . GLY A 1 808 ? -4.248 20.517 6.692 1.00 52.84 808 GLY A CA 1
ATOM 6177 C C . GLY A 1 808 ? -4.163 19.041 7.097 1.00 52.84 808 GLY A C 1
ATOM 6178 O O . GLY A 1 808 ? -3.577 18.260 6.353 1.00 52.84 808 GLY A O 1
ATOM 6179 N N . TYR A 1 809 ? -4.771 18.640 8.221 1.00 57.06 809 TYR A N 1
ATOM 6180 C CA . TYR A 1 809 ? -4.858 17.236 8.631 1.00 57.06 809 TYR A CA 1
ATOM 6181 C C . TYR A 1 809 ? -6.146 16.960 9.422 1.00 57.06 809 TYR A C 1
ATOM 6183 O O . TYR A 1 809 ? -6.423 17.611 10.429 1.00 57.06 809 TYR A O 1
ATOM 6191 N N . VAL A 1 810 ? -6.931 15.978 8.975 1.00 72.25 810 VAL A N 1
ATOM 6192 C CA . VAL A 1 810 ? -8.164 15.518 9.632 1.00 72.25 810 VAL A CA 1
ATOM 6193 C C . VAL A 1 810 ? -8.166 13.993 9.606 1.00 72.25 810 VAL A C 1
ATOM 6195 O O . VAL A 1 810 ? -7.991 13.417 8.534 1.00 72.25 810 VAL A O 1
ATOM 6198 N N . GLY A 1 811 ? -8.342 13.337 10.756 1.00 83.81 811 GLY A N 1
ATOM 6199 C CA . GLY A 1 811 ? -8.400 11.874 10.783 1.00 83.81 811 GLY A CA 1
ATOM 6200 C C . GLY A 1 811 ? -8.374 11.230 12.167 1.00 83.81 811 GLY A C 1
ATOM 6201 O O . GLY A 1 811 ? -8.129 11.888 13.184 1.00 83.81 811 GLY A O 1
ATOM 6202 N N . PHE A 1 812 ? -8.628 9.923 12.164 1.00 85.44 812 PHE A N 1
ATOM 6203 C CA . PHE A 1 812 ? -8.544 9.030 13.314 1.00 85.44 812 PHE A CA 1
ATOM 6204 C C . PHE A 1 812 ? -7.108 8.530 13.513 1.00 85.44 812 PHE A C 1
ATOM 6206 O O . PHE A 1 812 ? -6.364 8.330 12.550 1.00 85.44 812 PHE A O 1
ATOM 6213 N N . LYS A 1 813 ? -6.692 8.355 14.770 1.00 85.81 813 LYS A N 1
ATOM 6214 C CA . LYS A 1 813 ? -5.367 7.833 15.137 1.00 85.81 813 LYS A CA 1
ATOM 6215 C C . LYS A 1 813 ? -5.445 6.969 16.385 1.00 85.81 813 LYS A C 1
ATOM 6217 O O . LYS A 1 813 ? -6.348 7.132 17.202 1.00 85.81 813 LYS A O 1
ATOM 6222 N N . GLY A 1 814 ? -4.465 6.085 16.550 1.00 80.62 814 GLY A N 1
ATOM 6223 C CA . GLY A 1 814 ? -4.164 5.483 17.848 1.00 80.62 814 GLY A CA 1
ATOM 6224 C C . GLY A 1 814 ? -5.114 4.394 18.347 1.00 80.62 814 GLY A C 1
ATOM 6225 O O . GLY A 1 814 ? -4.985 4.028 19.515 1.00 80.62 814 GLY A O 1
ATOM 6226 N N . LYS A 1 815 ? -6.021 3.855 17.512 1.00 85.19 815 LYS A N 1
ATOM 6227 C CA . LYS A 1 815 ? -6.838 2.688 17.892 1.00 85.19 815 LYS A CA 1
ATOM 6228 C C . LYS A 1 815 ? -5.938 1.541 18.339 1.00 85.19 815 LYS A C 1
ATOM 6230 O O . LYS A 1 815 ? -4.894 1.284 17.740 1.00 85.19 815 LYS A O 1
ATOM 6235 N N . GLY A 1 816 ? -6.315 0.906 19.438 1.00 80.31 816 GLY A N 1
ATOM 6236 C CA . GLY A 1 816 ? -5.560 -0.154 20.090 1.00 80.31 816 GLY A CA 1
ATOM 6237 C C . GLY A 1 816 ? -4.291 0.303 20.819 1.00 80.31 816 GLY A C 1
ATOM 6238 O O . GLY A 1 816 ? -3.728 -0.489 21.573 1.00 80.31 816 GLY A O 1
ATOM 6239 N N . ASN A 1 817 ? -3.833 1.547 20.639 1.00 78.56 817 ASN A N 1
ATOM 6240 C CA . ASN A 1 817 ? -2.589 2.046 21.233 1.00 78.56 817 ASN A CA 1
ATOM 6241 C C . ASN A 1 817 ? -2.829 2.879 22.494 1.00 78.56 817 ASN A C 1
ATOM 6243 O O . ASN A 1 817 ? -2.137 2.676 23.482 1.00 78.56 817 ASN A O 1
ATOM 6247 N N . TYR A 1 818 ? -3.807 3.786 22.485 1.00 80.50 818 TYR A N 1
ATOM 6248 C CA . TYR A 1 818 ? -4.148 4.619 23.644 1.00 80.50 818 TYR A CA 1
ATOM 6249 C C . TYR A 1 818 ? -5.644 4.941 23.680 1.00 80.50 818 TYR A C 1
ATOM 6251 O O . TYR A 1 818 ? -6.376 4.732 22.713 1.00 80.50 818 TYR A O 1
ATOM 6259 N N . THR A 1 819 ? -6.107 5.464 24.812 1.00 85.31 819 THR A N 1
ATOM 6260 C CA . THR A 1 819 ? -7.418 6.103 24.945 1.00 85.31 819 THR A CA 1
ATOM 6261 C C . THR A 1 819 ? -7.293 7.258 25.912 1.00 85.31 819 THR A C 1
ATOM 6263 O O . THR A 1 819 ? -6.718 7.086 26.980 1.00 85.31 819 THR A O 1
ATOM 6266 N N . ASN A 1 820 ? -7.897 8.388 25.567 1.00 86.75 820 ASN A N 1
ATOM 6267 C CA . ASN A 1 820 ? -7.881 9.592 26.387 1.00 86.75 820 ASN A CA 1
ATOM 6268 C C . ASN A 1 820 ? -9.336 9.916 26.711 1.00 86.75 820 ASN A C 1
ATOM 6270 O O . ASN A 1 820 ? -10.106 10.107 25.781 1.00 86.75 820 ASN A O 1
ATOM 6274 N N . LEU A 1 821 ? -9.743 9.963 27.979 1.00 89.06 821 LEU A N 1
ATOM 6275 C CA . LEU A 1 821 ? -11.106 10.349 28.367 1.00 89.06 821 LEU A CA 1
ATOM 6276 C C . LEU A 1 821 ? -11.177 11.812 28.777 1.00 89.06 821 LEU A C 1
ATOM 6278 O O . LEU A 1 821 ? -10.277 12.299 29.454 1.00 89.06 821 LEU A O 1
ATOM 6282 N N . TRP A 1 822 ? -12.283 12.489 28.476 1.00 91.44 822 TRP A N 1
ATOM 6283 C CA . TRP A 1 822 ? -12.487 13.855 28.960 1.00 91.44 822 TRP A CA 1
ATOM 6284 C C . TRP A 1 822 ? -12.501 13.945 30.490 1.00 91.44 822 TRP A C 1
ATOM 6286 O O . TRP A 1 822 ? -13.259 13.243 31.163 1.00 91.44 822 TRP A O 1
ATOM 6296 N N . VAL A 1 823 ? -11.698 14.873 31.017 1.00 89.81 823 VAL A N 1
ATOM 6297 C CA . VAL A 1 823 ? -11.643 15.256 32.433 1.00 89.81 823 VAL A CA 1
ATOM 6298 C C . VAL A 1 823 ? -11.826 16.764 32.545 1.00 89.81 823 VAL A C 1
ATOM 6300 O O . VAL A 1 823 ? -11.333 17.522 31.711 1.00 89.81 823 VAL A O 1
ATOM 6303 N N . TYR A 1 824 ? -12.517 17.214 33.591 1.00 88.44 824 TYR A N 1
ATOM 6304 C CA . TYR A 1 824 ? -12.692 18.638 33.863 1.00 88.44 824 TYR A CA 1
ATOM 6305 C C . TYR A 1 824 ? -11.862 19.110 35.066 1.00 88.44 824 TYR A C 1
ATOM 6307 O O . TYR A 1 824 ? -11.946 18.545 36.160 1.00 88.44 824 TYR A O 1
ATOM 6315 N N . ASP A 1 825 ? -11.098 20.190 34.880 1.00 87.06 825 ASP A N 1
ATOM 6316 C CA . ASP A 1 825 ? -10.425 20.925 35.956 1.00 87.06 825 ASP A CA 1
ATOM 6317 C C . ASP A 1 825 ? -10.993 22.350 36.050 1.00 87.06 825 ASP A C 1
ATOM 6319 O O . ASP A 1 825 ? -10.789 23.188 35.171 1.00 87.06 825 ASP A O 1
ATOM 6323 N N . ALA A 1 826 ? -11.704 22.637 37.143 1.00 85.06 826 ALA A N 1
ATOM 6324 C CA . ALA A 1 826 ? -12.279 23.956 37.400 1.00 85.06 826 ALA A CA 1
ATOM 6325 C C . ALA A 1 826 ? -11.216 25.047 37.644 1.00 85.06 826 ALA A C 1
ATOM 6327 O O . ALA A 1 826 ? -11.525 26.236 37.509 1.00 85.06 826 ALA A O 1
ATOM 6328 N N . SER A 1 827 ? -9.988 24.657 38.022 1.00 83.06 827 SER A N 1
ATOM 6329 C CA . SER A 1 827 ? -8.874 25.571 38.293 1.00 83.06 827 SER A CA 1
ATOM 6330 C C . SER A 1 827 ? -8.193 26.065 37.017 1.00 83.06 827 SER A C 1
ATOM 6332 O O . SER A 1 827 ? -7.795 27.229 36.951 1.00 83.06 827 SER A O 1
ATOM 6334 N N . THR A 1 828 ? -8.149 25.230 35.978 1.00 84.25 828 THR A N 1
ATOM 6335 C CA . THR A 1 828 ? -7.657 25.592 34.645 1.00 84.25 828 THR A CA 1
ATOM 6336 C C . THR A 1 828 ? -8.684 25.220 33.570 1.00 84.25 828 THR A C 1
ATOM 6338 O O . THR A 1 828 ? -8.444 24.384 32.700 1.00 84.25 828 THR A O 1
ATOM 6341 N N . PRO A 1 829 ? -9.849 25.899 33.555 1.00 78.00 829 PRO A N 1
ATOM 6342 C CA . PRO A 1 829 ? -10.986 25.517 32.726 1.00 78.00 829 PRO A CA 1
ATOM 6343 C C . PRO A 1 829 ? -10.728 25.678 31.231 1.00 78.00 829 PRO A C 1
ATOM 6345 O O . PRO A 1 829 ? -11.564 25.255 30.453 1.00 78.00 829 PRO A O 1
ATOM 6348 N N . ASN A 1 830 ? -9.617 26.280 30.799 1.00 79.56 830 ASN A N 1
ATOM 6349 C CA . ASN A 1 830 ? -9.243 26.406 29.386 1.00 79.56 830 ASN A CA 1
ATOM 6350 C C . ASN A 1 830 ? -8.249 25.332 28.922 1.00 79.56 830 ASN A C 1
ATOM 6352 O O . ASN A 1 830 ? -8.001 25.234 27.726 1.00 79.56 830 ASN A O 1
ATOM 6356 N N . GLU A 1 831 ? -7.705 24.528 29.833 1.00 78.56 831 GLU A N 1
ATOM 6357 C CA . GLU A 1 831 ? -6.810 23.428 29.482 1.00 78.56 831 GLU A CA 1
ATOM 6358 C C . GLU A 1 831 ? -7.609 22.193 29.037 1.00 78.56 831 GLU A C 1
ATOM 6360 O O . GLU A 1 831 ? -8.751 21.956 29.460 1.00 78.56 831 GLU A O 1
ATOM 6365 N N . ASN A 1 832 ? -7.003 21.410 28.146 1.00 76.94 832 ASN A N 1
ATOM 6366 C CA . ASN A 1 832 ? -7.556 20.157 27.641 1.00 76.94 832 ASN A CA 1
ATOM 6367 C C . ASN A 1 832 ? -7.034 19.006 28.507 1.00 76.94 832 ASN A C 1
ATOM 6369 O O . ASN A 1 832 ? -6.066 18.334 28.146 1.00 76.94 832 ASN A O 1
ATOM 6373 N N . TRP A 1 833 ? -7.664 18.819 29.666 1.00 76.25 833 TRP A N 1
ATOM 6374 C CA . TRP A 1 833 ? -7.366 17.713 30.573 1.00 76.25 833 TRP A CA 1
ATOM 6375 C C . TRP A 1 833 ? -8.004 16.419 30.086 1.00 76.25 833 TRP A C 1
ATOM 6377 O O . TRP A 1 833 ? -9.170 16.397 29.676 1.00 76.25 833 TRP A O 1
ATOM 6387 N N . TYR A 1 834 ? -7.254 15.328 30.187 1.00 77.94 834 TYR A N 1
ATOM 6388 C CA . TYR A 1 834 ? -7.776 13.998 29.932 1.00 77.94 834 TYR A CA 1
ATOM 6389 C C . TYR A 1 834 ? -7.163 12.953 30.863 1.00 77.94 834 TYR A C 1
ATOM 6391 O O . TYR A 1 834 ? -6.092 13.129 31.450 1.00 77.94 834 TYR A O 1
ATOM 6399 N N . LEU A 1 835 ? -7.893 11.852 31.013 1.00 73.81 835 LEU A N 1
ATOM 6400 C CA . LEU A 1 835 ? -7.454 10.666 31.730 1.00 73.81 835 LEU A CA 1
ATOM 6401 C C . LEU A 1 835 ? -7.024 9.592 30.722 1.00 73.81 835 LEU A C 1
ATOM 6403 O O . LEU A 1 835 ? -7.852 9.116 29.946 1.00 73.81 835 LEU A O 1
ATOM 6407 N N . MET A 1 836 ? -5.761 9.188 30.869 1.00 65.75 836 MET A N 1
ATOM 6408 C CA . MET A 1 836 ? -4.996 8.097 30.254 1.00 65.75 836 MET A CA 1
ATOM 6409 C C . MET A 1 836 ? -4.300 8.420 28.918 1.00 65.75 836 MET A C 1
ATOM 6411 O O . MET A 1 836 ? -4.912 8.966 28.019 1.00 65.75 836 MET A O 1
ATOM 6415 N N . ASP A 1 837 ? -3.002 8.097 28.849 1.00 60.16 837 ASP A N 1
ATOM 6416 C CA . ASP A 1 837 ? -2.118 7.965 27.676 1.00 60.16 837 ASP A CA 1
ATOM 6417 C C . ASP A 1 837 ? -1.217 6.748 27.968 1.00 60.16 837 ASP A C 1
ATOM 6419 O O . ASP A 1 837 ? -0.830 6.518 29.121 1.00 60.16 837 ASP A O 1
ATOM 6423 N N . VAL A 1 838 ? -0.940 5.919 26.963 1.00 57.00 838 VAL A N 1
ATOM 6424 C CA . VAL A 1 838 ? -0.237 4.640 27.118 1.00 57.00 838 VAL A CA 1
ATOM 6425 C C . VAL A 1 838 ? 1.021 4.661 26.247 1.00 57.00 838 VAL A C 1
ATOM 6427 O O . VAL A 1 838 ? 0.950 4.501 25.033 1.00 57.00 838 VAL A O 1
ATOM 6430 N N . GLY A 1 839 ? 2.196 4.834 26.868 1.00 49.12 839 GLY A N 1
ATOM 6431 C CA . GLY A 1 839 ? 3.474 4.793 26.151 1.00 49.12 839 GLY A CA 1
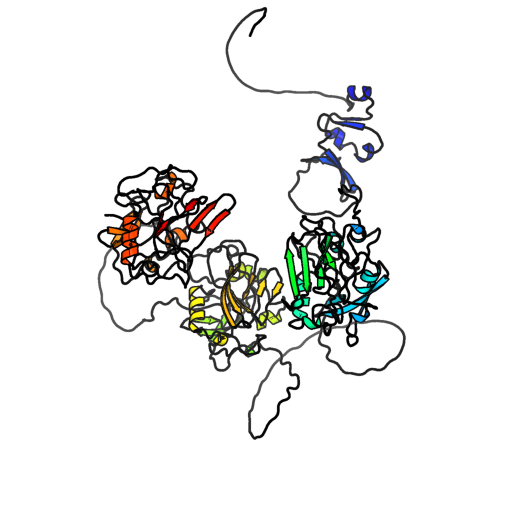ATOM 6432 C C . GLY A 1 839 ? 4.726 4.762 27.036 1.00 49.12 839 GLY A C 1
ATOM 6433 O O . GLY A 1 839 ? 4.934 5.605 27.909 1.00 49.12 839 GLY A O 1
ATOM 6434 N N . LYS A 1 840 ? 5.627 3.805 26.761 1.00 43.56 840 LYS A N 1
ATOM 6435 C CA . LYS A 1 840 ? 7.038 3.848 27.181 1.00 43.56 840 LYS A CA 1
ATOM 6436 C C . LYS A 1 840 ? 7.752 4.950 26.390 1.00 43.56 840 LYS A C 1
ATOM 6438 O O . LYS A 1 840 ? 8.278 4.695 25.315 1.00 43.56 840 LYS A O 1
ATOM 6443 N N . GLY A 1 841 ? 7.827 6.147 26.963 1.00 41.38 841 GLY A N 1
ATOM 6444 C CA . GLY A 1 841 ? 8.793 7.165 26.551 1.00 41.38 841 GLY A CA 1
ATOM 6445 C C . GLY A 1 841 ? 8.220 8.332 25.760 1.00 41.38 841 GLY A C 1
ATOM 6446 O O . GLY A 1 841 ? 8.441 8.418 24.567 1.00 41.38 841 GLY A O 1
ATOM 6447 N N . THR A 1 842 ? 7.616 9.285 26.464 1.00 35.72 842 THR A N 1
ATOM 6448 C CA . THR A 1 842 ? 8.036 10.697 26.499 1.00 35.72 842 THR A CA 1
ATOM 6449 C C . THR A 1 842 ? 7.200 11.387 27.578 1.00 35.72 842 THR A C 1
ATOM 6451 O O . THR A 1 842 ? 5.983 11.323 27.544 1.00 35.72 842 THR A O 1
ATOM 6454 N N . THR A 1 843 ? 7.888 11.975 28.564 1.00 33.00 843 THR A N 1
ATOM 6455 C CA . THR A 1 843 ? 7.375 12.803 29.679 1.00 33.00 843 THR A CA 1
ATOM 6456 C C . THR A 1 843 ? 6.379 12.179 30.679 1.00 33.00 843 THR A C 1
ATOM 6458 O O . THR A 1 843 ? 5.175 12.303 30.536 1.00 33.00 843 THR A O 1
ATOM 6461 N N . GLY A 1 844 ? 6.912 11.681 31.806 1.00 36.69 844 GLY A N 1
ATOM 6462 C CA . GLY A 1 844 ? 6.232 11.719 33.114 1.00 36.69 844 GLY A CA 1
ATOM 6463 C C . GLY A 1 844 ? 5.392 10.494 33.503 1.00 36.69 844 GLY A C 1
ATOM 6464 O O . GLY A 1 844 ? 4.488 10.077 32.801 1.00 36.69 844 GLY A O 1
ATOM 6465 N N . ASN A 1 845 ? 5.670 9.932 34.682 1.00 39.25 845 ASN A N 1
ATOM 6466 C CA . ASN A 1 845 ? 4.962 8.792 35.279 1.00 39.25 845 ASN A CA 1
ATOM 6467 C C . ASN A 1 845 ? 3.537 9.158 35.770 1.00 39.25 845 ASN A C 1
ATOM 6469 O O . ASN A 1 845 ? 3.308 9.183 36.981 1.00 39.25 845 ASN A O 1
ATOM 6473 N N . GLY A 1 846 ? 2.584 9.455 34.882 1.00 51.59 846 GLY A N 1
ATOM 6474 C CA . GLY A 1 846 ? 1.204 9.770 35.277 1.00 51.59 846 GLY A CA 1
ATOM 6475 C C . GLY A 1 846 ? 0.152 9.282 34.281 1.00 51.59 846 GLY A C 1
ATOM 6476 O O . GLY A 1 846 ? 0.293 9.486 33.086 1.00 51.59 846 GLY A O 1
ATOM 6477 N N . ILE A 1 847 ? -0.931 8.674 34.786 1.00 64.44 847 ILE A N 1
ATOM 6478 C CA . ILE A 1 847 ? -2.128 8.307 33.998 1.00 64.44 847 ILE A CA 1
ATOM 6479 C C . ILE A 1 847 ? -2.942 9.564 33.612 1.00 64.44 847 ILE A C 1
ATOM 6481 O O . ILE A 1 847 ? -3.833 9.492 32.781 1.00 64.44 847 ILE A O 1
ATOM 6485 N N . ILE A 1 848 ? -2.666 10.737 34.188 1.00 67.31 848 ILE A N 1
ATOM 6486 C CA . ILE A 1 848 ? -3.386 11.984 33.881 1.00 67.31 848 ILE A CA 1
ATOM 6487 C C . ILE A 1 848 ? -2.435 12.947 33.201 1.00 67.31 848 ILE A C 1
ATOM 6489 O O . ILE A 1 848 ? -1.365 13.236 33.739 1.00 67.31 848 ILE A O 1
ATOM 6493 N N . ALA A 1 849 ? -2.861 13.462 32.053 1.00 65.56 849 ALA A N 1
ATOM 6494 C CA . ALA A 1 849 ? -2.077 14.371 31.241 1.00 65.56 849 ALA A CA 1
ATOM 6495 C C . ALA A 1 849 ? -2.917 15.571 30.784 1.00 65.56 849 ALA A C 1
ATOM 6497 O O . ALA A 1 849 ? -4.149 15.527 30.696 1.00 65.56 849 ALA A O 1
ATOM 6498 N N . VAL A 1 850 ? -2.211 16.663 30.509 1.00 71.12 850 VAL A N 1
ATOM 6499 C CA . VAL A 1 850 ? -2.740 17.830 29.804 1.00 71.12 850 VAL A CA 1
ATOM 6500 C C . VAL A 1 850 ? -2.243 17.748 28.373 1.00 71.12 850 VAL A C 1
ATOM 6502 O O . VAL A 1 850 ? -1.096 17.382 28.129 1.00 71.12 850 VAL A O 1
ATOM 6505 N N . SER A 1 851 ? -3.097 18.079 27.410 1.00 68.69 851 SER A N 1
ATOM 6506 C CA . SER A 1 851 ? -2.644 18.253 26.030 1.00 68.69 851 SER A CA 1
ATOM 6507 C C . SER A 1 851 ? -1.884 19.578 25.922 1.00 68.69 851 SER A C 1
ATOM 6509 O O . SER A 1 851 ? -2.522 20.630 25.924 1.00 68.69 851 SER A O 1
ATOM 6511 N N . ASP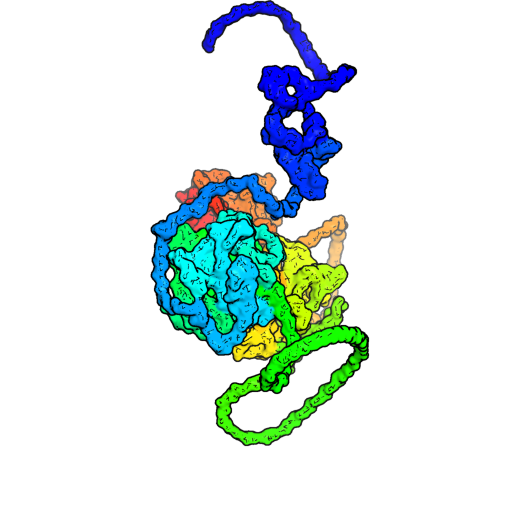 A 1 852 ? -0.557 19.535 25.771 1.00 57.69 852 ASP A N 1
ATOM 6512 C CA . ASP A 1 852 ? 0.300 20.723 25.547 1.00 57.69 852 ASP A CA 1
ATOM 6513 C C . ASP A 1 852 ? 0.155 21.323 24.131 1.00 57.69 852 ASP A C 1
ATOM 6515 O O . ASP A 1 852 ? 0.743 22.347 23.779 1.00 57.69 852 ASP A O 1
ATOM 6519 N N . ASP A 1 853 ? -0.649 20.670 23.301 1.00 56.56 853 ASP A N 1
ATOM 6520 C CA . ASP A 1 853 ? -0.661 20.843 21.860 1.00 56.56 853 ASP A CA 1
ATOM 6521 C C . ASP A 1 853 ? -1.636 21.960 21.430 1.00 56.56 853 ASP A C 1
ATOM 6523 O O . ASP A 1 853 ? -2.798 21.746 21.065 1.00 56.56 853 ASP A O 1
ATOM 6527 N N . ALA A 1 854 ? -1.149 23.202 21.516 1.00 50.66 854 ALA A N 1
ATOM 6528 C CA . ALA A 1 854 ? -1.847 24.406 21.073 1.00 50.66 854 ALA A CA 1
ATOM 6529 C C . ALA A 1 854 ? -2.051 24.387 19.544 1.00 50.66 854 ALA A C 1
ATOM 6531 O O . ALA A 1 854 ? -1.198 24.832 18.778 1.00 50.66 854 ALA A O 1
ATOM 6532 N N . GLY A 1 855 ? -3.192 23.864 19.088 1.00 59.56 855 GLY A N 1
ATOM 6533 C CA . GLY A 1 855 ? -3.549 23.832 17.663 1.00 59.56 855 GLY A CA 1
ATOM 6534 C C . GLY A 1 855 ? -4.454 22.679 17.229 1.00 59.56 855 GLY A C 1
ATOM 6535 O O . GLY A 1 855 ? -4.912 22.685 16.087 1.00 59.56 855 GLY A O 1
ATOM 6536 N N . TYR A 1 856 ? -4.735 21.722 18.115 1.00 72.31 856 TYR A N 1
ATOM 6537 C CA . TYR A 1 856 ? -5.568 20.561 17.811 1.00 72.31 856 TYR A CA 1
ATOM 6538 C C . TYR A 1 856 ? -6.942 20.659 18.477 1.00 72.31 856 TYR A C 1
ATOM 6540 O O . TYR A 1 856 ? -7.077 21.133 19.605 1.00 72.31 856 TYR A O 1
ATOM 6548 N N . ASP A 1 857 ? -7.961 20.173 17.774 1.00 82.12 857 ASP A N 1
ATOM 6549 C CA . ASP A 1 857 ? -9.320 20.003 18.286 1.00 82.12 857 ASP A CA 1
ATOM 6550 C C . ASP A 1 857 ? -9.642 18.498 18.385 1.00 82.12 857 ASP A C 1
ATOM 6552 O O . ASP A 1 857 ? -10.091 17.896 17.397 1.00 82.12 857 ASP A O 1
ATOM 6556 N N . PRO A 1 858 ? -9.286 17.852 19.519 1.00 87.50 858 PRO A N 1
ATOM 6557 C CA . PRO A 1 858 ? -9.410 16.414 19.698 1.00 87.50 858 PRO A CA 1
ATOM 6558 C C . PRO A 1 858 ? -10.822 16.002 20.116 1.00 87.50 858 PRO A C 1
ATOM 6560 O O . PRO A 1 858 ? -11.552 16.739 20.777 1.00 87.50 858 PRO A O 1
ATOM 6563 N N . PHE A 1 859 ? -11.181 14.776 19.755 1.00 92.19 859 PHE A N 1
ATOM 6564 C CA . PHE A 1 859 ? -12.407 14.123 20.176 1.00 92.19 859 PHE A CA 1
ATOM 6565 C C . PHE A 1 859 ? -12.045 12.894 21.000 1.00 92.19 859 PHE A C 1
ATOM 6567 O O . PHE A 1 859 ? -11.331 12.012 20.520 1.00 92.19 859 PHE A O 1
ATOM 6574 N N . TYR A 1 860 ? -12.579 12.837 22.213 1.00 92.62 860 TYR A N 1
ATOM 6575 C CA . TYR A 1 860 ? -12.270 11.830 23.223 1.00 92.62 860 TYR A CA 1
ATOM 6576 C C . TYR A 1 860 ? -13.552 11.177 23.743 1.00 92.62 860 TYR A C 1
ATOM 6578 O O . TYR A 1 860 ? -14.604 11.834 23.747 1.00 92.62 860 TYR A O 1
ATOM 6586 N N . PRO A 1 861 ? -13.519 9.907 24.189 1.00 94.38 861 PRO A N 1
ATOM 6587 C CA . PRO A 1 861 ? -14.670 9.322 24.843 1.00 94.38 861 PRO A CA 1
ATOM 6588 C C . PRO A 1 861 ? -14.972 9.993 26.185 1.00 94.38 861 PRO A C 1
ATOM 6590 O O . PRO A 1 861 ? -14.128 10.627 26.825 1.00 94.38 861 PRO A O 1
ATOM 6593 N N . VAL A 1 862 ? -16.217 9.835 26.621 1.00 94.81 862 VAL A N 1
ATOM 6594 C CA . VAL A 1 862 ? -16.698 10.284 27.930 1.00 94.81 862 VAL A CA 1
ATOM 6595 C C . VAL A 1 862 ? -17.070 9.067 28.757 1.00 94.81 862 VAL A C 1
ATOM 6597 O O . VAL A 1 862 ? -17.667 8.124 28.246 1.00 94.81 862 VAL A O 1
ATOM 6600 N N . ARG A 1 863 ? -16.769 9.107 30.053 1.00 93.62 863 ARG A N 1
ATOM 6601 C CA . ARG A 1 863 ? -17.179 8.088 31.016 1.00 93.62 863 ARG A CA 1
ATOM 6602 C C . ARG A 1 863 ? -17.668 8.766 32.277 1.00 93.62 863 ARG A C 1
ATOM 6604 O O . ARG A 1 863 ? -16.901 9.459 32.934 1.00 93.62 863 ARG A O 1
ATOM 6611 N N . CYS A 1 864 ? -18.943 8.594 32.584 1.00 96.12 864 CYS A N 1
ATOM 6612 C CA . CYS A 1 864 ? -19.585 9.386 33.619 1.00 96.12 864 CYS A CA 1
ATOM 6613 C C . CYS A 1 864 ? -19.375 8.805 35.021 1.00 96.12 864 CYS A C 1
ATOM 6615 O O . CYS A 1 864 ? -19.257 7.589 35.200 1.00 96.12 864 CYS A O 1
ATOM 6617 N N . VAL A 1 865 ? -19.391 9.692 36.015 1.00 95.50 865 VAL A N 1
ATOM 6618 C CA . VAL A 1 865 ? -19.273 9.380 37.446 1.00 95.50 865 VAL A CA 1
ATOM 6619 C C . VAL A 1 865 ? -20.496 9.899 38.182 1.00 95.50 865 VAL A C 1
ATOM 6621 O O . VAL A 1 865 ? -21.151 10.833 37.728 1.00 95.50 865 VAL A O 1
ATOM 6624 N N . LYS A 1 866 ? -20.829 9.272 39.302 1.00 94.88 866 LYS A N 1
ATOM 6625 C CA . LYS A 1 866 ? -21.886 9.691 40.211 1.00 94.88 866 LYS A CA 1
ATOM 6626 C C . LYS A 1 866 ? -21.415 9.541 41.656 1.00 94.88 866 LYS A C 1
ATOM 6628 O O . LYS A 1 866 ? -20.836 8.510 42.008 1.00 94.88 866 LYS A O 1
ATOM 6633 N N . ASP A 1 867 ? -21.690 10.565 42.458 1.00 86.00 867 ASP A N 1
ATOM 6634 C CA . ASP A 1 867 ? -21.429 10.585 43.904 1.00 86.00 867 ASP A CA 1
ATOM 6635 C C . ASP A 1 867 ? -22.416 9.734 44.716 1.00 86.00 867 ASP A C 1
ATOM 6637 O O . ASP A 1 867 ? -23.593 9.583 44.293 1.00 86.00 867 ASP A O 1
#